Protein 5VN5 (pdb70)

InterPro domains:
  IPR006680 Amidohydrolase-related [PF04909] (3-330)
  IPR032465 2-amino-3-carboxymuconate-6-semialdehyde decarboxylase [PTHR21240] (2-330)
  IPR032466 Metal-dependent hydrolase [SSF51556] (1-331)

Sequence (998 aa):
MIIDCHGHVSAPVELWAYKASLLAHRGSHGRRGGVKVTDEQIIAAAHHKETWPDGHIELLHNHGTDMQLISPRPFQMMNNSAKPARVVHWFCEEVNTLIHRQCTLIPEMFIPVAGLPQVAGEPIENVFAEMDRCVSMGFKGFLLNPDPYENGAEEAPPLGDRYWYPLYEKLCELDLPAHIHATGSQSERSSPYSLHFINEETIATYNLCTSSSVFDDFPQLKVVVSHGGGAIPYQLGRFESQSRRSKHLFSERMAKLYFDTVLYTEGALRLLIETVGPERCLFGSEECPGVGSTIDPATGKQMDHIAPFIQKFDFLSDADKKLIFEDNARKVFNLEVMIIDCHGHVSAPVELWAYKASLLAHRGSHGRGGVKVTDEQIIAAAHHKETWPDGHIELLHNHGTDMQLISPRPFQMMNSAKPARVVHWFCEEVNTLIHRQCTLIPEMFIPVAGLPQVAGEPIENVFAEMDRCVSMGFKGFLLNPDPYENGAEEAPPLGDRYWYPLYEKLCELDLPAHIHATGSQSERSSPYSLHFINEETIATYNLCTSSVFDDFPQLKVVVSHGGGAIPYQLGRFESQSRRSKHLFSERMAKLYFDTVLYTEGALRLLIETVGPERCLFGSEECPGVGSTIDPATGKQMMDHIAPFIQKFDFLSDADKKLIFEDNARKVFNLEVMIIDCHGHVSAPVELWAYKASLLAHRRGSHGRGGVKVTDEQIIAAAHHKETWPDGHIELLHNHGTDMQLISPRPFQMMNSAKPARVVHWFCEEVNTLIHRQCTLIPEMFIPVAGLPQVAGEPIENVFAEMDRCVSMGFKGFLLNPDPYENGAEEAPPLGDRYWYPLYEKLCELDLPAHIHATGSQSERSPYSLHFINEETIATYNLCTSSVFDDFPQLKVVVSHGGGAIPYQLGRFESQSRRSKHLFSERMAKLYFDTVLYTEGALRLLIETVGPERCLFGSECPGVGSTIDPATGKQMDHIAPFIQKFDFLSDADKKLIFEDNARKVFNLEVEN

Nearest PDB structures (foldseek):
  5vn5-assembly1_C  TM=1.001E+00  e=2.729E-64  Sphingobium sp. SYK-6
  6dxq-assembly2_D-3  TM=9.347E-01  e=4.156E-28  Sphingobium sp. SYK-6
  6dxq-assembly1_A  TM=9.275E-01  e=6.104E-28  Sphingobium sp. SYK-6
  6dxs-assembly1_A  TM=9.174E-01  e=1.391E-27  Sphingobium sp. SYK-6
  2gwg-assembly1_B  TM=9.235E-01  e=7.256E-26  Rhodopseudomonas palustris CGA009

Organism: Sphingobium sp. (strain NBRC 103272 / SYK-6) (NCBI:txid627192)

Radius of gyration: 32.69 Å; Cα contacts (8 Å, |Δi|>4): 2046; chains: 3; bounding box: 67×106×64 Å

Structure (mmCIF, N/CA/C/O backbone):
data_5VN5
#
_entry.id   5VN5
#
_cell.length_a   60.020
_cell.length_b   195.361
_cell.length_c   178.249
_cell.angle_alpha   90.000
_cell.angle_beta   90.000
_cell.angle_gamma   90.000
#
_symmetry.space_group_name_H-M   'C 2 2 21'
#
loop_
_entity.id
_entity.type
_entity.pdbx_description
1 polymer "2,2',3-trihydroxy-3'-methoxy-5,5'-dicarboxybiphenyl meta-cleavage compound hydrolase"
2 non-polymer 'ZINC ION'
3 non-polymer 'CHLORIDE ION'
4 water water
#
loop_
_atom_site.group_PDB
_atom_site.id
_atom_site.type_symbol
_atom_site.label_atom_id
_atom_site.label_alt_id
_atom_site.label_comp_id
_atom_site.label_asym_id
_atom_site.label_entity_id
_atom_site.label_seq_id
_atom_site.pdbx_PDB_ins_code
_atom_site.Cartn_x
_atom_site.Cartn_y
_atom_site.Cartn_z
_atom_site.occupancy
_atom_site.B_iso_or_equiv
_atom_site.auth_seq_id
_atom_site.auth_comp_id
_atom_site.auth_asym_id
_atom_site.auth_atom_id
_atom_site.pdbx_PDB_model_num
ATOM 1 N N . MET A 1 1 ? 3.761 -21.149 -0.236 1.00 39.75 1 MET A N 1
ATOM 2 C CA . MET A 1 1 ? 2.826 -20.043 -0.512 1.00 38.30 1 MET A CA 1
ATOM 3 C C . MET A 1 1 ? 1.675 -20.560 -1.357 1.00 33.53 1 MET A C 1
ATOM 4 O O . MET A 1 1 ? 1.697 -21.690 -1.853 1.00 31.72 1 MET A O 1
ATOM 20 N N . ILE A 1 2 ? 0.659 -19.725 -1.520 1.00 30.64 2 ILE A N 1
ATOM 21 C CA . ILE A 1 2 ? -0.504 -20.074 -2.318 1.00 27.34 2 ILE A CA 1
ATOM 22 C C . ILE A 1 2 ? -0.621 -19.040 -3.429 1.00 25.66 2 ILE A C 1
ATOM 23 O O . ILE A 1 2 ? -0.773 -17.836 -3.155 1.00 24.31 2 ILE A O 1
ATOM 39 N N . ILE A 1 3 ? -0.497 -19.508 -4.670 1.00 23.31 3 ILE A N 1
ATOM 40 C CA . ILE A 1 3 ? -0.688 -18.701 -5.875 1.00 23.44 3 ILE A CA 1
ATOM 41 C C . ILE A 1 3 ? -1.990 -19.136 -6.532 1.00 22.59 3 ILE A C 1
ATOM 42 O O . ILE A 1 3 ? -2.133 -20.302 -6.912 1.00 22.99 3 ILE A O 1
ATOM 58 N N . ASP A 1 4 ? -2.904 -18.186 -6.745 1.00 22.59 4 ASP A N 1
ATOM 59 C CA . ASP A 1 4 ? -4.225 -18.453 -7.334 1.00 19.11 4 ASP A CA 1
ATOM 60 C C . ASP A 1 4 ? -4.133 -18.106 -8.818 1.00 19.42 4 ASP A C 1
ATOM 61 O O . ASP A 1 4 ? -3.969 -16.932 -9.168 1.00 18.21 4 ASP A O 1
ATOM 70 N N . CYS A 1 5 ? -4.203 -19.114 -9.693 1.00 18.09 5 CYS A N 1
ATOM 71 C CA . CYS A 1 5 ? -3.956 -18.863 -11.114 1.00 19.40 5 CYS A CA 1
ATOM 72 C C . CYS A 1 5 ? -5.172 -18.350 -11.874 1.00 19.12 5 CYS A C 1
ATOM 73 O O . CYS A 1 5 ? -5.066 -18.149 -13.089 1.00 19.94 5 CYS A O 1
ATOM 81 N N . HIS A 1 6 ? -6.316 -18.121 -11.223 1.00 19.83 6 HIS A N 1
ATOM 82 C CA . HIS A 1 6 ? -7.553 -17.775 -11.944 1.00 18.21 6 HIS A CA 1
ATOM 83 C C . HIS A 1 6 ? -8.295 -16.704 -11.142 1.00 19.13 6 HIS A C 1
ATOM 84 O O . HIS A 1 6 ? -9.167 -17.011 -10.333 1.00 18.48 6 HIS A O 1
ATOM 98 N N . GLY A 1 7 ? -7.938 -15.442 -11.377 1.00 19.90 7 GLY A N 1
ATOM 99 C CA . GLY A 1 7 ? -8.723 -14.327 -10.894 1.00 20.65 7 GLY A CA 1
ATOM 100 C C . GLY A 1 7 ? -8.991 -13.370 -12.037 1.00 19.64 7 GLY A C 1
ATOM 101 O O . GLY A 1 7 ? -8.320 -13.413 -13.062 1.00 18.99 7 GLY A O 1
ATOM 105 N N . HIS A 1 8 ? -9.984 -12.489 -11.842 1.00 17.98 8 HIS A N 1
ATOM 106 C CA . HIS A 1 8 ? -10.292 -11.484 -12.843 1.00 16.69 8 HIS A CA 1
ATOM 107 C C . HIS A 1 8 ? -10.259 -10.102 -12.209 1.00 18.35 8 HIS A C 1
ATOM 108 O O . HIS A 1 8 ? -10.576 -9.923 -11.028 1.00 16.50 8 HIS A O 1
ATOM 122 N N . VAL A 1 9 ? -9.863 -9.126 -13.025 1.00 18.87 9 VAL A N 1
ATOM 123 C CA . VAL A 1 9 ? -9.516 -7.812 -12.512 1.00 20.09 9 VAL A CA 1
ATOM 124 C C . VAL A 1 9 ? -10.720 -7.159 -11.846 1.00 20.43 9 VAL A C 1
ATOM 125 O O . VAL A 1 9 ? -11.850 -7.218 -12.353 1.00 22.21 9 VAL A O 1
ATOM 138 N N . SER A 1 10 ? -10.482 -6.546 -10.691 1.00 20.92 10 SER A N 1
ATOM 139 C CA . SER A 1 10 ? -11.426 -5.610 -10.093 1.00 22.12 10 SER A CA 1
ATOM 140 C C . SER A 1 10 ? -11.008 -4.222 -10.575 1.00 23.25 10 SER A C 1
ATOM 141 O O . SER A 1 10 ? -10.016 -3.660 -10.104 1.00 23.03 10 SER A O 1
ATOM 149 N N . ALA A 1 11 ? -11.770 -3.671 -11.512 1.00 25.30 11 ALA A N 1
ATOM 150 C CA . ALA A 1 11 ? -11.385 -2.452 -12.209 1.00 25.45 11 ALA A CA 1
ATOM 151 C C . ALA A 1 11 ? -12.227 -1.270 -11.751 1.00 26.34 11 ALA A C 1
ATOM 152 O O . ALA A 1 11 ? -13.359 -1.447 -11.289 1.00 24.92 11 ALA A O 1
ATOM 159 N N . PRO A 1 12 ? -11.703 -0.049 -11.865 1.00 25.19 12 PRO A N 1
ATOM 160 C CA . PRO A 1 12 ? -12.560 1.123 -11.706 1.00 27.79 12 PRO A CA 1
ATOM 161 C C . PRO A 1 12 ? -13.741 1.033 -12.655 1.00 25.25 12 PRO A C 1
ATOM 162 O O . PRO A 1 12 ? -13.617 0.537 -13.775 1.00 24.37 12 PRO A O 1
ATOM 173 N N . VAL A 1 13 ? -14.893 1.525 -12.202 1.00 27.76 13 VAL A N 1
ATOM 174 C CA . VAL A 1 13 ? -16.100 1.508 -13.020 1.00 30.53 13 VAL A CA 1
ATOM 175 C C . VAL A 1 13 ? -15.882 2.207 -14.365 1.00 29.28 13 VAL A C 1
ATOM 176 O O . VAL A 1 13 ? -16.573 1.897 -15.348 1.00 27.23 13 VAL A O 1
ATOM 189 N N . GLU A 1 14 ? -14.920 3.134 -14.434 1.00 27.49 14 GLU A N 1
ATOM 190 C CA . GLU A 1 14 ? -14.622 3.827 -15.685 1.00 28.41 14 GLU A CA 1
ATOM 191 C C . GLU A 1 14 ? -14.325 2.855 -16.817 1.00 25.68 14 GLU A C 1
ATOM 192 O O . GLU A 1 14 ? -14.654 3.134 -17.977 1.00 24.64 14 GLU A O 1
ATOM 204 N N . LEU A 1 15 ? -13.695 1.718 -16.515 1.00 24.04 15 LEU A N 1
ATOM 205 C CA . LEU A 1 15 ? -13.359 0.763 -17.573 1.00 25.67 15 LEU A CA 1
ATOM 206 C C . LEU A 1 15 ? -14.609 0.259 -18.290 1.00 25.84 15 LEU A C 1
ATOM 207 O O . LEU A 1 15 ? -14.662 0.218 -19.532 1.00 24.51 15 LEU A O 1
ATOM 223 N N . TRP A 1 16 ? -15.610 -0.178 -17.518 1.00 26.26 16 TRP A N 1
ATOM 224 C CA . TRP A 1 16 ? -16.826 -0.740 -18.100 1.00 26.38 16 TRP A CA 1
ATOM 225 C C . TRP A 1 16 ? -17.653 0.340 -18.789 1.00 28.35 16 TRP A C 1
ATOM 226 O O . TRP A 1 16 ? -18.269 0.079 -19.831 1.00 27.95 16 TRP A O 1
ATOM 247 N N . ALA A 1 17 ? -17.656 1.563 -18.251 1.00 30.04 17 ALA A N 1
ATOM 248 C CA . ALA A 1 17 ? -18.323 2.659 -18.944 1.00 32.03 17 ALA A CA 1
ATOM 249 C C . ALA A 1 17 ? -17.638 2.983 -20.268 1.00 33.86 17 ALA A C 1
ATOM 250 O O . ALA A 1 17 ? -18.297 3.448 -21.209 1.00 34.16 17 ALA A O 1
ATOM 257 N N . TYR A 1 18 ? -16.315 2.787 -20.344 1.00 32.99 18 TYR A N 1
ATOM 258 C CA . TYR A 1 18 ? -15.612 3.011 -21.603 1.00 31.90 18 TYR A CA 1
ATOM 259 C C . TYR A 1 18 ? -16.089 2.015 -22.654 1.00 29.07 18 TYR A C 1
ATOM 260 O O . TYR A 1 18 ? -16.310 2.375 -23.813 1.00 28.88 18 TYR A O 1
ATOM 278 N N . LYS A 1 19 ? -16.300 0.770 -22.257 1.00 28.30 19 LYS A N 1
ATOM 279 C CA . LYS A 1 19 ? -16.875 -0.197 -23.183 1.00 28.53 19 LYS A CA 1
ATOM 280 C C . LYS A 1 19 ? -18.224 0.279 -23.715 1.00 29.55 19 LYS A C 1
ATOM 281 O O . LYS A 1 19 ? -18.501 0.178 -24.916 1.00 28.06 19 LYS A O 1
ATOM 300 N N . ALA A 1 20 ? -19.106 0.728 -22.819 1.00 31.34 20 ALA A N 1
ATOM 301 C CA . ALA A 1 20 ? -20.438 1.162 -23.241 1.00 33.87 20 ALA A CA 1
ATOM 302 C C . ALA A 1 20 ? -20.359 2.321 -24.235 1.00 33.73 20 ALA A C 1
ATOM 303 O O . ALA A 1 20 ? -21.136 2.382 -25.192 1.00 33.86 20 ALA A O 1
ATOM 310 N N . SER A 1 21 ? -19.411 3.229 -24.035 1.00 31.50 21 SER A N 1
ATOM 311 C CA . SER A 1 21 ? -19.260 4.365 -24.930 1.00 33.83 21 SER A CA 1
ATOM 312 C C . SER A 1 21 ? -18.692 3.947 -26.286 1.00 29.06 21 SER A C 1
ATOM 313 O O . SER A 1 21 ? -19.180 4.403 -27.329 1.00 28.31 21 SER A O 1
ATOM 321 N N . LEU A 1 22 ? -17.666 3.083 -26.290 1.00 26.68 22 LEU A N 1
ATOM 322 C CA . LEU A 1 22 ? -17.154 2.530 -27.543 1.00 26.17 22 LEU A CA 1
ATOM 323 C C . LEU A 1 22 ? -18.277 1.927 -28.359 1.00 25.37 22 LEU A C 1
ATOM 324 O O . LEU A 1 22 ? -18.368 2.135 -29.571 1.00 26.37 22 LEU A O 1
ATOM 340 N N . LEU A 1 23 ? -19.122 1.132 -27.709 1.00 25.80 23 LEU A N 1
ATOM 341 C CA . LEU A 1 23 ? -20.237 0.511 -28.404 1.00 27.12 23 LEU A CA 1
ATOM 342 C C . LEU A 1 23 ? -21.240 1.550 -28.868 1.00 28.39 23 LEU A C 1
ATOM 343 O O . LEU A 1 23 ? -21.834 1.396 -29.941 1.00 30.98 23 LEU A O 1
ATOM 359 N N . ALA A 1 24 ? -21.413 2.625 -28.103 1.00 27.26 24 ALA A N 1
ATOM 360 C CA . ALA A 1 24 ? -22.408 3.632 -28.453 1.00 29.52 24 ALA A CA 1
ATOM 361 C C . ALA A 1 24 ? -21.981 4.441 -29.670 1.00 31.06 24 ALA A C 1
ATOM 362 O O . ALA A 1 24 ? -22.796 4.704 -30.566 1.00 32.60 24 ALA A O 1
ATOM 369 N N . HIS A 1 25 ? -20.721 4.882 -29.711 1.00 30.87 25 HIS A N 1
ATOM 370 C CA . HIS A 1 25 ? -20.260 5.688 -30.835 1.00 33.33 25 HIS A CA 1
ATOM 371 C C . HIS A 1 25 ? -19.502 4.873 -31.885 1.00 32.02 25 HIS A C 1
ATOM 372 O O . HIS A 1 25 ? -19.223 5.399 -32.966 1.00 31.53 25 HIS A O 1
ATOM 386 N N . ARG A 1 26 ? -19.206 3.603 -31.606 1.00 32.56 26 ARG A N 1
ATOM 387 C CA . ARG A 1 26 ? -18.667 2.659 -32.585 1.00 36.38 26 ARG A CA 1
ATOM 388 C C . ARG A 1 26 ? -17.327 3.097 -33.153 1.00 41.87 26 ARG A C 1
ATOM 389 O O . ARG A 1 26 ? -16.965 2.709 -34.264 1.00 41.22 26 ARG A O 1
ATOM 410 N N . GLY A 1 27 ? -16.574 3.887 -32.396 1.00 50.32 27 GLY A N 1
ATOM 411 C CA . GLY A 1 27 ? -15.312 4.436 -32.855 1.00 56.10 27 GLY A CA 1
ATOM 412 C C . GLY A 1 27 ? -15.375 5.811 -33.482 1.00 60.83 27 GLY A C 1
ATOM 413 O O . GLY A 1 27 ? -14.316 6.389 -33.766 1.00 65.60 27 GLY A O 1
ATOM 417 N N . SER A 1 28 ? -16.567 6.379 -33.685 1.00 56.45 28 SER A N 1
ATOM 418 C CA . SER A 1 28 ? -16.648 7.687 -34.327 1.00 55.42 28 SER A CA 1
ATOM 419 C C . SER A 1 28 ? -15.946 8.770 -33.517 1.00 56.00 28 SER A C 1
ATOM 420 O O . SER A 1 28 ? -15.682 9.854 -34.045 1.00 58.23 28 SER A O 1
ATOM 428 N N . HIS A 1 29 ? -15.655 8.517 -32.243 1.00 53.85 29 HIS A N 1
ATOM 429 C CA . HIS A 1 29 ? -14.853 9.442 -31.456 1.00 55.45 29 HIS A CA 1
ATOM 430 C C . HIS A 1 29 ? -13.378 9.087 -31.472 1.00 56.10 29 HIS A C 1
ATOM 431 O O . HIS A 1 29 ? -12.587 9.759 -30.804 1.00 55.84 29 HIS A O 1
ATOM 445 N N . GLY A 1 30 ? -12.997 8.042 -32.195 1.00 58.97 30 GLY A N 1
ATOM 446 C CA . GLY A 1 30 ? -11.650 7.533 -32.116 1.00 59.11 30 GLY A CA 1
ATOM 447 C C . GLY A 1 30 ? -11.480 6.607 -30.929 1.00 53.74 30 GLY A C 1
ATOM 448 O O . GLY A 1 30 ? -12.406 6.324 -30.160 1.00 55.24 30 GLY A O 1
ATOM 452 N N A ARG A 1 31 ? -10.251 6.111 -30.775 0.46 48.12 31 ARG A N 1
ATOM 453 N N B ARG A 1 31 ? -10.240 6.144 -30.780 0.54 48.18 31 ARG A N 1
ATOM 454 C CA A ARG A 1 31 ? -9.993 5.133 -29.724 0.46 43.50 31 ARG A CA 1
ATOM 455 C CA B ARG A 1 31 ? -9.915 5.154 -29.764 0.54 43.59 31 ARG A CA 1
ATOM 456 C C A ARG A 1 31 ? -10.193 5.748 -28.346 0.46 41.76 31 ARG A C 1
ATOM 457 C C B ARG A 1 31 ? -10.123 5.719 -28.362 0.54 41.77 31 ARG A C 1
ATOM 458 O O A ARG A 1 31 ? -10.888 5.180 -27.495 0.46 39.57 31 ARG A O 1
ATOM 459 O O B ARG A 1 31 ? -10.768 5.090 -27.514 0.54 39.54 31 ARG A O 1
ATOM 500 N N . GLY A 1 32 ? -9.597 6.913 -28.111 1.00 40.64 32 GLY A N 1
ATOM 501 C CA . GLY A 1 32 ? -9.650 7.496 -26.788 1.00 38.41 32 GLY A CA 1
ATOM 502 C C . GLY A 1 32 ? -8.966 6.565 -25.812 1.00 35.54 32 GLY A C 1
ATOM 503 O O . GLY A 1 32 ? -7.954 5.928 -26.123 1.00 35.55 32 GLY A O 1
ATOM 507 N N . GLY A 1 33 ? -9.541 6.429 -24.633 1.00 33.21 33 GLY A N 1
ATOM 508 C CA . GLY A 1 33 ? -8.949 5.535 -23.665 1.00 33.32 33 GLY A CA 1
ATOM 509 C C . GLY A 1 33 ? -9.569 5.750 -22.313 1.00 33.42 33 GLY A C 1
ATOM 510 O O . GLY A 1 33 ? -10.267 6.737 -22.067 1.00 35.59 33 GLY A O 1
ATOM 514 N N . VAL A 1 34 ? -9.274 4.816 -21.430 1.00 31.81 34 VAL A N 1
ATOM 515 C CA . VAL A 1 34 ? -9.761 4.866 -20.059 1.00 33.16 34 VAL A CA 1
ATOM 516 C C . VAL A 1 34 ? -8.934 5.881 -19.283 1.00 36.93 34 VAL A C 1
ATOM 517 O O . VAL A 1 34 ? -7.704 5.778 -19.222 1.00 38.51 34 VAL A O 1
ATOM 530 N N . LYS A 1 35 ? -9.603 6.854 -18.685 1.00 37.93 35 LYS A N 1
ATOM 531 C CA . LYS A 1 35 ? -8.953 7.892 -17.888 1.00 40.06 35 LYS A CA 1
ATOM 532 C C . LYS A 1 35 ? -9.230 7.579 -16.418 1.00 40.13 35 LYS A C 1
ATOM 533 O O . LYS A 1 35 ? -10.324 7.851 -15.916 1.00 41.89 35 LYS A O 1
ATOM 537 N N . VAL A 1 36 ? -8.258 6.975 -15.734 1.00 38.12 36 VAL A N 1
ATOM 538 C CA . VAL A 1 36 ? -8.359 6.729 -14.293 1.00 35.45 36 VAL A CA 1
ATOM 539 C C . VAL A 1 36 ? -7.000 6.926 -13.647 1.00 34.67 36 VAL A C 1
ATOM 540 O O . VAL A 1 36 ? -5.971 6.565 -14.222 1.00 34.12 36 VAL A O 1
ATOM 553 N N . THR A 1 37 ? -7.005 7.434 -12.420 1.00 36.54 37 THR A N 1
ATOM 554 C CA . THR A 1 37 ? -5.779 7.659 -11.676 1.00 38.31 37 THR A CA 1
ATOM 555 C C . THR A 1 37 ? -5.295 6.363 -11.036 1.00 35.20 37 THR A C 1
ATOM 556 O O . THR A 1 37 ? -6.056 5.410 -10.850 1.00 33.38 37 THR A O 1
ATOM 567 N N . ASP A 1 38 ? -4.012 6.353 -10.664 1.00 36.28 38 ASP A N 1
ATOM 568 C CA . ASP A 1 38 ? -3.480 5.226 -9.893 1.00 35.72 38 ASP A CA 1
ATOM 569 C C . ASP A 1 38 ? -4.305 4.996 -8.630 1.00 36.03 38 ASP A C 1
ATOM 570 O O . ASP A 1 38 ? -4.578 3.848 -8.246 1.00 33.46 38 ASP A O 1
ATOM 579 N N . GLU A 1 39 ? -4.723 6.087 -7.982 1.00 37.21 39 GLU A N 1
ATOM 580 C CA . GLU A 1 39 ? -5.489 5.986 -6.746 1.00 37.89 39 GLU A CA 1
ATOM 581 C C . GLU A 1 39 ? -6.835 5.308 -6.969 1.00 35.71 39 GLU A C 1
ATOM 582 O O . GLU A 1 39 ? -7.302 4.542 -6.115 1.00 35.13 39 GLU A O 1
ATOM 594 N N . GLN A 1 40 ? -7.484 5.591 -8.099 1.00 34.91 40 GLN A N 1
ATOM 595 C CA . GLN A 1 40 ? -8.737 4.917 -8.430 1.00 33.12 40 GLN A CA 1
ATOM 596 C C . GLN A 1 40 ? -8.508 3.437 -8.713 1.00 30.69 40 GLN A C 1
ATOM 597 O O . GLN A 1 40 ? -9.366 2.595 -8.401 1.00 29.53 40 GLN A O 1
ATOM 611 N N . ILE A 1 41 ? -7.365 3.102 -9.313 1.00 30.32 41 ILE A N 1
ATOM 612 C CA . ILE A 1 41 ? -7.078 1.705 -9.627 1.00 29.17 41 ILE A CA 1
ATOM 613 C C . ILE A 1 41 ? -6.879 0.914 -8.343 1.00 29.45 41 ILE A C 1
ATOM 614 O O . ILE A 1 41 ? -7.367 -0.219 -8.209 1.00 27.38 41 ILE A O 1
ATOM 630 N N . ILE A 1 42 ? -6.144 1.491 -7.387 1.00 31.92 42 ILE A N 1
ATOM 631 C CA . ILE A 1 42 ? -5.955 0.850 -6.090 1.00 32.79 42 ILE A CA 1
ATOM 632 C C . ILE A 1 42 ? -7.291 0.730 -5.374 1.00 32.36 42 ILE A C 1
ATOM 633 O O . ILE A 1 42 ? -7.638 -0.325 -4.842 1.00 33.47 42 ILE A O 1
ATOM 649 N N . ALA A 1 43 ? -8.057 1.820 -5.336 1.00 33.55 43 ALA A N 1
ATOM 650 C CA . ALA A 1 43 ? -9.329 1.796 -4.626 1.00 32.98 43 ALA A CA 1
ATOM 651 C C . ALA A 1 43 ? -10.210 0.664 -5.134 1.00 30.11 43 ALA A C 1
ATOM 652 O O . ALA A 1 43 ? -10.916 0.019 -4.348 1.00 30.23 43 ALA A O 1
ATOM 659 N N . ALA A 1 44 ? -10.179 0.400 -6.447 1.00 30.02 44 ALA A N 1
ATOM 660 C CA . ALA A 1 44 ? -11.021 -0.653 -7.009 1.00 29.30 44 ALA A CA 1
ATOM 661 C C . ALA A 1 44 ? -10.663 -2.024 -6.452 1.00 29.70 44 ALA A C 1
ATOM 662 O O . ALA A 1 44 ? -11.534 -2.889 -6.352 1.00 29.58 44 ALA A O 1
ATOM 669 N N . ALA A 1 45 ? -9.403 -2.243 -6.084 1.00 31.25 45 ALA A N 1
ATOM 670 C CA . ALA A 1 45 ? -8.995 -3.526 -5.510 1.00 31.33 45 ALA A CA 1
ATOM 671 C C . ALA A 1 45 ? -9.424 -3.699 -4.054 1.00 30.66 45 ALA A C 1
ATOM 672 O O . ALA A 1 45 ? -9.368 -4.822 -3.535 1.00 28.92 45 ALA A O 1
ATOM 679 N N . HIS A 1 46 ? -9.829 -2.622 -3.375 1.00 33.26 46 HIS A N 1
ATOM 680 C CA . HIS A 1 46 ? -10.296 -2.689 -1.989 1.00 34.53 46 HIS A CA 1
ATOM 681 C C . HIS A 1 46 ? -11.809 -2.583 -1.860 1.00 36.75 46 HIS A C 1
ATOM 682 O O . HIS A 1 46 ? -12.337 -2.775 -0.759 1.00 36.80 46 HIS A O 1
ATOM 696 N N . HIS A 1 47 ? -12.502 -2.260 -2.945 1.00 38.48 47 HIS A N 1
ATOM 697 C CA . HIS A 1 47 ? -13.933 -2.010 -2.928 1.00 44.84 47 HIS A CA 1
ATOM 698 C C . HIS A 1 47 ? -14.720 -3.317 -2.909 1.00 49.81 47 HIS A C 1
ATOM 699 O O . HIS A 1 47 ? -14.434 -4.241 -3.674 1.00 47.12 47 HIS A O 1
ATOM 713 N N . LYS A 1 48 ? -15.745 -3.371 -2.053 1.00 61.32 48 LYS A N 1
ATOM 714 C CA . LYS A 1 48 ? -16.518 -4.602 -1.884 1.00 69.08 48 LYS A CA 1
ATOM 715 C C . LYS A 1 48 ? -17.154 -5.063 -3.194 1.00 74.31 48 LYS A C 1
ATOM 716 O O . LYS A 1 48 ? -17.128 -6.258 -3.516 1.00 75.44 48 LYS A O 1
ATOM 724 N N . GLU A 1 49 ? -17.745 -4.142 -3.947 1.00 76.51 49 GLU A N 1
ATOM 725 C CA . GLU A 1 49 ? -18.503 -4.476 -5.169 1.00 77.01 49 GLU A CA 1
ATOM 726 C C . GLU A 1 49 ? -19.702 -5.324 -4.726 1.00 75.85 49 GLU A C 1
ATOM 727 O O . GLU A 1 49 ? -20.373 -4.971 -3.744 1.00 77.74 49 GLU A O 1
ATOM 735 N N . THR A 1 50 ? -20.006 -6.425 -5.413 1.00 72.36 50 THR A N 1
ATOM 736 C CA . THR A 1 50 ? -21.111 -7.297 -5.034 1.00 70.02 50 THR A CA 1
ATOM 737 C C . THR A 1 50 ? -20.669 -8.455 -4.140 1.00 66.46 50 THR A C 1
ATOM 738 O O . THR A 1 50 ? -21.400 -9.447 -4.023 1.00 68.06 50 THR A O 1
ATOM 749 N N . TRP A 1 51 ? -19.516 -8.341 -3.491 1.00 60.39 51 TRP A N 1
ATOM 750 C CA . TRP A 1 51 ? -18.880 -9.440 -2.782 1.00 55.20 51 TRP A CA 1
ATOM 751 C C . TRP A 1 51 ? -18.910 -9.238 -1.272 1.00 52.42 51 TRP A C 1
ATOM 752 O O . TRP A 1 51 ? -19.252 -8.159 -0.778 1.00 52.06 51 TRP A O 1
ATOM 773 N N . PRO A 1 52 ? -18.573 -10.274 -0.499 1.00 52.37 52 PRO A N 1
ATOM 774 C CA . PRO A 1 52 ? -18.577 -10.118 0.965 1.00 53.39 52 PRO A CA 1
ATOM 775 C C . PRO A 1 52 ? -17.483 -9.198 1.495 1.00 50.66 52 PRO A C 1
ATOM 776 O O . PRO A 1 52 ? -17.588 -8.742 2.643 1.00 53.91 52 PRO A O 1
ATOM 787 N N . ASP A 1 53 ? -16.441 -8.927 0.713 1.00 42.46 53 ASP A N 1
ATOM 788 C CA . ASP A 1 53 ? -15.362 -8.037 1.124 1.00 39.04 53 ASP A CA 1
ATOM 789 C C . ASP A 1 53 ? -14.609 -7.622 -0.130 1.00 33.35 53 ASP A C 1
ATOM 790 O O . ASP A 1 53 ? -14.873 -8.116 -1.230 1.00 30.84 53 ASP A O 1
ATOM 799 N N . GLY A 1 54 ? -13.649 -6.722 0.038 1.00 34.14 54 GLY A N 1
ATOM 800 C CA . GLY A 1 54 ? -12.872 -6.279 -1.101 1.00 31.61 54 GLY A CA 1
ATOM 801 C C . GLY A 1 54 ? -11.979 -7.383 -1.634 1.00 27.94 54 GLY A C 1
ATOM 802 O O . GLY A 1 54 ? -11.668 -8.359 -0.953 1.00 28.97 54 GLY A O 1
ATOM 806 N N . HIS A 1 55 ? -11.545 -7.198 -2.878 1.00 25.99 55 HIS A N 1
ATOM 807 C CA . HIS A 1 55 ? -10.729 -8.195 -3.572 1.00 23.99 55 HIS A CA 1
ATOM 808 C C . HIS A 1 55 ? -9.465 -8.528 -2.790 1.00 24.56 55 HIS A C 1
ATOM 809 O O . HIS A 1 55 ? -9.152 -9.705 -2.559 1.00 25.13 55 HIS A O 1
ATOM 823 N N . ILE A 1 56 ? -8.712 -7.501 -2.386 1.00 25.59 56 ILE A N 1
ATOM 824 C CA . ILE A 1 56 ? -7.500 -7.711 -1.590 1.00 27.67 56 ILE A CA 1
ATOM 825 C C . ILE A 1 56 ? -7.842 -8.367 -0.254 1.00 28.36 56 ILE A C 1
ATOM 826 O O . ILE A 1 56 ? -7.157 -9.294 0.204 1.00 28.04 56 ILE A O 1
ATOM 842 N N . GLU A 1 57 ? -8.892 -7.885 0.407 1.00 30.44 57 GLU A N 1
ATOM 843 C CA . GLU A 1 57 ? -9.202 -8.392 1.736 1.00 30.98 57 GLU A CA 1
ATOM 844 C C . GLU A 1 57 ? -9.610 -9.864 1.680 1.00 30.05 57 GLU A C 1
ATOM 845 O O . GLU A 1 57 ? -9.225 -10.656 2.548 1.00 31.01 57 GLU A O 1
ATOM 857 N N . LEU A 1 58 ? -10.356 -10.251 0.645 1.00 28.77 58 LEU A N 1
ATOM 858 C CA . LEU A 1 58 ? -10.764 -11.648 0.487 1.00 29.00 58 LEU A CA 1
ATOM 859 C C . LEU A 1 58 ? -9.558 -12.557 0.286 1.00 27.53 58 LEU A C 1
ATOM 860 O O . LEU A 1 58 ? -9.440 -13.606 0.930 1.00 27.56 58 LEU A O 1
ATOM 876 N N . LEU A 1 59 ? -8.630 -12.156 -0.580 1.00 27.19 59 LEU A N 1
ATOM 877 C CA . LEU A 1 59 ? -7.449 -12.986 -0.785 1.00 26.81 59 LEU A CA 1
ATOM 878 C C . LEU A 1 59 ? -6.655 -13.136 0.508 1.00 28.21 59 LEU A C 1
ATOM 879 O O . LEU A 1 59 ? -6.186 -14.236 0.826 1.00 27.18 59 LEU A O 1
ATOM 895 N N . HIS A 1 60 ? -6.529 -12.055 1.292 1.00 29.45 60 HIS A N 1
ATOM 896 C CA . HIS A 1 60 ? -5.888 -12.161 2.599 1.00 32.04 60 HIS A CA 1
ATOM 897 C C . HIS A 1 60 ? -6.642 -13.149 3.483 1.00 31.44 60 HIS A C 1
ATOM 898 O O . HIS A 1 60 ? -6.039 -14.028 4.113 1.00 32.26 60 HIS A O 1
ATOM 912 N N . ASN A 1 61 ? -7.972 -13.016 3.543 1.00 31.69 61 ASN A N 1
ATOM 913 C CA . ASN A 1 61 ? -8.769 -13.874 4.422 1.00 34.09 61 ASN A CA 1
ATOM 914 C C . ASN A 1 61 ? -8.597 -15.343 4.056 1.00 32.32 61 ASN A C 1
ATOM 915 O O . ASN A 1 61 ? -8.602 -16.210 4.932 1.00 33.62 61 ASN A O 1
ATOM 926 N N . HIS A 1 62 ? -8.462 -15.642 2.767 1.00 29.97 62 HIS A N 1
ATOM 927 C CA . HIS A 1 62 ? -8.359 -17.025 2.314 1.00 30.16 62 HIS A CA 1
ATOM 928 C C . HIS A 1 62 ? -6.930 -17.570 2.325 1.00 30.49 62 HIS A C 1
ATOM 929 O O . HIS A 1 62 ? -6.733 -18.763 2.040 1.00 28.86 62 HIS A O 1
ATOM 943 N N . GLY A 1 63 ? -5.943 -16.751 2.694 1.00 30.85 63 GLY A N 1
ATOM 944 C CA . GLY A 1 63 ? -4.572 -17.212 2.716 1.00 30.52 63 GLY A CA 1
ATOM 945 C C . GLY A 1 63 ? -3.925 -17.272 1.354 1.00 28.53 63 GLY A C 1
ATOM 946 O O . GLY A 1 63 ? -2.900 -17.940 1.199 1.00 28.31 63 GLY A O 1
ATOM 950 N N . THR A 1 64 ? -4.497 -16.601 0.357 1.00 26.59 64 THR A N 1
ATOM 951 C CA . THR A 1 64 ? -3.894 -16.547 -0.963 1.00 26.67 64 THR A CA 1
ATOM 952 C C . THR A 1 64 ? -2.854 -15.439 -0.984 1.00 27.10 64 THR A C 1
ATOM 953 O O . THR A 1 64 ? -3.157 -14.288 -0.647 1.00 28.13 64 THR A O 1
ATOM 964 N N . ASP A 1 65 ? -1.626 -15.787 -1.370 1.00 25.61 65 ASP A N 1
ATOM 965 C CA . ASP A 1 65 ? -0.550 -14.801 -1.337 1.00 26.96 65 ASP A CA 1
ATOM 966 C C . ASP A 1 65 ? -0.516 -13.960 -2.604 1.00 25.56 65 ASP A C 1
ATOM 967 O O . ASP A 1 65 ? -0.286 -12.747 -2.530 1.00 27.70 65 ASP A O 1
ATOM 976 N N . MET A 1 66 ? -0.731 -14.578 -3.760 1.00 23.94 66 MET A N 1
ATOM 977 C CA . MET A 1 66 ? -0.730 -13.864 -5.028 1.00 26.25 66 MET A CA 1
ATOM 978 C C . MET A 1 66 ? -1.786 -14.456 -5.955 1.00 23.45 66 MET A C 1
ATOM 979 O O . MET A 1 66 ? -2.144 -15.635 -5.854 1.00 22.25 66 MET A O 1
ATOM 993 N N . GLN A 1 67 ? -2.272 -13.630 -6.877 1.00 20.67 67 GLN A N 1
ATOM 994 C CA . GLN A 1 67 ? -3.288 -14.076 -7.823 1.00 19.48 67 GLN A CA 1
ATOM 995 C C . GLN A 1 67 ? -2.957 -13.533 -9.201 1.00 20.43 67 GLN A C 1
ATOM 996 O O . GLN A 1 67 ? -2.573 -12.371 -9.340 1.00 20.68 67 GLN A O 1
ATOM 1010 N N . LEU A 1 68 ? -3.091 -14.392 -10.209 1.00 20.81 68 LEU A N 1
ATOM 1011 C CA . LEU A 1 68 ? -2.969 -13.996 -11.604 1.00 22.16 68 LEU A CA 1
ATOM 1012 C C . LEU A 1 68 ? -4.304 -13.420 -12.041 1.00 20.17 68 LEU A C 1
ATOM 1013 O O . LEU A 1 68 ? -5.320 -14.118 -12.010 1.00 18.27 68 LEU A O 1
ATOM 1029 N N . ILE A 1 69 ? -4.328 -12.144 -12.418 1.00 19.88 69 ILE A N 1
ATOM 1030 C CA . ILE A 1 69 ? -5.575 -11.488 -12.777 1.00 19.48 69 ILE A CA 1
ATOM 1031 C C . ILE A 1 69 ? -5.591 -11.225 -14.265 1.00 17.47 69 ILE A C 1
ATOM 1032 O O . ILE A 1 69 ? -4.624 -10.697 -14.841 1.00 17.11 69 ILE A O 1
ATOM 1048 N N . SER A 1 70 ? -6.691 -11.614 -14.879 1.00 16.72 70 SER A N 1
ATOM 1049 C CA . SER A 1 70 ? -6.957 -11.482 -16.302 1.00 17.74 70 SER A CA 1
ATOM 1050 C C . SER A 1 70 ? -8.220 -10.650 -16.510 1.00 17.66 70 SER A C 1
ATOM 1051 O O . SER A 1 70 ? -8.884 -10.294 -15.531 1.00 17.23 70 SER A O 1
ATOM 1059 N N . PRO A 1 71 ? -8.558 -10.282 -17.755 1.00 17.89 71 PRO A N 1
ATOM 1060 C CA . PRO A 1 71 ? -9.828 -9.593 -18.008 1.00 18.51 71 PRO A CA 1
ATOM 1061 C C . PRO A 1 71 ? -10.998 -10.395 -17.475 1.00 18.19 71 PRO A C 1
ATOM 1062 O O . PRO A 1 71 ? -10.919 -11.617 -17.327 1.00 20.05 71 PRO A O 1
ATOM 1073 N N . ARG A 1 72 ? -12.080 -9.696 -17.148 1.00 17.16 72 ARG A N 1
ATOM 1074 C CA . ARG A 1 72 ? -13.358 -10.362 -16.862 1.00 15.93 72 ARG A CA 1
ATOM 1075 C C . ARG A 1 72 ? -13.883 -10.888 -18.189 1.00 16.67 72 ARG A C 1
ATOM 1076 O O . ARG A 1 72 ? -14.238 -10.074 -19.056 1.00 14.77 72 ARG A O 1
ATOM 1097 N N . PRO A 1 73 ? -13.886 -12.209 -18.432 1.00 17.47 73 PRO A N 1
ATOM 1098 C CA . PRO A 1 73 ? -14.136 -12.680 -19.803 1.00 16.22 73 PRO A CA 1
ATOM 1099 C C . PRO A 1 73 ? -15.507 -12.343 -20.341 1.00 16.74 73 PRO A C 1
ATOM 1100 O O . PRO A 1 73 ? -15.610 -12.110 -21.552 1.00 15.95 73 PRO A O 1
ATOM 1111 N N . PHE A 1 74 ? -16.561 -12.330 -19.510 1.00 16.05 74 PHE A N 1
ATOM 1112 C CA . PHE A 1 74 ? -17.899 -12.095 -20.032 1.00 18.08 74 PHE A CA 1
ATOM 1113 C C . PHE A 1 74 ? -18.069 -10.677 -20.578 1.00 16.14 74 PHE A C 1
ATOM 1114 O O . PHE A 1 74 ? -19.067 -10.422 -21.247 1.00 15.30 74 PHE A O 1
ATOM 1131 N N . GLN A 1 75 ? -17.116 -9.776 -20.344 1.00 17.35 75 GLN A N 1
ATOM 1132 C CA . GLN A 1 75 ? -17.186 -8.414 -20.869 1.00 20.01 75 GLN A CA 1
ATOM 1133 C C . GLN A 1 75 ? -16.446 -8.239 -22.185 1.00 19.56 75 GLN A C 1
ATOM 1134 O O . GLN A 1 75 ? -16.544 -7.160 -22.788 1.00 20.51 75 GLN A O 1
ATOM 1148 N N . MET A 1 76 ? -15.731 -9.253 -22.669 1.00 16.40 76 MET A N 1
ATOM 1149 C CA . MET A 1 76 ? -14.779 -8.997 -23.748 1.00 18.30 76 MET A CA 1
ATOM 1150 C C . MET A 1 76 ? -15.391 -8.960 -25.148 1.00 15.20 76 MET A C 1
ATOM 1151 O O . MET A 1 76 ? -14.661 -8.659 -26.089 1.00 17.30 76 MET A O 1
ATOM 1165 N N . MET A 1 77 ? -16.680 -9.271 -25.307 1.00 14.76 77 MET A N 1
ATOM 1166 C CA . MET A 1 77 ? -17.493 -8.980 -26.506 1.00 16.08 77 MET A CA 1
ATOM 1167 C C . MET A 1 77 ? -16.795 -9.318 -27.832 1.00 17.01 77 MET A C 1
ATOM 1168 O O . MET A 1 77 ? -16.729 -8.512 -28.771 1.00 18.34 77 MET A O 1
ATOM 1182 N N A ASN A 1 78 ? -16.324 -10.561 -27.931 0.44 16.51 78 ASN A N 1
ATOM 1183 N N B ASN A 1 78 ? -16.320 -10.563 -27.923 0.56 16.57 78 ASN A N 1
ATOM 1184 C CA A ASN A 1 78 ? -15.563 -10.975 -29.103 0.44 16.62 78 ASN A CA 1
ATOM 1185 C CA B ASN A 1 78 ? -15.560 -10.993 -29.087 0.56 16.56 78 ASN A CA 1
ATOM 1186 C C A ASN A 1 78 ? -16.408 -11.029 -30.362 0.44 17.01 78 ASN A C 1
ATOM 1187 C C B ASN A 1 78 ? -16.403 -11.043 -30.351 0.56 17.00 78 ASN A C 1
ATOM 1188 O O A ASN A 1 78 ? -15.849 -11.000 -31.462 0.44 17.95 78 ASN A O 1
ATOM 1189 O O B ASN A 1 78 ? -15.837 -11.015 -31.447 0.56 17.93 78 ASN A O 1
ATOM 1210 N N . SER A 1 79 ? -17.731 -11.086 -30.233 1.00 16.93 79 SER A N 1
ATOM 1211 C CA . SER A 1 79 ? -18.620 -11.085 -31.376 1.00 17.88 79 SER A CA 1
ATOM 1212 C C . SER A 1 79 ? -19.138 -9.691 -31.708 1.00 19.14 79 SER A C 1
ATOM 1213 O O . SER A 1 79 ? -19.946 -9.556 -32.616 1.00 19.36 79 SER A O 1
ATOM 1221 N N . ALA A 1 80 ? -18.704 -8.658 -30.992 1.00 19.29 80 ALA A N 1
ATOM 1222 C CA . ALA A 1 80 ? -19.245 -7.329 -31.217 1.00 20.97 80 ALA A CA 1
ATOM 1223 C C . ALA A 1 80 ? -18.686 -6.721 -32.498 1.00 22.42 80 ALA A C 1
ATOM 1224 O O . ALA A 1 80 ? -17.648 -7.134 -33.021 1.00 22.27 80 ALA A O 1
ATOM 1231 N N . LYS A 1 81 ? -19.420 -5.750 -33.015 1.00 23.45 81 LYS A N 1
ATOM 1232 C CA . LYS A 1 81 ? -19.008 -4.998 -34.190 1.00 26.95 81 LYS A CA 1
ATOM 1233 C C . LYS A 1 81 ? -19.011 -3.501 -33.845 1.00 27.24 81 LYS A C 1
ATOM 1234 O O . LYS A 1 81 ? -19.790 -3.063 -32.992 1.00 28.72 81 LYS A O 1
ATOM 1253 N N . PRO A 1 82 ? -18.135 -2.711 -34.489 1.00 25.65 82 PRO A N 1
ATOM 1254 C CA . PRO A 1 82 ? -17.136 -3.123 -35.476 1.00 25.14 82 PRO A CA 1
ATOM 1255 C C . PRO A 1 82 ? -15.928 -3.744 -34.775 1.00 25.10 82 PRO A C 1
ATOM 1256 O O . PRO A 1 82 ? -15.754 -3.589 -33.557 1.00 23.09 82 PRO A O 1
ATOM 1267 N N . ALA A 1 83 ? -15.106 -4.441 -35.558 1.00 21.69 83 ALA A N 1
ATOM 1268 C CA . ALA A 1 83 ? -13.960 -5.165 -35.021 1.00 23.72 83 ALA A CA 1
ATOM 1269 C C . ALA A 1 83 ? -13.071 -4.273 -34.163 1.00 22.90 83 ALA A C 1
ATOM 1270 O O . ALA A 1 83 ? -12.539 -4.717 -33.142 1.00 22.39 83 ALA A O 1
ATOM 1277 N N . ARG A 1 84 ? -12.889 -3.012 -34.560 1.00 22.50 84 ARG A N 1
ATOM 1278 C CA . ARG A 1 84 ? -11.892 -2.195 -33.884 1.00 23.66 84 ARG A CA 1
ATOM 1279 C C . ARG A 1 84 ? -12.224 -2.002 -32.400 1.00 22.95 84 ARG A C 1
ATOM 1280 O O . ARG A 1 84 ? -11.304 -1.880 -31.581 1.00 21.47 84 ARG A O 1
ATOM 1301 N N . VAL A 1 85 ? -13.514 -1.988 -32.030 1.00 22.09 85 VAL A N 1
ATOM 1302 C CA . VAL A 1 85 ? -13.841 -1.777 -30.625 1.00 23.08 85 VAL A CA 1
ATOM 1303 C C . VAL A 1 85 ? -13.470 -3.002 -29.808 1.00 21.25 85 VAL A C 1
ATOM 1304 O O . VAL A 1 85 ? -13.129 -2.880 -28.625 1.00 20.27 85 VAL A O 1
ATOM 1317 N N . VAL A 1 86 ? -13.515 -4.196 -30.406 1.00 21.11 86 VAL A N 1
ATOM 1318 C CA . VAL A 1 86 ? -13.076 -5.386 -29.679 1.00 20.27 86 VAL A CA 1
ATOM 1319 C C . VAL A 1 86 ? -11.598 -5.257 -29.348 1.00 19.75 86 VAL A C 1
ATOM 1320 O O . VAL A 1 86 ? -11.169 -5.534 -28.225 1.00 18.43 86 VAL A O 1
ATOM 1333 N N . HIS A 1 87 ? -10.802 -4.868 -30.346 1.00 19.49 87 HIS A N 1
ATOM 1334 C CA . HIS A 1 87 ? -9.365 -4.678 -30.170 1.00 20.78 87 HIS A CA 1
ATOM 1335 C C . HIS A 1 87 ? -9.076 -3.578 -29.154 1.00 21.53 87 HIS A C 1
ATOM 1336 O O . HIS A 1 87 ? -8.259 -3.754 -28.246 1.00 23.32 87 HIS A O 1
ATOM 1350 N N . TRP A 1 88 ? -9.722 -2.422 -29.314 1.00 20.56 88 TRP A N 1
ATOM 1351 C CA . TRP A 1 88 ? -9.465 -1.288 -28.428 1.00 21.29 88 TRP A CA 1
ATOM 1352 C C . TRP A 1 88 ? -9.813 -1.630 -26.985 1.00 20.63 88 TRP A C 1
ATOM 1353 O O . TRP A 1 88 ? -9.055 -1.324 -26.055 1.00 20.67 88 TRP A O 1
ATOM 1374 N N . PHE A 1 89 ? -10.982 -2.231 -26.772 1.00 20.79 89 PHE A N 1
ATOM 1375 C CA . PHE A 1 89 ? -11.361 -2.556 -25.404 1.00 22.00 89 PHE A CA 1
ATOM 1376 C C . PHE A 1 89 ? -10.396 -3.562 -24.794 1.00 21.83 89 PHE A C 1
ATOM 1377 O O . PHE A 1 89 ? -10.009 -3.439 -23.626 1.00 22.36 89 PHE A O 1
ATOM 1394 N N . CYS A 1 90 ? -10.014 -4.581 -25.557 1.00 21.02 90 CYS A N 1
ATOM 1395 C CA . CYS A 1 90 ? -9.078 -5.560 -25.027 1.00 20.76 90 CYS A CA 1
ATOM 1396 C C . CYS A 1 90 ? -7.780 -4.878 -24.622 1.00 19.67 90 CYS A C 1
ATOM 1397 O O . CYS A 1 90 ? -7.249 -5.115 -23.533 1.00 19.06 90 CYS A O 1
ATOM 1405 N N . GLU A 1 91 ? -7.284 -3.984 -25.476 1.00 20.87 91 GLU A N 1
ATOM 1406 C CA . GLU A 1 91 ? -6.041 -3.281 -25.187 1.00 21.44 91 GLU A CA 1
ATOM 1407 C C . GLU A 1 91 ? -6.167 -2.456 -23.909 1.00 21.78 91 GLU A C 1
ATOM 1408 O O . GLU A 1 91 ? -5.277 -2.485 -23.061 1.00 21.79 91 GLU A O 1
ATOM 1420 N N . GLU A 1 92 ? -7.277 -1.729 -23.745 1.00 22.47 92 GLU A N 1
ATOM 1421 C CA . GLU A 1 92 ? -7.460 -0.919 -22.548 1.00 23.38 92 GLU A CA 1
ATOM 1422 C C . GLU A 1 92 ? -7.554 -1.780 -21.290 1.00 22.15 92 GLU A C 1
ATOM 1423 O O . GLU A 1 92 ? -7.003 -1.402 -20.240 1.00 22.81 92 GLU A O 1
ATOM 1435 N N . VAL A 1 93 ? -8.244 -2.930 -21.357 1.00 20.33 93 VAL A N 1
ATOM 1436 C CA . VAL A 1 93 ? -8.312 -3.787 -20.170 1.00 20.57 93 VAL A CA 1
ATOM 1437 C C . VAL A 1 93 ? -6.914 -4.256 -19.779 1.00 20.91 93 VAL A C 1
ATOM 1438 O O . VAL A 1 93 ? -6.537 -4.221 -18.601 1.00 20.28 93 VAL A O 1
ATOM 1451 N N . ASN A 1 94 ? -6.150 -4.762 -20.759 1.00 19.20 94 ASN A N 1
ATOM 1452 C CA . ASN A 1 94 ? -4.787 -5.213 -20.495 1.00 20.57 94 ASN A CA 1
ATOM 1453 C C . ASN A 1 94 ? -3.928 -4.086 -19.915 1.00 22.30 94 ASN A C 1
ATOM 1454 O O . ASN A 1 94 ? -3.159 -4.300 -18.970 1.00 22.62 94 ASN A O 1
ATOM 1465 N N . THR A 1 95 ? -4.023 -2.884 -20.475 1.00 23.08 95 THR A N 1
ATOM 1466 C CA . THR A 1 95 ? -3.239 -1.783 -19.923 1.00 23.61 95 THR A CA 1
ATOM 1467 C C . THR A 1 95 ? -3.628 -1.519 -18.484 1.00 23.44 95 THR A C 1
ATOM 1468 O O . THR A 1 95 ? -2.766 -1.280 -17.637 1.00 23.46 95 THR A O 1
ATOM 1479 N N . LEU A 1 96 ? -4.925 -1.581 -18.183 1.00 23.27 96 LEU A N 1
ATOM 1480 C CA . LEU A 1 96 ? -5.359 -1.360 -16.812 1.00 24.40 96 LEU A CA 1
ATOM 1481 C C . LEU A 1 96 ? -4.826 -2.446 -15.890 1.00 23.73 96 LEU A C 1
ATOM 1482 O O . LEU A 1 96 ? -4.409 -2.165 -14.761 1.00 22.99 96 LEU A O 1
ATOM 1498 N N . ILE A 1 97 ? -4.852 -3.695 -16.346 1.00 21.46 97 ILE A N 1
ATOM 1499 C CA . ILE A 1 97 ? -4.310 -4.783 -15.541 1.00 21.35 97 ILE A CA 1
ATOM 1500 C C . ILE A 1 97 ? -2.830 -4.549 -15.289 1.00 22.03 97 ILE A C 1
ATOM 1501 O O . ILE A 1 97 ? -2.340 -4.747 -14.174 1.00 22.78 97 ILE A O 1
ATOM 1517 N N . HIS A 1 98 ? -2.090 -4.141 -16.320 1.00 22.34 98 HIS A N 1
ATOM 1518 C CA . HIS A 1 98 ? -0.667 -3.853 -16.145 1.00 25.07 98 HIS A CA 1
ATOM 1519 C C . HIS A 1 98 ? -0.455 -2.801 -15.060 1.00 26.18 98 HIS A C 1
ATOM 1520 O O . HIS A 1 98 ? 0.400 -2.953 -14.174 1.00 26.45 98 HIS A O 1
ATOM 1534 N N . ARG A 1 99 ? -1.213 -1.702 -15.134 1.00 25.81 99 ARG A N 1
ATOM 1535 C CA . ARG A 1 99 ? -1.079 -0.653 -14.128 1.00 26.98 99 ARG A CA 1
ATOM 1536 C C . ARG A 1 99 ? -1.384 -1.177 -12.726 1.00 26.45 99 ARG A C 1
ATOM 1537 O O . ARG A 1 99 ? -0.661 -0.878 -11.778 1.00 27.68 99 ARG A O 1
ATOM 1558 N N . GLN A 1 100 ? -2.461 -1.948 -12.561 1.00 25.59 100 GLN A N 1
ATOM 1559 C CA . GLN A 1 100 ? -2.800 -2.414 -11.216 1.00 26.05 100 GLN A CA 1
ATOM 1560 C C . GLN A 1 100 ? -1.739 -3.355 -10.649 1.00 26.21 100 GLN A C 1
ATOM 1561 O O . GLN A 1 100 ? -1.419 -3.292 -9.450 1.00 26.92 100 GLN A O 1
ATOM 1575 N N . CYS A 1 101 ? -1.214 -4.264 -11.479 1.00 25.13 101 CYS A N 1
ATOM 1576 C CA . CYS A 1 101 ? -0.156 -5.155 -11.018 1.00 26.35 101 CYS A CA 1
ATOM 1577 C C . CYS A 1 101 ? 1.119 -4.387 -10.710 1.00 28.15 101 CYS A C 1
ATOM 1578 O O . CYS A 1 101 ? 1.840 -4.742 -9.772 1.00 30.22 101 CYS A O 1
ATOM 1586 N N . THR A 1 102 ? 1.401 -3.320 -11.461 1.00 27.65 102 THR A N 1
ATOM 1587 C CA . THR A 1 102 ? 2.550 -2.477 -11.135 1.00 29.37 102 THR A CA 1
ATOM 1588 C C . THR A 1 102 ? 2.342 -1.760 -9.806 1.00 30.63 102 THR A C 1
ATOM 1589 O O . THR A 1 102 ? 3.297 -1.566 -9.042 1.00 31.99 102 THR A O 1
ATOM 1600 N N . LEU A 1 103 ? 1.101 -1.363 -9.508 1.00 30.30 103 LEU A N 1
ATOM 1601 C CA . LEU A 1 103 ? 0.825 -0.617 -8.280 1.00 33.19 103 LEU A CA 1
ATOM 1602 C C . LEU A 1 103 ? 0.714 -1.531 -7.069 1.00 32.39 103 LEU A C 1
ATOM 1603 O O . LEU A 1 103 ? 0.972 -1.095 -5.941 1.00 32.82 103 LEU A O 1
ATOM 1619 N N . ILE A 1 104 ? 0.321 -2.780 -7.281 1.00 30.64 104 ILE A N 1
ATOM 1620 C CA . ILE A 1 104 ? 0.117 -3.744 -6.205 1.00 31.06 104 ILE A CA 1
ATOM 1621 C C . ILE A 1 104 ? 0.881 -5.013 -6.575 1.00 30.34 104 ILE A C 1
ATOM 1622 O O . ILE A 1 104 ? 0.276 -6.087 -6.709 1.00 28.55 104 ILE A O 1
ATOM 1638 N N . PRO A 1 105 ? 2.205 -4.933 -6.747 1.00 31.06 105 PRO A N 1
ATOM 1639 C CA . PRO A 1 105 ? 2.975 -6.115 -7.173 1.00 30.63 105 PRO A CA 1
ATOM 1640 C C . PRO A 1 105 ? 3.067 -7.189 -6.114 1.00 31.90 105 PRO A C 1
ATOM 1641 O O . PRO A 1 105 ? 3.412 -8.329 -6.439 1.00 31.86 105 PRO A O 1
ATOM 1652 N N . GLU A 1 106 ? 2.774 -6.865 -4.857 1.00 33.09 106 GLU A N 1
ATOM 1653 C CA . GLU A 1 106 ? 2.797 -7.870 -3.805 1.00 36.53 106 GLU A CA 1
ATOM 1654 C C . GLU A 1 106 ? 1.650 -8.861 -3.919 1.00 34.21 106 GLU A C 1
ATOM 1655 O O . GLU A 1 106 ? 1.696 -9.903 -3.258 1.00 33.95 106 GLU A O 1
ATOM 1667 N N . MET A 1 107 ? 0.649 -8.599 -4.761 1.00 32.30 107 MET A N 1
ATOM 1668 C CA . MET A 1 107 ? -0.514 -9.474 -4.769 1.00 32.98 107 MET A CA 1
ATOM 1669 C C . MET A 1 107 ? -0.931 -9.926 -6.158 1.00 27.22 107 MET A C 1
ATOM 1670 O O . MET A 1 107 ? -1.421 -11.046 -6.297 1.00 25.99 107 MET A O 1
ATOM 1684 N N . PHE A 1 108 ? -0.790 -9.077 -7.177 1.00 25.83 108 PHE A N 1
ATOM 1685 C CA . PHE A 1 108 ? -1.425 -9.310 -8.467 1.00 24.32 108 PHE A CA 1
ATOM 1686 C C . PHE A 1 108 ? -0.387 -9.516 -9.564 1.00 24.46 108 PHE A C 1
ATOM 1687 O O . PHE A 1 108 ? 0.570 -8.740 -9.678 1.00 25.49 108 PHE A O 1
ATOM 1704 N N . ILE A 1 109 ? -0.602 -10.546 -10.378 1.00 23.51 109 ILE A N 1
ATOM 1705 C CA . ILE A 1 109 ? 0.280 -10.895 -11.484 1.00 24.90 109 ILE A CA 1
ATOM 1706 C C . ILE A 1 109 ? -0.528 -10.789 -12.773 1.00 23.45 109 ILE A C 1
ATOM 1707 O O . ILE A 1 109 ? -1.647 -11.297 -12.828 1.00 21.92 109 ILE A O 1
ATOM 1723 N N . PRO A 1 110 ? -0.019 -10.148 -13.829 1.00 23.62 110 PRO A N 1
ATOM 1724 C CA . PRO A 1 110 ? -0.862 -9.873 -15.013 1.00 22.47 110 PRO A CA 1
ATOM 1725 C C . PRO A 1 110 ? -0.975 -11.026 -16.014 1.00 21.72 110 PRO A C 1
ATOM 1726 O O . PRO A 1 110 ? 0.027 -11.585 -16.465 1.00 21.54 110 PRO A O 1
ATOM 1737 N N . VAL A 1 111 ? -2.211 -11.313 -16.430 1.00 19.54 111 VAL A N 1
ATOM 1738 C CA . VAL A 1 111 ? -2.509 -12.251 -17.508 1.00 19.91 111 VAL A CA 1
ATOM 1739 C C . VAL A 1 111 ? -3.407 -11.526 -18.506 1.00 20.24 111 VAL A C 1
ATOM 1740 O O . VAL A 1 111 ? -4.326 -10.805 -18.107 1.00 19.94 111 VAL A O 1
ATOM 1753 N N . ALA A 1 112 ? -3.138 -11.689 -19.798 1.00 20.22 112 ALA A N 1
ATOM 1754 C CA . ALA A 1 112 ? -3.732 -10.826 -20.812 1.00 18.32 112 ALA A CA 1
ATOM 1755 C C . ALA A 1 112 ? -4.956 -11.429 -21.486 1.00 18.29 112 ALA A C 1
ATOM 1756 O O . ALA A 1 112 ? -5.087 -12.646 -21.624 1.00 17.35 112 ALA A O 1
ATOM 1763 N N . GLY A 1 113 ? -5.839 -10.547 -21.950 1.00 17.81 113 GLY A N 1
ATOM 1764 C CA . GLY A 1 113 ? -6.841 -10.939 -22.919 1.00 16.01 113 GLY A CA 1
ATOM 1765 C C . GLY A 1 113 ? -6.253 -10.875 -24.318 1.00 16.83 113 GLY A C 1
ATOM 1766 O O . GLY A 1 113 ? -5.297 -10.131 -24.587 1.00 17.01 113 GLY A O 1
ATOM 1770 N N . LEU A 1 114 ? -6.788 -11.718 -25.201 1.00 15.97 114 LEU A N 1
ATOM 1771 C CA . LEU A 1 114 ? -6.480 -11.613 -26.620 1.00 18.34 114 LEU A CA 1
ATOM 1772 C C . LEU A 1 114 ? -7.609 -10.887 -27.338 1.00 17.47 114 LEU A C 1
ATOM 1773 O O . LEU A 1 114 ? -8.786 -11.174 -27.082 1.00 16.55 114 LEU A O 1
ATOM 1789 N N . PRO A 1 115 ? -7.297 -9.959 -28.248 1.00 17.67 115 PRO A N 1
ATOM 1790 C CA . PRO A 1 115 ? -8.366 -9.262 -28.986 1.00 18.20 115 PRO A CA 1
ATOM 1791 C C . PRO A 1 115 ? -8.897 -10.103 -30.141 1.00 18.23 115 PRO A C 1
ATOM 1792 O O . PRO A 1 115 ? -8.802 -9.743 -31.319 1.00 16.76 115 PRO A O 1
ATOM 1803 N N . GLN A 1 116 ? -9.481 -11.248 -29.789 1.00 20.73 116 GLN A N 1
ATOM 1804 C CA . GLN A 1 116 ? -10.056 -12.144 -30.771 1.00 18.10 116 GLN A CA 1
ATOM 1805 C C . GLN A 1 116 ? -11.365 -11.576 -31.286 1.00 19.30 116 GLN A C 1
ATOM 1806 O O . GLN A 1 116 ? -12.319 -11.431 -30.527 1.00 20.43 116 GLN A O 1
ATOM 1820 N N . VAL A 1 117 ? -11.421 -11.311 -32.580 1.00 19.67 117 VAL A N 1
ATOM 1821 C CA . VAL A 1 117 ? -12.645 -10.914 -33.273 1.00 18.55 117 VAL A CA 1
ATOM 1822 C C . VAL A 1 117 ? -13.144 -12.124 -34.041 1.00 16.81 117 VAL A C 1
ATOM 1823 O O . VAL A 1 117 ? -12.399 -12.719 -34.834 1.00 16.45 117 VAL A O 1
ATOM 1836 N N . ALA A 1 118 ? -14.389 -12.505 -33.794 1.00 17.68 118 ALA A N 1
ATOM 1837 C CA . ALA A 1 118 ? -14.974 -13.635 -34.499 1.00 17.56 118 ALA A CA 1
ATOM 1838 C C . ALA A 1 118 ? -14.742 -13.494 -35.999 1.00 19.00 118 ALA A C 1
ATOM 1839 O O . ALA A 1 118 ? -15.112 -12.485 -36.608 1.00 18.28 118 ALA A O 1
ATOM 1846 N N . GLY A 1 119 ? -14.093 -14.497 -36.587 1.00 19.27 119 GLY A N 1
ATOM 1847 C CA . GLY A 1 119 ? -13.869 -14.537 -38.013 1.00 21.14 119 GLY A CA 1
ATOM 1848 C C . GLY A 1 119 ? -12.545 -13.963 -38.470 1.00 21.55 119 GLY A C 1
ATOM 1849 O O . GLY A 1 119 ? -12.179 -14.153 -39.640 1.00 21.83 119 GLY A O 1
ATOM 1853 N N . GLU A 1 120 ? -11.812 -13.280 -37.598 1.00 18.21 120 GLU A N 1
ATOM 1854 C CA . GLU A 1 120 ? -10.529 -12.751 -38.009 1.00 18.92 120 GLU A CA 1
ATOM 1855 C C . GLU A 1 120 ? -9.454 -13.826 -37.912 1.00 18.39 120 GLU A C 1
ATOM 1856 O O . GLU A 1 120 ? -9.500 -14.671 -37.019 1.00 18.36 120 GLU A O 1
ATOM 1868 N N . PRO A 1 121 ? -8.474 -13.800 -38.806 1.00 21.35 121 PRO A N 1
ATOM 1869 C CA . PRO A 1 121 ? -7.313 -14.682 -38.645 1.00 23.96 121 PRO A CA 1
ATOM 1870 C C . PRO A 1 121 ? -6.678 -14.463 -37.288 1.00 24.53 121 PRO A C 1
ATOM 1871 O O . PRO A 1 121 ? -6.619 -13.328 -36.788 1.00 23.56 121 PRO A O 1
ATOM 1882 N N . ILE A 1 122 ? -6.206 -15.564 -36.688 1.00 22.55 122 ILE A N 1
ATOM 1883 C CA . ILE A 1 122 ? -5.692 -15.506 -35.332 1.00 20.77 122 ILE A CA 1
ATOM 1884 C C . ILE A 1 122 ? -4.445 -14.649 -35.271 1.00 20.22 122 ILE A C 1
ATOM 1885 O O . ILE A 1 122 ? -4.133 -14.096 -34.217 1.00 20.27 122 ILE A O 1
ATOM 1901 N N . GLU A 1 123 ? -3.731 -14.509 -36.387 1.00 20.66 123 GLU A N 1
ATOM 1902 C CA . GLU A 1 123 ? -2.567 -13.629 -36.431 1.00 23.46 123 GLU A CA 1
ATOM 1903 C C . GLU A 1 123 ? -2.892 -12.201 -36.001 1.00 23.33 123 GLU A C 1
ATOM 1904 O O . GLU A 1 123 ? -1.982 -11.457 -35.604 1.00 25.70 123 GLU A O 1
ATOM 1916 N N . ASN A 1 124 ? -4.158 -11.804 -36.043 1.00 23.35 124 ASN A N 1
ATOM 1917 C CA . ASN A 1 124 ? -4.535 -10.444 -35.675 1.00 24.78 124 ASN A CA 1
ATOM 1918 C C . ASN A 1 124 ? -4.389 -10.163 -34.183 1.00 24.03 124 ASN A C 1
ATOM 1919 O O . ASN A 1 124 ? -4.513 -9.001 -33.778 1.00 25.28 124 ASN A O 1
ATOM 1930 N N . VAL A 1 125 ? -4.127 -11.172 -33.348 1.00 23.47 125 VAL A N 1
ATOM 1931 C CA . VAL A 1 125 ? -3.883 -10.915 -31.934 1.00 21.58 125 VAL A CA 1
ATOM 1932 C C . VAL A 1 125 ? -2.398 -10.772 -31.611 1.00 22.74 125 VAL A C 1
ATOM 1933 O O . VAL A 1 125 ? -2.051 -10.471 -30.457 1.00 21.80 125 VAL A O 1
ATOM 1946 N N . PHE A 1 126 ? -1.511 -10.975 -32.586 1.00 22.42 126 PHE A N 1
ATOM 1947 C CA . PHE A 1 126 ? -0.087 -11.101 -32.268 1.00 23.26 126 PHE A CA 1
ATOM 1948 C C . PHE A 1 126 ? 0.508 -9.768 -31.818 1.00 23.99 126 PHE A C 1
ATOM 1949 O O . PHE A 1 126 ? 1.400 -9.741 -30.966 1.00 24.61 126 PHE A O 1
ATOM 1966 N N . ALA A 1 127 ? 0.065 -8.658 -32.405 1.00 23.22 127 ALA A N 1
ATOM 1967 C CA . ALA A 1 127 ? 0.610 -7.361 -31.999 1.00 25.44 127 ALA A CA 1
ATOM 1968 C C . ALA A 1 127 ? 0.309 -7.084 -30.530 1.00 23.71 127 ALA A C 1
ATOM 1969 O O . ALA A 1 127 ? 1.179 -6.618 -29.791 1.00 23.38 127 ALA A O 1
ATOM 1976 N N . GLU A 1 128 ? -0.920 -7.370 -30.082 1.00 22.79 128 GLU A N 1
ATOM 1977 C CA . GLU A 1 128 ? -1.250 -7.140 -28.678 1.00 22.22 128 GLU A CA 1
ATOM 1978 C C . GLU A 1 128 ? -0.519 -8.142 -27.790 1.00 23.03 128 GLU A C 1
ATOM 1979 O O . GLU A 1 128 ? -0.053 -7.793 -26.694 1.00 23.01 128 GLU A O 1
ATOM 1991 N N . MET A 1 129 ? -0.381 -9.386 -28.246 1.00 21.26 129 MET A N 1
ATOM 1992 C CA . MET A 1 129 ? 0.473 -10.307 -27.508 1.00 21.72 129 MET A CA 1
ATOM 1993 C C . MET A 1 129 ? 1.860 -9.704 -27.270 1.00 22.77 129 MET A C 1
ATOM 1994 O O . MET A 1 129 ? 2.362 -9.709 -26.143 1.00 23.56 129 MET A O 1
ATOM 2008 N N . ASP A 1 130 ? 2.489 -9.170 -28.320 1.00 24.10 130 ASP A N 1
ATOM 2009 C CA . ASP A 1 130 ? 3.830 -8.604 -28.169 1.00 26.79 130 ASP A CA 1
ATOM 2010 C C . ASP A 1 130 ? 3.837 -7.427 -27.202 1.00 27.03 130 ASP A C 1
ATOM 2011 O O . ASP A 1 130 ? 4.757 -7.288 -26.386 1.00 28.73 130 ASP A O 1
ATOM 2020 N N . ARG A 1 131 ? 2.841 -6.549 -27.286 1.00 25.64 131 ARG A N 1
ATOM 2021 C CA . ARG A 1 131 ? 2.802 -5.447 -26.331 1.00 27.18 131 ARG A CA 1
ATOM 2022 C C . ARG A 1 131 ? 2.708 -5.994 -24.911 1.00 26.14 131 ARG A C 1
ATOM 2023 O O . ARG A 1 131 ? 3.412 -5.531 -24.002 1.00 24.58 131 ARG A O 1
ATOM 2044 N N . CYS A 1 132 ? 1.893 -7.037 -24.718 1.00 24.36 132 CYS A N 1
ATOM 2045 C CA . CYS A 1 132 ? 1.711 -7.596 -23.384 1.00 24.16 132 CYS A CA 1
ATOM 2046 C C . CYS A 1 132 ? 2.978 -8.275 -22.885 1.00 24.05 132 CYS A C 1
ATOM 2047 O O . CYS A 1 132 ? 3.329 -8.149 -21.706 1.00 24.32 132 CYS A O 1
ATOM 2055 N N . VAL A 1 133 ? 3.680 -8.996 -23.759 1.00 23.12 133 VAL A N 1
ATOM 2056 C CA . VAL A 1 133 ? 4.955 -9.582 -23.358 1.00 25.80 133 VAL A CA 1
ATOM 2057 C C . VAL A 1 133 ? 5.886 -8.491 -22.844 1.00 28.76 133 VAL A C 1
ATOM 2058 O O . VAL A 1 133 ? 6.523 -8.635 -21.794 1.00 28.92 133 VAL A O 1
ATOM 2071 N N . SER A 1 134 ? 5.970 -7.376 -23.579 1.00 29.59 134 SER A N 1
ATOM 2072 C CA . SER A 1 134 ? 6.852 -6.284 -23.191 1.00 31.12 134 SER A CA 1
ATOM 2073 C C . SER A 1 134 ? 6.460 -5.702 -21.848 1.00 31.64 134 SER A C 1
ATOM 2074 O O . SER A 1 134 ? 7.307 -5.149 -21.141 1.00 30.91 134 SER A O 1
ATOM 2082 N N . MET A 1 135 ? 5.184 -5.790 -21.498 1.00 31.30 135 MET A N 1
ATOM 2083 C CA . MET A 1 135 ? 4.686 -5.310 -20.225 1.00 33.56 135 MET A CA 1
ATOM 2084 C C . MET A 1 135 ? 4.847 -6.335 -19.099 1.00 32.02 135 MET A C 1
ATOM 2085 O O . MET A 1 135 ? 4.475 -6.045 -17.958 1.00 33.16 135 MET A O 1
ATOM 2099 N N . GLY A 1 136 ? 5.400 -7.507 -19.381 1.00 27.53 136 GLY A N 1
ATOM 2100 C CA . GLY A 1 136 ? 5.597 -8.505 -18.359 1.00 26.94 136 GLY A CA 1
ATOM 2101 C C . GLY A 1 136 ? 4.418 -9.422 -18.125 1.00 25.41 136 GLY A C 1
ATOM 2102 O O . GLY A 1 136 ? 4.357 -10.064 -17.065 1.00 25.20 136 GLY A O 1
ATOM 2106 N N . PHE A 1 137 ? 3.469 -9.489 -19.055 1.00 24.11 137 PHE A N 1
ATOM 2107 C CA . PHE A 1 137 ? 2.353 -10.420 -18.906 1.00 24.20 137 PHE A CA 1
ATOM 2108 C C . PHE A 1 137 ? 2.856 -11.863 -18.958 1.00 23.67 137 PHE A C 1
ATOM 2109 O O . PHE A 1 137 ? 3.861 -12.164 -19.598 1.00 23.93 137 PHE A O 1
ATOM 2126 N N . LYS A 1 138 ? 2.141 -12.763 -18.276 1.00 24.50 138 LYS A N 1
ATOM 2127 C CA . LYS A 1 138 ? 2.631 -14.117 -18.016 1.00 25.19 138 LYS A CA 1
ATOM 2128 C C . LYS A 1 138 ? 1.770 -15.195 -18.656 1.00 23.24 138 LYS A C 1
ATOM 2129 O O . LYS A 1 138 ? 2.017 -16.393 -18.440 1.00 22.85 138 LYS A O 1
ATOM 2148 N N . GLY A 1 139 ? 0.779 -14.805 -19.436 1.00 21.05 139 GLY A N 1
ATOM 2149 C CA . GLY A 1 139 ? -0.083 -15.757 -20.103 1.00 21.24 139 GLY A CA 1
ATOM 2150 C C . GLY A 1 139 ? -1.186 -15.013 -20.818 1.00 19.71 139 GLY A C 1
ATOM 2151 O O . GLY A 1 139 ? -1.287 -13.781 -20.754 1.00 21.16 139 GLY A O 1
ATOM 2155 N N . PHE A 1 140 ? -2.028 -15.788 -21.478 1.00 19.62 140 PHE A N 1
ATOM 2156 C CA . PHE A 1 140 ? -3.099 -15.266 -22.316 1.00 19.70 140 PHE A CA 1
ATOM 2157 C C . PHE A 1 140 ? -4.348 -16.121 -22.182 1.00 19.37 140 PHE A C 1
ATOM 2158 O O . PHE A 1 140 ? -4.270 -17.348 -22.315 1.00 18.28 140 PHE A O 1
ATOM 2175 N N . LEU A 1 141 ? -5.492 -15.461 -21.963 1.00 18.33 141 LEU A N 1
ATOM 2176 C CA . LEU A 1 141 ? -6.786 -16.122 -22.050 1.00 19.29 141 LEU A CA 1
ATOM 2177 C C . LEU A 1 141 ? -7.106 -16.432 -23.507 1.00 19.09 141 LEU A C 1
ATOM 2178 O O . LEU A 1 141 ? -7.088 -15.542 -24.366 1.00 20.61 141 LEU A O 1
ATOM 2194 N N . LEU A 1 142 ? -7.449 -17.681 -23.774 1.00 16.31 142 LEU A N 1
ATOM 2195 C CA . LEU A 1 142 ? -7.769 -18.131 -25.118 1.00 15.35 142 LEU A CA 1
ATOM 2196 C C . LEU A 1 142 ? -9.234 -18.530 -25.170 1.00 14.45 142 LEU A C 1
ATOM 2197 O O . LEU A 1 142 ? -9.676 -19.396 -24.412 1.00 14.33 142 LEU A O 1
ATOM 2213 N N . ASN A 1 143 ? -9.966 -17.914 -26.082 1.00 13.90 143 ASN A N 1
ATOM 2214 C CA . ASN A 1 143 ? -11.404 -18.105 -26.202 1.00 13.62 143 ASN A CA 1
ATOM 2215 C C . ASN A 1 143 ? -11.692 -19.057 -27.343 1.00 13.93 143 ASN A C 1
ATOM 2216 O O . ASN A 1 143 ? -11.478 -18.687 -28.503 1.00 14.74 143 ASN A O 1
ATOM 2227 N N . PRO A 1 144 ? -12.192 -20.268 -27.094 1.00 15.37 144 PRO A N 1
ATOM 2228 C CA . PRO A 1 144 ? -12.493 -21.168 -28.222 1.00 16.23 144 PRO A CA 1
ATOM 2229 C C . PRO A 1 144 ? -13.745 -20.787 -28.984 1.00 17.18 144 PRO A C 1
ATOM 2230 O O . PRO A 1 144 ? -13.974 -21.340 -30.086 1.00 14.69 144 PRO A O 1
ATOM 2241 N N . ASP A 1 145 ? -14.530 -19.825 -28.475 1.00 14.52 145 ASP A N 1
ATOM 2242 C CA . ASP A 1 145 ? -15.772 -19.401 -29.116 1.00 14.07 145 ASP A CA 1
ATOM 2243 C C . ASP A 1 145 ? -15.888 -17.878 -29.157 1.00 15.90 145 ASP A C 1
ATOM 2244 O O . ASP A 1 145 ? -16.750 -17.281 -28.494 1.00 15.38 145 ASP A O 1
ATOM 2253 N N . PRO A 1 146 ? -15.057 -17.221 -29.968 1.00 16.21 146 PRO A N 1
ATOM 2254 C CA . PRO A 1 146 ? -15.201 -15.767 -30.161 1.00 16.25 146 PRO A CA 1
ATOM 2255 C C . PRO A 1 146 ? -16.528 -15.366 -30.813 1.00 17.70 146 PRO A C 1
ATOM 2256 O O . PRO A 1 146 ? -16.887 -14.174 -30.779 1.00 17.22 146 PRO A O 1
ATOM 2267 N N . TYR A 1 147 ? -17.282 -16.325 -31.374 1.00 15.41 147 TYR A N 1
ATOM 2268 C CA . TYR A 1 147 ? -18.625 -16.055 -31.858 1.00 14.61 147 TYR A CA 1
ATOM 2269 C C . TYR A 1 147 ? -19.658 -15.919 -30.744 1.00 14.94 147 TYR A C 1
ATOM 2270 O O . TYR A 1 147 ? -20.776 -15.479 -31.030 1.00 14.85 147 TYR A O 1
ATOM 2288 N N . GLU A 1 148 ? -19.293 -16.235 -29.496 1.00 13.55 148 GLU A N 1
ATOM 2289 C CA . GLU A 1 148 ? -20.134 -16.059 -28.306 1.00 15.31 148 GLU A CA 1
ATOM 2290 C C . GLU A 1 148 ? -21.523 -16.678 -28.478 1.00 15.86 148 GLU A C 1
ATOM 2291 O O . GLU A 1 148 ? -22.567 -16.047 -28.303 1.00 13.34 148 GLU A O 1
ATOM 2303 N N . ASN A 1 149 ? -21.501 -17.968 -28.784 1.00 16.44 149 ASN A N 1
ATOM 2304 C CA . ASN A 1 149 ? -22.705 -18.777 -28.918 1.00 17.02 149 ASN A CA 1
ATOM 2305 C C . ASN A 1 149 ? -23.671 -18.142 -29.904 1.00 16.13 149 ASN A C 1
ATOM 2306 O O . ASN A 1 149 ? -24.859 -17.940 -29.612 1.00 14.68 149 ASN A O 1
ATOM 2317 N N . GLY A 1 150 ? -23.160 -17.850 -31.104 1.00 14.58 150 GLY A N 1
ATOM 2318 C CA . GLY A 1 150 ? -23.963 -17.285 -32.162 1.00 16.59 150 GLY A CA 1
ATOM 2319 C C . GLY A 1 150 ? -24.387 -18.342 -33.168 1.00 18.32 150 GLY A C 1
ATOM 2320 O O . GLY A 1 150 ? -24.245 -19.548 -32.951 1.00 18.52 150 GLY A O 1
ATOM 2324 N N . ALA A 1 151 ? -24.857 -17.865 -34.317 1.00 19.55 151 ALA A N 1
ATOM 2325 C CA . ALA A 1 151 ? -25.309 -18.765 -35.384 1.00 20.59 151 ALA A CA 1
ATOM 2326 C C . ALA A 1 151 ? -24.144 -19.535 -35.991 1.00 21.69 151 ALA A C 1
ATOM 2327 O O . ALA A 1 151 ? -24.328 -20.655 -36.490 1.00 19.65 151 ALA A O 1
ATOM 2334 N N . GLU A 1 152 ? -22.944 -18.979 -35.917 1.00 19.48 152 GLU A N 1
ATOM 2335 C CA . GLU A 1 152 ? -21.736 -19.574 -36.455 1.00 21.26 152 GLU A CA 1
ATOM 2336 C C . GLU A 1 152 ? -20.773 -19.913 -35.329 1.00 19.00 152 GLU A C 1
ATOM 2337 O O . GLU A 1 152 ? -20.920 -19.457 -34.194 1.00 18.92 152 GLU A O 1
ATOM 2349 N N . GLU A 1 153 ? -19.752 -20.692 -35.667 1.00 19.15 153 GLU A N 1
ATOM 2350 C CA . GLU A 1 153 ? -18.735 -21.067 -34.704 1.00 19.68 153 GLU A CA 1
ATOM 2351 C C . GLU A 1 153 ? -17.385 -21.072 -35.395 1.00 18.34 153 GLU A C 1
ATOM 2352 O O . GLU A 1 153 ? -17.284 -21.122 -36.620 1.00 18.39 153 GLU A O 1
ATOM 2364 N N . ALA A 1 154 ? -16.356 -21.002 -34.581 1.00 17.57 154 ALA A N 1
ATOM 2365 C CA . ALA A 1 154 ? -14.988 -21.020 -35.041 1.00 17.49 154 ALA A CA 1
ATOM 2366 C C . ALA A 1 154 ? -14.551 -22.457 -35.295 1.00 16.85 154 ALA A C 1
ATOM 2367 O O . ALA A 1 154 ? -15.261 -23.396 -34.940 1.00 15.26 154 ALA A O 1
ATOM 2374 N N . PRO A 1 155 ? -13.380 -22.650 -35.907 1.00 19.15 155 PRO A N 1
ATOM 2375 C CA . PRO A 1 155 ? -12.877 -24.005 -36.105 1.00 20.50 155 PRO A CA 1
ATOM 2376 C C . PRO A 1 155 ? -12.541 -24.655 -34.776 1.00 18.55 155 PRO A C 1
ATOM 2377 O O . PRO A 1 155 ? -12.254 -23.959 -33.786 1.00 17.30 155 PRO A O 1
ATOM 2388 N N . PRO A 1 156 ? -12.570 -25.990 -34.698 1.00 18.60 156 PRO A N 1
ATOM 2389 C CA . PRO A 1 156 ? -12.128 -26.655 -33.471 1.00 16.98 156 PRO A CA 1
ATOM 2390 C C . PRO A 1 156 ? -10.662 -26.326 -33.223 1.00 16.08 156 PRO A C 1
ATOM 2391 O O . PRO A 1 156 ? -9.937 -25.928 -34.130 1.00 16.59 156 PRO A O 1
ATOM 2402 N N . LEU A 1 157 ? -10.225 -26.510 -31.984 1.00 14.82 157 LEU A N 1
ATOM 2403 C CA . LEU A 1 157 ? -8.870 -26.089 -31.626 1.00 17.07 157 LEU A CA 1
ATOM 2404 C C . LEU A 1 157 ? -7.774 -26.875 -32.331 1.00 18.57 157 LEU A C 1
ATOM 2405 O O . LEU A 1 157 ? -6.623 -26.417 -32.345 1.00 19.14 157 LEU A O 1
ATOM 2421 N N . GLY A 1 158 ? -8.088 -28.029 -32.916 1.00 19.41 158 GLY A N 1
ATOM 2422 C CA . GLY A 1 158 ? -7.099 -28.787 -33.672 1.00 20.46 158 GLY A CA 1
ATOM 2423 C C . GLY A 1 158 ? -6.914 -28.308 -35.089 1.00 20.80 158 GLY A C 1
ATOM 2424 O O . GLY A 1 158 ? -6.028 -28.793 -35.807 1.00 19.12 158 GLY A O 1
ATOM 2428 N N . ASP A 1 159 ? -7.745 -27.359 -35.509 1.00 18.05 159 ASP A N 1
ATOM 2429 C CA . ASP A 1 159 ? -7.698 -26.848 -36.872 1.00 19.82 159 ASP A CA 1
ATOM 2430 C C . ASP A 1 159 ? -6.483 -25.951 -37.044 1.00 19.61 159 ASP A C 1
ATOM 2431 O O . ASP A 1 159 ? -6.063 -25.253 -36.116 1.00 18.24 159 ASP A O 1
ATOM 2440 N N . ARG A 1 160 ? -5.922 -25.969 -38.255 1.00 21.91 160 ARG A N 1
ATOM 2441 C CA . ARG A 1 160 ? -4.725 -25.198 -38.558 1.00 24.90 160 ARG A CA 1
ATOM 2442 C C . ARG A 1 160 ? -4.961 -23.696 -38.463 1.00 23.44 160 ARG A C 1
ATOM 2443 O O . ARG A 1 160 ? -3.987 -22.940 -38.395 1.00 20.98 160 ARG A O 1
ATOM 2464 N N . TYR A 1 161 ? -6.230 -23.255 -38.466 1.00 22.07 161 TYR A N 1
ATOM 2465 C CA . TYR A 1 161 ? -6.553 -21.868 -38.153 1.00 20.67 161 TYR A CA 1
ATOM 2466 C C . TYR A 1 161 ? -5.829 -21.407 -36.898 1.00 20.19 161 TYR A C 1
ATOM 2467 O O . TYR A 1 161 ? -5.369 -20.258 -36.820 1.00 21.54 161 TYR A O 1
ATOM 2485 N N . TRP A 1 162 ? -5.728 -22.273 -35.898 1.00 19.04 162 TRP A N 1
ATOM 2486 C CA . TRP A 1 162 ? -5.115 -21.892 -34.635 1.00 17.60 162 TRP A CA 1
ATOM 2487 C C . TRP A 1 162 ? -3.611 -22.115 -34.597 1.00 18.82 162 TRP A C 1
ATOM 2488 O O . TRP A 1 162 ? -2.958 -21.600 -33.681 1.00 20.80 162 TRP A O 1
ATOM 2509 N N . TYR A 1 163 ? -3.045 -22.842 -35.556 1.00 19.68 163 TYR A N 1
ATOM 2510 C CA . TYR A 1 163 ? -1.632 -23.206 -35.468 1.00 21.58 163 TYR A CA 1
ATOM 2511 C C . TYR A 1 163 ? -0.680 -22.015 -35.362 1.00 21.80 163 TYR A C 1
ATOM 2512 O O . TYR A 1 163 ? 0.351 -22.145 -34.673 1.00 21.09 163 TYR A O 1
ATOM 2530 N N . PRO A 1 164 ? -0.919 -20.870 -36.006 1.00 22.95 164 PRO A N 1
ATOM 2531 C CA . PRO A 1 164 ? 0.016 -19.748 -35.828 1.00 23.46 164 PRO A CA 1
ATOM 2532 C C . PRO A 1 164 ? 0.095 -19.272 -34.390 1.00 23.27 164 PRO A C 1
ATOM 2533 O O . PRO A 1 164 ? 1.163 -18.830 -33.945 1.00 21.86 164 PRO A O 1
ATOM 2544 N N . LEU A 1 165 ? -1.000 -19.391 -33.631 1.00 21.91 165 LEU A N 1
ATOM 2545 C CA . LEU A 1 165 ? -0.991 -18.984 -32.230 1.00 20.18 165 LEU A CA 1
ATOM 2546 C C . LEU A 1 165 ? -0.227 -19.989 -31.377 1.00 20.89 165 LEU A C 1
ATOM 2547 O O . LEU A 1 165 ? 0.588 -19.602 -30.527 1.00 19.49 165 LEU A O 1
ATOM 2563 N N . TYR A 1 166 ? -0.452 -21.286 -31.602 1.00 19.73 166 TYR A N 1
ATOM 2564 C CA . TYR A 1 166 ? 0.323 -22.292 -30.877 1.00 19.17 166 TYR A CA 1
ATOM 2565 C C . TYR A 1 166 ? 1.815 -22.104 -31.131 1.00 21.08 166 TYR A C 1
ATOM 2566 O O . TYR A 1 166 ? 2.634 -22.191 -30.202 1.00 21.06 166 TYR A O 1
ATOM 2584 N N . GLU A 1 167 ? 2.191 -21.817 -32.385 1.00 21.40 167 GLU A N 1
ATOM 2585 C CA . GLU A 1 167 ? 3.592 -21.553 -32.683 1.00 24.59 167 GLU A CA 1
ATOM 2586 C C . GLU A 1 167 ? 4.107 -20.352 -31.889 1.00 23.75 167 GLU A C 1
ATOM 2587 O O . GLU A 1 167 ? 5.195 -20.408 -31.295 1.00 24.48 167 GLU A O 1
ATOM 2599 N N . LYS A 1 168 ? 3.347 -19.250 -31.863 1.00 23.41 168 LYS A N 1
ATOM 2600 C CA . LYS A 1 168 ? 3.808 -18.077 -31.118 1.00 24.31 168 LYS A CA 1
ATOM 2601 C C . LYS A 1 168 ? 3.897 -18.370 -29.626 1.00 23.73 168 LYS A C 1
ATOM 2602 O O . LYS A 1 168 ? 4.849 -17.952 -28.959 1.00 24.61 168 LYS A O 1
ATOM 2621 N N . LEU A 1 169 ? 2.912 -19.085 -29.081 1.00 21.95 169 LEU A N 1
ATOM 2622 C CA . LEU A 1 169 ? 2.906 -19.373 -27.650 1.00 22.94 169 LEU A CA 1
ATOM 2623 C C . LEU A 1 169 ? 4.114 -20.205 -27.258 1.00 24.95 169 LEU A C 1
ATOM 2624 O O . LEU A 1 169 ? 4.711 -19.984 -26.194 1.00 24.98 169 LEU A O 1
ATOM 2640 N N . CYS A 1 170 ? 4.504 -21.157 -28.113 1.00 24.20 170 CYS A N 1
ATOM 2641 C CA . CYS A 1 170 ? 5.711 -21.931 -27.853 1.00 24.34 170 CYS A CA 1
ATOM 2642 C C . CYS A 1 170 ? 6.961 -21.064 -27.984 1.00 26.35 170 CYS A C 1
ATOM 2643 O O . CYS A 1 170 ? 7.904 -21.210 -27.201 1.00 26.60 170 CYS A O 1
ATOM 2651 N N . GLU A 1 171 ? 6.991 -20.156 -28.959 1.00 27.59 171 GLU A N 1
ATOM 2652 C CA . GLU A 1 171 ? 8.121 -19.236 -29.063 1.00 30.93 171 GLU A CA 1
ATOM 2653 C C . GLU A 1 171 ? 8.278 -18.429 -27.782 1.00 29.60 171 GLU A C 1
ATOM 2654 O O . GLU A 1 171 ? 9.397 -18.221 -27.306 1.00 28.59 171 GLU A O 1
ATOM 2666 N N . LEU A 1 172 ? 7.169 -17.936 -27.227 1.00 28.52 172 LEU A N 1
ATOM 2667 C CA . LEU A 1 172 ? 7.211 -17.143 -26.005 1.00 28.78 172 LEU A CA 1
ATOM 2668 C C . LEU A 1 172 ? 7.382 -17.997 -24.757 1.00 28.22 172 LEU A C 1
ATOM 2669 O O . LEU A 1 172 ? 7.719 -17.462 -23.690 1.00 26.87 172 LEU A O 1
ATOM 2685 N N . ASP A 1 173 ? 7.190 -19.306 -24.882 1.00 26.94 173 ASP A N 1
ATOM 2686 C CA . ASP A 1 173 ? 7.010 -20.212 -23.758 1.00 25.71 173 ASP A CA 1
ATOM 2687 C C . ASP A 1 173 ? 6.015 -19.667 -22.740 1.00 24.71 173 ASP A C 1
ATOM 2688 O O . ASP A 1 173 ? 6.234 -19.736 -21.523 1.00 23.84 173 ASP A O 1
ATOM 2697 N N . LEU A 1 174 ? 4.880 -19.167 -23.245 1.00 23.89 174 LEU A N 1
ATOM 2698 C CA . LEU A 1 174 ? 3.804 -18.712 -22.373 1.00 23.23 174 LEU A CA 1
ATOM 2699 C C . LEU A 1 174 ? 2.519 -19.509 -22.620 1.00 22.69 174 LEU A C 1
ATOM 2700 O O . LEU A 1 174 ? 2.266 -19.985 -23.741 1.00 22.32 174 LEU A O 1
ATOM 2716 N N . PRO A 1 175 ? 1.690 -19.669 -21.594 1.00 19.08 175 PRO A N 1
ATOM 2717 C CA . PRO A 1 175 ? 0.516 -20.529 -21.712 1.00 18.21 175 PRO A CA 1
ATOM 2718 C C . PRO A 1 175 ? -0.709 -19.822 -22.282 1.00 17.54 175 PRO A C 1
ATOM 2719 O O . PRO A 1 175 ? -0.862 -18.598 -22.200 1.00 17.22 175 PRO A O 1
ATOM 2730 N N . ALA A 1 176 ? -1.593 -20.636 -22.844 1.00 17.50 176 ALA A N 1
ATOM 2731 C CA . ALA A 1 176 ? -2.978 -20.269 -23.093 1.00 17.20 176 ALA A CA 1
ATOM 2732 C C . ALA A 1 176 ? -3.848 -20.778 -21.944 1.00 18.69 176 ALA A C 1
ATOM 2733 O O . ALA A 1 176 ? -3.728 -21.937 -21.525 1.00 16.80 176 ALA A O 1
ATOM 2740 N N . HIS A 1 177 ? -4.743 -19.920 -21.460 1.00 17.61 177 HIS A N 1
ATOM 2741 C CA . HIS A 1 177 ? -5.677 -20.259 -20.401 1.00 17.47 177 HIS A CA 1
ATOM 2742 C C . HIS A 1 177 ? -7.066 -20.278 -21.029 1.00 16.22 177 HIS A C 1
ATOM 2743 O O . HIS A 1 177 ? -7.638 -19.221 -21.324 1.00 14.82 177 HIS A O 1
ATOM 2757 N N . ILE A 1 178 ? -7.603 -21.483 -21.255 1.00 13.39 178 ILE A N 1
ATOM 2758 C CA . ILE A 1 178 ? -8.864 -21.602 -21.977 1.00 14.46 178 ILE A CA 1
ATOM 2759 C C . ILE A 1 178 ? -9.958 -20.942 -21.160 1.00 14.40 178 ILE A C 1
ATOM 2760 O O . ILE A 1 178 ? -10.193 -21.321 -20.004 1.00 17.45 178 ILE A O 1
ATOM 2776 N N . HIS A 1 179 ? -10.669 -20.002 -21.777 1.00 13.50 179 HIS A N 1
ATOM 2777 C CA . HIS A 1 179 ? -11.770 -19.295 -21.120 1.00 15.25 179 HIS A CA 1
ATOM 2778 C C . HIS A 1 179 ? -12.662 -18.709 -22.192 1.00 15.19 179 HIS A C 1
ATOM 2779 O O . HIS A 1 179 ? -12.199 -17.883 -22.988 1.00 14.84 179 HIS A O 1
ATOM 2793 N N . ALA A 1 180 ? -13.927 -19.133 -22.219 1.00 15.13 180 ALA A N 1
ATOM 2794 C CA . ALA A 1 180 ? -14.894 -18.537 -23.096 1.00 15.47 180 ALA A CA 1
ATOM 2795 C C . ALA A 1 180 ? -15.285 -17.165 -22.546 1.00 18.05 180 ALA A C 1
ATOM 2796 O O . ALA A 1 180 ? -14.942 -16.791 -21.410 1.00 18.45 180 ALA A O 1
ATOM 2803 N N . THR A 1 181 ? -15.989 -16.399 -23.369 1.00 17.22 181 THR A N 1
ATOM 2804 C CA . THR A 1 181 ? -16.389 -15.054 -22.960 1.00 18.91 181 THR A CA 1
ATOM 2805 C C . THR A 1 181 ? -17.903 -15.004 -22.816 1.00 21.06 181 THR A C 1
ATOM 2806 O O . THR A 1 181 ? -18.445 -15.678 -21.948 1.00 24.39 181 THR A O 1
ATOM 2817 N N . GLY A 1 182 ? -18.613 -14.254 -23.654 1.00 19.90 182 GLY A N 1
ATOM 2818 C CA . GLY A 1 182 ? -20.055 -14.135 -23.516 1.00 19.07 182 GLY A CA 1
ATOM 2819 C C . GLY A 1 182 ? -20.811 -15.208 -24.288 1.00 16.59 182 GLY A C 1
ATOM 2820 O O . GLY A 1 182 ? -20.227 -16.040 -24.975 1.00 14.24 182 GLY A O 1
ATOM 2824 N N . SER A 1 183 ? -22.140 -15.166 -24.160 1.00 15.77 183 SER A N 1
ATOM 2825 C CA . SER A 1 183 ? -23.045 -16.104 -24.811 1.00 16.54 183 SER A CA 1
ATOM 2826 C C . SER A 1 183 ? -24.315 -15.380 -25.247 1.00 17.49 183 SER A C 1
ATOM 2827 O O . SER A 1 183 ? -24.981 -14.738 -24.426 1.00 17.29 183 SER A O 1
ATOM 2835 N N . GLN A 1 184 ? -24.661 -15.503 -26.525 1.00 16.94 184 GLN A N 1
ATOM 2836 C CA . GLN A 1 184 ? -25.881 -14.908 -27.054 1.00 18.91 184 GLN A CA 1
ATOM 2837 C C . GLN A 1 184 ? -27.099 -15.823 -26.908 1.00 21.38 184 GLN A C 1
ATOM 2838 O O . GLN A 1 184 ? -28.153 -15.524 -27.462 1.00 24.30 184 GLN A O 1
ATOM 2852 N N . SER A 1 185 ? -27.006 -16.884 -26.129 1.00 24.17 185 SER A N 1
ATOM 2853 C CA . SER A 1 185 ? -28.080 -17.867 -26.022 1.00 24.60 185 SER A CA 1
ATOM 2854 C C . SER A 1 185 ? -28.982 -17.576 -24.832 1.00 24.96 185 SER A C 1
ATOM 2855 O O . SER A 1 185 ? -28.500 -17.275 -23.743 1.00 25.16 185 SER A O 1
ATOM 2863 N N . GLU A 1 186 ? -30.291 -17.694 -25.047 1.00 24.91 186 GLU A N 1
ATOM 2864 C CA . GLU A 1 186 ? -31.250 -17.688 -23.959 1.00 28.46 186 GLU A CA 1
ATOM 2865 C C . GLU A 1 186 ? -31.272 -19.009 -23.201 1.00 29.82 186 GLU A C 1
ATOM 2866 O O . GLU A 1 186 ? -31.799 -19.049 -22.083 1.00 32.20 186 GLU A O 1
ATOM 2878 N N . ARG A 1 187 ? -30.795 -20.091 -23.823 1.00 26.80 187 ARG A N 1
ATOM 2879 C CA . ARG A 1 187 ? -30.741 -21.413 -23.201 1.00 28.74 187 ARG A CA 1
ATOM 2880 C C . ARG A 1 187 ? -29.522 -21.580 -22.309 1.00 28.40 187 ARG A C 1
ATOM 2881 O O . ARG A 1 187 ? -29.615 -22.187 -21.238 1.00 27.80 187 ARG A O 1
ATOM 2902 N N A SER A 1 188 ? -28.359 -21.121 -22.776 0.58 27.69 188 SER A N 1
ATOM 2903 N N B SER A 1 188 ? -28.377 -21.053 -22.733 0.42 27.81 188 SER A N 1
ATOM 2904 C CA A SER A 1 188 ? -27.095 -21.255 -22.047 0.58 27.61 188 SER A CA 1
ATOM 2905 C CA B SER A 1 188 ? -27.105 -21.264 -22.048 0.42 27.62 188 SER A CA 1
ATOM 2906 C C A SER A 1 188 ? -26.537 -19.872 -21.764 0.58 27.51 188 SER A C 1
ATOM 2907 C C B SER A 1 188 ? -26.489 -19.902 -21.752 0.42 27.53 188 SER A C 1
ATOM 2908 O O A SER A 1 188 ? -25.857 -19.285 -22.626 0.58 27.84 188 SER A O 1
ATOM 2909 O O B SER A 1 188 ? -25.746 -19.355 -22.581 0.42 27.70 188 SER A O 1
ATOM 2924 N N . PRO A 1 189 ? -26.782 -19.314 -20.589 1.00 26.79 189 PRO A N 1
ATOM 2925 C CA . PRO A 1 189 ? -26.106 -18.071 -20.204 1.00 27.86 189 PRO A CA 1
ATOM 2926 C C . PRO A 1 189 ? -24.611 -18.289 -20.013 1.00 26.50 189 PRO A C 1
ATOM 2927 O O . PRO A 1 189 ? -24.110 -19.419 -19.982 1.00 23.04 189 PRO A O 1
ATOM 2938 N N . TYR A 1 190 ? -23.896 -17.173 -19.820 1.00 24.40 190 TYR A N 1
ATOM 2939 C CA . TYR A 1 190 ? -22.441 -17.213 -19.959 1.00 21.63 190 TYR A CA 1
ATOM 2940 C C . TYR A 1 190 ? -21.793 -18.121 -18.917 1.00 17.65 190 TYR A C 1
ATOM 2941 O O . TYR A 1 190 ? -20.786 -18.773 -19.203 1.00 18.77 190 TYR A O 1
ATOM 2959 N N . SER A 1 191 ? -22.324 -18.166 -17.699 1.00 21.72 191 SER A N 1
ATOM 2960 C CA . SER A 1 191 ? -21.665 -18.968 -16.665 1.00 24.03 191 SER A CA 1
ATOM 2961 C C . SER A 1 191 ? -21.764 -20.465 -16.938 1.00 21.51 191 SER A C 1
ATOM 2962 O O . SER A 1 191 ? -20.864 -21.219 -16.552 1.00 21.38 191 SER A O 1
ATOM 2970 N N . LEU A 1 192 ? -22.828 -20.901 -17.607 1.00 19.36 192 LEU A N 1
ATOM 2971 C CA . LEU A 1 192 ? -22.939 -22.279 -18.090 1.00 18.44 192 LEU A CA 1
ATOM 2972 C C . LEU A 1 192 ? -22.136 -22.485 -19.376 1.00 17.21 192 LEU A C 1
ATOM 2973 O O . LEU A 1 192 ? -21.466 -23.516 -19.553 1.00 12.97 192 LEU A O 1
ATOM 2989 N N . HIS A 1 193 ? -22.203 -21.502 -20.282 1.00 17.02 193 HIS A N 1
ATOM 2990 C CA . HIS A 1 193 ? -21.451 -21.562 -21.529 1.00 17.62 193 HIS A CA 1
ATOM 2991 C C . HIS A 1 193 ? -19.960 -21.761 -21.278 1.00 16.79 193 HIS A C 1
ATOM 2992 O O . HIS A 1 193 ? -19.312 -22.516 -22.009 1.00 16.95 193 HIS A O 1
ATOM 3006 N N . PHE A 1 194 ? -19.407 -21.129 -20.236 1.00 17.12 194 PHE A N 1
ATOM 3007 C CA . PHE A 1 194 ? -17.997 -21.354 -19.870 1.00 17.98 194 PHE A CA 1
ATOM 3008 C C . PHE A 1 194 ? -17.676 -22.845 -19.846 1.00 17.32 194 PHE A C 1
ATOM 3009 O O . PHE A 1 194 ? -16.668 -23.297 -20.412 1.00 15.43 194 PHE A O 1
ATOM 3026 N N . ILE A 1 195 ? -18.529 -23.604 -19.161 1.00 15.25 195 ILE A N 1
ATOM 3027 C CA . ILE A 1 195 ? -18.288 -25.021 -18.891 1.00 17.12 195 ILE A CA 1
ATOM 3028 C C . ILE A 1 195 ? -18.390 -25.833 -20.176 1.00 16.33 195 ILE A C 1
ATOM 3029 O O . ILE A 1 195 ? -17.498 -26.641 -20.491 1.00 16.06 195 ILE A O 1
ATOM 3045 N N . ASN A 1 196 ? -19.432 -25.580 -20.970 1.00 13.36 196 ASN A N 1
ATOM 3046 C CA . ASN A 1 196 ? -19.592 -26.313 -22.219 1.00 15.75 196 ASN A CA 1
ATOM 3047 C C . ASN A 1 196 ? -18.437 -26.038 -23.163 1.00 14.28 196 ASN A C 1
ATOM 3048 O O . ASN A 1 196 ? -17.957 -26.946 -23.840 1.00 13.59 196 ASN A O 1
ATOM 3059 N N . GLU A 1 197 ? -17.965 -24.798 -23.198 1.00 13.31 197 GLU A N 1
ATOM 3060 C CA . GLU A 1 197 ? -16.853 -24.457 -24.068 1.00 14.66 197 GLU A CA 1
ATOM 3061 C C . GLU A 1 197 ? -15.539 -25.063 -23.586 1.00 14.72 197 GLU A C 1
ATOM 3062 O O . GLU A 1 197 ? -14.715 -25.479 -24.408 1.00 18.28 197 GLU A O 1
ATOM 3074 N N . GLU A 1 198 ? -15.310 -25.116 -22.271 1.00 15.37 198 GLU A N 1
ATOM 3075 C CA . GLU A 1 198 ? -14.154 -25.849 -21.763 1.00 17.34 198 GLU A CA 1
ATOM 3076 C C . GLU A 1 198 ? -14.203 -27.304 -22.188 1.00 16.57 198 GLU A C 1
ATOM 3077 O O . GLU A 1 198 ? -13.176 -27.896 -22.544 1.00 14.95 198 GLU A O 1
ATOM 3089 N N . THR A 1 199 ? -15.395 -27.896 -22.152 1.00 14.75 199 THR A N 1
ATOM 3090 C CA . THR A 1 199 ? -15.555 -29.289 -22.557 1.00 14.05 199 THR A CA 1
ATOM 3091 C C . THR A 1 199 ? -15.204 -29.487 -24.025 1.00 15.42 199 THR A C 1
ATOM 3092 O O . THR A 1 199 ? -14.472 -30.428 -24.383 1.00 14.53 199 THR A O 1
ATOM 3103 N N . ILE A 1 200 ? -15.751 -28.632 -24.904 1.00 14.41 200 ILE A N 1
ATOM 3104 C CA . ILE A 1 200 ? -15.451 -28.737 -26.325 1.00 13.86 200 ILE A CA 1
ATOM 3105 C C . ILE A 1 200 ? -13.963 -28.499 -26.583 1.00 14.85 200 ILE A C 1
ATOM 3106 O O . ILE A 1 200 ? -13.320 -29.224 -27.350 1.00 14.68 200 ILE A O 1
ATOM 3122 N N . ALA A 1 201 ? -13.396 -27.457 -25.970 1.00 14.92 201 ALA A N 1
ATOM 3123 C CA . ALA A 1 201 ? -11.989 -27.138 -26.203 1.00 14.37 201 ALA A CA 1
ATOM 3124 C C . ALA A 1 201 ? -11.093 -28.284 -25.788 1.00 15.61 201 ALA A C 1
ATOM 3125 O O . ALA A 1 201 ? -10.169 -28.675 -26.526 1.00 16.97 201 ALA A O 1
ATOM 3132 N N . THR A 1 202 ? -11.348 -28.851 -24.607 1.00 14.46 202 THR A N 1
ATOM 3133 C CA . THR A 1 202 ? -10.528 -29.960 -24.143 1.00 14.34 202 THR A CA 1
ATOM 3134 C C . THR A 1 202 ? -10.666 -31.159 -25.072 1.00 14.53 202 THR A C 1
ATOM 3135 O O . THR A 1 202 ? -9.675 -31.814 -25.423 1.00 14.75 202 THR A O 1
ATOM 3146 N N . TYR A 1 203 ? -11.895 -31.470 -25.455 1.00 15.90 203 TYR A N 1
ATOM 3147 C CA . TYR A 1 203 ? -12.145 -32.576 -26.367 1.00 16.49 203 TYR A CA 1
ATOM 3148 C C . TYR A 1 203 ? -11.384 -32.397 -27.681 1.00 17.23 203 TYR A C 1
ATOM 3149 O O . TYR A 1 203 ? -10.771 -33.346 -28.193 1.00 16.81 203 TYR A O 1
ATOM 3167 N N . ASN A 1 204 ? -11.467 -31.198 -28.271 1.00 17.01 204 ASN A N 1
ATOM 3168 C CA . ASN A 1 204 ? -10.744 -30.898 -29.507 1.00 18.45 204 ASN A CA 1
ATOM 3169 C C . ASN A 1 204 ? -9.250 -31.169 -29.334 1.00 19.39 204 ASN A C 1
ATOM 3170 O O . ASN A 1 204 ? -8.611 -31.796 -30.187 1.00 20.27 204 ASN A O 1
ATOM 3181 N N . LEU A 1 205 ? -8.673 -30.681 -28.226 1.00 19.31 205 LEU A N 1
ATOM 3182 C CA . LEU A 1 205 ? -7.238 -30.829 -28.001 1.00 18.94 205 LEU A CA 1
ATOM 3183 C C . LEU A 1 205 ? -6.832 -32.284 -27.770 1.00 19.79 205 LEU A C 1
ATOM 3184 O O . LEU A 1 205 ? -5.702 -32.674 -28.085 1.00 21.51 205 LEU A O 1
ATOM 3200 N N . CYS A 1 206 ? -7.719 -33.103 -27.240 1.00 18.50 206 CYS A N 1
ATOM 3201 C CA . CYS A 1 206 ? -7.363 -34.484 -26.945 1.00 19.47 206 CYS A CA 1
ATOM 3202 C C . CYS A 1 206 ? -7.727 -35.448 -28.062 1.00 21.09 206 CYS A C 1
ATOM 3203 O O . CYS A 1 206 ? -7.482 -36.659 -27.920 1.00 21.39 206 CYS A O 1
ATOM 3211 N N . THR A 1 207 ? -8.327 -34.958 -29.155 1.00 20.11 207 THR A N 1
ATOM 3212 C CA . THR A 1 207 ? -8.661 -35.786 -30.307 1.00 20.71 207 THR A CA 1
ATOM 3213 C C . THR A 1 207 ? -8.031 -35.260 -31.597 1.00 23.20 207 THR A C 1
ATOM 3214 O O . THR A 1 207 ? -8.480 -35.621 -32.692 1.00 24.34 207 THR A O 1
ATOM 3225 N N . SER A 1 208 ? -6.992 -34.433 -31.494 1.00 20.83 208 SER A N 1
ATOM 3226 C CA . SER A 1 208 ? -6.282 -33.890 -32.641 1.00 21.76 208 SER A CA 1
ATOM 3227 C C . SER A 1 208 ? -4.788 -34.031 -32.393 1.00 22.93 208 SER A C 1
ATOM 3228 O O . SER A 1 208 ? -4.354 -34.566 -31.359 1.00 23.91 208 SER A O 1
ATOM 3236 N N A SER A 1 209 ? -3.991 -33.538 -33.341 0.44 23.08 209 SER A N 1
ATOM 3237 N N B SER A 1 209 ? -3.990 -33.538 -33.340 0.56 23.07 209 SER A N 1
ATOM 3238 C CA A SER A 1 209 ? -2.543 -33.709 -33.312 0.44 23.88 209 SER A CA 1
ATOM 3239 C CA B SER A 1 209 ? -2.545 -33.714 -33.300 0.56 23.82 209 SER A CA 1
ATOM 3240 C C A SER A 1 209 ? -1.817 -32.509 -32.719 0.44 23.51 209 SER A C 1
ATOM 3241 C C B SER A 1 209 ? -1.821 -32.493 -32.747 0.56 23.54 209 SER A C 1
ATOM 3242 O O A SER A 1 209 ? -0.589 -32.426 -32.841 0.44 24.05 209 SER A O 1
ATOM 3243 O O B SER A 1 209 ? -0.599 -32.385 -32.909 0.56 24.03 209 SER A O 1
ATOM 3258 N N . VAL A 1 210 ? -2.542 -31.597 -32.064 1.00 21.35 210 VAL A N 1
ATOM 3259 C CA . VAL A 1 210 ? -1.932 -30.370 -31.545 1.00 21.65 210 VAL A CA 1
ATOM 3260 C C . VAL A 1 210 ? -0.674 -30.676 -30.742 1.00 21.41 210 VAL A C 1
ATOM 3261 O O . VAL A 1 210 ? 0.388 -30.093 -30.990 1.00 21.27 210 VAL A O 1
ATOM 3275 N N . PHE A 1 211 ? -0.777 -31.562 -29.744 1.00 21.67 211 PHE A N 1
ATOM 3276 C CA . PHE A 1 211 ? 0.390 -31.835 -28.904 1.00 24.40 211 PHE A CA 1
ATOM 3277 C C . PHE A 1 211 ? 1.441 -32.711 -29.574 1.00 25.99 211 PHE A C 1
ATOM 3278 O O . PHE A 1 211 ? 2.573 -32.769 -29.075 1.00 26.76 211 PHE A O 1
ATOM 3295 N N . ASP A 1 212 ? 1.129 -33.359 -30.699 1.00 27.79 212 ASP A N 1
ATOM 3296 C CA . ASP A 1 212 ? 2.196 -33.931 -31.523 1.00 31.91 212 ASP A CA 1
ATOM 3297 C C . ASP A 1 212 ? 2.970 -32.834 -32.234 1.00 30.07 212 ASP A C 1
ATOM 3298 O O . ASP A 1 212 ? 4.200 -32.902 -32.346 1.00 29.34 212 ASP A O 1
ATOM 3307 N N . ASP A 1 213 ? 2.261 -31.826 -32.749 1.00 27.68 213 ASP A N 1
ATOM 3308 C CA . ASP A 1 213 ? 2.911 -30.766 -33.506 1.00 29.02 213 ASP A CA 1
ATOM 3309 C C . ASP A 1 213 ? 3.525 -29.697 -32.609 1.00 28.64 213 ASP A C 1
ATOM 3310 O O . ASP A 1 213 ? 4.452 -29.003 -33.045 1.00 27.67 213 ASP A O 1
ATOM 3319 N N . PHE A 1 214 ? 3.007 -29.533 -31.386 1.00 26.54 214 PHE A N 1
ATOM 3320 C CA . PHE A 1 214 ? 3.496 -28.541 -30.430 1.00 25.72 214 PHE A CA 1
ATOM 3321 C C . PHE A 1 214 ? 3.665 -29.226 -29.074 1.00 26.17 214 PHE A C 1
ATOM 3322 O O . PHE A 1 214 ? 2.879 -28.998 -28.140 1.00 26.76 214 PHE A O 1
ATOM 3339 N N . PRO A 1 215 ? 4.696 -30.075 -28.933 1.00 26.37 215 PRO A N 1
ATOM 3340 C CA . PRO A 1 215 ? 4.844 -30.860 -27.692 1.00 25.12 215 PRO A CA 1
ATOM 3341 C C . PRO A 1 215 ? 4.999 -30.006 -26.450 1.00 24.69 215 PRO A C 1
ATOM 3342 O O . PRO A 1 215 ? 4.694 -30.472 -25.343 1.00 24.42 215 PRO A O 1
ATOM 3353 N N . GLN A 1 216 ? 5.495 -28.782 -26.595 1.00 25.90 216 GLN A N 1
ATOM 3354 C CA . GLN A 1 216 ? 5.743 -27.898 -25.461 1.00 27.52 216 GLN A CA 1
ATOM 3355 C C . GLN A 1 216 ? 4.623 -26.897 -25.231 1.00 23.14 216 GLN A C 1
ATOM 3356 O O . GLN A 1 216 ? 4.750 -26.038 -24.356 1.00 23.18 216 GLN A O 1
ATOM 3370 N N . LEU A 1 217 ? 3.530 -26.979 -25.981 1.00 22.58 217 LEU A N 1
ATOM 3371 C CA . LEU A 1 217 ? 2.444 -26.024 -25.799 1.00 21.97 217 LEU A CA 1
ATOM 3372 C C . LEU A 1 217 ? 1.824 -26.187 -24.410 1.00 20.57 217 LEU A C 1
ATOM 3373 O O . LEU A 1 217 ? 1.520 -27.303 -23.978 1.00 20.05 217 LEU A O 1
ATOM 3389 N N . LYS A 1 218 ? 1.648 -25.065 -23.715 1.00 19.56 218 LYS A N 1
ATOM 3390 C CA . LYS A 1 218 ? 1.137 -25.035 -22.355 1.00 19.47 218 LYS A CA 1
ATOM 3391 C C . LYS A 1 218 ? -0.289 -24.493 -22.403 1.00 19.63 218 LYS A C 1
ATOM 3392 O O . LYS A 1 218 ? -0.517 -23.352 -22.818 1.00 19.52 218 LYS A O 1
ATOM 3411 N N . VAL A 1 219 ? -1.249 -25.324 -21.996 1.00 19.12 219 VAL A N 1
ATOM 3412 C CA . VAL A 1 219 ? -2.667 -24.981 -22.010 1.00 16.96 219 VAL A CA 1
ATOM 3413 C C . VAL A 1 219 ? -3.222 -25.288 -20.629 1.00 18.55 219 VAL A C 1
ATOM 3414 O O . VAL A 1 219 ? -3.060 -26.414 -20.133 1.00 19.38 219 VAL A O 1
ATOM 3427 N N . VAL A 1 220 ? -3.819 -24.287 -19.982 1.00 15.57 220 VAL A N 1
ATOM 3428 C CA . VAL A 1 220 ? -4.515 -24.480 -18.717 1.00 15.47 220 VAL A CA 1
ATOM 3429 C C . VAL A 1 220 ? -6.002 -24.395 -19.029 1.00 15.60 220 VAL A C 1
ATOM 3430 O O . VAL A 1 220 ? -6.460 -23.372 -19.537 1.00 18.06 220 VAL A O 1
ATOM 3443 N N . VAL A 1 221 ? -6.758 -25.455 -18.749 1.00 15.71 221 VAL A N 1
ATOM 3444 C CA . VAL A 1 221 ? -8.201 -25.451 -18.991 1.00 15.08 221 VAL A CA 1
ATOM 3445 C C . VAL A 1 221 ? -8.909 -24.985 -17.728 1.00 15.98 221 VAL A C 1
ATOM 3446 O O . VAL A 1 221 ? -8.700 -25.551 -16.656 1.00 14.64 221 VAL A O 1
ATOM 3459 N N . SER A 1 222 ? -9.769 -23.975 -17.860 1.00 15.42 222 SER A N 1
ATOM 3460 C CA . SER A 1 222 ? -10.477 -23.424 -16.716 1.00 16.17 222 SER A CA 1
ATOM 3461 C C . SER A 1 222 ? -11.512 -24.386 -16.137 1.00 16.48 222 SER A C 1
ATOM 3462 O O . SER A 1 222 ? -12.018 -25.294 -16.802 1.00 15.65 222 SER A O 1
ATOM 3470 N N . HIS A 1 223 ? -11.846 -24.142 -14.870 1.00 16.57 223 HIS A N 1
ATOM 3471 C CA . HIS A 1 223 ? -12.952 -24.819 -14.177 1.00 16.91 223 HIS A CA 1
ATOM 3472 C C . HIS A 1 223 ? -12.814 -26.344 -14.214 1.00 16.81 223 HIS A C 1
ATOM 3473 O O . HIS A 1 223 ? -13.772 -27.074 -14.500 1.00 17.11 223 HIS A O 1
ATOM 3487 N N . GLY A 1 224 ? -11.628 -26.831 -13.875 1.00 18.02 224 GLY A N 1
ATOM 3488 C CA . GLY A 1 224 ? -11.391 -28.262 -13.818 1.00 18.75 224 GLY A CA 1
ATOM 3489 C C . GLY A 1 224 ? -11.774 -29.030 -15.074 1.00 17.90 224 GLY A C 1
ATOM 3490 O O . GLY A 1 224 ? -12.101 -30.223 -15.015 1.00 18.64 224 GLY A O 1
ATOM 3494 N N . GLY A 1 225 ? -11.680 -28.378 -16.221 1.00 16.55 225 GLY A N 1
ATOM 3495 C CA . GLY A 1 225 ? -11.867 -29.052 -17.496 1.00 15.99 225 GLY A CA 1
ATOM 3496 C C . GLY A 1 225 ? -13.297 -29.173 -17.964 1.00 18.13 225 GLY A C 1
ATOM 3497 O O . GLY A 1 225 ? -13.594 -30.055 -18.783 1.00 16.00 225 GLY A O 1
ATOM 3501 N N . GLY A 1 226 ? -14.194 -28.319 -17.475 1.00 15.99 226 GLY A N 1
ATOM 3502 C CA . GLY A 1 226 ? -15.596 -28.402 -17.865 1.00 16.10 226 GLY A CA 1
ATOM 3503 C C . GLY A 1 226 ? -16.211 -29.710 -17.376 1.00 14.67 226 GLY A C 1
ATOM 3504 O O . GLY A 1 226 ? -16.276 -29.982 -16.177 1.00 14.77 226 GLY A O 1
ATOM 3508 N N . ALA A 1 227 ? -16.683 -30.529 -18.320 1.00 14.12 227 ALA A N 1
ATOM 3509 C CA . ALA A 1 227 ? -17.240 -31.837 -18.020 1.00 14.34 227 ALA A CA 1
ATOM 3510 C C . ALA A 1 227 ? -16.225 -32.965 -18.134 1.00 15.15 227 ALA A C 1
ATOM 3511 O O . ALA A 1 227 ? -16.529 -34.095 -17.738 1.00 15.77 227 ALA A O 1
ATOM 3518 N N . ILE A 1 228 ? -15.034 -32.696 -18.671 1.00 17.64 228 ILE A N 1
ATOM 3519 C CA . ILE A 1 228 ? -14.203 -33.790 -19.197 1.00 17.16 228 ILE A CA 1
ATOM 3520 C C . ILE A 1 228 ? -13.766 -34.776 -18.127 1.00 16.86 228 ILE A C 1
ATOM 3521 O O . ILE A 1 228 ? -13.904 -35.992 -18.350 1.00 18.93 228 ILE A O 1
ATOM 3537 N N . PRO A 1 229 ? -13.212 -34.361 -16.987 1.00 18.93 229 PRO A N 1
ATOM 3538 C CA . PRO A 1 229 ? -12.768 -35.376 -16.017 1.00 20.00 229 PRO A CA 1
ATOM 3539 C C . PRO A 1 229 ? -13.903 -36.250 -15.527 1.00 19.74 229 PRO A C 1
ATOM 3540 O O . PRO A 1 229 ? -13.697 -37.434 -15.275 1.00 19.47 229 PRO A O 1
ATOM 3551 N N . TYR A 1 230 ? -15.104 -35.691 -15.393 1.00 17.32 230 TYR A N 1
ATOM 3552 C CA . TYR A 1 230 ? -16.272 -36.468 -15.011 1.00 17.61 230 TYR A CA 1
ATOM 3553 C C . TYR A 1 230 ? -16.720 -37.394 -16.145 1.00 16.44 230 TYR A C 1
ATOM 3554 O O . TYR A 1 230 ? -17.102 -38.539 -15.897 1.00 18.77 230 TYR A O 1
ATOM 3572 N N . GLN A 1 231 ? -16.631 -36.944 -17.399 1.00 15.18 231 GLN A N 1
ATOM 3573 C CA . GLN A 1 231 ? -17.107 -37.729 -18.533 1.00 17.03 231 GLN A CA 1
ATOM 3574 C C . GLN A 1 231 ? -15.992 -38.484 -19.265 1.00 19.09 231 GLN A C 1
ATOM 3575 O O . GLN A 1 231 ? -16.228 -39.009 -20.363 1.00 19.01 231 GLN A O 1
ATOM 3589 N N . LEU A 1 232 ? -14.802 -38.558 -18.669 1.00 16.76 232 LEU A N 1
ATOM 3590 C CA . LEU A 1 232 ? -13.622 -39.066 -19.362 1.00 18.30 232 LEU A CA 1
ATOM 3591 C C . LEU A 1 232 ? -13.834 -40.476 -19.903 1.00 20.81 232 LEU A C 1
ATOM 3592 O O . LEU A 1 232 ? -13.357 -40.809 -20.991 1.00 22.35 232 LEU A O 1
ATOM 3608 N N . GLY A 1 233 ? -14.481 -41.340 -19.127 1.00 23.01 233 GLY A N 1
ATOM 3609 C CA . GLY A 1 233 ? -14.605 -42.737 -19.531 1.00 25.31 233 GLY A CA 1
ATOM 3610 C C . GLY A 1 233 ? -15.103 -42.928 -20.959 1.00 25.31 233 GLY A C 1
ATOM 3611 O O . GLY A 1 233 ? -14.523 -43.700 -21.732 1.00 25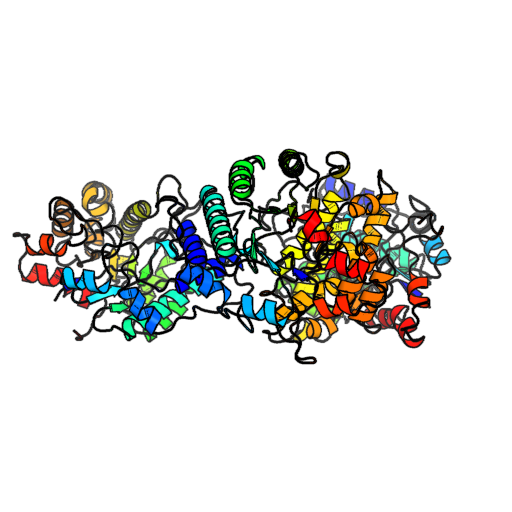.36 233 GLY A O 1
ATOM 3615 N N . ARG A 1 234 ? -16.201 -42.246 -21.327 1.00 24.19 234 ARG A N 1
ATOM 3616 C CA . ARG A 1 234 ? -16.792 -42.458 -22.656 1.00 24.77 234 ARG A CA 1
ATOM 3617 C C . ARG A 1 234 ? -15.868 -41.973 -23.768 1.00 22.56 234 ARG A C 1
ATOM 3618 O O . ARG A 1 234 ? -15.797 -42.583 -24.839 1.00 23.93 234 ARG A O 1
ATOM 3639 N N . PHE A 1 235 ? -15.174 -40.861 -23.548 1.00 20.79 235 PHE A N 1
ATOM 3640 C CA . PHE A 1 235 ? -14.247 -40.366 -24.560 1.00 20.81 235 PHE A CA 1
ATOM 3641 C C . PHE A 1 235 ? -12.989 -41.222 -24.642 1.00 21.01 235 PHE A C 1
ATOM 3642 O O . PHE A 1 235 ? -12.469 -41.461 -25.736 1.00 22.12 235 PHE A O 1
ATOM 3659 N N . GLU A 1 236 ? -12.499 -41.730 -23.516 1.00 21.10 236 GLU A N 1
ATOM 3660 C CA . GLU A 1 236 ? -11.391 -42.671 -23.591 1.00 23.81 236 GLU A CA 1
ATOM 3661 C C . GLU A 1 236 ? -11.798 -43.899 -24.396 1.00 24.76 236 GLU A C 1
ATOM 3662 O O . GLU A 1 236 ? -11.073 -44.346 -25.295 1.00 25.70 236 GLU A O 1
ATOM 3674 N N . SER A 1 237 ? -12.968 -44.450 -24.079 1.00 24.35 237 SER A N 1
ATOM 3675 C CA . SER A 1 237 ? -13.450 -45.651 -24.751 1.00 26.11 237 SER A CA 1
ATOM 3676 C C . SER A 1 237 ? -13.506 -45.437 -26.250 1.00 27.15 237 SER A C 1
ATOM 3677 O O . SER A 1 237 ? -12.991 -46.246 -27.029 1.00 28.53 237 SER A O 1
ATOM 3685 N N . GLN A 1 238 ? -14.134 -44.337 -26.673 1.00 26.23 238 GLN A N 1
ATOM 3686 C CA . GLN A 1 238 ? -14.262 -44.062 -28.100 1.00 29.63 238 GLN A CA 1
ATOM 3687 C C . GLN A 1 238 ? -12.908 -43.880 -28.757 1.00 28.68 238 GLN A C 1
ATOM 3688 O O . GLN A 1 238 ? -12.767 -44.140 -29.953 1.00 30.67 238 GLN A O 1
ATOM 3702 N N . SER A 1 239 ? -11.898 -43.432 -28.002 1.00 26.89 239 SER A N 1
ATOM 3703 C CA . SER A 1 239 ? -10.571 -43.244 -28.568 1.00 27.22 239 SER A CA 1
ATOM 3704 C C . SER A 1 239 ? -9.799 -44.544 -28.712 1.00 30.98 239 SER A C 1
ATOM 3705 O O . SER A 1 239 ? -8.784 -44.561 -29.416 1.00 31.49 239 SER A O 1
ATOM 3713 N N . ARG A 1 240 ? -10.236 -45.625 -28.058 1.00 33.39 240 ARG A N 1
ATOM 3714 C CA . ARG A 1 240 ? -9.547 -46.900 -28.241 1.00 38.64 240 ARG A CA 1
ATOM 3715 C C . ARG A 1 240 ? -9.680 -47.372 -29.674 1.00 45.08 240 ARG A C 1
ATOM 3716 O O . ARG A 1 240 ? -8.845 -48.139 -30.161 1.00 47.55 240 ARG A O 1
ATOM 3737 N N . ARG A 1 241 ? -10.721 -46.921 -30.362 1.00 48.86 241 ARG A N 1
ATOM 3738 C CA . ARG A 1 241 ? -10.921 -47.266 -31.759 1.00 55.87 241 ARG A CA 1
ATOM 3739 C C . ARG A 1 241 ? -10.053 -46.445 -32.702 1.00 58.34 241 ARG A C 1
ATOM 3740 O O . ARG A 1 241 ? -10.143 -46.648 -33.917 1.00 60.86 241 ARG A O 1
ATOM 3761 N N . SER A 1 242 ? -9.200 -45.567 -32.181 1.00 57.82 242 SER A N 1
ATOM 3762 C CA . SER A 1 242 ? -8.524 -44.561 -32.994 1.00 59.01 242 SER A CA 1
ATOM 3763 C C . SER A 1 242 ? -7.013 -44.616 -32.780 1.00 64.12 242 SER A C 1
ATOM 3764 O O . SER A 1 242 ? -6.460 -45.560 -32.205 1.00 64.32 242 SER A O 1
ATOM 3772 N N . LYS A 1 243 ? -6.341 -43.555 -33.228 1.00 70.19 243 LYS A N 1
ATOM 3773 C CA . LYS A 1 243 ? -4.888 -43.432 -33.277 1.00 75.09 243 LYS A CA 1
ATOM 3774 C C . LYS A 1 243 ? -4.249 -43.441 -31.889 1.00 71.50 243 LYS A C 1
ATOM 3775 O O . LYS A 1 243 ? -3.563 -44.401 -31.525 1.00 74.35 243 LYS A O 1
ATOM 3794 N N . HIS A 1 244 ? -4.446 -42.370 -31.119 1.00 62.76 244 HIS A N 1
ATOM 3795 C CA . HIS A 1 244 ? -3.896 -42.231 -29.780 1.00 55.22 244 HIS A CA 1
ATOM 3796 C C . HIS A 1 244 ? -5.047 -42.124 -28.795 1.00 44.38 244 HIS A C 1
ATOM 3797 O O . HIS A 1 244 ? -6.127 -41.634 -29.134 1.00 42.37 244 HIS A O 1
ATOM 3811 N N . LEU A 1 245 ? -4.808 -42.574 -27.568 1.00 36.40 245 LEU A N 1
ATOM 3812 C CA . LEU A 1 245 ? -5.856 -42.536 -26.565 1.00 29.90 245 LEU A CA 1
ATOM 3813 C C . LEU A 1 245 ? -6.139 -41.093 -26.173 1.00 26.39 245 LEU A C 1
ATOM 3814 O O . LEU A 1 245 ? -5.241 -40.242 -26.138 1.00 26.04 245 LEU A O 1
ATOM 3830 N N . PHE A 1 246 ? -7.407 -40.827 -25.907 1.00 24.55 246 PHE A N 1
ATOM 3831 C CA . PHE A 1 246 ? -7.799 -39.551 -25.324 1.00 22.65 246 PHE A CA 1
ATOM 3832 C C . PHE A 1 246 ? -6.932 -39.216 -24.120 1.00 22.79 246 PHE A C 1
ATOM 3833 O O . PHE A 1 246 ? -6.436 -38.092 -23.996 1.00 21.63 246 PHE A O 1
ATOM 3850 N N . SER A 1 247 ? -6.697 -40.198 -23.238 1.00 24.00 247 SER A N 1
ATOM 3851 C CA . SER A 1 247 ? -5.950 -39.925 -22.010 1.00 24.71 247 SER A CA 1
ATOM 3852 C C . SER A 1 247 ? -4.515 -39.532 -22.312 1.00 26.56 247 SER A C 1
ATOM 3853 O O . SER A 1 247 ? -3.890 -38.810 -21.528 1.00 28.25 247 SER A O 1
ATOM 3861 N N . GLU A 1 248 ? -3.967 -39.986 -23.433 1.00 28.09 248 GLU A N 1
ATOM 3862 C CA . GLU A 1 248 ? -2.564 -39.694 -23.696 1.00 30.56 248 GLU A CA 1
ATOM 3863 C C . GLU A 1 248 ? -2.363 -38.255 -24.135 1.00 28.51 248 GLU A C 1
ATOM 3864 O O . GLU A 1 248 ? -1.314 -37.663 -23.848 1.00 26.46 248 GLU A O 1
ATOM 3876 N N . ARG A 1 249 ? -3.366 -37.672 -24.799 1.00 25.70 249 ARG A N 1
ATOM 3877 C CA . ARG A 1 249 ? -3.324 -36.247 -25.084 1.00 25.76 249 ARG A CA 1
ATOM 3878 C C . ARG A 1 249 ? -3.701 -35.435 -23.859 1.00 23.57 249 ARG A C 1
ATOM 3879 O O . ARG A 1 249 ? -3.039 -34.444 -23.546 1.00 22.55 249 ARG A O 1
ATOM 3900 N N . MET A 1 250 ? -4.763 -35.838 -23.158 1.00 24.36 250 MET A N 1
ATOM 3901 C CA . MET A 1 250 ? -5.155 -35.154 -21.935 1.00 23.90 250 MET A CA 1
ATOM 3902 C C . MET A 1 250 ? -4.009 -35.037 -20.934 1.00 23.77 250 MET A C 1
ATOM 3903 O O . MET A 1 250 ? -3.948 -34.066 -20.168 1.00 22.10 250 MET A O 1
ATOM 3917 N N . ALA A 1 251 ? -3.119 -36.026 -20.894 1.00 23.98 251 ALA A N 1
ATOM 3918 C CA . ALA A 1 251 ? -1.963 -35.946 -20.004 1.00 24.91 251 ALA A CA 1
ATOM 3919 C C . ALA A 1 251 ? -1.116 -34.698 -20.242 1.00 25.28 251 ALA A C 1
ATOM 3920 O O . ALA A 1 251 ? -0.341 -34.314 -19.357 1.00 26.48 251 ALA A O 1
ATOM 3927 N N . LYS A 1 252 ? -1.211 -34.081 -21.425 1.00 23.77 252 LYS A N 1
ATOM 3928 C CA . LYS A 1 252 ? -0.410 -32.903 -21.740 1.00 23.88 252 LYS A CA 1
ATOM 3929 C C . LYS A 1 252 ? -1.002 -31.628 -21.167 1.00 22.78 252 LYS A C 1
ATOM 3930 O O . LYS A 1 252 ? -0.287 -30.616 -21.068 1.00 22.71 252 LYS A O 1
ATOM 3949 N N . LEU A 1 253 ? -2.286 -31.662 -20.819 1.00 20.42 253 LEU A N 1
ATOM 3950 C CA . LEU A 1 253 ? -3.055 -30.495 -20.413 1.00 20.35 253 LEU A CA 1
ATOM 3951 C C . LEU A 1 253 ? -2.889 -30.219 -18.931 1.00 18.71 253 LEU A C 1
ATOM 3952 O O . LEU A 1 253 ? -2.743 -31.136 -18.121 1.00 19.21 253 LEU A O 1
ATOM 3968 N N . TYR A 1 254 ? -2.895 -28.933 -18.592 1.00 18.37 254 TYR A N 1
ATOM 3969 C CA . TYR A 1 254 ? -3.059 -28.479 -17.218 1.00 17.89 254 TYR A CA 1
ATOM 3970 C C . TYR A 1 254 ? -4.509 -28.092 -16.987 1.00 17.05 254 TYR A C 1
ATOM 3971 O O . TYR A 1 254 ? -5.224 -27.726 -17.928 1.00 17.04 254 TYR A O 1
ATOM 3989 N N . PHE A 1 255 ? -4.940 -28.175 -15.725 1.00 16.19 255 PHE A N 1
ATOM 3990 C CA . PHE A 1 255 ? -6.291 -27.823 -15.328 1.00 16.52 255 PHE A CA 1
ATOM 3991 C C . PHE A 1 255 ? -6.231 -26.940 -14.085 1.00 17.98 255 PHE A C 1
ATOM 3992 O O . PHE A 1 255 ? -5.468 -27.234 -13.164 1.00 17.22 255 PHE A O 1
ATOM 4009 N N . ASP A 1 256 ? -7.037 -25.879 -14.036 1.00 16.33 256 ASP A N 1
ATOM 4010 C CA . ASP A 1 256 ? -7.111 -25.145 -12.776 1.00 17.38 256 ASP A CA 1
ATOM 4011 C C . ASP A 1 256 ? -8.188 -25.779 -11.882 1.00 18.10 256 ASP A C 1
ATOM 4012 O O . ASP A 1 256 ? -8.986 -26.615 -12.325 1.00 17.62 256 ASP A O 1
ATOM 4021 N N . THR A 1 257 ? -8.181 -25.422 -10.591 1.00 17.67 257 THR A N 1
ATOM 4022 C CA . THR A 1 257 ? -9.081 -26.044 -9.622 1.00 17.70 257 THR A CA 1
ATOM 4023 C C . THR A 1 257 ? -10.310 -25.196 -9.294 1.00 17.42 257 THR A C 1
ATOM 4024 O O . THR A 1 257 ? -10.780 -25.222 -8.149 1.00 18.20 257 THR A O 1
ATOM 4035 N N . VAL A 1 258 ? -10.849 -24.432 -10.254 1.00 15.40 258 VAL A N 1
ATOM 4036 C CA . VAL A 1 258 ? -12.003 -23.602 -9.955 1.00 14.87 258 VAL A CA 1
ATOM 4037 C C . VAL A 1 258 ? -13.239 -24.488 -9.958 1.00 16.00 258 VAL A C 1
ATOM 4038 O O . VAL A 1 258 ? -13.978 -24.583 -10.952 1.00 15.87 258 VAL A O 1
ATOM 4051 N N . LEU A 1 259 ? -13.415 -25.177 -8.840 1.00 16.40 259 LEU A N 1
ATOM 4052 C CA . LEU A 1 259 ? -14.504 -26.096 -8.565 1.00 17.14 259 LEU A CA 1
ATOM 4053 C C . LEU A 1 259 ? -14.865 -25.881 -7.104 1.00 18.36 259 LEU A C 1
ATOM 4054 O O . LEU A 1 259 ? -13.967 -25.845 -6.256 1.00 19.79 259 LEU A O 1
ATOM 4070 N N . TYR A 1 260 ? -16.157 -25.770 -6.798 1.00 17.38 260 TYR A N 1
ATOM 4071 C CA . TYR A 1 260 ? -16.573 -25.361 -5.465 1.00 17.96 260 TYR A CA 1
ATOM 4072 C C . TYR A 1 260 ? -17.223 -26.482 -4.650 1.00 20.04 260 TYR A C 1
ATOM 4073 O O . TYR A 1 260 ? -17.895 -26.195 -3.650 1.00 22.01 260 TYR A O 1
ATOM 4091 N N . THR A 1 261 ? -17.007 -27.744 -5.013 1.00 18.78 261 THR A N 1
ATOM 4092 C CA . THR A 1 261 ? -17.393 -28.864 -4.167 1.00 21.08 261 THR A CA 1
ATOM 4093 C C . THR A 1 261 ? -16.174 -29.742 -3.932 1.00 21.15 261 THR A C 1
ATOM 4094 O O . THR A 1 261 ? -15.343 -29.933 -4.830 1.00 19.19 261 THR A O 1
ATOM 4105 N N . GLU A 1 262 ? -16.069 -30.252 -2.711 1.00 22.32 262 GLU A N 1
ATOM 4106 C CA . GLU A 1 262 ? -14.962 -31.131 -2.363 1.00 24.19 262 GLU A CA 1
ATOM 4107 C C . GLU A 1 262 ? -14.911 -32.354 -3.274 1.00 22.92 262 GLU A C 1
ATOM 4108 O O . GLU A 1 262 ? -13.825 -32.774 -3.699 1.00 22.49 262 GLU A O 1
ATOM 4120 N N . GLY A 1 263 ? -16.071 -32.954 -3.569 1.00 22.33 263 GLY A N 1
ATOM 4121 C CA . GLY A 1 263 ? -16.077 -34.159 -4.378 1.00 22.12 263 GLY A CA 1
ATOM 4122 C C . GLY A 1 263 ? -15.556 -33.907 -5.779 1.00 20.90 263 GLY A C 1
ATOM 4123 O O . GLY A 1 263 ? -14.854 -34.746 -6.354 1.00 19.76 263 GLY A O 1
ATOM 4127 N N . ALA A 1 264 ? -15.862 -32.726 -6.337 1.00 19.56 264 ALA A N 1
ATOM 4128 C CA . ALA A 1 264 ? -15.376 -32.408 -7.667 1.00 18.68 264 ALA A CA 1
ATOM 4129 C C . ALA A 1 264 ? -13.877 -32.173 -7.655 1.00 18.15 264 ALA A C 1
ATOM 4130 O O . ALA A 1 264 ? -13.170 -32.634 -8.558 1.00 19.86 264 ALA A O 1
ATOM 4137 N N . LEU A 1 265 ? -13.371 -31.451 -6.653 1.00 19.57 265 LEU A N 1
ATOM 4138 C CA . LEU A 1 265 ? -11.925 -31.280 -6.524 1.00 17.97 265 LEU A CA 1
ATOM 4139 C C . LEU A 1 265 ? -11.210 -32.626 -6.401 1.00 19.58 265 LEU A C 1
ATOM 4140 O O . LEU A 1 265 ? -10.160 -32.847 -7.026 1.00 18.40 265 LEU A O 1
ATOM 4156 N N . ARG A 1 266 ? -11.749 -33.537 -5.586 1.00 20.42 266 ARG A N 1
ATOM 4157 C CA . ARG A 1 266 ? -11.142 -34.863 -5.460 1.00 24.42 266 ARG A CA 1
ATOM 4158 C C . ARG A 1 266 ? -11.070 -35.570 -6.812 1.00 23.55 266 ARG A C 1
ATOM 4159 O O . ARG A 1 266 ? -10.022 -36.111 -7.193 1.00 23.20 266 ARG A O 1
ATOM 4180 N N . LEU A 1 267 ? -12.181 -35.574 -7.555 1.00 21.70 267 LEU A N 1
ATOM 4181 C CA . LEU A 1 267 ? -12.203 -36.263 -8.839 1.00 21.30 267 LEU A CA 1
ATOM 4182 C C . LEU A 1 267 ? -11.205 -35.646 -9.818 1.00 21.05 267 LEU A C 1
ATOM 4183 O O . LEU A 1 267 ? -10.449 -36.366 -10.482 1.00 19.88 267 LEU A O 1
ATOM 4199 N N . LEU A 1 268 ? -11.168 -34.308 -9.910 1.00 19.00 268 LEU A N 1
ATOM 4200 C CA . LEU A 1 268 ? -10.192 -33.676 -10.791 1.00 19.28 268 LEU A CA 1
ATOM 4201 C C . LEU A 1 268 ? -8.783 -34.145 -10.459 1.00 20.58 268 LEU A C 1
ATOM 4202 O O . LEU A 1 268 ? -8.041 -34.596 -11.337 1.00 20.81 268 LEU A O 1
ATOM 4218 N N . ILE A 1 269 ? -8.389 -34.029 -9.191 1.00 19.78 269 ILE A N 1
ATOM 4219 C CA . ILE A 1 269 ? -7.011 -34.307 -8.825 1.00 21.72 269 ILE A CA 1
ATOM 4220 C C . ILE A 1 269 ? -6.709 -35.800 -8.957 1.00 23.46 269 ILE A C 1
ATOM 4221 O O . ILE A 1 269 ? -5.613 -36.190 -9.384 1.00 23.61 269 ILE A O 1
ATOM 4237 N N . GLU A 1 270 ? -7.657 -36.664 -8.586 1.00 22.34 270 GLU A N 1
ATOM 4238 C CA . GLU A 1 270 ? -7.419 -38.085 -8.778 1.00 26.00 270 GLU A CA 1
ATOM 4239 C C . GLU A 1 270 ? -7.365 -38.465 -10.252 1.00 25.86 270 GLU A C 1
ATOM 4240 O O . GLU A 1 270 ? -6.682 -39.442 -10.601 1.00 26.72 270 GLU A O 1
ATOM 4252 N N . THR A 1 271 ? -8.009 -37.690 -11.130 1.00 23.54 271 THR A N 1
ATOM 4253 C CA . THR A 1 271 ? -8.056 -38.041 -12.548 1.00 24.22 271 THR A CA 1
ATOM 4254 C C . THR A 1 271 ? -6.798 -37.587 -13.276 1.00 25.44 271 THR A C 1
ATOM 4255 O O . THR A 1 271 ? -6.185 -38.371 -14.002 1.00 25.51 271 THR A O 1
ATOM 4266 N N . VAL A 1 272 ? -6.374 -36.335 -13.071 1.00 24.28 272 VAL A N 1
ATOM 4267 C CA . VAL A 1 272 ? -5.245 -35.797 -13.829 1.00 24.58 272 VAL A CA 1
ATOM 4268 C C . VAL A 1 272 ? -3.954 -35.727 -13.024 1.00 25.01 272 VAL A C 1
ATOM 4269 O O . VAL A 1 272 ? -2.880 -35.548 -13.624 1.00 26.46 272 VAL A O 1
ATOM 4282 N N . GLY A 1 273 ? -4.015 -35.855 -11.699 1.00 24.54 273 GLY A N 1
ATOM 4283 C CA . GLY A 1 273 ? -2.831 -35.878 -10.867 1.00 24.13 273 GLY A CA 1
ATOM 4284 C C . GLY A 1 273 ? -2.426 -34.502 -10.374 1.00 23.52 273 GLY A C 1
ATOM 4285 O O . GLY A 1 273 ? -2.679 -33.484 -11.032 1.00 22.87 273 GLY A O 1
ATOM 4289 N N . PRO A 1 274 ? -1.788 -34.441 -9.204 1.00 25.06 274 PRO A N 1
ATOM 4290 C CA . PRO A 1 274 ? -1.308 -33.141 -8.705 1.00 27.65 274 PRO A CA 1
ATOM 4291 C C . PRO A 1 274 ? -0.347 -32.441 -9.656 1.00 27.59 274 PRO A C 1
ATOM 4292 O O . PRO A 1 274 ? -0.246 -31.210 -9.603 1.00 29.13 274 PRO A O 1
ATOM 4303 N N . GLU A 1 275 ? 0.327 -33.177 -10.545 1.00 25.81 275 GLU A N 1
ATOM 4304 C CA . GLU A 1 275 ? 1.306 -32.602 -11.463 1.00 25.16 275 GLU A CA 1
ATOM 4305 C C . GLU A 1 275 ? 0.670 -31.753 -12.558 1.00 23.95 275 GLU A C 1
ATOM 4306 O O . GLU A 1 275 ? 1.386 -31.024 -13.251 1.00 23.80 275 GLU A O 1
ATOM 4318 N N . ARG A 1 276 ? -0.640 -31.843 -12.750 1.00 22.71 276 ARG A N 1
ATOM 4319 C CA . ARG A 1 276 ? -1.295 -31.107 -13.826 1.00 23.22 276 ARG A CA 1
ATOM 4320 C C . ARG A 1 276 ? -2.402 -30.196 -13.314 1.00 22.13 276 ARG A C 1
ATOM 4321 O O . ARG A 1 276 ? -3.152 -29.636 -14.133 1.00 21.43 276 ARG A O 1
ATOM 4342 N N . CYS A 1 277 ? -2.499 -30.007 -11.998 1.00 20.49 277 CYS A N 1
ATOM 4343 C CA . CYS A 1 277 ? -3.515 -29.161 -11.376 1.00 20.43 277 CYS A CA 1
ATOM 4344 C C . CYS A 1 277 ? -2.899 -27.872 -10.832 1.00 22.16 277 CYS A C 1
ATOM 4345 O O . CYS A 1 277 ? -1.904 -27.907 -10.087 1.00 21.46 277 CYS A O 1
ATOM 4353 N N . LEU A 1 278 ? -3.505 -26.737 -11.185 1.00 20.57 278 LEU A N 1
ATOM 4354 C CA . LEU A 1 278 ? -3.091 -25.431 -10.679 1.00 20.13 278 LEU A CA 1
ATOM 4355 C C . LEU A 1 278 ? -4.212 -24.857 -9.829 1.00 18.90 278 LEU A C 1
ATOM 4356 O O . LEU A 1 278 ? -5.331 -24.662 -10.319 1.00 18.16 278 LEU A O 1
ATOM 4372 N N . PHE A 1 279 ? -3.925 -24.609 -8.558 1.00 19.58 279 PHE A N 1
ATOM 4373 C CA . PHE A 1 279 ? -4.905 -23.954 -7.724 1.00 18.97 279 PHE A CA 1
ATOM 4374 C C . PHE A 1 279 ? -5.410 -22.675 -8.405 1.00 18.07 279 PHE A C 1
ATOM 4375 O O . PHE A 1 279 ? -4.629 -21.864 -8.908 1.00 17.39 279 PHE A O 1
ATOM 4392 N N . GLY A 1 280 ? -6.727 -22.550 -8.478 1.00 17.82 280 GLY A N 1
ATOM 4393 C CA . GLY A 1 280 ? -7.372 -21.304 -8.850 1.00 19.98 280 GLY A CA 1
ATOM 4394 C C . GLY A 1 280 ? -8.752 -21.265 -8.236 1.00 19.99 280 GLY A C 1
ATOM 4395 O O . GLY A 1 280 ? -9.351 -22.316 -7.963 1.00 21.00 280 GLY A O 1
ATOM 4399 N N . SER A 1 281 ? -9.273 -20.054 -8.020 1.00 17.84 281 SER A N 1
ATOM 4400 C CA . SER A 1 281 ? -10.534 -19.910 -7.289 1.00 18.23 281 SER A CA 1
ATOM 4401 C C . SER A 1 281 ? -11.580 -18.991 -7.911 1.00 19.88 281 SER A C 1
ATOM 4402 O O . SER A 1 281 ? -12.749 -19.090 -7.518 1.00 17.93 281 SER A O 1
ATOM 4410 N N A GLU A 1 282 ? -11.219 -18.092 -8.828 0.60 19.06 282 GLU A N 1
ATOM 4411 N N B GLU A 1 282 ? -11.197 -18.097 -8.829 0.40 19.18 282 GLU A N 1
ATOM 4412 C CA A GLU A 1 282 ? -12.151 -17.102 -9.379 0.60 19.33 282 GLU A CA 1
ATOM 4413 C CA B GLU A 1 282 ? -12.075 -17.047 -9.362 0.40 19.40 282 GLU A CA 1
ATOM 4414 C C A GLU A 1 282 ? -12.673 -16.150 -8.294 0.60 19.84 282 GLU A C 1
ATOM 4415 C C B GLU A 1 282 ? -12.716 -16.240 -8.244 0.40 19.84 282 GLU A C 1
ATOM 4416 O O A GLU A 1 282 ? -13.692 -15.458 -8.497 0.60 20.69 282 GLU A O 1
ATOM 4417 O O B GLU A 1 282 ? -13.857 -15.775 -8.365 0.40 20.66 282 GLU A O 1
ATOM 4440 N N . CYS A 1 283 ? -11.977 -16.053 -7.159 1.00 19.04 283 CYS A N 1
ATOM 4441 C CA . CYS A 1 283 ? -12.390 -15.144 -6.087 1.00 20.36 283 CYS A CA 1
ATOM 4442 C C . CYS A 1 283 ? -11.818 -13.738 -6.339 1.00 19.46 283 CYS A C 1
ATOM 4443 O O . CYS A 1 283 ? -10.616 -13.589 -6.545 1.00 21.46 283 CYS A O 1
ATOM 4452 N N . PRO A 1 284 ? -12.652 -12.692 -6.310 1.00 21.28 284 PRO A N 1
ATOM 4453 C CA . PRO A 1 284 ? -14.093 -12.665 -6.071 1.00 22.49 284 PRO A CA 1
ATOM 4454 C C . PRO A 1 284 ? -14.867 -12.911 -7.346 1.00 22.47 284 PRO A C 1
ATOM 4455 O O . PRO A 1 284 ? -14.412 -12.556 -8.442 1.00 22.72 284 PRO A O 1
ATOM 4466 N N . GLY A 1 285 ? -16.036 -13.507 -7.223 1.00 21.02 285 GLY A N 1
ATOM 4467 C CA . GLY A 1 285 ? -16.772 -13.863 -8.402 1.00 22.58 285 GLY A CA 1
ATOM 4468 C C . GLY A 1 285 ? -17.964 -14.732 -8.089 1.00 25.03 285 GLY A C 1
ATOM 4469 O O . GLY A 1 285 ? -18.608 -14.579 -7.048 1.00 23.57 285 GLY A O 1
ATOM 4473 N N . VAL A 1 286 ? -18.210 -15.668 -9.011 1.00 28.17 286 VAL A N 1
ATOM 4474 C CA . VAL A 1 286 ? -19.391 -16.528 -9.007 1.00 31.41 286 VAL A CA 1
ATOM 4475 C C . VAL A 1 286 ? -19.517 -17.268 -7.682 1.00 27.62 286 VAL A C 1
ATOM 4476 O O . VAL A 1 286 ? -20.621 -17.477 -7.163 1.00 27.71 286 VAL A O 1
ATOM 4489 N N . GLY A 1 287 ? -18.396 -17.692 -7.132 1.00 24.32 287 GLY A N 1
ATOM 4490 C CA . GLY A 1 287 ? -18.388 -18.484 -5.933 1.00 21.76 287 GLY A CA 1
ATOM 4491 C C . GLY A 1 287 ? -18.332 -17.700 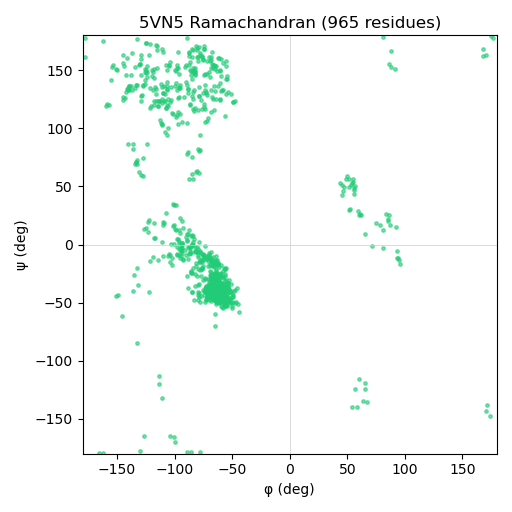-4.657 1.00 20.61 287 GLY A C 1
ATOM 4492 O O . GLY A 1 287 ? -18.243 -18.301 -3.583 1.00 20.39 287 GLY A O 1
ATOM 4496 N N . SER A 1 288 ? -18.383 -16.370 -4.729 1.00 22.74 288 SER A N 1
ATOM 4497 C CA . SER A 1 288 ? -18.250 -15.541 -3.538 1.00 24.42 288 SER A CA 1
ATOM 4498 C C . SER A 1 288 ? -19.601 -15.393 -2.841 1.00 26.12 288 SER A C 1
ATOM 4499 O O . SER A 1 288 ? -20.131 -14.297 -2.665 1.00 26.74 288 SER A O 1
ATOM 4507 N N . THR A 1 289 ? -20.145 -16.534 -2.431 1.00 25.05 289 THR A N 1
ATOM 4508 C CA . THR A 1 289 ? -21.370 -16.598 -1.643 1.00 26.02 289 THR A CA 1
ATOM 4509 C C . THR A 1 289 ? -21.100 -17.477 -0.436 1.00 26.08 289 THR A C 1
ATOM 4510 O O . THR A 1 289 ? -20.157 -18.271 -0.427 1.00 24.44 289 THR A O 1
ATOM 4521 N N . ILE A 1 290 ? -21.929 -17.330 0.586 1.00 26.95 290 ILE A N 1
ATOM 4522 C CA . ILE A 1 290 ? -21.744 -18.055 1.833 1.00 30.14 290 ILE A CA 1
ATOM 4523 C C . ILE A 1 290 ? -22.647 -19.275 1.825 1.00 31.18 290 ILE A C 1
ATOM 4524 O O . ILE A 1 290 ? -23.836 -19.180 1.497 1.00 31.53 290 ILE A O 1
ATOM 4540 N N . ASP A 1 291 ? -22.094 -20.413 2.194 1.00 32.70 291 ASP A N 1
ATOM 4541 C CA . ASP A 1 291 ? -22.912 -21.578 2.460 1.00 39.55 291 ASP A CA 1
ATOM 4542 C C . ASP A 1 291 ? -23.570 -21.407 3.824 1.00 46.37 291 ASP A C 1
ATOM 4543 O O . ASP A 1 291 ? -22.857 -21.323 4.827 1.00 48.19 291 ASP A O 1
ATOM 4552 N N . PRO A 1 292 ? -24.905 -21.329 3.918 1.00 52.23 292 PRO A N 1
ATOM 4553 C CA . PRO A 1 292 ? -25.525 -21.044 5.226 1.00 56.38 292 PRO A CA 1
ATOM 4554 C C . PRO A 1 292 ? -25.384 -22.173 6.236 1.00 58.26 292 PRO A C 1
ATOM 4555 O O . PRO A 1 292 ? -25.634 -21.941 7.426 1.00 59.46 292 PRO A O 1
ATOM 4566 N N . ALA A 1 293 ? -25.007 -23.376 5.799 1.00 58.04 293 ALA A N 1
ATOM 4567 C CA . ALA A 1 293 ? -24.844 -24.510 6.695 1.00 60.79 293 ALA A CA 1
ATOM 4568 C C . ALA A 1 293 ? -23.465 -24.560 7.336 1.00 59.27 293 ALA A C 1
ATOM 4569 O O . ALA A 1 293 ? -23.324 -25.140 8.420 1.00 62.73 293 ALA A O 1
ATOM 4576 N N . THR A 1 294 ? -22.457 -23.955 6.704 1.00 52.31 294 THR A N 1
ATOM 4577 C CA . THR A 1 294 ? -21.103 -23.912 7.235 1.00 49.04 294 THR A CA 1
ATOM 4578 C C . THR A 1 294 ? -20.553 -22.502 7.452 1.00 46.34 294 THR A C 1
ATOM 4579 O O . THR A 1 294 ? -19.519 -22.360 8.110 1.00 46.94 294 THR A O 1
ATOM 4590 N N . GLY A 1 295 ? -21.180 -21.470 6.900 1.00 43.21 295 GLY A N 1
ATOM 4591 C CA . GLY A 1 295 ? -20.620 -20.140 6.978 1.00 42.74 295 GLY A CA 1
ATOM 4592 C C . GLY A 1 295 ? -19.387 -19.910 6.124 1.00 40.63 295 GLY A C 1
ATOM 4593 O O . GLY A 1 295 ? -18.858 -18.795 6.125 1.00 41.15 295 GLY A O 1
ATOM 4597 N N . LYS A 1 296 ? -18.903 -20.920 5.401 1.00 38.03 296 LYS A N 1
ATOM 4598 C CA . LYS A 1 296 ? -17.714 -20.776 4.574 1.00 35.56 296 LYS A CA 1
ATOM 4599 C C . LYS A 1 296 ? -18.080 -20.201 3.212 1.00 31.14 296 LYS A C 1
ATOM 4600 O O . LYS A 1 296 ? -19.138 -20.504 2.661 1.00 29.07 296 LYS A O 1
ATOM 4604 N N . GLN A 1 297 ? -17.208 -19.349 2.690 1.00 31.33 297 GLN A N 1
ATOM 4605 C CA . GLN A 1 297 ? -17.382 -18.850 1.336 1.00 30.23 297 GLN A CA 1
ATOM 4606 C C . GLN A 1 297 ? -17.035 -19.959 0.347 1.00 27.04 297 GLN A C 1
ATOM 4607 O O . GLN A 1 297 ? -16.079 -20.713 0.541 1.00 25.14 297 GLN A O 1
ATOM 4621 N N . MET A 1 298 ? -17.854 -20.098 -0.688 1.00 27.23 298 MET A N 1
ATOM 4622 C CA . MET A 1 298 ? -17.753 -21.286 -1.532 1.00 27.59 298 MET A CA 1
ATOM 4623 C C . MET A 1 298 ? -16.448 -21.323 -2.314 1.00 24.62 298 MET A C 1
ATOM 4624 O O . MET A 1 298 ? -15.950 -22.418 -2.624 1.00 24.64 298 MET A O 1
ATOM 4638 N N . ASP A 1 299 ? -15.890 -20.155 -2.654 1.00 21.36 299 ASP A N 1
ATOM 4639 C CA . ASP A 1 299 ? -14.650 -20.089 -3.416 1.00 20.58 299 ASP A CA 1
ATOM 4640 C C . ASP A 1 299 ? -13.426 -20.087 -2.517 1.00 20.96 299 ASP A C 1
ATOM 4641 O O . ASP A 1 299 ? -12.308 -19.930 -3.017 1.00 20.64 299 ASP A O 1
ATOM 4650 N N . HIS A 1 300 ? -13.607 -20.323 -1.211 1.00 22.12 300 HIS A N 1
ATOM 4651 C CA . HIS A 1 300 ? -12.490 -20.535 -0.282 1.00 22.91 300 HIS A CA 1
ATOM 4652 C C . HIS A 1 300 ? -12.202 -22.031 -0.282 1.00 22.39 300 HIS A C 1
ATOM 4653 O O . HIS A 1 300 ? -12.588 -22.783 0.613 1.00 22.54 300 HIS A O 1
ATOM 4667 N N . ILE A 1 301 ? -11.513 -22.474 -1.327 1.00 22.60 301 ILE A N 1
ATOM 4668 C CA . ILE A 1 301 ? -11.380 -23.908 -1.561 1.00 22.12 301 ILE A CA 1
ATOM 4669 C C . ILE A 1 301 ? -10.004 -24.458 -1.231 1.00 22.34 301 ILE A C 1
ATOM 4670 O O . ILE A 1 301 ? -9.851 -25.690 -1.205 1.00 24.20 301 ILE A O 1
ATOM 4686 N N . ALA A 1 302 ? -9.010 -23.612 -0.958 1.00 23.06 302 ALA A N 1
ATOM 4687 C CA . ALA A 1 302 ? -7.714 -24.119 -0.516 1.00 24.50 302 ALA A CA 1
ATOM 4688 C C . ALA A 1 302 ? -7.822 -25.120 0.622 1.00 25.52 302 ALA A C 1
ATOM 4689 O O . ALA A 1 302 ? -7.099 -26.128 0.585 1.00 25.78 302 ALA A O 1
ATOM 4696 N N . PRO A 1 303 ? -8.649 -24.913 1.654 1.00 27.13 303 PRO A N 1
ATOM 4697 C CA . PRO A 1 303 ? -8.659 -25.893 2.756 1.00 28.18 303 PRO A CA 1
ATOM 4698 C C . PRO A 1 303 ? -9.013 -27.306 2.313 1.00 27.91 303 PRO A C 1
ATOM 4699 O O . PRO A 1 303 ? -8.482 -28.274 2.882 1.00 29.99 303 PRO A O 1
ATOM 4710 N N . PHE A 1 304 ? -9.919 -27.463 1.345 1.00 25.77 304 PHE A N 1
ATOM 4711 C CA . PHE A 1 304 ? -10.241 -28.796 0.829 1.00 26.61 304 PHE A CA 1
ATOM 4712 C C . PHE A 1 304 ? -8.991 -29.519 0.338 1.00 27.02 304 PHE A C 1
ATOM 4713 O O . PHE A 1 304 ? -8.801 -30.716 0.600 1.00 26.69 304 PHE A O 1
ATOM 4730 N N . ILE A 1 305 ? -8.146 -28.807 -0.411 1.00 24.54 305 ILE A N 1
ATOM 4731 C CA . ILE A 1 305 ? -6.948 -29.399 -0.991 1.00 25.74 305 ILE A CA 1
ATOM 4732 C C . ILE A 1 305 ? -5.893 -29.608 0.084 1.00 29.56 305 ILE A C 1
ATOM 4733 O O . ILE A 1 305 ? -5.208 -30.638 0.108 1.00 30.56 305 ILE A O 1
ATOM 4749 N N . GLN A 1 306 ? -5.754 -28.648 1.004 1.00 30.66 306 GLN A N 1
ATOM 4750 C CA . GLN A 1 306 ? -4.817 -28.836 2.105 1.00 33.59 306 GLN A CA 1
ATOM 4751 C C . GLN A 1 306 ? -5.160 -30.079 2.917 1.00 32.11 306 GLN A C 1
ATOM 4752 O O . GLN A 1 306 ? -4.259 -30.751 3.439 1.00 33.19 306 GLN A O 1
ATOM 4766 N N . LYS A 1 307 ? -6.443 -30.413 3.033 1.00 30.48 307 LYS A N 1
ATOM 4767 C CA . LYS A 1 307 ? -6.843 -31.509 3.917 1.00 33.79 307 LYS A CA 1
ATOM 4768 C C . LYS A 1 307 ? -6.953 -32.853 3.211 1.00 32.39 307 LYS A C 1
ATOM 4769 O O . LYS A 1 307 ? -7.135 -33.871 3.882 1.00 33.98 307 LYS A O 1
ATOM 4788 N N . PHE A 1 308 ? -6.839 -32.904 1.894 1.00 30.51 308 PHE A N 1
ATOM 4789 C CA . PHE A 1 308 ? -6.910 -34.195 1.222 1.00 31.86 308 PHE A CA 1
ATOM 4790 C C . PHE A 1 308 ? -5.778 -35.085 1.733 1.00 36.78 308 PHE A C 1
ATOM 4791 O O . PHE A 1 308 ? -4.605 -34.698 1.691 1.00 36.50 308 PHE A O 1
ATOM 4808 N N . ASP A 1 309 ? -6.129 -36.268 2.242 1.00 40.53 309 ASP A N 1
ATOM 4809 C CA . ASP A 1 309 ? -5.123 -37.150 2.830 1.00 45.35 309 ASP A CA 1
ATOM 4810 C C . ASP A 1 309 ? -4.438 -38.053 1.812 1.00 44.11 309 ASP A C 1
ATOM 4811 O O . ASP A 1 309 ? -3.476 -38.740 2.170 1.00 45.82 309 ASP A O 1
ATOM 4820 N N . PHE A 1 310 ? -4.891 -38.072 0.566 1.00 41.58 310 PHE A N 1
ATOM 4821 C CA . PHE A 1 310 ? -4.208 -38.824 -0.478 1.00 41.55 310 PHE A CA 1
ATOM 4822 C C . PHE A 1 310 ? -3.131 -38.008 -1.197 1.00 39.46 310 PHE A C 1
ATOM 4823 O O . PHE A 1 310 ? -2.508 -38.520 -2.129 1.00 39.71 310 PHE A O 1
ATOM 4840 N N . LEU A 1 311 ? -2.891 -36.768 -0.782 1.00 36.94 311 LEU A N 1
ATOM 4841 C CA . LEU A 1 311 ? -1.862 -35.913 -1.364 1.00 34.89 311 LEU A CA 1
ATOM 4842 C C . LEU A 1 311 ? -0.717 -35.733 -0.377 1.00 34.57 311 LEU A C 1
ATOM 4843 O O . LEU A 1 311 ? -0.952 -35.492 0.809 1.00 35.26 311 LEU A O 1
ATOM 4859 N N . SER A 1 312 ? 0.520 -35.819 -0.865 1.00 34.14 312 SER A N 1
ATOM 4860 C CA . SER A 1 312 ? 1.672 -35.516 -0.021 1.00 35.66 312 SER A CA 1
ATOM 4861 C C . SER A 1 312 ? 1.847 -34.000 0.103 1.00 35.48 312 SER A C 1
ATOM 4862 O O . SER A 1 312 ? 1.221 -33.226 -0.619 1.00 32.78 312 SER A O 1
ATOM 4870 N N . ASP A 1 313 ? 2.729 -33.570 1.017 1.00 36.31 313 ASP A N 1
ATOM 4871 C CA . ASP A 1 313 ? 3.052 -32.144 1.068 1.00 36.16 313 ASP A CA 1
ATOM 4872 C C . ASP A 1 313 ? 3.635 -31.683 -0.259 1.00 35.54 313 ASP A C 1
ATOM 4873 O O . ASP A 1 313 ? 3.361 -30.564 -0.716 1.00 33.03 313 ASP A O 1
ATOM 4882 N N . ALA A 1 314 ? 4.450 -32.534 -0.891 1.00 36.67 314 ALA A N 1
ATOM 4883 C CA . ALA A 1 314 ? 5.012 -32.181 -2.192 1.00 36.26 314 ALA A CA 1
ATOM 4884 C C . ALA A 1 314 ? 3.911 -31.986 -3.221 1.00 33.04 314 ALA A C 1
ATOM 4885 O O . ALA A 1 314 ? 3.931 -31.015 -3.980 1.00 32.06 314 ALA A O 1
ATOM 4892 N N . ASP A 1 315 ? 2.932 -32.898 -3.260 1.00 32.44 315 ASP A N 1
ATOM 4893 C CA . ASP A 1 315 ? 1.802 -32.729 -4.177 1.00 29.58 315 ASP A CA 1
ATOM 4894 C C . ASP A 1 315 ? 1.108 -31.401 -3.937 1.00 28.82 315 ASP A C 1
ATOM 4895 O O . ASP A 1 315 ? 0.767 -30.681 -4.884 1.00 27.57 315 ASP A O 1
ATOM 4904 N N . LYS A 1 316 ? 0.839 -31.083 -2.676 1.00 30.26 316 LYS A N 1
ATOM 4905 C CA . LYS A 1 316 ? 0.120 -29.849 -2.384 1.00 31.20 316 LYS A CA 1
ATOM 4906 C C . LYS A 1 316 ? 0.930 -28.636 -2.816 1.00 29.92 316 LYS A C 1
ATOM 4907 O O . LYS A 1 316 ? 0.374 -27.660 -3.335 1.00 28.62 316 LYS A O 1
ATOM 4926 N N . LYS A 1 317 ? 2.250 -28.686 -2.641 1.00 29.92 317 LYS A N 1
ATOM 4927 C CA . LYS A 1 317 ? 3.081 -27.573 -3.085 1.00 30.15 317 LYS A CA 1
ATOM 4928 C C . LYS A 1 317 ? 3.018 -27.413 -4.606 1.00 28.64 317 LYS A C 1
ATOM 4929 O O . LYS A 1 317 ? 3.048 -26.287 -5.119 1.00 27.01 317 LYS A O 1
ATOM 4948 N N . LEU A 1 318 ? 2.946 -28.528 -5.342 1.00 27.56 318 LEU A N 1
ATOM 4949 C CA . LEU A 1 318 ? 2.751 -28.452 -6.790 1.00 28.02 318 LEU A CA 1
ATOM 4950 C C . LEU A 1 318 ? 1.483 -27.686 -7.126 1.00 24.59 318 LEU A C 1
ATOM 4951 O O . LEU A 1 318 ? 1.482 -26.797 -7.982 1.00 23.82 318 LEU A O 1
ATOM 4967 N N . ILE A 1 319 ? 0.388 -28.023 -6.450 1.00 24.44 319 ILE A N 1
ATOM 4968 C CA . ILE A 1 319 ? -0.911 -27.466 -6.793 1.00 22.53 319 ILE A CA 1
ATOM 4969 C C . ILE A 1 319 ? -0.983 -26.005 -6.396 1.00 22.34 319 ILE A C 1
ATOM 4970 O O . ILE A 1 319 ? -1.525 -25.168 -7.131 1.00 21.31 319 ILE A O 1
ATOM 4986 N N . PHE A 1 320 ? -0.412 -25.669 -5.248 1.00 25.13 320 PHE A N 1
ATOM 4987 C CA . PHE A 1 320 ? -0.566 -24.337 -4.695 1.00 25.97 320 PHE A CA 1
ATOM 4988 C C . PHE A 1 320 ? 0.431 -23.338 -5.243 1.00 25.58 320 PHE A C 1
ATOM 4989 O O . PHE A 1 320 ? 0.136 -22.140 -5.216 1.00 25.39 320 PHE A O 1
ATOM 5006 N N . GLU A 1 321 ? 1.592 -23.773 -5.733 1.00 26.05 321 GLU A N 1
ATOM 5007 C CA . GLU A 1 321 ? 2.540 -22.783 -6.243 1.00 27.57 321 GLU A CA 1
ATOM 5008 C C . GLU A 1 321 ? 3.444 -23.250 -7.379 1.00 26.63 321 GLU A C 1
ATOM 5009 O O . GLU A 1 321 ? 3.649 -22.488 -8.326 1.00 25.18 321 GLU A O 1
ATOM 5021 N N . ASP A 1 322 ? 4.004 -24.466 -7.303 1.00 28.08 322 ASP A N 1
ATOM 5022 C CA . ASP A 1 322 ? 5.072 -24.838 -8.236 1.00 30.50 322 ASP A CA 1
ATOM 5023 C C . ASP A 1 322 ? 4.561 -24.948 -9.667 1.00 28.20 322 ASP A C 1
ATOM 5024 O O . ASP A 1 322 ? 5.261 -24.559 -10.610 1.00 28.87 322 ASP A O 1
ATOM 5033 N N . ASN A 1 323 ? 3.362 -25.497 -9.860 1.00 25.07 323 ASN A N 1
ATOM 5034 C CA . ASN A 1 323 ? 2.858 -25.643 -11.218 1.00 24.50 323 ASN A CA 1
ATOM 5035 C C . ASN A 1 323 ? 2.632 -24.276 -11.853 1.00 24.18 323 ASN A C 1
ATOM 5036 O O . ASN A 1 323 ? 3.086 -24.024 -12.969 1.00 24.51 323 ASN A O 1
ATOM 5047 N N . ALA A 1 324 ? 1.963 -23.362 -11.133 1.00 24.48 324 ALA A N 1
ATOM 5048 C CA . ALA A 1 324 ? 1.788 -22.008 -11.648 1.00 24.02 324 ALA A CA 1
ATOM 5049 C C . ALA A 1 324 ? 3.133 -21.347 -11.935 1.00 26.32 324 ALA A C 1
ATOM 5050 O O . ALA A 1 324 ? 3.294 -20.691 -12.971 1.00 27.37 324 ALA A O 1
ATOM 5057 N N . ARG A 1 325 ? 4.113 -21.503 -11.038 1.00 28.20 325 ARG A N 1
ATOM 5058 C CA . ARG A 1 325 ? 5.418 -20.882 -11.266 1.00 29.63 325 ARG A CA 1
ATOM 5059 C C . ARG A 1 325 ? 6.053 -21.371 -12.563 1.00 28.36 325 ARG A C 1
ATOM 5060 O O . ARG A 1 325 ? 6.642 -20.587 -13.311 1.00 28.46 325 ARG A O 1
ATOM 5081 N N . LYS A 1 326 ? 5.944 -22.667 -12.847 1.00 28.15 326 LYS A N 1
ATOM 5082 C CA . LYS A 1 326 ? 6.475 -23.203 -14.097 1.00 29.54 326 LYS A CA 1
ATOM 5083 C C . LYS A 1 326 ? 5.622 -22.789 -15.295 1.00 26.89 326 LYS A C 1
ATOM 5084 O O . LYS A 1 326 ? 6.148 -22.355 -16.329 1.00 27.30 326 LYS A O 1
ATOM 5103 N N . VAL A 1 327 ? 4.301 -22.947 -15.185 1.00 24.74 327 VAL A N 1
ATOM 5104 C CA . VAL A 1 327 ? 3.448 -22.768 -16.359 1.00 24.20 327 VAL A C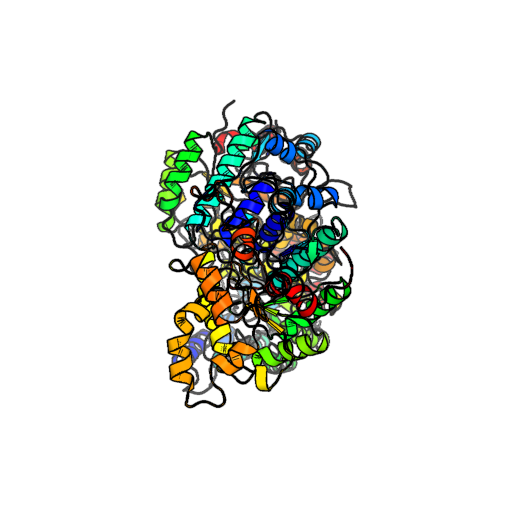A 1
ATOM 5105 C C . VAL A 1 327 ? 3.417 -21.305 -16.775 1.00 23.88 327 VAL A C 1
ATOM 5106 O O . VAL A 1 327 ? 3.510 -20.984 -17.962 1.00 24.29 327 VAL A O 1
ATOM 5119 N N . PHE A 1 328 ? 3.264 -20.399 -15.813 1.00 24.13 328 PHE A N 1
ATOM 5120 C CA . PHE A 1 328 ? 3.213 -18.967 -16.092 1.00 24.06 328 PHE A CA 1
ATOM 5121 C C . PHE A 1 328 ? 4.590 -18.287 -15.990 1.00 26.98 328 PHE A C 1
ATOM 5122 O O . PHE A 1 328 ? 4.659 -17.053 -15.989 1.00 28.00 328 PHE A O 1
ATOM 5139 N N . ASN A 1 329 ? 5.680 -19.061 -15.968 1.00 26.92 329 ASN A N 1
ATOM 5140 C CA . ASN A 1 329 ? 7.045 -18.519 -15.969 1.00 29.73 329 ASN A CA 1
ATOM 5141 C C . ASN A 1 329 ? 7.201 -17.395 -14.949 1.00 30.52 329 ASN A C 1
ATOM 5142 O O . ASN A 1 329 ? 7.702 -16.309 -15.246 1.00 30.48 329 ASN A O 1
ATOM 5153 N N . LEU A 1 330 ? 6.758 -17.665 -13.729 1.00 30.25 330 LEU A N 1
ATOM 5154 C CA . LEU A 1 330 ? 6.892 -16.700 -12.655 1.00 34.99 330 LEU A CA 1
ATOM 5155 C C . LEU A 1 330 ? 8.275 -16.864 -12.033 1.00 44.57 330 LEU A C 1
ATOM 5156 O O . LEU A 1 330 ? 8.677 -17.977 -11.673 1.00 46.96 330 LEU A O 1
ATOM 5172 N N . GLU A 1 331 ? 9.014 -15.774 -11.935 1.00 51.35 331 GLU A N 1
ATOM 5173 C CA . GLU A 1 331 ? 10.360 -15.827 -11.383 1.00 57.52 331 GLU A CA 1
ATOM 5174 C C . GLU A 1 331 ? 10.336 -15.433 -9.909 1.00 61.49 331 GLU A C 1
ATOM 5175 O O . GLU A 1 331 ? 9.471 -14.673 -9.465 1.00 61.09 331 GLU A O 1
ATOM 5179 N N . VAL A 1 332 ? 11.290 -15.971 -9.149 1.00 65.44 332 VAL A N 1
ATOM 5180 C CA . VAL A 1 332 ? 11.372 -15.717 -7.707 1.00 67.79 332 VAL A CA 1
ATOM 5181 C C . VAL A 1 332 ? 11.434 -14.212 -7.431 1.00 68.79 332 VAL A C 1
ATOM 5182 O O . VAL A 1 332 ? 10.992 -13.745 -6.382 1.00 68.52 332 VAL A O 1
ATOM 5186 N N . MET B 1 1 ? -31.816 -58.384 -8.897 1.00 45.89 1 MET B N 1
ATOM 5187 C CA . MET B 1 1 ? -32.281 -58.037 -10.254 1.00 45.48 1 MET B CA 1
ATOM 5188 C C . MET B 1 1 ? -31.611 -56.744 -10.697 1.00 43.56 1 MET B C 1
ATOM 5189 O O . MET B 1 1 ? -31.530 -55.792 -9.928 1.00 42.83 1 MET B O 1
ATOM 5205 N N . ILE B 1 2 ? -31.132 -56.726 -11.937 1.00 41.88 2 ILE B N 1
ATOM 5206 C CA . ILE B 1 2 ? -30.503 -55.548 -12.523 1.00 40.34 2 ILE B CA 1
ATOM 5207 C C . ILE B 1 2 ? -31.342 -55.127 -13.720 1.00 39.31 2 ILE B C 1
ATOM 5208 O O . ILE B 1 2 ? -31.532 -55.915 -14.659 1.00 39.42 2 ILE B O 1
ATOM 5224 N N . ILE B 1 3 ? -31.860 -53.901 -13.669 1.00 38.30 3 ILE B N 1
ATOM 5225 C CA . ILE B 1 3 ? -32.589 -53.286 -14.770 1.00 37.18 3 ILE B CA 1
ATOM 5226 C C . ILE B 1 3 ? -31.736 -52.127 -15.287 1.00 35.73 3 ILE B C 1
ATOM 5227 O O . ILE B 1 3 ? -31.356 -51.234 -14.518 1.00 35.56 3 ILE B O 1
ATOM 5243 N N . ASP B 1 4 ? -31.423 -52.165 -16.579 1.00 34.84 4 ASP B N 1
ATOM 5244 C CA . ASP B 1 4 ? -30.588 -51.168 -17.250 1.00 33.87 4 ASP B CA 1
ATOM 5245 C C . ASP B 1 4 ? -31.527 -50.194 -17.949 1.00 32.50 4 ASP B C 1
ATOM 5246 O O . ASP B 1 4 ? -32.172 -50.555 -18.937 1.00 32.38 4 ASP B O 1
ATOM 5255 N N . CYS B 1 5 ? -31.610 -48.964 -17.438 1.00 31.93 5 CYS B N 1
ATOM 5256 C CA . CYS B 1 5 ? -32.582 -48.001 -17.938 1.00 31.20 5 CYS B CA 1
ATOM 5257 C C . CYS B 1 5 ? -32.125 -47.276 -19.198 1.00 29.81 5 CYS B C 1
ATOM 5258 O O . CYS B 1 5 ? -32.892 -46.471 -19.731 1.00 29.20 5 CYS B O 1
ATOM 5266 N N . HIS B 1 6 ? -30.917 -47.529 -19.707 1.00 29.38 6 HIS B N 1
ATOM 5267 C CA . HIS B 1 6 ? -30.406 -46.757 -20.852 1.00 28.65 6 HIS B CA 1
ATOM 5268 C C . HIS B 1 6 ? -29.762 -47.712 -21.851 1.00 28.18 6 HIS B C 1
ATOM 5269 O O . HIS B 1 6 ? -28.551 -47.933 -21.817 1.00 28.56 6 HIS B O 1
ATOM 5283 N N . GLY B 1 7 ? -30.585 -48.266 -22.741 1.00 29.13 7 GLY B N 1
ATOM 5284 C CA . GLY B 1 7 ? -30.093 -48.972 -23.904 1.00 28.47 7 GLY B CA 1
ATOM 5285 C C . GLY B 1 7 ? -30.793 -48.474 -25.152 1.00 28.16 7 GLY B C 1
ATOM 5286 O O . GLY B 1 7 ? -31.892 -47.925 -25.097 1.00 29.01 7 GLY B O 1
ATOM 5290 N N . HIS B 1 8 ? -30.124 -48.644 -26.289 1.00 27.93 8 HIS B N 1
ATOM 5291 C CA . HIS B 1 8 ? -30.694 -48.266 -27.572 1.00 27.18 8 HIS B CA 1
ATOM 5292 C C . HIS B 1 8 ? -30.845 -49.496 -28.457 1.00 28.56 8 HIS B C 1
ATOM 5293 O O . HIS B 1 8 ? -29.991 -50.391 -28.467 1.00 28.89 8 HIS B O 1
ATOM 5307 N N . VAL B 1 9 ? -31.936 -49.494 -29.220 1.00 29.70 9 VAL B N 1
ATOM 5308 C CA . VAL B 1 9 ? -32.368 -50.663 -29.971 1.00 31.22 9 VAL B CA 1
ATOM 5309 C C . VAL B 1 9 ? -31.288 -51.107 -30.944 1.00 32.98 9 VAL B C 1
ATOM 5310 O O . VAL B 1 9 ? -30.710 -50.296 -31.681 1.00 31.54 9 VAL B O 1
ATOM 5323 N N . SER B 1 10 ? -31.019 -52.410 -30.950 1.00 34.48 10 SER B N 1
ATOM 5324 C CA . SER B 1 10 ? -30.234 -53.063 -31.998 1.00 35.61 10 SER B CA 1
ATOM 5325 C C . SER B 1 10 ? -31.224 -53.486 -33.085 1.00 38.10 10 SER B C 1
ATOM 5326 O O . SER B 1 10 ? -31.984 -54.451 -32.917 1.00 39.33 10 SER B O 1
ATOM 5334 N N . ALA B 1 11 ? -31.239 -52.744 -34.190 1.00 37.28 11 ALA B N 1
ATOM 5335 C CA . ALA B 1 11 ? -32.273 -52.888 -35.200 1.00 38.36 11 ALA B CA 1
ATOM 5336 C C . ALA B 1 11 ? -31.728 -53.582 -36.440 1.00 37.77 11 ALA B C 1
ATOM 5337 O O . ALA B 1 11 ? -30.545 -53.454 -36.765 1.00 37.43 11 ALA B O 1
ATOM 5344 N N . PRO B 1 12 ? -32.565 -54.310 -37.165 1.00 38.19 12 PRO B N 1
ATOM 5345 C CA . PRO B 1 12 ? -32.127 -54.835 -38.457 1.00 39.98 12 PRO B CA 1
ATOM 5346 C C . PRO B 1 12 ? -31.767 -53.694 -39.389 1.00 38.77 12 PRO B C 1
ATOM 5347 O O . PRO B 1 12 ? -32.321 -52.595 -39.300 1.00 36.91 12 PRO B O 1
ATOM 5358 N N . VAL B 1 13 ? -30.805 -53.966 -40.272 1.00 40.35 13 VAL B N 1
ATOM 5359 C CA . VAL B 1 13 ? -30.279 -52.948 -41.179 1.00 41.61 13 VAL B CA 1
ATOM 5360 C C . VAL B 1 13 ? -31.402 -52.262 -41.947 1.00 40.76 13 VAL B C 1
ATOM 5361 O O . VAL B 1 13 ? -31.299 -51.075 -42.288 1.00 40.19 13 VAL B O 1
ATOM 5374 N N . GLU B 1 14 ? -32.498 -52.981 -42.212 1.00 39.04 14 GLU B N 1
ATOM 5375 C CA . GLU B 1 14 ? -33.595 -52.415 -42.994 1.00 38.73 14 GLU B CA 1
ATOM 5376 C C . GLU B 1 14 ? -34.120 -51.113 -42.402 1.00 36.48 14 GLU B C 1
ATOM 5377 O O . GLU B 1 14 ? -34.643 -50.270 -43.136 1.00 36.34 14 GLU B O 1
ATOM 5389 N N . LEU B 1 15 ? -34.046 -50.948 -41.085 1.00 35.50 15 LEU B N 1
ATOM 5390 C CA . LEU B 1 15 ? -34.537 -49.709 -40.477 1.00 34.22 15 LEU B CA 1
ATOM 5391 C C . LEU B 1 15 ? -33.738 -48.502 -40.952 1.00 32.48 15 LEU B C 1
ATOM 5392 O O . LEU B 1 15 ? -34.310 -47.472 -41.341 1.00 31.54 15 LEU B O 1
ATOM 5408 N N . TRP B 1 16 ? -32.408 -48.592 -40.886 1.00 32.40 16 TRP B N 1
ATOM 5409 C CA . TRP B 1 16 ? -31.580 -47.455 -41.257 1.00 33.43 16 TRP B CA 1
ATOM 5410 C C . TRP B 1 16 ? -31.665 -47.200 -42.748 1.00 34.59 16 TRP B C 1
ATOM 5411 O O . TRP B 1 16 ? -31.607 -46.042 -43.183 1.00 32.17 16 TRP B O 1
ATOM 5432 N N . ALA B 1 17 ? -31.837 -48.264 -43.537 1.00 37.29 17 ALA B N 1
ATOM 5433 C CA . ALA B 1 17 ? -32.052 -48.102 -44.966 1.00 38.48 17 ALA B CA 1
ATOM 5434 C C . ALA B 1 17 ? -33.354 -47.359 -45.236 1.00 38.01 17 ALA B C 1
ATOM 5435 O O . ALA B 1 17 ? -33.412 -46.500 -46.124 1.00 37.23 17 ALA B O 1
ATOM 5442 N N . TYR B 1 18 ? -34.416 -47.697 -44.496 1.00 36.43 18 TYR B N 1
ATOM 5443 C CA . TYR B 1 18 ? -35.669 -46.959 -44.608 1.00 35.91 18 TYR B CA 1
ATOM 5444 C C . TYR B 1 18 ? -35.437 -45.460 -44.400 1.00 33.92 18 TYR B C 1
ATOM 5445 O O . TYR B 1 18 ? -35.977 -44.635 -45.143 1.00 33.36 18 TYR B O 1
ATOM 5463 N N . LYS B 1 19 ? -34.605 -45.092 -43.418 1.00 32.47 19 LYS B N 1
ATOM 5464 C CA . LYS B 1 19 ? -34.281 -43.679 -43.203 1.00 31.80 19 LYS B CA 1
ATOM 5465 C C . LYS B 1 19 ? -33.669 -43.056 -44.451 1.00 31.11 19 LYS B C 1
ATOM 5466 O O . LYS B 1 19 ? -34.128 -42.009 -44.923 1.00 30.08 19 LYS B O 1
ATOM 5485 N N . ALA B 1 20 ? -32.597 -43.664 -44.971 1.00 32.61 20 ALA B N 1
ATOM 5486 C CA . ALA B 1 20 ? -31.957 -43.169 -46.186 1.00 33.89 20 ALA B CA 1
ATOM 5487 C C . ALA B 1 20 ? -32.972 -42.954 -47.304 1.00 34.63 20 ALA B C 1
ATOM 5488 O O . ALA B 1 20 ? -32.983 -41.904 -47.956 1.00 32.99 20 ALA B O 1
ATOM 5495 N N . SER B 1 21 ? -33.820 -43.953 -47.556 1.00 34.36 21 SER B N 1
ATOM 5496 C CA . SER B 1 21 ? -34.803 -43.840 -48.631 1.00 36.61 21 SER B CA 1
ATOM 5497 C C . SER B 1 21 ? -35.783 -42.700 -48.390 1.00 33.35 21 SER B C 1
ATOM 5498 O O . SER B 1 21 ? -36.119 -41.950 -49.316 1.00 33.39 21 SER B O 1
ATOM 5506 N N . LEU B 1 22 ? -36.274 -42.571 -47.159 1.00 32.00 22 LEU B N 1
ATOM 5507 C CA . LEU B 1 22 ? -37.179 -41.478 -46.816 1.00 31.97 22 LEU B CA 1
ATOM 5508 C C . LEU B 1 22 ? -36.540 -40.121 -47.101 1.00 29.68 22 LEU B C 1
ATOM 5509 O O . LEU B 1 22 ? -37.160 -39.240 -47.713 1.00 29.85 22 LEU B O 1
ATOM 5525 N N . LEU B 1 23 ? -35.290 -39.936 -46.672 1.00 29.37 23 LEU B N 1
ATOM 5526 C CA . LEU B 1 23 ? -34.598 -38.683 -46.950 1.00 29.65 23 LEU B CA 1
ATOM 5527 C C . LEU B 1 23 ? -34.430 -38.474 -48.446 1.00 29.73 23 LEU B C 1
ATOM 5528 O O . LEU B 1 23 ? -34.542 -37.345 -48.928 1.00 29.96 23 LEU B O 1
ATOM 5544 N N . ALA B 1 24 ? -34.229 -39.558 -49.198 1.00 29.16 24 ALA B N 1
ATOM 5545 C CA . ALA B 1 24 ? -33.946 -39.452 -50.624 1.00 29.90 24 ALA B CA 1
ATOM 5546 C C . ALA B 1 24 ? -35.180 -39.032 -51.418 1.00 31.56 24 ALA B C 1
ATOM 5547 O O . ALA B 1 24 ? -35.090 -38.161 -52.293 1.00 31.16 24 ALA B O 1
ATOM 5554 N N . HIS B 1 25 ? -36.345 -39.649 -51.151 1.00 32.69 25 HIS B N 1
ATOM 5555 C CA . HIS B 1 25 ? -37.561 -39.267 -51.867 1.00 34.20 25 HIS B CA 1
ATOM 5556 C C . HIS B 1 25 ? -38.432 -38.263 -51.108 1.00 34.65 25 HIS B C 1
ATOM 5557 O O . HIS B 1 25 ? -39.352 -37.699 -51.709 1.00 34.32 25 HIS B O 1
ATOM 5571 N N . ARG B 1 26 ? -38.129 -37.976 -49.833 1.00 37.43 26 ARG B N 1
ATOM 5572 C CA . ARG B 1 26 ? -38.770 -36.891 -49.075 1.00 40.59 26 ARG B CA 1
ATOM 5573 C C . ARG B 1 26 ? -40.286 -37.060 -48.965 1.00 46.58 26 ARG B C 1
ATOM 5574 O O . ARG B 1 26 ? -41.022 -36.074 -48.859 1.00 46.66 26 ARG B O 1
ATOM 5595 N N . GLY B 1 27 ? -40.776 -38.299 -48.991 1.00 51.77 27 GLY B N 1
ATOM 5596 C CA . GLY B 1 27 ? -42.199 -38.567 -48.966 1.00 55.31 27 GLY B CA 1
ATOM 5597 C C . GLY B 1 27 ? -42.851 -38.727 -50.322 1.00 58.36 27 GLY B C 1
ATOM 5598 O O . GLY B 1 27 ? -44.005 -39.180 -50.390 1.00 62.18 27 GLY B O 1
ATOM 5602 N N . SER B 1 28 ? -42.157 -38.395 -51.410 1.00 54.72 28 SER B N 1
ATOM 5603 C CA . SER B 1 28 ? -42.773 -38.516 -52.728 1.00 55.43 28 SER B CA 1
ATOM 5604 C C . SER B 1 28 ? -43.148 -39.962 -53.060 1.00 58.32 28 SER B C 1
ATOM 5605 O O . SER B 1 28 ? -43.940 -40.192 -53.980 1.00 60.89 28 SER B O 1
ATOM 5613 N N . HIS B 1 29 ? -42.599 -40.941 -52.343 1.00 58.47 29 HIS B N 1
ATOM 5614 C CA . HIS B 1 29 ? -42.981 -42.336 -52.518 1.00 60.28 29 HIS B CA 1
ATOM 5615 C C . HIS B 1 29 ? -44.074 -42.770 -51.551 1.00 61.64 29 HIS B C 1
ATOM 5616 O O . HIS B 1 29 ? -44.461 -43.945 -51.559 1.00 63.01 29 HIS B O 1
ATOM 5630 N N . GLY B 1 30 ? -44.563 -41.864 -50.709 1.00 61.50 30 GLY B N 1
ATOM 5631 C CA . GLY B 1 30 ? -45.440 -42.232 -49.620 1.00 62.13 30 GLY B CA 1
ATOM 5632 C C . GLY B 1 30 ? -44.676 -42.601 -48.356 1.00 60.18 30 GLY B C 1
ATOM 5633 O O . GLY B 1 30 ? -43.459 -42.814 -48.350 1.00 60.01 30 GLY B O 1
ATOM 5637 N N . ARG B 1 31 ? -45.427 -42.668 -47.255 1.00 56.78 31 ARG B N 1
ATOM 5638 C CA . ARG B 1 31 ? -44.850 -43.032 -45.968 1.00 51.49 31 ARG B CA 1
ATOM 5639 C C . ARG B 1 31 ? -44.256 -44.436 -46.003 1.00 48.36 31 ARG B C 1
ATOM 5640 O O . ARG B 1 31 ? -43.173 -44.676 -45.458 1.00 46.37 31 ARG B O 1
ATOM 5661 N N . GLY B 1 32 ? -44.949 -45.378 -46.632 1.00 47.43 32 GLY B N 1
ATOM 5662 C CA . GLY B 1 32 ? -44.440 -46.734 -46.687 1.00 46.56 32 GLY B CA 1
ATOM 5663 C C . GLY B 1 32 ? -44.222 -47.291 -45.296 1.00 45.18 32 GLY B C 1
ATOM 5664 O O . GLY B 1 32 ? -45.015 -47.074 -44.376 1.00 44.83 32 GLY B O 1
ATOM 5668 N N . GLY B 1 33 ? -43.124 -48.013 -45.128 1.00 45.14 33 GLY B N 1
ATOM 5669 C CA . GLY B 1 33 ? -42.814 -48.590 -43.842 1.00 44.78 33 GLY B CA 1
ATOM 5670 C C . GLY B 1 33 ? -41.658 -49.553 -43.926 1.00 44.05 33 GLY B C 1
ATOM 5671 O O . GLY B 1 33 ? -41.285 -49.997 -45.014 1.00 46.12 33 GLY B O 1
ATOM 5675 N N . VAL B 1 34 ? -41.072 -49.871 -42.777 1.00 42.60 34 VAL B N 1
ATOM 5676 C CA . VAL B 1 34 ? -40.000 -50.849 -42.735 1.00 42.34 34 VAL B CA 1
ATOM 5677 C C . VAL B 1 34 ? -40.588 -52.235 -42.961 1.00 45.30 34 VAL B C 1
ATOM 5678 O O . VAL B 1 34 ? -41.557 -52.633 -42.306 1.00 45.06 34 VAL B O 1
ATOM 5691 N N . LYS B 1 35 ? -39.995 -52.973 -43.881 1.00 47.72 35 LYS B N 1
ATOM 5692 C CA . LYS B 1 35 ? -40.448 -54.308 -44.259 1.00 52.34 35 LYS B CA 1
ATOM 5693 C C . LYS B 1 35 ? -39.389 -55.285 -43.756 1.00 53.49 35 LYS B C 1
ATOM 5694 O O . LYS B 1 35 ? -38.306 -55.396 -44.337 1.00 52.77 35 LYS B O 1
ATOM 5698 N N . VAL B 1 36 ? -39.686 -55.965 -42.654 1.00 55.92 36 VAL B N 1
ATOM 5699 C CA . VAL B 1 36 ? -38.690 -56.815 -42.016 1.00 56.34 36 VAL B CA 1
ATOM 5700 C C . VAL B 1 36 ? -39.423 -57.893 -41.222 1.00 56.60 36 VAL B C 1
ATOM 5701 O O . VAL B 1 36 ? -40.475 -57.642 -40.627 1.00 57.04 36 VAL B O 1
ATOM 5714 N N . THR B 1 37 ? -38.874 -59.104 -41.239 1.00 55.72 37 THR B N 1
ATOM 5715 C CA . THR B 1 37 ? -39.498 -60.221 -40.549 1.00 56.73 37 THR B CA 1
ATOM 5716 C C . THR B 1 37 ? -39.009 -60.308 -39.103 1.00 53.96 37 THR B C 1
ATOM 5717 O O . THR B 1 37 ? -38.193 -59.507 -38.638 1.00 53.14 37 THR B O 1
ATOM 5728 N N . ASP B 1 38 ? -39.497 -61.314 -38.385 1.00 57.46 38 ASP B N 1
ATOM 5729 C CA . ASP B 1 38 ? -39.130 -61.469 -36.981 1.00 56.32 38 ASP B CA 1
ATOM 5730 C C . ASP B 1 38 ? -37.764 -62.121 -36.815 1.00 56.40 38 ASP B C 1
ATOM 5731 O O . ASP B 1 38 ? -36.971 -61.697 -35.965 1.00 54.24 38 ASP B O 1
ATOM 5740 N N . GLU B 1 39 ? -37.473 -63.170 -37.590 1.00 57.92 39 GLU B N 1
ATOM 5741 C CA . GLU B 1 39 ? -36.125 -63.727 -37.543 1.00 58.58 39 GLU B CA 1
ATOM 5742 C C . GLU B 1 39 ? -35.080 -62.639 -37.786 1.00 56.75 39 GLU B C 1
ATOM 5743 O O . GLU B 1 39 ? -34.023 -62.636 -37.143 1.00 55.46 39 GLU B O 1
ATOM 5747 N N . GLN B 1 40 ? -35.385 -61.680 -38.667 1.00 56.84 40 GLN B N 1
ATOM 5748 C CA . GLN B 1 40 ? -34.475 -60.575 -38.949 1.00 55.17 40 GLN B CA 1
ATOM 5749 C C . GLN B 1 40 ? -34.315 -59.661 -37.734 1.00 53.10 40 GLN B C 1
ATOM 5750 O O . GLN B 1 40 ? -33.223 -59.137 -37.471 1.00 50.62 40 GLN B O 1
ATOM 5764 N N . ILE B 1 41 ? -35.400 -59.446 -36.993 1.00 51.86 41 ILE B N 1
ATOM 5765 C CA . ILE B 1 41 ? -35.345 -58.581 -35.826 1.00 49.57 41 ILE B CA 1
ATOM 5766 C C . ILE B 1 41 ? -34.597 -59.270 -34.687 1.00 49.96 41 ILE B C 1
ATOM 5767 O O . ILE B 1 41 ? -33.740 -58.660 -34.031 1.00 47.43 41 ILE B O 1
ATOM 5783 N N . ILE B 1 42 ? -34.930 -60.541 -34.412 1.00 51.62 42 ILE B N 1
ATOM 5784 C CA . ILE B 1 42 ? -34.182 -61.302 -33.411 1.00 51.64 42 ILE B CA 1
ATOM 5785 C C . ILE B 1 42 ? -32.707 -61.326 -33.774 1.00 50.48 42 ILE B C 1
ATOM 5786 O O . ILE B 1 42 ? -31.840 -61.013 -32.950 1.00 48.31 42 ILE B O 1
ATOM 5793 N N . ALA B 1 43 ? -32.397 -61.723 -35.014 1.00 50.80 43 ALA B N 1
ATOM 5794 C CA . ALA B 1 43 ? -31.001 -61.768 -35.435 1.00 50.60 43 ALA B CA 1
ATOM 5795 C C . ALA B 1 43 ? -30.280 -60.467 -35.087 1.00 47.28 43 ALA B C 1
ATOM 5796 O O . ALA B 1 43 ? -29.125 -60.492 -34.645 1.00 46.55 43 ALA B O 1
ATOM 5803 N N . ALA B 1 44 ? -30.952 -59.317 -35.263 1.00 46.10 44 ALA B N 1
ATOM 5804 C CA . ALA B 1 44 ? -30.325 -58.035 -34.948 1.00 43.60 44 ALA B CA 1
ATOM 5805 C C . ALA B 1 44 ? -29.864 -57.975 -33.496 1.00 42.56 44 ALA B C 1
ATOM 5806 O O . ALA B 1 44 ? -28.774 -57.468 -33.208 1.00 41.15 44 ALA B O 1
ATOM 5813 N N . ALA B 1 45 ? -30.694 -58.456 -32.565 1.00 43.50 45 ALA B N 1
ATOM 5814 C CA . ALA B 1 45 ? -30.349 -58.436 -31.146 1.00 43.22 45 ALA B CA 1
ATOM 5815 C C . ALA B 1 45 ? -29.264 -59.438 -30.768 1.00 44.29 45 ALA B C 1
ATOM 5816 O O . ALA B 1 45 ? -28.725 -59.347 -29.657 1.00 43.18 45 ALA B O 1
ATOM 5823 N N . HIS B 1 46 ? -28.929 -60.377 -31.652 1.00 45.32 46 HIS B N 1
ATOM 5824 C CA . HIS B 1 46 ? -27.857 -61.330 -31.411 1.00 46.47 46 HIS B CA 1
ATOM 5825 C C . HIS B 1 46 ? -26.635 -61.104 -32.288 1.00 47.73 46 HIS B C 1
ATOM 5826 O O . HIS B 1 46 ? -25.595 -61.721 -32.035 1.00 46.59 46 HIS B O 1
ATOM 5840 N N . HIS B 1 47 ? -26.721 -60.234 -33.292 1.00 48.67 47 HIS B N 1
ATOM 5841 C CA . HIS B 1 47 ? -25.625 -60.077 -34.235 1.00 51.62 47 HIS B CA 1
ATOM 5842 C C . HIS B 1 47 ? -24.464 -59.329 -33.585 1.00 51.72 47 HIS B C 1
ATOM 5843 O O . HIS B 1 47 ? -24.654 -58.283 -32.952 1.00 47.63 47 HIS B O 1
ATOM 5857 N N . LYS B 1 48 ? -23.255 -59.868 -33.761 1.00 56.79 48 LYS B N 1
ATOM 5858 C CA . LYS B 1 48 ? -22.073 -59.320 -33.100 1.00 60.28 48 LYS B CA 1
ATOM 5859 C C . LYS B 1 48 ? -21.836 -57.867 -33.493 1.00 61.84 48 LYS B C 1
ATOM 5860 O O . LYS B 1 48 ? -21.669 -56.993 -32.629 1.00 62.60 48 LYS B O 1
ATOM 5879 N N . GLU B 1 49 ? -21.790 -57.596 -34.796 1.00 61.36 49 GLU B N 1
ATOM 5880 C CA . GLU B 1 49 ? -21.528 -56.255 -35.303 1.00 58.85 49 GLU B CA 1
ATOM 5881 C C . GLU B 1 49 ? -20.098 -55.831 -34.982 1.00 58.11 49 GLU B C 1
ATOM 5882 O O . GLU B 1 49 ? -19.154 -56.607 -35.165 1.00 59.51 49 GLU B O 1
ATOM 5886 N N . THR B 1 50 ? -19.917 -54.603 -34.516 1.00 56.77 50 THR B N 1
ATOM 5887 C CA . THR B 1 50 ? -18.595 -54.123 -34.136 1.00 57.60 50 THR B CA 1
ATOM 5888 C C . THR B 1 50 ? -18.271 -54.381 -32.669 1.00 58.31 50 THR B C 1
ATOM 5889 O O . THR B 1 50 ? -17.146 -54.103 -32.237 1.00 58.77 50 THR B O 1
ATOM 5900 N N . TRP B 1 51 ? -19.216 -54.907 -31.900 1.00 57.88 51 TRP B N 1
ATOM 5901 C CA . TRP B 1 51 ? -19.000 -55.167 -30.487 1.00 56.55 51 TRP B CA 1
ATOM 5902 C C . TRP B 1 51 ? -18.315 -56.518 -30.299 1.00 55.12 51 TRP B C 1
ATOM 5903 O O . TRP B 1 51 ? -18.224 -57.323 -31.228 1.00 56.58 51 TRP B O 1
ATOM 5924 N N . PRO B 1 52 ? -17.815 -56.800 -29.090 1.00 50.63 52 PRO B N 1
ATOM 5925 C CA . PRO B 1 52 ? -17.227 -58.131 -28.823 1.00 49.27 52 PRO B CA 1
ATOM 5926 C C . PRO B 1 52 ? -18.227 -59.268 -28.837 1.00 47.02 52 PRO B C 1
ATOM 5927 O O . PRO B 1 52 ? -17.814 -60.441 -28.855 1.00 47.35 52 PRO B O 1
ATOM 5938 N N . ASP B 1 53 ? -19.521 -58.982 -28.813 1.00 45.07 53 ASP B N 1
ATOM 5939 C CA . ASP B 1 53 ? -20.530 -60.033 -28.889 1.00 45.01 53 ASP B CA 1
ATOM 5940 C C . ASP B 1 53 ? -21.865 -59.368 -29.189 1.00 43.36 53 ASP B C 1
ATOM 5941 O O . ASP B 1 53 ? -21.953 -58.145 -29.340 1.00 42.60 53 ASP B O 1
ATOM 5950 N N . GLY B 1 54 ? -22.908 -60.184 -29.279 1.00 43.61 54 GLY B N 1
ATOM 5951 C CA . GLY B 1 54 ? -24.229 -59.666 -29.555 1.00 42.83 54 GLY B CA 1
ATOM 5952 C C . GLY B 1 54 ? -24.821 -58.915 -28.377 1.00 41.88 54 GLY B C 1
ATOM 5953 O O . GLY B 1 54 ? -24.441 -59.093 -27.219 1.00 41.85 54 GLY B O 1
ATOM 5957 N N . HIS B 1 55 ? -25.789 -58.053 -28.701 1.00 41.04 55 HIS B N 1
ATOM 5958 C CA . HIS B 1 55 ? -26.476 -57.246 -27.694 1.00 39.33 55 HIS B CA 1
ATOM 5959 C C . HIS B 1 55 ? -26.977 -58.113 -26.532 1.00 40.70 55 HIS B C 1
ATOM 5960 O O . HIS B 1 55 ? -26.675 -57.843 -25.364 1.00 40.34 55 HIS B O 1
ATOM 5974 N N . ILE B 1 56 ? -27.756 -59.154 -26.835 1.00 42.36 56 ILE B N 1
ATOM 5975 C CA . ILE B 1 56 ? -28.278 -60.031 -25.781 1.00 43.94 56 ILE B CA 1
ATOM 5976 C C . ILE B 1 56 ? -27.137 -60.698 -25.024 1.00 44.56 56 ILE B C 1
ATOM 5977 O O . ILE B 1 56 ? -27.170 -60.809 -23.793 1.00 44.81 56 ILE B O 1
ATOM 5993 N N . GLU B 1 57 ? -26.125 -61.178 -25.752 1.00 45.08 57 GLU B N 1
ATOM 5994 C CA . GLU B 1 57 ? -25.035 -61.916 -25.125 1.00 46.28 57 GLU B CA 1
ATOM 5995 C C . GLU B 1 57 ? -24.251 -61.021 -24.176 1.00 44.96 57 GLU B C 1
ATOM 5996 O O . GLU B 1 57 ? -23.809 -61.465 -23.111 1.00 45.42 57 GLU B O 1
ATOM 6008 N N . LEU B 1 58 ? -24.069 -59.747 -24.546 1.00 42.86 58 LEU B N 1
ATOM 6009 C CA . LEU B 1 58 ? -23.348 -58.837 -23.667 1.00 41.65 58 LEU B CA 1
ATOM 6010 C C . LEU B 1 58 ? -24.118 -58.608 -22.377 1.00 41.52 58 LEU B C 1
ATOM 6011 O O . LEU B 1 58 ? -23.531 -58.630 -21.286 1.00 41.73 58 LEU B O 1
ATOM 6027 N N . LEU B 1 59 ? -25.434 -58.411 -22.473 1.00 41.33 59 LEU B N 1
ATOM 6028 C CA . LEU B 1 59 ? -26.235 -58.210 -21.270 1.00 41.39 59 LEU B CA 1
ATOM 6029 C C . LEU B 1 59 ? -26.174 -59.434 -20.365 1.00 43.25 59 LEU B C 1
ATOM 6030 O O . LEU B 1 59 ? -26.095 -59.306 -19.138 1.00 43.34 59 LEU B O 1
ATOM 6046 N N . HIS B 1 60 ? -26.210 -60.627 -20.954 1.00 44.75 60 HIS B N 1
ATOM 6047 C CA . HIS B 1 60 ? -26.041 -61.835 -20.154 1.00 46.63 60 HIS B CA 1
ATOM 6048 C C . HIS B 1 60 ? -24.667 -61.855 -19.500 1.00 46.52 60 HIS B C 1
ATOM 6049 O O . HIS B 1 60 ? -24.553 -62.066 -18.287 1.00 47.05 60 HIS B O 1
ATOM 6063 N N . ASN B 1 61 ? -23.609 -61.601 -20.281 1.00 45.96 61 ASN B N 1
ATOM 6064 C CA . ASN B 1 61 ? -22.263 -61.572 -19.714 1.00 46.02 61 ASN B CA 1
ATOM 6065 C C . ASN B 1 61 ? -22.184 -60.653 -18.503 1.00 45.50 61 ASN B C 1
ATOM 6066 O O . ASN B 1 61 ? -21.488 -60.962 -17.526 1.00 45.74 61 ASN B O 1
ATOM 6077 N N . HIS B 1 62 ? -22.862 -59.496 -18.565 1.00 43.50 62 HIS B N 1
ATOM 6078 C CA . HIS B 1 62 ? -22.749 -58.468 -17.541 1.00 42.48 62 HIS B CA 1
ATOM 6079 C C . HIS B 1 62 ? -23.712 -58.666 -16.383 1.00 43.13 62 HIS B C 1
ATOM 6080 O O . HIS B 1 62 ? -23.639 -57.916 -15.408 1.00 42.56 62 HIS B O 1
ATOM 6094 N N . GLY B 1 63 ? -24.603 -59.646 -16.455 1.00 44.58 63 GLY B N 1
ATOM 6095 C CA . GLY B 1 63 ? -25.544 -59.872 -15.375 1.00 45.16 63 GLY B CA 1
ATOM 6096 C C . GLY B 1 63 ? -26.745 -58.963 -15.404 1.00 44.21 63 GLY B C 1
ATOM 6097 O O . GLY B 1 63 ? -27.469 -58.878 -14.405 1.00 44.66 63 GLY B O 1
ATOM 6101 N N . THR B 1 64 ? -26.956 -58.248 -16.510 1.00 43.07 64 THR B N 1
ATOM 6102 C CA . THR B 1 64 ? -28.147 -57.434 -16.674 1.00 42.13 64 THR B CA 1
ATOM 6103 C C . THR B 1 64 ? -29.314 -58.326 -17.051 1.00 43.45 64 THR B C 1
ATOM 6104 O O . THR B 1 64 ? -29.235 -59.088 -18.017 1.00 44.09 64 THR B O 1
ATOM 6115 N N . ASP B 1 65 ? -30.408 -58.195 -16.312 1.00 43.92 65 ASP B N 1
ATOM 6116 C CA . ASP B 1 65 ? -31.578 -59.041 -16.514 1.00 45.38 65 ASP B CA 1
ATOM 6117 C C . ASP B 1 65 ? -32.551 -58.481 -17.541 1.00 44.74 65 ASP B C 1
ATOM 6118 O O . ASP B 1 65 ? -33.163 -59.250 -18.294 1.00 45.80 65 ASP B O 1
ATOM 6127 N N . MET B 1 66 ? -32.729 -57.162 -17.563 1.00 43.14 66 MET B N 1
ATOM 6128 C CA . MET B 1 66 ? -33.627 -56.517 -18.505 1.00 42.44 66 MET B CA 1
ATOM 6129 C C . MET B 1 66 ? -33.088 -55.125 -18.803 1.00 40.31 66 MET B C 1
ATOM 6130 O O . MET B 1 66 ? -32.453 -54.494 -17.954 1.00 39.55 66 MET B O 1
ATOM 6144 N N . GLN B 1 67 ? -33.372 -54.646 -20.008 1.00 39.43 67 GLN B N 1
ATOM 6145 C CA . GLN B 1 67 ? -32.893 -53.342 -20.452 1.00 37.40 67 GLN B CA 1
ATOM 6146 C C . GLN B 1 67 ? -34.038 -52.595 -21.110 1.00 36.83 67 GLN B C 1
ATOM 6147 O O . GLN B 1 67 ? -34.778 -53.169 -21.910 1.00 37.89 67 GLN B O 1
ATOM 6161 N N . LEU B 1 68 ? -34.184 -51.323 -20.759 1.00 36.22 68 LEU B N 1
ATOM 6162 C CA . LEU B 1 68 ? -35.123 -50.434 -21.430 1.00 36.13 68 LEU B CA 1
ATOM 6163 C C . LEU B 1 68 ? -34.449 -49.910 -22.689 1.00 34.48 68 LEU B C 1
ATOM 6164 O O . LEU B 1 68 ? -33.432 -49.205 -22.599 1.00 32.23 68 LEU B O 1
ATOM 6180 N N . ILE B 1 69 ? -34.986 -50.266 -23.862 1.00 34.47 69 ILE B N 1
ATOM 6181 C CA . ILE B 1 69 ? -34.380 -49.898 -25.138 1.00 33.03 69 ILE B CA 1
ATOM 6182 C C . ILE B 1 69 ? -35.216 -48.803 -25.795 1.00 32.82 69 ILE B C 1
ATOM 6183 O O . ILE B 1 69 ? -36.452 -48.882 -25.850 1.00 33.16 69 ILE B O 1
ATOM 6199 N N . SER B 1 70 ? -34.524 -47.772 -26.285 1.00 30.30 70 SER B N 1
ATOM 6200 C CA . SER B 1 70 ? -35.118 -46.613 -26.929 1.00 29.32 70 SER B CA 1
ATOM 6201 C C . SER B 1 70 ? -34.485 -46.467 -28.311 1.00 28.71 70 SER B C 1
ATOM 6202 O O . SER B 1 70 ? -33.549 -47.207 -28.628 1.00 28.75 70 SER B O 1
ATOM 6210 N N . PRO B 1 71 ? -34.954 -45.546 -29.156 1.00 27.53 71 PRO B N 1
ATOM 6211 C CA . PRO B 1 71 ? -34.282 -45.324 -30.438 1.00 26.78 71 PRO B CA 1
ATOM 6212 C C . PRO B 1 71 ? -32.806 -45.008 -30.236 1.00 26.55 71 PRO B C 1
ATOM 6213 O O . PRO B 1 71 ? -32.379 -44.562 -29.171 1.00 26.24 71 PRO B O 1
ATOM 6224 N N . ARG B 1 72 ? -32.032 -45.241 -31.281 1.00 26.85 72 ARG B N 1
ATOM 6225 C CA . ARG B 1 72 ? -30.658 -44.739 -31.321 1.00 25.31 72 ARG B CA 1
ATOM 6226 C C . ARG B 1 72 ? -30.734 -43.235 -31.550 1.00 22.52 72 ARG B C 1
ATOM 6227 O O . ARG B 1 72 ? -31.059 -42.816 -32.662 1.00 22.08 72 ARG B O 1
ATOM 6248 N N . PRO B 1 73 ? -30.497 -42.399 -30.545 1.00 20.69 73 PRO B N 1
ATOM 6249 C CA . PRO B 1 73 ? -30.865 -40.975 -30.699 1.00 20.61 73 PRO B CA 1
ATOM 6250 C C . PRO B 1 73 ? -30.157 -40.276 -31.844 1.00 19.93 73 PRO B C 1
ATOM 6251 O O . PRO B 1 73 ? -30.748 -39.366 -32.448 1.00 20.99 73 PRO B O 1
ATOM 6262 N N . PHE B 1 74 ? -28.905 -40.644 -32.164 1.00 21.18 74 PHE B N 1
ATOM 6263 C CA . PHE B 1 74 ? -28.164 -39.877 -33.176 1.00 21.86 74 PHE B CA 1
ATOM 6264 C C . PHE B 1 74 ? -28.694 -40.105 -34.585 1.00 21.83 74 PHE B C 1
ATOM 6265 O O . PHE B 1 74 ? -28.309 -39.368 -35.498 1.00 20.34 74 PHE B O 1
ATOM 6282 N N . GLN B 1 75 ? -29.583 -41.074 -34.766 1.00 21.85 75 GLN B N 1
ATOM 6283 C CA . GLN B 1 75 ? -30.258 -41.321 -36.035 1.00 22.84 75 GLN B CA 1
ATOM 6284 C C . GLN B 1 75 ? -31.572 -40.560 -36.199 1.00 24.54 75 GLN B C 1
ATOM 6285 O O . GLN B 1 75 ? -32.107 -40.531 -37.311 1.00 25.02 75 GLN B O 1
ATOM 6299 N N . MET B 1 76 ? -32.088 -39.900 -35.153 1.00 24.55 76 MET B N 1
ATOM 6300 C CA . MET B 1 76 ? -33.474 -39.426 -35.190 1.00 24.61 76 MET B CA 1
ATOM 6301 C C . MET B 1 76 ? -33.687 -38.104 -35.929 1.00 22.40 76 MET B C 1
ATOM 6302 O O . MET B 1 76 ? -34.842 -37.711 -36.120 1.00 21.20 76 MET B O 1
ATOM 6316 N N . MET B 1 77 ? -32.623 -37.436 -36.365 1.00 19.98 77 MET B N 1
ATOM 6317 C CA . MET B 1 77 ? -32.669 -36.377 -37.374 1.00 19.94 77 MET B CA 1
ATOM 6318 C C . MET B 1 77 ? -33.801 -35.359 -37.158 1.00 18.87 77 MET B C 1
ATOM 6319 O O . MET B 1 77 ? -34.569 -35.030 -38.064 1.00 19.28 77 MET B O 1
ATOM 6333 N N . ASN B 1 78 ? -33.877 -34.822 -35.939 1.00 20.34 78 ASN B N 1
ATOM 6334 C CA . ASN B 1 78 ? -34.968 -33.899 -35.596 1.00 20.85 78 ASN B CA 1
ATOM 6335 C C . ASN B 1 78 ? -34.881 -32.581 -36.363 1.00 19.89 78 ASN B C 1
ATOM 6336 O O . ASN B 1 78 ? -35.867 -31.835 -36.405 1.00 20.02 78 ASN B O 1
ATOM 6347 N N . SER B 1 79 ? -33.737 -32.265 -36.966 1.00 18.67 79 SER B N 1
ATOM 6348 C CA . SER B 1 79 ? -33.577 -31.048 -37.744 1.00 18.42 79 SER B CA 1
ATOM 6349 C C . SER B 1 79 ? -33.779 -31.262 -39.241 1.00 20.02 79 SER B C 1
ATOM 6350 O O . SER B 1 79 ? -33.685 -30.296 -40.017 1.00 19.27 79 SER B O 1
ATOM 6358 N N . ALA B 1 80 ? -34.091 -32.485 -39.665 1.00 19.09 80 ALA B N 1
ATOM 6359 C CA . ALA B 1 80 ? -34.211 -32.802 -41.082 1.00 18.74 80 ALA B CA 1
ATOM 6360 C C . ALA B 1 80 ? -35.510 -32.268 -41.686 1.00 20.56 80 ALA B C 1
ATOM 6361 O O . ALA B 1 80 ? -36.496 -32.011 -40.991 1.00 22.21 80 ALA B O 1
ATOM 6368 N N . LYS B 1 81 ? -35.501 -32.135 -43.010 1.00 22.37 81 LYS B N 1
ATOM 6369 C CA . LYS B 1 81 ? -36.659 -31.651 -43.783 1.00 25.54 81 LYS B CA 1
ATOM 6370 C C . LYS B 1 81 ? -36.979 -32.683 -44.846 1.00 25.56 81 LYS B C 1
ATOM 6371 O O . LYS B 1 81 ? -36.074 -33.364 -45.323 1.00 27.45 81 LYS B O 1
ATOM 6390 N N . PRO B 1 82 ? -38.259 -32.830 -45.204 1.00 24.05 82 PRO B N 1
ATOM 6391 C CA . PRO B 1 82 ? -39.424 -32.134 -44.651 1.00 23.26 82 PRO B CA 1
ATOM 6392 C C . PRO B 1 82 ? -39.856 -32.756 -43.327 1.00 25.38 82 PRO B C 1
ATOM 6393 O O . PRO B 1 82 ? -39.473 -33.884 -43.002 1.00 26.14 82 PRO B O 1
ATOM 6404 N N . ALA B 1 83 ? -40.634 -32.007 -42.555 1.00 24.70 83 ALA B N 1
ATOM 6405 C CA . ALA B 1 83 ? -41.004 -32.452 -41.217 1.00 25.67 83 ALA B CA 1
ATOM 6406 C C . ALA B 1 83 ? -41.645 -33.835 -41.222 1.00 26.13 83 ALA B C 1
ATOM 6407 O O . ALA B 1 83 ? -41.495 -34.599 -40.254 1.00 25.44 83 ALA B O 1
ATOM 6414 N N . ARG B 1 84 ? -42.388 -34.174 -42.271 1.00 26.26 84 ARG B N 1
ATOM 6415 C CA . ARG B 1 84 ? -43.122 -35.435 -42.216 1.00 29.01 84 ARG B CA 1
ATOM 6416 C C . ARG B 1 84 ? -42.190 -36.646 -42.145 1.00 28.82 84 ARG B C 1
ATOM 6417 O O . ARG B 1 84 ? -42.574 -37.673 -41.578 1.00 30.40 84 ARG B O 1
ATOM 6438 N N . VAL B 1 85 ? -40.965 -36.554 -42.674 1.00 29.44 85 VAL B N 1
ATOM 6439 C CA . VAL B 1 85 ? -40.083 -37.724 -42.597 1.00 30.30 85 VAL B CA 1
ATOM 6440 C C . VAL B 1 85 ? -39.559 -37.912 -41.182 1.00 27.83 85 VAL B C 1
ATOM 6441 O O . VAL B 1 85 ? -39.274 -39.044 -40.771 1.00 28.54 85 VAL B O 1
ATOM 6454 N N . VAL B 1 86 ? -39.403 -36.826 -40.423 1.00 23.87 86 VAL B N 1
ATOM 6455 C CA . VAL B 1 86 ? -39.023 -36.952 -39.022 1.00 24.57 86 VAL B CA 1
ATOM 6456 C C . VAL B 1 86 ? -40.108 -37.688 -38.254 1.00 25.91 86 VAL B C 1
ATOM 6457 O O . VAL B 1 86 ? -39.827 -38.602 -37.463 1.00 25.52 86 VAL B O 1
ATOM 6470 N N . HIS B 1 87 ? -41.372 -37.297 -38.476 1.00 25.96 87 HIS B N 1
ATOM 6471 C CA . HIS B 1 87 ? -42.482 -37.999 -37.843 1.00 27.01 87 HIS B CA 1
ATOM 6472 C C . HIS B 1 87 ? -42.530 -39.454 -38.274 1.00 28.58 87 HIS B C 1
ATOM 6473 O O . HIS B 1 87 ? -42.636 -40.361 -37.439 1.00 30.25 87 HIS B O 1
ATOM 6487 N N . TRP B 1 88 ? -42.483 -39.701 -39.579 1.00 28.36 88 TRP B N 1
ATOM 6488 C CA . TRP B 1 88 ? -42.628 -41.068 -40.062 1.00 30.32 88 TRP B CA 1
ATOM 6489 C C . TRP B 1 88 ? -41.509 -41.956 -39.530 1.00 29.14 88 TRP B C 1
ATOM 6490 O O . TRP B 1 88 ? -41.760 -43.056 -39.027 1.00 30.77 88 TRP B O 1
ATOM 6511 N N . PHE B 1 89 ? -40.264 -41.474 -39.582 1.00 28.32 89 PHE B N 1
ATOM 6512 C CA . PHE B 1 89 ? -39.159 -42.306 -39.131 1.00 27.93 89 PHE B CA 1
ATOM 6513 C C . PHE B 1 89 ? -39.265 -42.597 -37.638 1.00 27.66 89 PHE B C 1
ATOM 6514 O O . PHE B 1 89 ? -39.019 -43.731 -37.203 1.00 28.79 89 PHE B O 1
ATOM 6531 N N . CYS B 1 90 ? -39.610 -41.588 -36.831 1.00 26.31 90 CYS B N 1
ATOM 6532 C CA . CYS B 1 90 ? -39.790 -41.834 -35.405 1.00 26.67 90 CYS B CA 1
ATOM 6533 C C . CYS B 1 90 ? -40.871 -42.882 -35.179 1.00 29.86 90 CYS B C 1
ATOM 6534 O O . CYS B 1 90 ? -40.694 -43.803 -34.380 1.00 30.08 90 CYS B O 1
ATOM 6542 N N . GLU B 1 91 ? -41.985 -42.777 -35.906 1.00 30.10 91 GLU B N 1
ATOM 6543 C CA . GLU B 1 91 ? -43.051 -43.763 -35.736 1.00 32.91 91 GLU B CA 1
ATOM 6544 C C . GLU B 1 91 ? -42.575 -45.168 -36.091 1.00 34.04 91 GLU B C 1
ATOM 6545 O O . GLU B 1 91 ? -42.863 -46.118 -35.366 1.00 35.56 91 GLU B O 1
ATOM 6557 N N . GLU B 1 92 ? -41.828 -45.319 -37.187 1.00 33.69 92 GLU B N 1
ATOM 6558 C CA . GLU B 1 92 ? -41.358 -46.642 -37.582 1.00 35.22 92 GLU B CA 1
ATOM 6559 C C . GLU B 1 92 ? -40.356 -47.218 -36.583 1.00 35.08 92 GLU B C 1
ATOM 6560 O O . GLU B 1 92 ? -40.350 -48.432 -36.332 1.00 36.58 92 GLU B O 1
ATOM 6572 N N . VAL B 1 93 ? -39.487 -46.379 -36.017 1.00 32.75 93 VAL B N 1
ATOM 6573 C CA . VAL B 1 93 ? -38.566 -46.855 -34.988 1.00 32.44 93 VAL B CA 1
ATOM 6574 C C . VAL B 1 93 ? -39.341 -47.345 -33.771 1.00 33.66 93 VAL B C 1
ATOM 6575 O O . VAL B 1 93 ? -39.029 -48.396 -33.188 1.00 34.77 93 VAL B O 1
ATOM 6588 N N . ASN B 1 94 ? -40.331 -46.562 -33.332 1.00 33.41 94 ASN B N 1
ATOM 6589 C CA . ASN B 1 94 ? -41.130 -46.980 -32.181 1.00 34.71 94 ASN B CA 1
ATOM 6590 C C . ASN B 1 94 ? -41.835 -48.305 -32.460 1.00 37.68 94 ASN B C 1
ATOM 6591 O O . ASN B 1 94 ? -41.923 -49.169 -31.580 1.00 38.41 94 ASN B O 1
ATOM 6602 N N . THR B 1 95 ? -42.338 -48.485 -33.686 1.00 38.28 95 THR B N 1
ATOM 6603 C CA . THR B 1 95 ? -42.985 -49.751 -34.023 1.00 40.66 95 THR B CA 1
ATOM 6604 C C . THR B 1 95 ? -41.992 -50.904 -33.987 1.00 41.31 95 THR B C 1
ATOM 6605 O O . THR B 1 95 ? -42.303 -51.977 -33.459 1.00 43.09 95 THR B O 1
ATOM 6616 N N . LEU B 1 96 ? -40.793 -50.709 -34.540 1.00 40.70 96 LEU B N 1
ATOM 6617 C CA . LEU B 1 96 ? -39.800 -51.778 -34.523 1.00 42.99 96 LEU B CA 1
ATOM 6618 C C . LEU B 1 96 ? -39.423 -52.147 -33.095 1.00 42.16 96 LEU B C 1
ATOM 6619 O O . LEU B 1 96 ? -39.360 -53.333 -32.749 1.00 43.38 96 LEU B O 1
ATOM 6635 N N . ILE B 1 97 ? -39.196 -51.147 -32.247 1.00 38.70 97 ILE B N 1
ATOM 6636 C CA . ILE B 1 97 ? -38.907 -51.406 -30.841 1.00 38.64 97 ILE B CA 1
ATOM 6637 C C . ILE B 1 97 ? -40.019 -52.246 -30.227 1.00 40.91 97 ILE B C 1
ATOM 6638 O O . ILE B 1 97 ? -39.760 -53.209 -29.491 1.00 41.82 97 ILE B O 1
ATOM 6654 N N . HIS B 1 98 ? -41.273 -51.903 -30.531 1.00 42.99 98 HIS B N 1
ATOM 6655 C CA . HIS B 1 98 ? -42.398 -52.666 -29.999 1.00 46.44 98 HIS B CA 1
ATOM 6656 C C . HIS B 1 98 ? -42.323 -54.120 -30.444 1.00 47.90 98 HIS B C 1
ATOM 6657 O O . HIS B 1 98 ? -42.471 -55.035 -29.631 1.00 49.54 98 HIS B O 1
ATOM 6671 N N . ARG B 1 99 ? -42.081 -54.349 -31.736 1.00 46.97 99 ARG B N 1
ATOM 6672 C CA . ARG B 1 99 ? -41.929 -55.710 -32.234 1.00 48.02 99 ARG B CA 1
ATOM 6673 C C . ARG B 1 99 ? -40.805 -56.430 -31.502 1.00 48.12 99 ARG B C 1
ATOM 6674 O O . ARG B 1 99 ? -40.988 -57.549 -31.009 1.00 49.60 99 ARG B O 1
ATOM 6695 N N . GLN B 1 100 ? -39.637 -55.791 -31.388 1.00 45.76 100 GLN B N 1
ATOM 6696 C CA . GLN B 1 100 ? -38.504 -56.476 -30.773 1.00 45.65 100 GLN B CA 1
ATOM 6697 C C . GLN B 1 100 ? -38.780 -56.797 -29.313 1.00 46.11 100 GLN B C 1
ATOM 6698 O O . GLN B 1 100 ? -38.421 -57.879 -28.827 1.00 47.33 100 GLN B O 1
ATOM 6712 N N . CYS B 1 101 ? -39.437 -55.887 -28.598 1.00 45.27 101 CYS B N 1
ATOM 6713 C CA . CYS B 1 101 ? -39.759 -56.174 -27.209 1.00 45.84 101 CYS B CA 1
ATOM 6714 C C . CYS B 1 101 ? -40.750 -57.326 -27.117 1.00 48.42 101 CYS B C 1
ATOM 6715 O O . CYS B 1 101 ? -40.623 -58.193 -26.244 1.00 49.47 101 CYS B O 1
ATOM 6723 N N . THR B 1 102 ? -41.742 -57.355 -28.014 1.00 49.53 102 THR B N 1
ATOM 6724 C CA . THR B 1 102 ? -42.679 -58.478 -28.052 1.00 52.15 102 THR B CA 1
ATOM 6725 C C . THR B 1 102 ? -41.962 -59.779 -28.393 1.00 53.42 102 THR B C 1
ATOM 6726 O O . THR B 1 102 ? -42.230 -60.825 -27.787 1.00 55.37 102 THR B O 1
ATOM 6737 N N . LEU B 1 103 ? -41.053 -59.735 -29.371 1.00 52.64 103 LEU B N 1
ATOM 6738 C CA . LEU B 1 103 ? -40.340 -60.933 -29.803 1.00 53.98 103 LEU B CA 1
ATOM 6739 C C . LEU B 1 103 ? -39.336 -61.421 -28.759 1.00 54.11 103 LEU B C 1
ATOM 6740 O O . LEU B 1 103 ? -39.089 -62.631 -28.658 1.00 55.11 103 LEU B O 1
ATOM 6756 N N . ILE B 1 104 ? -38.737 -60.513 -27.993 1.00 45.00 104 ILE B N 1
ATOM 6757 C CA . ILE B 1 104 ? -37.713 -60.881 -27.017 1.00 45.39 104 ILE B CA 1
ATOM 6758 C C . ILE B 1 104 ? -38.092 -60.298 -25.656 1.00 46.13 104 ILE B C 1
ATOM 6759 O O . ILE B 1 104 ? -37.317 -59.517 -25.075 1.00 44.67 104 ILE B O 1
ATOM 6775 N N . PRO B 1 105 ? -39.259 -60.656 -25.103 1.00 48.14 105 PRO B N 1
ATOM 6776 C CA . PRO B 1 105 ? -39.762 -59.975 -23.897 1.00 48.78 105 PRO B CA 1
ATOM 6777 C C . PRO B 1 105 ? -39.064 -60.362 -22.599 1.00 50.78 105 PRO B C 1
ATOM 6778 O O . PRO B 1 105 ? -39.322 -59.725 -21.565 1.00 51.49 105 PRO B O 1
ATOM 6789 N N . GLU B 1 106 ? -38.199 -61.379 -22.601 1.00 50.46 106 GLU B N 1
ATOM 6790 C CA . GLU B 1 106 ? -37.424 -61.664 -21.398 1.00 49.83 106 GLU B CA 1
ATOM 6791 C C . GLU B 1 106 ? -36.318 -60.651 -21.163 1.00 50.49 106 GLU B C 1
ATOM 6792 O O . GLU B 1 106 ? -35.606 -60.754 -20.155 1.00 49.19 106 GLU B O 1
ATOM 6796 N N . MET B 1 107 ? -36.153 -59.669 -22.047 1.00 52.77 107 MET B N 1
ATOM 6797 C CA . MET B 1 107 ? -34.968 -58.829 -21.978 1.00 53.70 107 MET B CA 1
ATOM 6798 C C . MET B 1 107 ? -35.278 -57.348 -22.150 1.00 49.12 107 MET B C 1
ATOM 6799 O O . MET B 1 107 ? -34.693 -56.516 -21.452 1.00 47.51 107 MET B O 1
ATOM 6813 N N . PHE B 1 108 ? -36.191 -57.002 -23.053 1.00 44.39 108 PHE B N 1
ATOM 6814 C CA . PHE B 1 108 ? -36.288 -55.632 -23.546 1.00 40.91 108 PHE B CA 1
ATOM 6815 C C . PHE B 1 108 ? -37.624 -55.016 -23.171 1.00 39.37 108 PHE B C 1
ATOM 6816 O O . PHE B 1 108 ? -38.681 -55.616 -23.403 1.00 40.32 108 PHE B O 1
ATOM 6833 N N . ILE B 1 109 ? -37.560 -53.823 -22.586 1.00 35.91 109 ILE B N 1
ATOM 6834 C CA . ILE B 1 109 ? -38.731 -53.025 -22.235 1.00 36.02 109 ILE B CA 1
ATOM 6835 C C . ILE B 1 109 ? -38.733 -51.797 -23.144 1.00 34.87 109 ILE B C 1
ATOM 6836 O O . ILE B 1 109 ? -37.671 -51.195 -23.361 1.00 33.68 109 ILE B O 1
ATOM 6852 N N . PRO B 1 110 ? -39.883 -51.381 -23.685 1.00 36.09 110 PRO B N 1
ATOM 6853 C CA . PRO B 1 110 ? -39.883 -50.326 -24.713 1.00 34.30 110 PRO B CA 1
ATOM 6854 C C . PRO B 1 110 ? -39.959 -48.906 -24.161 1.00 33.17 110 PRO B C 1
ATOM 6855 O O . PRO B 1 110 ? -40.771 -48.594 -23.281 1.00 33.44 110 PRO B O 1
ATOM 6866 N N . VAL B 1 111 ? -39.103 -48.036 -24.697 1.00 31.96 111 VAL B N 1
ATOM 6867 C CA . VAL B 1 111 ? -39.102 -46.607 -24.406 1.00 30.93 111 VAL B CA 1
ATOM 6868 C C . VAL B 1 111 ? -39.139 -45.883 -25.749 1.00 30.25 111 VAL B C 1
ATOM 6869 O O . VAL B 1 111 ? -38.484 -46.303 -26.708 1.00 31.00 111 VAL B O 1
ATOM 6882 N N . ALA B 1 112 ? -39.941 -44.835 -25.843 1.00 29.70 112 ALA B N 1
ATOM 6883 C CA . ALA B 1 112 ? -40.274 -44.273 -27.149 1.00 29.32 112 ALA B CA 1
ATOM 6884 C C . ALA B 1 112 ? -39.435 -43.051 -27.492 1.00 27.71 112 ALA B C 1
ATOM 6885 O O . ALA B 1 112 ? -39.026 -42.290 -26.616 1.00 26.82 112 ALA B O 1
ATOM 6892 N N . GLY B 1 113 ? -39.197 -42.868 -28.791 1.00 27.72 113 GLY B N 1
ATOM 6893 C CA . GLY B 1 113 ? -38.783 -41.574 -29.283 1.00 27.69 113 GLY B CA 1
ATOM 6894 C C . GLY B 1 113 ? -39.979 -40.669 -29.493 1.00 28.01 113 GLY B C 1
ATOM 6895 O O . GLY B 1 113 ? -41.101 -41.122 -29.737 1.00 29.72 113 GLY B O 1
ATOM 6899 N N . LEU B 1 114 ? -39.739 -39.379 -29.378 1.00 25.58 114 LEU B N 1
ATOM 6900 C CA . LEU B 1 114 ? -40.764 -38.387 -29.670 1.00 25.91 114 LEU B CA 1
ATOM 6901 C C . LEU B 1 114 ? -40.484 -37.766 -31.032 1.00 26.13 114 LEU B C 1
ATOM 6902 O O . LEU B 1 114 ? -39.321 -37.418 -31.314 1.00 24.68 114 LEU B O 1
ATOM 6918 N N . PRO B 1 115 ? -41.478 -37.590 -31.892 1.00 26.26 115 PRO B N 1
ATOM 6919 C CA . PRO B 1 115 ? -41.216 -37.029 -33.227 1.00 25.91 115 PRO B CA 1
ATOM 6920 C C . PRO B 1 115 ? -41.057 -35.517 -33.188 1.00 25.87 115 PRO B C 1
ATOM 6921 O O . PRO B 1 115 ? -41.812 -34.764 -33.812 1.00 26.08 115 PRO B O 1
ATOM 6932 N N . GLN B 1 116 ? -40.042 -35.067 -32.458 1.00 25.21 116 GLN B N 1
ATOM 6933 C CA . GLN B 1 116 ? -39.781 -33.648 -32.338 1.00 24.56 116 GLN B CA 1
ATOM 6934 C C . GLN B 1 116 ? -39.173 -33.124 -33.631 1.00 24.45 116 GLN B C 1
ATOM 6935 O O . GLN B 1 116 ? -38.100 -33.579 -34.064 1.00 24.40 116 GLN B O 1
ATOM 6949 N N . VAL B 1 117 ? -39.851 -32.160 -34.230 1.00 23.54 117 VAL B N 1
ATOM 6950 C CA . VAL B 1 117 ? -39.366 -31.431 -35.392 1.00 22.01 117 VAL B CA 1
ATOM 6951 C C . VAL B 1 117 ? -38.937 -30.043 -34.929 1.00 21.08 117 VAL B C 1
ATOM 6952 O O . VAL B 1 117 ? -39.729 -29.312 -34.322 1.00 21.44 117 VAL B O 1
ATOM 6965 N N . ALA B 1 118 ? -37.694 -29.671 -35.224 1.00 19.96 118 ALA B N 1
ATOM 6966 C CA . ALA B 1 118 ? -37.219 -28.347 -34.858 1.00 20.09 118 ALA B CA 1
ATOM 6967 C C . ALA B 1 118 ? -38.221 -27.287 -35.311 1.00 22.40 118 ALA B C 1
ATOM 6968 O O . ALA B 1 118 ? -38.586 -27.219 -36.488 1.00 22.33 118 ALA B O 1
ATOM 6975 N N . GLY B 1 119 ? -38.697 -26.494 -34.354 1.00 24.11 119 GLY B N 1
ATOM 6976 C CA . GLY B 1 119 ? -39.606 -25.401 -34.623 1.00 24.91 119 GLY B CA 1
ATOM 6977 C C . GLY B 1 119 ? -41.076 -25.733 -34.469 1.00 26.73 119 GLY B C 1
ATOM 6978 O O . GLY B 1 119 ? -41.900 -24.808 -34.467 1.00 27.73 119 GLY B O 1
ATOM 6982 N N . GLU B 1 120 ? -41.446 -27.024 -34.382 1.00 25.38 120 GLU B N 1
ATOM 6983 C CA . GLU B 1 120 ? -42.858 -27.352 -34.249 1.00 25.54 120 GLU B CA 1
ATOM 6984 C C . GLU B 1 120 ? -43.320 -27.232 -32.798 1.00 25.74 120 GLU B C 1
ATOM 6985 O O . GLU B 1 120 ? -42.571 -27.546 -31.875 1.00 24.65 120 GLU B O 1
ATOM 6997 N N . PRO B 1 121 ? -44.569 -26.817 -32.574 1.00 26.53 121 PRO B N 1
ATOM 6998 C CA . PRO B 1 121 ? -45.132 -26.887 -31.223 1.00 26.38 121 PRO B CA 1
ATOM 6999 C C . PRO B 1 121 ? -45.021 -28.300 -30.685 1.00 27.47 121 PRO B C 1
ATOM 7000 O O . PRO B 1 121 ? -45.200 -29.277 -31.423 1.00 27.46 121 PRO B O 1
ATOM 7011 N N . ILE B 1 122 ? -44.739 -28.401 -29.380 1.00 27.33 122 ILE B N 1
ATOM 7012 C CA . ILE B 1 122 ? -44.519 -29.701 -28.769 1.00 27.11 122 ILE B CA 1
ATOM 7013 C C . ILE B 1 122 ? -45.785 -30.539 -28.793 1.00 27.97 122 ILE B C 1
ATOM 7014 O O . ILE B 1 122 ? -45.700 -31.771 -28.789 1.00 27.77 122 ILE B O 1
ATOM 7030 N N . GLU B 1 123 ? -46.963 -29.911 -28.848 1.00 30.62 123 GLU B N 1
ATOM 7031 C CA . GLU B 1 123 ? -48.194 -30.689 -28.934 1.00 32.71 123 GLU B CA 1
ATOM 7032 C C . GLU B 1 123 ? -48.193 -31.620 -30.147 1.00 31.45 123 GLU B C 1
ATOM 7033 O O . GLU B 1 123 ? -48.934 -32.607 -30.151 1.00 31.63 123 GLU B O 1
ATOM 7045 N N . ASN B 1 124 ? -47.354 -31.356 -31.157 1.00 29.43 124 ASN B N 1
ATOM 7046 C CA . ASN B 1 124 ? -47.294 -32.212 -32.333 1.00 29.70 124 ASN B CA 1
ATOM 7047 C C . ASN B 1 124 ? -46.719 -33.600 -32.059 1.00 29.63 124 ASN B C 1
ATOM 7048 O O . ASN B 1 124 ? -46.759 -34.440 -32.963 1.00 30.45 124 ASN B O 1
ATOM 7059 N N . VAL B 1 125 ? -46.207 -33.883 -30.854 1.00 29.09 125 VAL B N 1
ATOM 7060 C CA . VAL B 1 125 ? -45.768 -35.236 -30.525 1.00 29.19 125 VAL B CA 1
ATOM 7061 C C . VAL B 1 125 ? -46.821 -36.021 -29.750 1.00 31.50 125 VAL B C 1
ATOM 7062 O O . VAL B 1 125 ? -46.601 -37.205 -29.462 1.00 31.00 125 VAL B O 1
ATOM 7075 N N . PHE B 1 126 ? -47.966 -35.409 -29.428 1.00 33.08 126 PHE B N 1
ATOM 7076 C CA . PHE B 1 126 ? -48.931 -36.055 -28.535 1.00 36.17 126 PHE B CA 1
ATOM 7077 C C . PHE B 1 126 ? -49.586 -37.263 -29.186 1.00 37.15 126 PHE B C 1
ATOM 7078 O O . PHE B 1 126 ? -49.835 -38.276 -28.519 1.00 39.72 126 PHE B O 1
ATOM 7095 N N . ALA B 1 127 ? -49.922 -37.168 -30.470 1.00 35.99 127 ALA B N 1
ATOM 7096 C CA . ALA B 1 127 ? -50.574 -38.296 -31.124 1.00 36.32 127 ALA B CA 1
ATOM 7097 C C . ALA B 1 127 ? -49.698 -39.534 -31.055 1.00 35.68 127 ALA B C 1
ATOM 7098 O O . ALA B 1 127 ? -50.190 -40.636 -30.795 1.00 36.88 127 ALA B O 1
ATOM 7105 N N . GLU B 1 128 ? -48.383 -39.368 -31.265 1.00 34.13 128 GLU B N 1
ATOM 7106 C CA . GLU B 1 128 ? -47.481 -40.511 -31.203 1.00 33.83 128 GLU B CA 1
ATOM 7107 C C . GLU B 1 128 ? -47.323 -40.991 -29.769 1.00 34.00 128 GLU B C 1
ATOM 7108 O O . GLU B 1 128 ? -47.258 -42.198 -29.516 1.00 35.10 128 GLU B O 1
ATOM 7120 N N . MET B 1 129 ? -47.266 -40.063 -28.817 1.00 33.28 129 MET B N 1
ATOM 7121 C CA . MET B 1 129 ? -47.198 -40.458 -27.418 1.00 33.47 129 MET B CA 1
ATOM 7122 C C . MET B 1 129 ? -48.382 -41.344 -27.051 1.00 35.43 129 MET B C 1
ATOM 7123 O O . MET B 1 129 ? -48.213 -42.408 -26.442 1.00 36.11 129 MET B O 1
ATOM 7137 N N . ASP B 1 130 ? -49.592 -40.913 -27.409 1.00 36.50 130 ASP B N 1
ATOM 7138 C CA . ASP B 1 130 ? -50.782 -41.734 -27.168 1.00 39.21 130 ASP B CA 1
ATOM 7139 C C . ASP B 1 130 ? -50.643 -43.114 -27.802 1.00 39.00 130 ASP B C 1
ATOM 7140 O O . ASP B 1 130 ? -50.902 -44.132 -27.157 1.00 40.34 130 ASP B O 1
ATOM 7149 N N . ARG B 1 131 ? -50.237 -43.172 -29.067 1.00 39.09 131 ARG B N 1
ATOM 7150 C CA . ARG B 1 131 ? -50.068 -44.468 -29.716 1.00 40.22 131 ARG B CA 1
ATOM 7151 C C . ARG B 1 131 ? -49.088 -45.341 -28.945 1.00 39.41 131 ARG B C 1
ATOM 7152 O O . ARG B 1 131 ? -49.328 -46.538 -28.758 1.00 40.12 131 ARG B O 1
ATOM 7173 N N . CYS B 1 132 ? -47.975 -44.759 -28.481 1.00 37.16 132 CYS B N 1
ATOM 7174 C CA . CYS B 1 132 ? -46.973 -45.554 -27.782 1.00 36.70 132 CYS B CA 1
ATOM 7175 C C . CYS B 1 132 ? -47.477 -46.005 -26.421 1.00 37.62 132 CYS B C 1
ATOM 7176 O O . CYS B 1 132 ? -47.151 -47.106 -25.972 1.00 38.17 132 CYS B O 1
ATOM 7184 N N . VAL B 1 133 ? -48.244 -45.161 -25.737 1.00 37.85 133 VAL B N 1
ATOM 7185 C CA . VAL B 1 133 ? -48.839 -45.570 -24.472 1.00 39.02 133 VAL B CA 1
ATOM 7186 C C . VAL B 1 133 ? -49.728 -46.792 -24.689 1.00 42.65 133 VAL B C 1
ATOM 7187 O O . VAL B 1 133 ? -49.660 -47.778 -23.943 1.00 41.63 133 VAL B O 1
ATOM 7200 N N . SER B 1 134 ? -50.556 -46.753 -25.737 1.00 46.27 134 SER B N 1
ATOM 7201 C CA . SER B 1 134 ? -51.423 -47.891 -26.046 1.00 50.00 134 SER B CA 1
ATOM 7202 C C . SER B 1 134 ? -50.618 -49.160 -26.272 1.00 50.41 134 SER B C 1
ATOM 7203 O O . SER B 1 134 ? -51.113 -50.260 -26.009 1.00 52.58 134 SER B O 1
ATOM 7211 N N . MET B 1 135 ? -49.380 -49.032 -26.744 1.00 47.77 135 MET B N 1
ATOM 7212 C CA . MET B 1 135 ? -48.527 -50.172 -27.042 1.00 47.10 135 MET B CA 1
ATOM 7213 C C . MET B 1 135 ? -47.683 -50.587 -25.849 1.00 43.94 135 MET B C 1
ATOM 7214 O O . MET B 1 135 ? -46.826 -51.465 -25.982 1.00 43.96 135 MET B O 1
ATOM 7228 N N . GLY B 1 136 ? -47.903 -49.986 -24.687 1.00 41.50 136 GLY B N 1
ATOM 7229 C CA . GLY B 1 136 ? -47.181 -50.381 -23.501 1.00 41.20 136 GLY B CA 1
ATOM 7230 C C . GLY B 1 136 ? -45.831 -49.725 -23.313 1.00 39.49 136 GLY B C 1
ATOM 7231 O O . GLY B 1 136 ? -44.997 -50.266 -22.582 1.00 38.96 136 GLY B O 1
ATOM 7235 N N . PHE B 1 137 ? -45.576 -48.584 -23.952 1.00 37.92 137 PHE B N 1
ATOM 7236 C CA . PHE B 1 137 ? -44.299 -47.918 -23.738 1.00 36.19 137 PHE B CA 1
ATOM 7237 C C . PHE B 1 137 ? -44.248 -47.304 -22.347 1.00 35.70 137 PHE B C 1
ATOM 7238 O O . PHE B 1 137 ? -45.260 -46.851 -21.802 1.00 36.43 137 PHE B O 1
ATOM 7255 N N . LYS B 1 138 ? -43.048 -47.287 -21.775 1.00 34.59 138 LYS B N 1
ATOM 7256 C CA . LYS B 1 138 ? -42.860 -46.919 -20.380 1.00 34.32 138 LYS B CA 1
ATOM 7257 C C . LYS B 1 138 ? -42.131 -45.591 -20.198 1.00 32.61 138 LYS B C 1
ATOM 7258 O O . LYS B 1 138 ? -41.876 -45.193 -19.056 1.00 32.29 138 LYS B O 1
ATOM 7277 N N . GLY B 1 139 ? -41.788 -44.905 -21.276 1.00 31.87 139 GLY B N 1
ATOM 7278 C CA . GLY B 1 139 ? -41.129 -43.613 -21.152 1.00 30.84 139 GLY B CA 1
ATOM 7279 C C . GLY B 1 139 ? -40.887 -43.005 -22.511 1.00 29.22 139 GLY B C 1
ATOM 7280 O O . GLY B 1 139 ? -41.155 -43.614 -23.549 1.00 30.14 139 GLY B O 1
ATOM 7284 N N . PHE B 1 140 ? -40.334 -41.791 -22.494 1.00 28.93 140 PHE B N 1
ATOM 7285 C CA . PHE B 1 140 ? -40.064 -41.064 -23.731 1.00 27.05 140 PHE B CA 1
ATOM 7286 C C . PHE B 1 140 ? -38.719 -40.355 -23.653 1.00 26.02 140 PHE B C 1
ATOM 7287 O O . PHE B 1 140 ? -38.407 -39.725 -22.640 1.00 24.87 140 PHE B O 1
ATOM 7304 N N . LEU B 1 141 ? -37.940 -40.442 -24.738 1.00 26.23 141 LEU B N 1
ATOM 7305 C CA . LEU B 1 141 ? -36.728 -39.648 -24.863 1.00 25.52 141 LEU B CA 1
ATOM 7306 C C . LEU B 1 141 ? -37.131 -38.222 -25.194 1.00 23.92 141 LEU B C 1
ATOM 7307 O O . LEU B 1 141 ? -37.952 -37.996 -26.086 1.00 24.48 141 LEU B O 1
ATOM 7323 N N . LEU B 1 142 ? -36.583 -37.272 -24.454 1.00 21.86 142 LEU B N 1
ATOM 7324 C CA . LEU B 1 142 ? -36.869 -35.856 -24.654 1.00 21.93 142 LEU B CA 1
ATOM 7325 C C . LEU B 1 142 ? -35.590 -35.173 -25.107 1.00 19.87 142 LEU B C 1
ATOM 7326 O O . LEU B 1 142 ? -34.597 -35.175 -24.371 1.00 19.14 142 LEU B O 1
ATOM 7342 N N . ASN B 1 143 ? -35.623 -34.580 -26.306 1.00 19.57 143 ASN B N 1
ATOM 7343 C CA . ASN B 1 143 ? -34.462 -33.928 -26.891 1.00 19.10 143 ASN B CA 1
ATOM 7344 C C . ASN B 1 143 ? -34.532 -32.438 -26.609 1.00 20.49 143 ASN B C 1
ATOM 7345 O O . ASN B 1 143 ? -35.430 -31.764 -27.144 1.00 19.91 143 ASN B O 1
ATOM 7356 N N . PRO B 1 144 ? -33.626 -31.864 -25.810 1.00 19.97 144 PRO B N 1
ATOM 7357 C CA . PRO B 1 144 ? -33.678 -30.408 -25.588 1.00 18.66 144 PRO B CA 1
ATOM 7358 C C . PRO B 1 144 ? -33.185 -29.602 -26.775 1.00 18.92 144 PRO B C 1
ATOM 7359 O O . PRO B 1 144 ? -33.334 -28.363 -26.776 1.00 20.16 144 PRO B O 1
ATOM 7370 N N . ASP B 1 145 ? -32.602 -30.255 -27.775 1.00 16.48 145 ASP B N 1
ATOM 7371 C CA . ASP B 1 145 ? -32.048 -29.586 -28.951 1.00 15.46 145 ASP B CA 1
ATOM 7372 C C . ASP B 1 145 ? -32.488 -30.297 -30.225 1.00 15.59 145 ASP B C 1
ATOM 7373 O O . ASP B 1 145 ? -31.666 -30.899 -30.942 1.00 16.16 145 ASP B O 1
ATOM 7382 N N . PRO B 1 146 ? -33.770 -30.188 -30.578 1.00 17.98 146 PRO B N 1
ATOM 7383 C CA . PRO B 1 146 ? -34.217 -30.714 -31.880 1.00 18.40 146 PRO B CA 1
ATOM 7384 C C . PRO B 1 146 ? -33.581 -29.992 -33.071 1.00 18.80 146 PRO B C 1
ATOM 7385 O O . PRO B 1 146 ? -33.653 -30.505 -34.193 1.00 17.81 146 PRO B O 1
ATOM 7396 N N . TYR B 1 147 ? -32.939 -28.837 -32.861 1.00 17.22 147 TYR B N 1
ATOM 7397 C CA . TYR B 1 147 ? -32.229 -28.153 -33.925 1.00 16.38 147 TYR B CA 1
ATOM 7398 C C . TYR B 1 147 ? -30.863 -28.776 -34.214 1.00 16.17 147 TYR B C 1
ATOM 7399 O O . TYR B 1 147 ? -30.229 -28.408 -35.202 1.00 15.44 147 TYR B O 1
ATOM 7417 N N . GLU B 1 148 ? -30.424 -29.745 -33.413 1.00 17.00 148 GLU B N 1
ATOM 7418 C CA . GLU B 1 148 ? -29.191 -30.515 -33.638 1.00 14.57 148 GLU B CA 1
ATOM 7419 C C . GLU B 1 148 ? -27.981 -29.623 -33.923 1.00 15.84 148 GLU B C 1
ATOM 7420 O O . GLU B 1 148 ? -27.285 -29.752 -34.934 1.00 15.79 148 GLU B O 1
ATOM 7432 N N . ASN B 1 149 ? -27.701 -28.752 -32.954 1.00 14.11 149 ASN B N 1
ATOM 7433 C CA . ASN B 1 149 ? -26.525 -27.878 -32.963 1.00 15.00 149 ASN B CA 1
ATOM 7434 C C . ASN B 1 149 ? -26.459 -27.097 -34.278 1.00 15.02 149 ASN B C 1
ATOM 7435 O O . ASN B 1 149 ? -25.445 -27.094 -34.987 1.00 17.40 149 ASN B O 1
ATOM 7446 N N . GLY B 1 150 ? -27.589 -26.464 -34.604 1.00 16.56 150 GLY B N 1
ATOM 7447 C CA . GLY B 1 150 ? -27.729 -25.652 -35.790 1.00 17.58 150 GLY B CA 1
ATOM 7448 C C . GLY B 1 150 ? -27.583 -24.171 -35.477 1.00 17.70 150 GLY B C 1
ATOM 7449 O O . GLY B 1 150 ? -27.179 -23.766 -34.381 1.00 16.48 150 GLY B O 1
ATOM 7453 N N . ALA B 1 151 ? -27.915 -23.350 -36.474 1.00 18.73 151 ALA B N 1
ATOM 7454 C CA . ALA B 1 151 ? -27.843 -21.901 -36.290 1.00 21.14 151 ALA B CA 1
ATOM 7455 C C . ALA B 1 151 ? -28.844 -21.401 -35.254 1.00 22.43 151 ALA B C 1
ATOM 7456 O O . ALA B 1 151 ? -28.600 -20.376 -34.611 1.00 23.59 151 ALA B O 1
ATOM 7463 N N . GLU B 1 152 ? -29.981 -22.072 -35.112 1.00 19.80 152 GLU B N 1
ATOM 7464 C CA . GLU B 1 152 ? -31.008 -21.718 -34.148 1.00 20.20 152 GLU B CA 1
ATOM 7465 C C . GLU B 1 152 ? -31.078 -22.769 -33.044 1.00 19.15 152 GLU B C 1
ATOM 7466 O O . GLU B 1 152 ? -30.541 -23.875 -33.184 1.00 16.20 152 GLU B O 1
ATOM 7478 N N . GLU B 1 153 ? -31.757 -22.416 -31.949 1.00 20.38 153 GLU B N 1
ATOM 7479 C CA . GLU B 1 153 ? -32.001 -23.376 -30.880 1.00 23.29 153 GLU B CA 1
ATOM 7480 C C . GLU B 1 153 ? -33.433 -23.265 -30.387 1.00 22.37 153 GLU B C 1
ATOM 7481 O O . GLU B 1 153 ? -34.136 -22.276 -30.643 1.00 21.19 153 GLU B O 1
ATOM 7493 N N . ALA B 1 154 ? -33.848 -24.286 -29.651 1.00 18.98 154 ALA B N 1
ATOM 7494 C CA . ALA B 1 154 ? -35.175 -24.305 -29.056 1.00 19.97 154 ALA B CA 1
ATOM 7495 C C . ALA B 1 154 ? -35.178 -23.472 -27.782 1.00 20.30 154 ALA B C 1
ATOM 7496 O O . ALA B 1 154 ? -34.123 -23.060 -27.279 1.00 17.83 154 ALA B O 1
ATOM 7503 N N . PRO B 1 155 ? -36.359 -23.176 -27.252 1.00 21.77 155 PRO B N 1
ATOM 7504 C CA . PRO B 1 155 ? -36.421 -22.475 -25.971 1.00 22.65 155 PRO B CA 1
ATOM 7505 C C . PRO B 1 155 ? -35.861 -23.347 -24.863 1.00 20.38 155 PRO B C 1
ATOM 7506 O O . PRO B 1 155 ? -35.878 -24.587 -24.964 1.00 20.15 155 PRO B O 1
ATOM 7517 N N . PRO B 1 156 ? -35.361 -22.746 -23.781 1.00 21.57 156 PRO B N 1
ATOM 7518 C CA . PRO B 1 156 ? -34.875 -23.545 -22.645 1.00 21.00 156 PRO B CA 1
ATOM 7519 C C . PRO B 1 156 ? -36.010 -24.356 -22.039 1.00 20.89 156 PRO B C 1
ATOM 7520 O O . PRO B 1 156 ? -37.190 -24.054 -22.231 1.00 21.30 156 PRO B O 1
ATOM 7531 N N . LEU B 1 157 ? -35.650 -25.406 -21.293 1.00 19.82 157 LEU B N 1
ATOM 7532 C CA . LEU B 1 157 ? -36.685 -26.325 -20.821 1.00 21.11 157 LEU B CA 1
ATOM 7533 C C . LEU B 1 157 ? -37.644 -25.683 -19.819 1.00 24.09 157 LEU B C 1
ATOM 7534 O O . LEU B 1 157 ? -38.753 -26.197 -19.636 1.00 23.56 157 LEU B O 1
ATOM 7550 N N . GLY B 1 158 ? -37.270 -24.562 -19.202 1.00 24.09 158 GLY B N 1
ATOM 7551 C CA . GLY B 1 158 ? -38.212 -23.870 -18.342 1.00 26.60 158 GLY B CA 1
ATOM 7552 C C . GLY B 1 158 ? -39.250 -23.039 -19.073 1.00 26.51 158 GLY B C 1
ATOM 7553 O O . GLY B 1 158 ? -40.152 -22.504 -18.422 1.00 29.28 158 GLY B O 1
ATOM 7557 N N . ASP B 1 159 ? -39.133 -22.920 -20.398 1.00 25.11 159 ASP B N 1
ATOM 7558 C CA . ASP B 1 159 ? -40.029 -22.094 -21.205 1.00 26.54 159 ASP B CA 1
ATOM 7559 C C . ASP B 1 159 ? -41.380 -22.773 -21.364 1.00 25.85 159 ASP B C 1
ATOM 7560 O O . ASP B 1 159 ? -41.479 -23.996 -21.467 1.00 25.54 159 ASP B O 1
ATOM 7569 N N . ARG B 1 160 ? -42.433 -21.959 -21.408 1.00 27.41 160 ARG B N 1
ATOM 7570 C CA . ARG B 1 160 ? -43.773 -22.516 -21.523 1.00 29.92 160 ARG B CA 1
ATOM 7571 C C . ARG B 1 160 ? -43.992 -23.257 -22.836 1.00 27.62 160 ARG B C 1
ATOM 7572 O O . ARG B 1 160 ? -44.938 -24.041 -22.932 1.00 27.78 160 ARG B O 1
ATOM 7593 N N . TYR B 1 161 ? -43.124 -23.068 -23.828 1.00 26.57 161 TYR B N 1
ATOM 7594 C CA . TYR B 1 161 ? -43.148 -23.927 -25.008 1.00 27.33 161 TYR B CA 1
ATOM 7595 C C . TYR B 1 161 ? -43.264 -25.406 -24.630 1.00 27.41 161 TYR B C 1
ATOM 7596 O O . TYR B 1 161 ? -43.957 -26.175 -25.307 1.00 26.69 161 TYR B O 1
ATOM 7614 N N . TRP B 1 162 ? -42.606 -25.816 -23.547 1.00 27.04 162 TRP B N 1
ATOM 7615 C CA . TRP B 1 162 ? -42.551 -27.220 -23.143 1.00 26.00 162 TRP B CA 1
ATOM 7616 C C . TRP B 1 162 ? -43.639 -27.608 -22.151 1.00 26.69 162 TRP B C 1
ATOM 7617 O O . TRP B 1 162 ? -43.813 -28.804 -21.885 1.00 27.58 162 TRP B O 1
ATOM 7638 N N . TYR B 1 163 ? -44.337 -26.635 -21.572 1.00 27.60 163 TYR B N 1
ATOM 7639 C CA . TYR B 1 163 ? -45.311 -26.947 -20.526 1.00 29.39 163 TYR B CA 1
ATOM 7640 C C . TYR B 1 163 ? -46.402 -27.905 -20.987 1.00 30.07 163 TYR B C 1
ATOM 7641 O O . TYR B 1 163 ? -46.769 -28.798 -20.206 1.00 30.83 163 TYR B O 1
ATOM 7659 N N . PRO B 1 164 ? -46.931 -27.818 -22.201 1.00 30.13 164 PRO B N 1
ATOM 7660 C CA . PRO B 1 164 ? -47.892 -28.846 -22.628 1.00 31.82 164 PRO B CA 1
ATOM 7661 C C . PRO B 1 164 ? -47.355 -30.260 -22.472 1.00 31.61 164 PRO B C 1
ATOM 7662 O O . PRO B 1 164 ? -48.109 -31.174 -22.112 1.00 31.82 164 PRO B O 1
ATOM 7673 N N . LEU B 1 165 ? -46.055 -30.461 -22.725 1.00 29.15 165 LEU B N 1
ATOM 7674 C CA . LEU B 1 165 ? -45.483 -31.800 -22.650 1.00 28.71 165 LEU B CA 1
ATOM 7675 C C . LEU B 1 165 ? -45.391 -32.269 -21.204 1.00 29.07 165 LEU B C 1
ATOM 7676 O O . LEU B 1 165 ? -45.755 -33.411 -20.884 1.00 29.79 165 LEU B O 1
ATOM 7692 N N . TYR B 1 166 ? -44.890 -31.403 -20.318 1.00 28.63 166 TYR B N 1
ATOM 7693 C CA . TYR B 1 166 ? -44.849 -31.729 -18.895 1.00 29.78 166 TYR B CA 1
ATOM 7694 C C . TYR B 1 166 ? -46.246 -32.061 -18.387 1.00 31.83 166 TYR B C 1
ATOM 7695 O O . TYR B 1 166 ? -46.423 -32.955 -17.551 1.00 31.62 166 TYR B O 1
ATOM 7713 N N . GLU B 1 167 ? -47.246 -31.341 -18.885 1.00 33.43 167 GLU B N 1
ATOM 7714 C CA . GLU B 1 167 ? -48.636 -31.645 -18.546 1.00 36.97 167 GLU B CA 1
ATOM 7715 C C . GLU B 1 167 ? -48.997 -33.069 -18.942 1.00 35.98 167 GLU B C 1
ATOM 7716 O O . GLU B 1 167 ? -49.502 -33.843 -18.130 1.00 36.37 167 GLU B O 1
ATOM 7728 N N . LYS B 1 168 ? -48.774 -33.426 -20.204 1.00 36.96 168 LYS B N 1
ATOM 7729 C CA . LYS B 1 168 ? -49.101 -34.776 -20.644 1.00 37.24 168 LYS B CA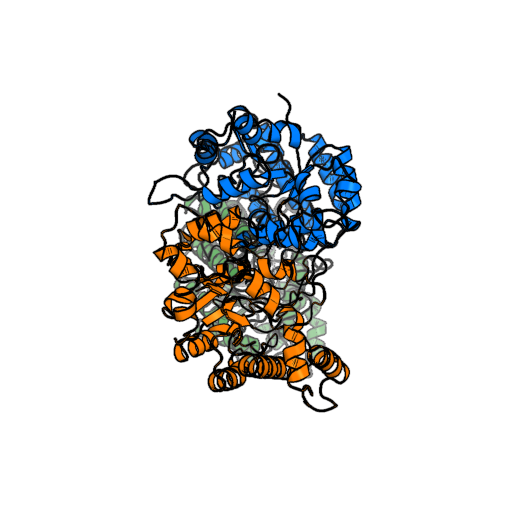 1
ATOM 7730 C C . LYS B 1 168 ? -48.339 -35.818 -19.834 1.00 36.15 168 LYS B C 1
ATOM 7731 O O . LYS B 1 168 ? -48.918 -36.811 -19.387 1.00 36.05 168 LYS B O 1
ATOM 7750 N N . LEU B 1 169 ? -47.041 -35.598 -19.605 1.00 34.35 169 LEU B N 1
ATOM 7751 C CA . LEU B 1 169 ? -46.247 -36.586 -18.878 1.00 32.96 169 LEU B CA 1
ATOM 7752 C C . LEU B 1 169 ? -46.790 -36.800 -17.471 1.00 34.31 169 LEU B C 1
ATOM 7753 O O . LEU B 1 169 ? -46.768 -37.925 -16.953 1.00 37.03 169 LEU B O 1
ATOM 7769 N N . CYS B 1 170 ? -47.276 -35.742 -16.826 1.00 34.04 170 CYS B N 1
ATOM 7770 C CA . CYS B 1 170 ? -47.858 -35.917 -15.497 1.00 36.05 170 CYS B CA 1
ATOM 7771 C C . CYS B 1 170 ? -49.197 -36.642 -15.568 1.00 38.87 170 CYS B C 1
ATOM 7772 O O . CYS B 1 170 ? -49.521 -37.447 -14.683 1.00 38.61 170 CYS B O 1
ATOM 7780 N N . GLU B 1 171 ? -49.983 -36.378 -16.616 1.00 42.12 171 GLU B N 1
ATOM 7781 C CA . GLU B 1 171 ? -51.237 -37.105 -16.806 1.00 46.80 171 GLU B CA 1
ATOM 7782 C C . GLU B 1 171 ? -50.982 -38.595 -16.988 1.00 46.14 171 GLU B C 1
ATOM 7783 O O . GLU B 1 171 ? -51.692 -39.430 -16.414 1.00 47.14 171 GLU B O 1
ATOM 7795 N N . LEU B 1 172 ? -49.979 -38.948 -17.797 1.00 42.25 172 LEU B N 1
ATOM 7796 C CA . LEU B 1 172 ? -49.615 -40.343 -18.000 1.00 40.61 172 LEU B CA 1
ATOM 7797 C C . LEU B 1 172 ? -48.847 -40.929 -16.829 1.00 38.89 172 LEU B C 1
ATOM 7798 O O . LEU B 1 172 ? -48.692 -42.153 -16.761 1.00 39.85 172 LEU B O 1
ATOM 7814 N N . ASP B 1 173 ? -48.384 -40.092 -15.908 1.00 37.65 173 ASP B N 1
ATOM 7815 C CA . ASP B 1 173 ? -47.396 -40.484 -14.902 1.00 37.48 173 ASP B CA 1
ATOM 7816 C C . ASP B 1 173 ? -46.239 -41.278 -15.517 1.00 35.99 173 ASP B C 1
ATOM 7817 O O . ASP B 1 173 ? -45.761 -42.259 -14.942 1.00 35.68 173 ASP B O 1
ATOM 7826 N N . LEU B 1 174 ? -45.754 -40.824 -16.686 1.00 34.07 174 LEU B N 1
ATOM 7827 C CA . LEU B 1 174 ? -44.611 -41.423 -17.359 1.00 32.90 174 LEU B CA 1
ATOM 7828 C C . LEU B 1 174 ? -43.449 -40.436 -17.429 1.00 31.71 174 LEU B C 1
ATOM 7829 O O . LEU B 1 174 ? -43.668 -39.218 -17.437 1.00 30.93 174 LEU B O 1
ATOM 7845 N N . PRO B 1 175 ? -42.208 -40.930 -17.465 1.00 30.10 175 PRO B N 1
ATOM 7846 C CA . PRO B 1 175 ? -41.035 -40.055 -17.428 1.00 28.44 175 PRO B CA 1
ATOM 7847 C C . PRO B 1 175 ? -40.543 -39.617 -18.802 1.00 27.38 175 PRO B C 1
ATOM 7848 O O . PRO B 1 175 ? -40.734 -40.283 -19.828 1.00 27.74 175 PRO B O 1
ATOM 7859 N N . ALA B 1 176 ? -39.874 -38.472 -18.789 1.00 26.66 176 ALA B N 1
ATOM 7860 C CA . ALA B 1 176 ? -39.008 -38.038 -19.875 1.00 24.86 176 ALA B CA 1
ATOM 7861 C C . ALA B 1 176 ? -37.567 -38.414 -19.550 1.00 23.85 176 ALA B C 1
ATOM 7862 O O . ALA B 1 176 ? -37.109 -38.225 -18.426 1.00 25.53 176 ALA B O 1
ATOM 7869 N N . HIS B 1 177 ? -36.858 -38.947 -20.535 1.00 23.76 177 HIS B N 1
ATOM 7870 C CA . HIS B 1 177 ? -35.457 -39.336 -20.398 1.00 24.52 177 HIS B CA 1
ATOM 7871 C C . HIS B 1 177 ? -34.667 -38.386 -21.296 1.00 22.12 177 HIS B C 1
ATOM 7872 O O . HIS B 1 177 ? -34.761 -38.467 -22.524 1.00 22.57 177 HIS B O 1
ATOM 7886 N N . ILE B 1 178 ? -33.945 -37.446 -20.690 1.00 22.56 178 ILE B N 1
ATOM 7887 C CA . ILE B 1 178 ? -33.280 -36.389 -21.453 1.00 19.51 178 ILE B CA 1
ATOM 7888 C C . ILE B 1 178 ? -32.192 -37.015 -22.306 1.00 20.43 178 ILE B C 1
ATOM 7889 O O . ILE B 1 178 ? -31.273 -37.653 -21.783 1.00 19.93 178 ILE B O 1
ATOM 7905 N N . HIS B 1 179 ? -32.243 -36.770 -23.612 1.00 18.28 179 HIS B N 1
ATOM 7906 C CA . HIS B 1 179 ? -31.225 -37.315 -24.510 1.00 18.17 179 HIS B CA 1
ATOM 7907 C C . HIS B 1 179 ? -31.202 -36.448 -25.754 1.00 18.14 179 HIS B C 1
ATOM 7908 O O . HIS B 1 179 ? -32.213 -36.359 -26.445 1.00 19.09 179 HIS B O 1
ATOM 7922 N N . ALA B 1 180 ? -30.067 -35.838 -26.058 1.00 16.33 180 ALA B N 1
ATOM 7923 C CA . ALA B 1 180 ? -29.959 -35.141 -27.331 1.00 16.50 180 ALA B CA 1
ATOM 7924 C C . ALA B 1 180 ? -29.822 -36.147 -28.480 1.00 19.15 180 ALA B C 1
ATOM 7925 O O . ALA B 1 180 ? -29.657 -37.359 -28.269 1.00 17.53 180 ALA B O 1
ATOM 7932 N N . THR B 1 181 ? -29.899 -35.633 -29.717 1.00 18.53 181 THR B N 1
ATOM 7933 C CA . THR B 1 181 ? -29.794 -36.470 -30.911 1.00 21.43 181 THR B CA 1
ATOM 7934 C C . THR B 1 181 ? -28.525 -36.150 -31.691 1.00 22.60 181 THR B C 1
ATOM 7935 O O . THR B 1 181 ? -27.436 -36.308 -31.153 1.00 26.80 181 THR B O 1
ATOM 7946 N N . GLY B 1 182 ? -28.601 -35.719 -32.936 1.00 21.98 182 GLY B N 1
ATOM 7947 C CA . GLY B 1 182 ? -27.379 -35.413 -33.653 1.00 19.56 182 GLY B CA 1
ATOM 7948 C C . GLY B 1 182 ? -26.863 -33.999 -33.427 1.00 18.76 182 GLY B C 1
ATOM 7949 O O . GLY B 1 182 ? -27.444 -33.187 -32.702 1.00 18.50 182 GLY B O 1
ATOM 7953 N N . SER B 1 183 ? -25.756 -33.701 -34.109 1.00 17.01 183 SER B N 1
ATOM 7954 C CA . SER B 1 183 ? -25.071 -32.426 -34.003 1.00 17.90 183 SER B CA 1
ATOM 7955 C C . SER B 1 183 ? -24.491 -32.019 -35.347 1.00 17.51 183 SER B C 1
ATOM 7956 O O . SER B 1 183 ? -23.706 -32.763 -35.927 1.00 18.04 183 SER B O 1
ATOM 7964 N N . GLN B 1 184 ? -24.846 -30.838 -35.826 1.00 17.58 184 GLN B N 1
ATOM 7965 C CA . GLN B 1 184 ? -24.323 -30.350 -37.104 1.00 19.18 184 GLN B CA 1
ATOM 7966 C C . GLN B 1 184 ? -22.965 -29.658 -36.982 1.00 22.78 184 GLN B C 1
ATOM 7967 O O . GLN B 1 184 ? -22.477 -29.105 -37.971 1.00 26.34 184 GLN B O 1
ATOM 7981 N N . SER B 1 185 ? -22.335 -29.704 -35.823 1.00 23.56 185 SER B N 1
ATOM 7982 C CA . SER B 1 185 ? -21.113 -28.959 -35.556 1.00 23.42 185 SER B CA 1
ATOM 7983 C C . SER B 1 185 ? -19.872 -29.750 -35.929 1.00 26.11 185 SER B C 1
ATOM 7984 O O . SER B 1 185 ? -19.770 -30.937 -35.624 1.00 24.42 185 SER B O 1
ATOM 7992 N N . GLU B 1 186 ? -18.910 -29.076 -36.562 1.00 26.93 186 GLU B N 1
ATOM 7993 C CA . GLU B 1 186 ? -17.582 -29.668 -36.723 1.00 29.82 186 GLU B CA 1
ATOM 7994 C C . GLU B 1 186 ? -16.769 -29.616 -35.442 1.00 29.07 186 GLU B C 1
ATOM 7995 O O . GLU B 1 186 ? -15.782 -30.350 -35.316 1.00 32.87 186 GLU B O 1
ATOM 8007 N N . ARG B 1 187 ? -17.133 -28.742 -34.517 1.00 25.07 187 ARG B N 1
ATOM 8008 C CA . ARG B 1 187 ? -16.417 -28.621 -33.258 1.00 26.27 187 ARG B CA 1
ATOM 8009 C C . ARG B 1 187 ? -16.889 -29.638 -32.236 1.00 28.87 187 ARG B C 1
ATOM 8010 O O . ARG B 1 187 ? -16.084 -30.127 -31.437 1.00 27.50 187 ARG B O 1
ATOM 8031 N N A SER B 1 188 ? -18.195 -29.923 -32.216 0.58 30.99 188 SER B N 1
ATOM 8032 N N B SER B 1 188 ? -18.180 -29.970 -32.248 0.42 31.07 188 SER B N 1
ATOM 8033 C CA A SER B 1 188 ? -18.817 -30.795 -31.219 0.58 32.38 188 SER B CA 1
ATOM 8034 C CA B SER B 1 188 ? -18.803 -30.789 -31.209 0.42 32.38 188 SER B CA 1
ATOM 8035 C C A SER B 1 188 ? -19.552 -31.924 -31.923 0.58 32.66 188 SER B C 1
ATOM 8036 C C B SER B 1 188 ? -19.566 -31.932 -31.869 0.42 32.68 188 SER B C 1
ATOM 8037 O O A SER B 1 188 ? -20.736 -31.782 -32.262 0.58 34.88 188 SER B O 1
ATOM 8038 O O B SER B 1 188 ? -20.768 -31.808 -32.136 0.42 34.64 188 SER B O 1
ATOM 8053 N N . PRO B 1 189 ? -18.905 -33.057 -32.154 1.00 29.16 189 PRO B N 1
ATOM 8054 C CA . PRO B 1 189 ? -19.623 -34.228 -32.680 1.00 27.96 189 PRO B CA 1
ATOM 8055 C C . PRO B 1 189 ? -20.630 -34.761 -31.671 1.00 24.66 189 PRO B C 1
ATOM 8056 O O . PRO B 1 189 ? -20.601 -34.426 -30.486 1.00 20.91 189 PRO B O 1
ATOM 8067 N N . TYR B 1 190 ? -21.515 -35.640 -32.159 1.00 23.75 190 TYR B N 1
ATOM 8068 C CA . TYR B 1 190 ? -22.734 -35.943 -31.413 1.00 22.85 190 TYR B CA 1
ATOM 8069 C C . TYR B 1 190 ? -22.431 -36.561 -30.054 1.00 23.73 190 TYR B C 1
ATOM 8070 O O . TYR B 1 190 ? -23.157 -36.317 -29.087 1.00 23.58 190 TYR B O 1
ATOM 8088 N N . SER B 1 191 ? -21.370 -37.366 -29.945 1.00 26.30 191 SER B N 1
ATOM 8089 C CA . SER B 1 191 ? -21.104 -38.014 -28.662 1.00 27.27 191 SER B CA 1
ATOM 8090 C C . SER B 1 191 ? -20.737 -37.001 -27.583 1.00 25.36 191 SER B C 1
ATOM 8091 O O . SER B 1 191 ? -21.050 -37.210 -26.406 1.00 25.61 191 SER B O 1
ATOM 8099 N N . LEU B 1 192 ? -20.077 -35.907 -27.963 1.00 23.21 192 LEU B N 1
ATOM 8100 C CA . LEU B 1 192 ? -19.802 -34.797 -27.050 1.00 21.35 192 LEU B CA 1
ATOM 8101 C C . LEU B 1 192 ? -21.041 -33.933 -26.840 1.00 19.53 192 LEU B C 1
ATOM 8102 O O . LEU B 1 192 ? -21.334 -33.490 -25.714 1.00 19.40 192 LEU B O 1
ATOM 8118 N N . HIS B 1 193 ? -21.729 -33.632 -27.933 1.00 18.47 193 HIS B N 1
ATOM 8119 C CA . HIS B 1 193 ? -22.969 -32.850 -27.879 1.00 18.62 193 HIS B CA 1
ATOM 8120 C C . HIS B 1 193 ? -23.966 -33.421 -26.863 1.00 18.20 193 HIS B C 1
ATOM 8121 O O . HIS B 1 193 ? -24.612 -32.666 -26.133 1.00 19.26 193 HIS B O 1
ATOM 8135 N N . PHE B 1 194 ? -24.093 -34.749 -26.778 1.00 18.68 194 PHE B N 1
ATOM 8136 C CA . PHE B 1 194 ? -24.985 -35.353 -25.776 1.00 18.94 194 PHE B CA 1
ATOM 8137 C C . PHE B 1 194 ? -24.753 -34.736 -24.398 1.00 17.11 194 PHE B C 1
ATOM 8138 O O . PHE B 1 194 ? -25.698 -34.371 -23.683 1.00 15.87 194 PHE B O 1
ATOM 8155 N N . ILE B 1 195 ? -23.484 -34.690 -23.996 1.00 15.57 195 ILE B N 1
ATOM 8156 C CA . ILE B 1 195 ? -23.099 -34.271 -22.651 1.00 16.88 195 ILE B CA 1
ATOM 8157 C C . ILE B 1 195 ? -23.388 -32.784 -22.441 1.00 17.22 195 ILE B C 1
ATOM 8158 O O . ILE B 1 195 ? -23.898 -32.380 -21.386 1.00 17.00 195 ILE B O 1
ATOM 8174 N N . ASN B 1 196 ? -23.044 -31.943 -23.420 1.00 14.97 196 ASN B N 1
ATOM 8175 C CA . ASN B 1 196 ? -23.309 -30.511 -23.283 1.00 14.90 196 ASN B CA 1
ATOM 8176 C C . ASN B 1 196 ? -24.804 -30.238 -23.201 1.00 13.75 196 ASN B C 1
ATOM 8177 O O . ASN B 1 196 ? -25.241 -29.364 -22.441 1.00 13.25 196 ASN B O 1
ATOM 8188 N N . GLU B 1 197 ? -25.608 -31.000 -23.948 1.00 13.75 197 GLU B N 1
ATOM 8189 C CA . GLU B 1 197 ? -27.055 -30.805 -23.919 1.00 15.19 197 GLU B CA 1
ATOM 8190 C C . GLU B 1 197 ? -27.658 -31.271 -22.604 1.00 15.39 197 GLU B C 1
ATOM 8191 O O . GLU B 1 197 ? -28.618 -30.663 -22.106 1.00 16.09 197 GLU B O 1
ATOM 8203 N N . GLU B 1 198 ? -27.114 -32.337 -22.020 1.00 17.16 198 GLU B N 1
ATOM 8204 C CA . GLU B 1 198 ? -27.565 -32.746 -20.698 1.00 17.71 198 GLU B CA 1
ATOM 8205 C C . GLU B 1 198 ? -27.251 -31.665 -19.689 1.00 14.92 198 GLU B C 1
ATOM 8206 O O . GLU B 1 198 ? -28.066 -31.363 -18.808 1.00 16.59 198 GLU B O 1
ATOM 8218 N N . THR B 1 199 ? -26.089 -31.039 -19.824 1.00 15.19 199 THR B N 1
ATOM 8219 C CA . THR B 1 199 ? -25.765 -29.950 -18.923 1.00 14.28 199 THR B CA 1
ATOM 8220 C C . THR B 1 199 ? -26.779 -28.816 -19.047 1.00 14.69 199 THR B C 1
ATOM 8221 O O . THR B 1 199 ? -27.304 -28.318 -18.038 1.00 14.73 199 THR B O 1
ATOM 8232 N N . ILE B 1 200 ? -27.097 -28.417 -20.273 1.00 13.64 200 ILE B N 1
ATOM 8233 C CA . ILE B 1 200 ? -28.010 -27.292 -20.470 1.00 15.34 200 ILE B CA 1
ATOM 8234 C C . ILE B 1 200 ? -29.413 -27.643 -19.993 1.00 16.55 200 ILE B C 1
ATOM 8235 O O . ILE B 1 200 ? -30.081 -26.842 -19.317 1.00 16.78 200 ILE B O 1
ATOM 8251 N N . ALA B 1 201 ? -29.906 -28.821 -20.387 1.00 16.71 201 ALA B N 1
ATOM 8252 C CA . ALA B 1 201 ? -31.246 -29.239 -19.981 1.00 16.22 201 ALA B CA 1
ATOM 8253 C C . ALA B 1 201 ? -31.377 -29.248 -18.462 1.00 17.80 201 ALA B C 1
ATOM 8254 O O . ALA B 1 201 ? -32.354 -28.730 -17.907 1.00 20.69 201 ALA B O 1
ATOM 8261 N N . THR B 1 202 ? -30.396 -29.825 -17.771 1.00 16.90 202 THR B N 1
ATOM 8262 C CA . THR B 1 202 ? -30.446 -29.888 -16.315 1.00 17.59 202 THR B CA 1
ATOM 8263 C C . THR B 1 202 ? -30.372 -28.490 -15.699 1.00 18.36 202 THR B C 1
ATOM 8264 O O . THR B 1 202 ? -31.153 -28.146 -14.798 1.00 17.12 202 THR B O 1
ATOM 8275 N N . TYR B 1 203 ? -29.420 -27.674 -16.170 1.00 17.86 203 TYR B N 1
ATOM 8276 C CA . TYR B 1 203 ? -29.360 -26.283 -15.743 1.00 18.59 203 TYR B CA 1
ATOM 8277 C C . TYR B 1 203 ? -30.713 -25.586 -15.905 1.00 18.89 203 TYR B C 1
ATOM 8278 O O . TYR B 1 203 ? -31.209 -24.936 -14.971 1.00 19.61 203 TYR B O 1
ATOM 8296 N N . ASN B 1 204 ? -31.327 -25.703 -17.082 1.00 19.38 204 ASN B N 1
ATOM 8297 C CA . ASN B 1 204 ? -32.620 -25.049 -17.308 1.00 21.06 204 ASN B CA 1
ATOM 8298 C C . ASN B 1 204 ? -33.665 -25.537 -16.315 1.00 23.08 204 ASN B C 1
ATOM 8299 O O . ASN B 1 204 ? -34.482 -24.750 -15.811 1.00 23.10 204 ASN B O 1
ATOM 8310 N N . LEU B 1 205 ? -33.715 -26.848 -16.082 1.00 22.08 205 LEU B N 1
ATOM 8311 C CA . LEU B 1 205 ? -34.724 -27.375 -15.181 1.00 23.39 205 LEU B CA 1
ATOM 8312 C C . LEU B 1 205 ? -34.457 -26.950 -13.744 1.00 25.28 205 LEU B C 1
ATOM 8313 O O . LEU B 1 205 ? -35.396 -26.846 -12.948 1.00 26.65 205 LEU B O 1
ATOM 8329 N N . CYS B 1 206 ? -33.198 -26.702 -13.387 1.00 22.38 206 CYS B N 1
ATOM 8330 C CA . CYS B 1 206 ? -32.875 -26.400 -11.993 1.00 22.61 206 CYS B CA 1
ATOM 8331 C C . CYS B 1 206 ? -32.831 -24.911 -11.706 1.00 22.83 206 CYS B C 1
ATOM 8332 O O . CYS B 1 206 ? -32.596 -24.525 -10.555 1.00 23.34 206 CYS B O 1
ATOM 8340 N N . THR B 1 207 ? -33.028 -24.072 -12.725 1.00 23.10 207 THR B N 1
ATOM 8341 C CA . THR B 1 207 ? -33.084 -22.623 -12.567 1.00 24.28 207 THR B CA 1
ATOM 8342 C C . THR B 1 207 ? -34.410 -22.054 -13.068 1.00 26.85 207 THR B C 1
ATOM 8343 O O . THR B 1 207 ? -34.481 -20.874 -13.415 1.00 28.51 207 THR B O 1
ATOM 8354 N N . SER B 1 208 ? -35.447 -22.881 -13.159 1.00 26.18 208 SER B N 1
ATOM 8355 C CA . SER B 1 208 ? -36.762 -22.459 -13.612 1.00 27.37 208 SER B CA 1
ATOM 8356 C C . SER B 1 208 ? -37.808 -22.997 -12.638 1.00 28.07 208 SER B C 1
ATOM 8357 O O . SER B 1 208 ? -37.497 -23.727 -11.691 1.00 28.40 208 SER B O 1
ATOM 8365 N N . SER B 1 209 ? -39.069 -22.654 -12.873 1.00 28.70 209 SER B N 1
ATOM 8366 C CA . SER B 1 209 ? -40.137 -23.077 -11.979 1.00 31.01 209 SER B CA 1
ATOM 8367 C C . SER B 1 209 ? -40.839 -24.349 -12.451 1.00 30.20 209 SER B C 1
ATOM 8368 O O . SER B 1 209 ? -41.967 -24.611 -12.024 1.00 31.68 209 SER B O 1
ATOM 8376 N N . VAL B 1 210 ? -40.177 -25.171 -13.274 1.00 28.64 210 VAL B N 1
ATOM 8377 C CA . VAL B 1 210 ? -40.812 -26.393 -13.784 1.00 28.81 210 VAL B CA 1
ATOM 8378 C C . VAL B 1 210 ? -41.301 -27.270 -12.636 1.00 29.43 210 VAL B C 1
ATOM 8379 O O . VAL B 1 210 ? -42.450 -27.723 -12.628 1.00 29.58 210 VAL B O 1
ATOM 8392 N N . PHE B 1 211 ? -40.420 -27.584 -11.684 1.00 29.97 211 PHE B N 1
ATOM 8393 C CA . PHE B 1 211 ? -40.832 -28.487 -10.615 1.00 32.62 211 PHE B CA 1
ATOM 8394 C C . PHE B 1 211 ? -41.691 -27.809 -9.552 1.00 35.97 211 PHE B C 1
ATOM 8395 O O . PHE B 1 211 ? -42.333 -28.510 -8.758 1.00 35.96 211 PHE B O 1
ATOM 8412 N N . ASP B 1 212 ? -41.718 -26.473 -9.523 1.00 40.43 212 ASP B N 1
ATOM 8413 C CA . ASP B 1 212 ? -42.724 -25.765 -8.741 1.00 45.23 212 ASP B CA 1
ATOM 8414 C C . ASP B 1 212 ? -44.108 -25.959 -9.353 1.00 44.17 212 ASP B C 1
ATOM 8415 O O . ASP B 1 212 ? -45.104 -26.100 -8.630 1.00 45.15 212 ASP B O 1
ATOM 8424 N N . ASP B 1 213 ? -44.188 -25.967 -10.687 1.00 39.84 213 ASP B N 1
ATOM 8425 C CA . ASP B 1 213 ? -45.457 -26.098 -11.392 1.00 39.03 213 ASP B CA 1
ATOM 8426 C C . ASP B 1 213 ? -45.845 -27.541 -11.675 1.00 37.19 213 ASP B C 1
ATOM 8427 O O . ASP B 1 213 ? -47.041 -27.827 -11.803 1.00 37.69 213 ASP B O 1
ATOM 8436 N N . PHE B 1 214 ? -44.877 -28.456 -11.797 1.00 33.81 214 PHE B N 1
ATOM 8437 C CA . PHE B 1 214 ? -45.147 -29.884 -12.011 1.00 33.07 214 PHE B CA 1
ATOM 8438 C C . PHE B 1 214 ? -44.390 -30.688 -10.957 1.00 33.50 214 PHE B C 1
ATOM 8439 O O . PHE B 1 214 ? -43.362 -31.312 -11.248 1.00 31.98 214 PHE B O 1
ATOM 8456 N N . PRO B 1 215 ? -44.865 -30.676 -9.707 1.00 36.31 215 PRO B N 1
ATOM 8457 C CA . PRO B 1 215 ? -44.126 -31.364 -8.634 1.00 36.78 215 PRO B CA 1
ATOM 8458 C C . PRO B 1 215 ? -43.936 -32.848 -8.878 1.00 36.36 215 PRO B C 1
ATOM 8459 O O . PRO B 1 215 ? -42.977 -33.425 -8.349 1.00 35.21 215 PRO B O 1
ATOM 8470 N N . GLN B 1 216 ? -44.799 -33.469 -9.679 1.00 35.14 216 GLN B N 1
ATOM 8471 C CA . GLN B 1 216 ? -44.781 -34.904 -9.915 1.00 36.67 216 GLN B CA 1
ATOM 8472 C C . GLN B 1 216 ? -44.040 -35.297 -11.182 1.00 33.26 216 GLN B C 1
ATOM 8473 O O . GLN B 1 216 ? -43.915 -36.493 -11.456 1.00 32.59 216 GLN B O 1
ATOM 8487 N N . LEU B 1 217 ? -43.559 -34.328 -11.963 1.00 33.06 217 LEU B N 1
ATOM 8488 C CA . LEU B 1 217 ? -42.872 -34.630 -13.214 1.00 31.50 217 LEU B CA 1
ATOM 8489 C C . LEU B 1 217 ? -41.658 -35.525 -12.970 1.00 30.21 217 LEU B C 1
ATOM 8490 O O . LEU B 1 217 ? -40.850 -35.272 -12.073 1.00 30.69 217 LEU B O 1
ATOM 8506 N N . LYS B 1 218 ? -41.524 -36.569 -13.779 1.00 29.15 218 LYS B N 1
ATOM 8507 C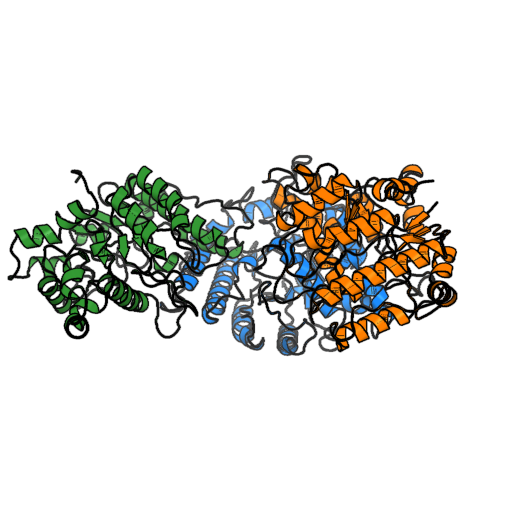 CA . LYS B 1 218 ? -40.410 -37.503 -13.678 1.00 28.74 218 LYS B CA 1
ATOM 8508 C C . LYS B 1 218 ? -39.471 -37.283 -14.857 1.00 26.60 218 LYS B C 1
ATOM 8509 O O . LYS B 1 218 ? -39.867 -37.460 -16.013 1.00 27.22 218 LYS B O 1
ATOM 8528 N N . VAL B 1 219 ? -38.236 -36.889 -14.561 1.00 26.09 219 VAL B N 1
ATOM 8529 C CA . VAL B 1 219 ? -37.223 -36.648 -15.572 1.00 24.07 219 VAL B CA 1
ATOM 8530 C C . VAL B 1 219 ? -35.989 -37.432 -15.173 1.00 23.95 219 VAL B C 1
ATOM 8531 O O . VAL B 1 219 ? -35.529 -37.331 -14.030 1.00 23.40 219 VAL B O 1
ATOM 8544 N N . VAL B 1 220 ? -35.470 -38.220 -16.110 1.00 24.74 220 VAL B N 1
ATOM 8545 C CA . VAL B 1 220 ? -34.191 -38.911 -15.961 1.00 24.67 220 VAL B CA 1
ATOM 8546 C C . VAL B 1 220 ? -33.194 -38.241 -16.910 1.00 23.25 220 VAL B C 1
ATOM 8547 O O . VAL B 1 220 ? -33.436 -38.169 -18.120 1.00 23.73 220 VAL B O 1
ATOM 8560 N N . VAL B 1 221 ? -32.077 -37.758 -16.375 1.00 21.77 221 VAL B N 1
ATOM 8561 C CA . VAL B 1 221 ? -31.044 -37.121 -17.186 1.00 20.69 221 VAL B CA 1
ATOM 8562 C C . VAL B 1 221 ? -29.975 -38.150 -17.513 1.00 19.87 221 VAL B C 1
ATOM 8563 O O . VAL B 1 221 ? -29.424 -38.804 -16.619 1.00 20.49 221 VAL B O 1
ATOM 8576 N N . SER B 1 222 ? -29.675 -38.283 -18.799 1.00 19.59 222 SER B N 1
ATOM 8577 C CA . SER B 1 222 ? -28.691 -39.251 -19.251 1.00 19.39 222 SER B CA 1
ATOM 8578 C C . SER B 1 222 ? -27.273 -38.887 -18.818 1.00 18.84 222 SER B C 1
ATOM 8579 O O . SER B 1 222 ? -26.926 -37.725 -18.532 1.00 17.04 222 SER B O 1
ATOM 8587 N N . HIS B 1 223 ? -26.434 -39.919 -18.815 1.00 18.05 223 HIS B N 1
ATOM 8588 C CA . HIS B 1 223 ? -24.985 -39.792 -18.645 1.00 16.58 223 HIS B CA 1
ATOM 8589 C C . HIS B 1 223 ? -24.634 -39.053 -17.358 1.00 17.25 223 HIS B C 1
ATOM 8590 O O . HIS B 1 223 ? -23.742 -38.192 -17.332 1.00 17.59 223 HIS B O 1
ATOM 8604 N N . GLY B 1 224 ? -25.325 -39.401 -16.276 1.00 17.92 224 GLY B N 1
ATOM 8605 C CA . GLY B 1 224 ? -25.011 -38.807 -14.985 1.00 18.69 224 GLY B CA 1
ATOM 8606 C C . GLY B 1 224 ? -25.159 -37.304 -14.949 1.00 16.80 224 GLY B C 1
ATOM 8607 O O . GLY B 1 224 ? -24.478 -36.641 -14.158 1.00 17.23 224 GLY B O 1
ATOM 8611 N N . GLY B 1 225 ? -26.000 -36.745 -15.811 1.00 18.32 225 GLY B N 1
ATOM 8612 C CA . GLY B 1 225 ? -26.267 -35.320 -15.783 1.00 16.93 225 GLY B CA 1
ATOM 8613 C C . GLY B 1 225 ? -25.278 -34.432 -16.502 1.00 17.07 225 GLY B C 1
ATOM 8614 O O . GLY B 1 225 ? -25.180 -33.251 -16.170 1.00 16.70 225 GLY B O 1
ATOM 8618 N N . GLY B 1 226 ? -24.583 -34.944 -17.509 1.00 16.92 226 GLY B N 1
ATOM 8619 C CA . GLY B 1 226 ? -23.646 -34.128 -18.265 1.00 17.69 226 GLY B CA 1
ATOM 8620 C C . GLY B 1 226 ? -22.514 -33.697 -17.368 1.00 17.80 226 GLY B C 1
ATOM 8621 O O . GLY B 1 226 ? -21.827 -34.516 -16.753 1.00 17.89 226 GLY B O 1
ATOM 8625 N N . ALA B 1 227 ? -22.309 -32.396 -17.299 1.00 15.22 227 ALA B N 1
ATOM 8626 C CA . ALA B 1 227 ? -21.318 -31.818 -16.413 1.00 15.73 227 ALA B CA 1
ATOM 8627 C C . ALA B 1 227 ? -21.846 -31.537 -15.014 1.00 16.19 227 ALA B C 1
ATOM 8628 O O . ALA B 1 227 ? -21.071 -31.136 -14.145 1.00 15.19 227 ALA B O 1
ATOM 8635 N N . ILE B 1 228 ? -23.144 -31.673 -14.771 1.00 16.74 228 ILE B N 1
ATOM 8636 C CA . ILE B 1 228 ? -23.720 -30.934 -13.645 1.00 18.79 228 ILE B CA 1
ATOM 8637 C C . ILE B 1 228 ? -23.224 -31.418 -12.285 1.00 17.34 228 ILE B C 1
ATOM 8638 O O . ILE B 1 228 ? -22.887 -30.587 -11.433 1.00 17.23 228 ILE B O 1
ATOM 8654 N N . PRO B 1 229 ? -23.180 -32.707 -11.989 1.00 19.17 229 PRO B N 1
ATOM 8655 C CA . PRO B 1 229 ? -22.738 -33.085 -10.637 1.00 20.23 229 PRO B CA 1
ATOM 8656 C C . PRO B 1 229 ? -21.312 -32.641 -10.362 1.00 18.30 229 PRO B C 1
ATOM 8657 O O . PRO B 1 229 ? -20.967 -32.290 -9.232 1.00 18.95 229 PRO B O 1
ATOM 8668 N N . TYR B 1 230 ? -20.479 -32.610 -11.397 1.00 17.07 230 TYR B N 1
ATOM 8669 C CA . TYR B 1 230 ? -19.098 -32.157 -11.260 1.00 16.31 230 TYR B CA 1
ATOM 8670 C C . TYR B 1 230 ? -19.027 -30.637 -11.103 1.00 16.86 230 TYR B C 1
ATOM 8671 O O . TYR B 1 230 ? -18.202 -30.122 -10.331 1.00 16.99 230 TYR B O 1
ATOM 8689 N N . GLN B 1 231 ? -19.895 -29.903 -11.808 1.00 16.83 231 GLN B N 1
ATOM 8690 C CA . GLN B 1 231 ? -19.863 -28.441 -11.779 1.00 15.77 231 GLN B CA 1
ATOM 8691 C C . GLN B 1 231 ? -20.916 -27.834 -10.850 1.00 17.10 231 GLN B C 1
ATOM 8692 O O . GLN B 1 231 ? -21.168 -26.620 -10.911 1.00 15.51 231 GLN B O 1
ATOM 8706 N N . LEU B 1 232 ? -21.483 -28.640 -9.944 1.00 17.28 232 LEU B N 1
ATOM 8707 C CA . LEU B 1 232 ? -22.623 -28.202 -9.142 1.00 18.14 232 LEU B CA 1
ATOM 8708 C C . LEU B 1 232 ? -22.298 -26.984 -8.288 1.00 19.18 232 LEU B C 1
ATOM 8709 O O . LEU B 1 232 ? -23.144 -26.102 -8.117 1.00 19.47 232 LEU B O 1
ATOM 8725 N N . GLY B 1 233 ? -21.099 -26.933 -7.714 1.00 17.38 233 GLY B N 1
ATOM 8726 C CA . GLY B 1 233 ? -20.781 -25.864 -6.779 1.00 20.05 233 GLY B CA 1
ATOM 8727 C C . GLY B 1 233 ? -21.045 -24.480 -7.350 1.00 19.86 233 GLY B C 1
ATOM 8728 O O . GLY B 1 233 ? -21.672 -23.629 -6.696 1.00 19.32 233 GLY B O 1
ATOM 8732 N N . ARG B 1 234 ? -20.551 -24.225 -8.572 1.00 19.60 234 ARG B N 1
ATOM 8733 C CA . ARG B 1 234 ? -20.687 -22.890 -9.169 1.00 21.29 234 ARG B CA 1
ATOM 8734 C C . ARG B 1 234 ? -22.143 -22.546 -9.468 1.00 20.43 234 ARG B C 1
ATOM 8735 O O . ARG B 1 234 ? -22.546 -21.382 -9.319 1.00 20.55 234 ARG B O 1
ATOM 8756 N N . PHE B 1 235 ? -22.959 -23.529 -9.848 1.00 18.37 235 PHE B N 1
ATOM 8757 C CA . PHE B 1 235 ? -24.357 -23.220 -10.140 1.00 19.55 235 PHE B CA 1
ATOM 8758 C C . PHE B 1 235 ? -25.177 -23.071 -8.873 1.00 20.22 235 PHE B C 1
ATOM 8759 O O . PHE B 1 235 ? -26.085 -22.241 -8.832 1.00 20.13 235 PHE B O 1
ATOM 8776 N N . GLU B 1 236 ? -24.861 -23.844 -7.829 1.00 20.18 236 GLU B N 1
ATOM 8777 C CA . GLU B 1 236 ? -25.478 -23.615 -6.531 1.00 22.03 236 GLU B CA 1
ATOM 8778 C C . GLU B 1 236 ? -25.153 -22.218 -6.025 1.00 23.33 236 GLU B C 1
ATOM 8779 O O . GLU B 1 236 ? -26.038 -21.497 -5.541 1.00 23.32 236 GLU B O 1
ATOM 8791 N N . SER B 1 237 ? -23.880 -21.821 -6.122 1.00 20.91 237 SER B N 1
ATOM 8792 C CA . SER B 1 237 ? -23.478 -20.507 -5.637 1.00 22.44 237 SER B CA 1
ATOM 8793 C C . SER B 1 237 ? -24.313 -19.406 -6.274 1.00 22.65 237 SER B C 1
ATOM 8794 O O . SER B 1 237 ? -24.838 -18.530 -5.579 1.00 24.64 237 SER B O 1
ATOM 8802 N N . GLN B 1 238 ? -24.438 -19.429 -7.597 1.00 26.32 238 GLN B N 1
ATOM 8803 C CA . GLN B 1 238 ? -25.180 -18.393 -8.308 1.00 31.17 238 GLN B CA 1
ATOM 8804 C C . GLN B 1 238 ? -26.654 -18.382 -7.950 1.00 31.14 238 GLN B C 1
ATOM 8805 O O . GLN B 1 238 ? -27.312 -17.358 -8.159 1.00 34.38 238 GLN B O 1
ATOM 8819 N N . SER B 1 239 ? -27.197 -19.497 -7.462 1.00 28.28 239 SER B N 1
ATOM 8820 C CA . SER B 1 239 ? -28.626 -19.598 -7.186 1.00 28.41 239 SER B CA 1
ATOM 8821 C C . SER B 1 239 ? -29.006 -19.075 -5.807 1.00 33.21 239 SER B C 1
ATOM 8822 O O . SER B 1 239 ? -30.201 -18.965 -5.514 1.00 34.02 239 SER B O 1
ATOM 8830 N N . ARG B 1 240 ? -28.033 -18.732 -4.959 1.00 36.93 240 ARG B N 1
ATOM 8831 C CA . ARG B 1 240 ? -28.364 -18.340 -3.595 1.00 44.33 240 ARG B CA 1
ATOM 8832 C C . ARG B 1 240 ? -29.227 -17.083 -3.552 1.00 53.65 240 ARG B C 1
ATOM 8833 O O . ARG B 1 240 ? -29.882 -16.829 -2.535 1.00 54.48 240 ARG B O 1
ATOM 8854 N N . ARG B 1 241 ? -29.270 -16.314 -4.636 1.00 62.78 241 ARG B N 1
ATOM 8855 C CA . ARG B 1 241 ? -30.263 -15.255 -4.823 1.00 70.80 241 ARG B CA 1
ATOM 8856 C C . ARG B 1 241 ? -31.242 -15.781 -5.872 1.00 69.02 241 ARG B C 1
ATOM 8857 O O . ARG B 1 241 ? -31.002 -15.669 -7.076 1.00 72.27 241 ARG B O 1
ATOM 8861 N N . SER B 1 242 ? -32.330 -16.390 -5.405 1.00 60.04 242 SER B N 1
ATOM 8862 C CA . SER B 1 242 ? -33.326 -16.995 -6.285 1.00 52.49 242 SER B CA 1
ATOM 8863 C C . SER B 1 242 ? -34.448 -17.553 -5.420 1.00 52.25 242 SER B C 1
ATOM 8864 O O . SER B 1 242 ? -34.279 -17.774 -4.216 1.00 49.77 242 SER B O 1
ATOM 8872 N N . LYS B 1 243 ? -35.598 -17.790 -6.056 1.00 57.10 243 LYS B N 1
ATOM 8873 C CA . LYS B 1 243 ? -36.733 -18.364 -5.340 1.00 61.36 243 LYS B CA 1
ATOM 8874 C C . LYS B 1 243 ? -36.323 -19.646 -4.622 1.00 59.34 243 LYS B C 1
ATOM 8875 O O . LYS B 1 243 ? -36.606 -19.827 -3.433 1.00 62.05 243 LYS B O 1
ATOM 8883 N N . HIS B 1 244 ? -35.639 -20.546 -5.334 1.00 52.95 244 HIS B N 1
ATOM 8884 C CA . HIS B 1 244 ? -35.163 -21.796 -4.761 1.00 47.28 244 HIS B CA 1
ATOM 8885 C C . HIS B 1 244 ? -33.718 -22.013 -5.189 1.00 40.79 244 HIS B C 1
ATOM 8886 O O . HIS B 1 244 ? -33.290 -21.532 -6.240 1.00 39.25 244 HIS B O 1
ATOM 8900 N N . LEU B 1 245 ? -32.977 -22.740 -4.358 1.00 34.96 245 LEU B N 1
ATOM 8901 C CA . LEU B 1 245 ? -31.611 -23.112 -4.691 1.00 30.22 245 LEU B CA 1
ATOM 8902 C C . LEU B 1 245 ? -31.587 -24.066 -5.878 1.00 26.07 245 LEU B C 1
ATOM 8903 O O . LEU B 1 245 ? -32.520 -24.838 -6.108 1.00 25.86 245 LEU B O 1
ATOM 8919 N N . PHE B 1 246 ? -30.487 -24.021 -6.622 1.00 24.79 246 PHE B N 1
ATOM 8920 C CA . PHE B 1 246 ? -30.247 -25.017 -7.656 1.00 23.25 246 PHE B CA 1
ATOM 8921 C C . PHE B 1 246 ? -30.386 -26.434 -7.111 1.00 23.78 246 PHE B C 1
ATOM 8922 O O . PHE B 1 246 ? -30.998 -27.295 -7.752 1.00 24.34 246 PHE B O 1
ATOM 8939 N N . SER B 1 247 ? -29.795 -26.709 -5.948 1.00 23.77 247 SER B N 1
ATOM 8940 C CA . SER B 1 247 ? -29.864 -28.057 -5.386 1.00 25.27 247 SER B CA 1
ATOM 8941 C C . SER B 1 247 ? -31.294 -28.470 -5.026 1.00 26.68 247 SER B C 1
ATOM 8942 O O . SER B 1 247 ? -31.639 -29.656 -5.129 1.00 26.02 247 SER B O 1
ATOM 8950 N N . GLU B 1 248 ? -32.130 -27.529 -4.596 1.00 28.55 248 GLU B N 1
ATOM 8951 C CA . GLU B 1 248 ? -33.493 -27.881 -4.202 1.00 33.19 248 GLU B CA 1
ATOM 8952 C C . GLU B 1 248 ? -34.314 -28.349 -5.400 1.00 32.23 248 GLU B C 1
ATOM 8953 O O . GLU B 1 248 ? -35.093 -29.300 -5.291 1.00 32.03 248 GLU B O 1
ATOM 8965 N N . ARG B 1 249 ? -34.137 -27.708 -6.557 1.00 30.83 249 ARG B N 1
ATOM 8966 C CA . ARG B 1 249 ? -34.772 -28.190 -7.780 1.00 30.37 249 ARG B CA 1
ATOM 8967 C C . ARG B 1 249 ? -34.094 -29.456 -8.302 1.00 28.55 249 ARG B C 1
ATOM 8968 O O . ARG B 1 249 ? -34.774 -30.396 -8.744 1.00 29.00 249 ARG B O 1
ATOM 8989 N N . MET B 1 250 ? -32.761 -29.518 -8.228 1.00 24.51 250 MET B N 1
ATOM 8990 C CA . MET B 1 250 ? -32.053 -30.705 -8.683 1.00 23.06 250 MET B CA 1
ATOM 8991 C C . MET B 1 250 ? -32.472 -31.953 -7.905 1.00 23.74 250 MET B C 1
ATOM 8992 O O . MET B 1 250 ? -32.384 -33.076 -8.429 1.00 23.21 250 MET B O 1
ATOM 9006 N N . ALA B 1 251 ? -32.934 -31.784 -6.662 1.00 24.94 251 ALA B N 1
ATOM 9007 C CA . ALA B 1 251 ? -33.354 -32.928 -5.853 1.00 26.97 251 ALA B CA 1
ATOM 9008 C C . ALA B 1 251 ? -34.558 -33.649 -6.448 1.00 28.17 251 ALA B C 1
ATOM 9009 O O . ALA B 1 251 ? -34.797 -34.819 -6.119 1.00 28.24 251 ALA B O 1
ATOM 9016 N N . LYS B 1 252 ? -35.333 -32.978 -7.302 1.00 28.30 252 LYS B N 1
ATOM 9017 C CA . LYS B 1 252 ? -36.459 -33.623 -7.971 1.00 28.95 252 LYS B CA 1
ATOM 9018 C C . LYS B 1 252 ? -36.031 -34.524 -9.121 1.00 28.59 252 LYS B C 1
ATOM 9019 O O . LYS B 1 252 ? -36.791 -35.426 -9.499 1.00 28.88 252 LYS B O 1
ATOM 9038 N N . LEU B 1 253 ? -34.830 -34.321 -9.659 1.00 26.83 253 LEU B N 1
ATOM 9039 C CA . LEU B 1 253 ? -34.379 -35.013 -10.858 1.00 25.54 253 LEU B CA 1
ATOM 9040 C C . LEU B 1 253 ? -33.816 -36.392 -10.537 1.00 27.81 253 LEU B C 1
ATOM 9041 O O . LEU B 1 253 ? -33.215 -36.614 -9.481 1.00 29.27 253 LEU B O 1
ATOM 9057 N N . TYR B 1 254 ? -33.954 -37.296 -11.506 1.00 26.90 254 TYR B N 1
ATOM 9058 C CA . TYR B 1 254 ? -33.267 -38.572 -11.513 1.00 25.81 254 TYR B CA 1
ATOM 9059 C C . TYR B 1 254 ? -32.127 -38.517 -12.516 1.00 23.83 254 TYR B C 1
ATOM 9060 O O . TYR B 1 254 ? -32.179 -37.764 -13.491 1.00 21.23 254 TYR B O 1
ATOM 9078 N N . PHE B 1 255 ? -31.117 -39.348 -12.286 1.00 23.53 255 PHE B N 1
ATOM 9079 C CA . PHE B 1 255 ? -29.958 -39.453 -13.169 1.00 21.64 255 PHE B CA 1
ATOM 9080 C C . PHE B 1 255 ? -29.656 -40.912 -13.462 1.00 23.06 255 PHE B C 1
ATOM 9081 O O . PHE B 1 255 ? -29.687 -41.739 -12.548 1.00 24.97 255 PHE B O 1
ATOM 9098 N N . ASP B 1 256 ? -29.342 -41.238 -14.717 1.00 21.73 256 ASP B N 1
ATOM 9099 C CA . ASP B 1 256 ? -28.854 -42.582 -14.955 1.00 23.22 256 ASP B CA 1
ATOM 9100 C C . ASP B 1 256 ? -27.340 -42.592 -14.756 1.00 22.13 256 ASP B C 1
ATOM 9101 O O . ASP B 1 256 ? -26.697 -41.543 -14.645 1.00 19.67 256 ASP B O 1
ATOM 9110 N N . THR B 1 257 ? -26.791 -43.796 -14.629 1.00 21.51 257 THR B N 1
ATOM 9111 C CA . THR B 1 257 ? -25.382 -43.968 -14.280 1.00 20.79 257 THR B CA 1
ATOM 9112 C C . THR B 1 257 ? -24.534 -44.299 -15.502 1.00 21.12 257 THR B C 1
ATOM 9113 O O . THR B 1 257 ? -23.570 -45.067 -15.398 1.00 23.51 257 THR B O 1
ATOM 9124 N N . VAL B 1 258 ? -24.844 -43.755 -16.677 1.00 20.09 258 VAL B N 1
ATOM 9125 C CA . VAL B 1 258 ? -24.013 -44.066 -17.836 1.00 20.48 258 VAL B CA 1
ATOM 9126 C C . VAL B 1 258 ? -22.748 -43.230 -17.731 1.00 18.75 258 VAL B C 1
ATOM 9127 O O . VAL B 1 258 ? -22.618 -42.160 -18.352 1.00 17.52 258 VAL B O 1
ATOM 9140 N N . LEU B 1 259 ? -21.827 -43.738 -16.916 1.00 19.91 259 LEU B N 1
ATOM 9141 C CA . LEU B 1 259 ? -20.506 -43.194 -16.645 1.00 19.37 259 LEU B CA 1
ATOM 9142 C C . LEU B 1 259 ? -19.540 -44.363 -16.548 1.00 21.26 259 LEU B C 1
ATOM 9143 O O . LEU B 1 259 ? -19.824 -45.327 -15.834 1.00 21.57 259 LEU B O 1
ATOM 9159 N N . TYR B 1 260 ? -18.388 -44.261 -17.217 1.00 20.83 260 TYR B N 1
ATOM 9160 C CA . TYR B 1 260 ? -17.492 -45.394 -17.359 1.00 23.46 260 TYR B CA 1
ATOM 9161 C C . TYR B 1 260 ? -16.191 -45.246 -16.561 1.00 24.76 260 TYR B C 1
ATOM 9162 O O . TYR B 1 260 ? -15.234 -45.980 -16.817 1.00 26.72 260 TYR B O 1
ATOM 9180 N N . THR B 1 261 ? -16.130 -44.335 -15.591 1.00 23.63 261 THR B N 1
ATOM 9181 C CA . THR B 1 261 ? -15.067 -44.351 -14.597 1.00 24.71 261 THR B CA 1
ATOM 9182 C C . THR B 1 261 ? -15.654 -44.513 -13.201 1.00 24.43 261 THR B C 1
ATOM 9183 O O . THR B 1 261 ? -16.736 -43.989 -12.892 1.00 23.00 261 THR B O 1
ATOM 9194 N N . GLU B 1 262 ? -14.917 -45.225 -12.361 1.00 26.53 262 GLU B N 1
ATOM 9195 C CA . GLU B 1 262 ? -15.351 -45.446 -10.987 1.00 27.27 262 GLU B CA 1
ATOM 9196 C C . GLU B 1 262 ? -15.525 -44.128 -10.246 1.00 26.78 262 GLU B C 1
ATOM 9197 O O . GLU B 1 262 ? -16.526 -43.932 -9.552 1.00 25.46 262 GLU B O 1
ATOM 9209 N N . GLY B 1 263 ? -14.578 -43.197 -10.416 1.00 25.73 263 GLY B N 1
ATOM 9210 C CA . GLY B 1 263 ? -14.646 -41.931 -9.699 1.00 24.64 263 GLY B CA 1
ATOM 9211 C C . GLY B 1 263 ? -15.874 -41.121 -10.060 1.00 22.35 263 GLY B C 1
ATOM 9212 O O . GLY B 1 263 ? -16.492 -40.489 -9.196 1.00 21.90 263 GLY B O 1
ATOM 9216 N N . ALA B 1 264 ? -16.234 -41.106 -11.345 1.00 21.14 264 ALA B N 1
ATOM 9217 C CA . ALA B 1 264 ? -17.438 -40.396 -11.759 1.00 19.32 264 ALA B CA 1
ATOM 9218 C C . ALA B 1 264 ? -18.690 -41.054 -11.194 1.00 20.78 264 ALA B C 1
ATOM 9219 O O . ALA B 1 264 ? -19.615 -40.368 -10.752 1.00 20.46 264 ALA B O 1
ATOM 9226 N N . LEU B 1 265 ? -18.752 -42.387 -11.205 1.00 22.24 265 LEU B N 1
ATOM 9227 C CA . LEU B 1 265 ? -19.890 -43.064 -10.600 1.00 22.55 265 LEU B CA 1
ATOM 9228 C C . LEU B 1 265 ? -20.008 -42.706 -9.121 1.00 22.31 265 LEU B C 1
ATOM 9229 O O . LEU B 1 265 ? -21.101 -42.395 -8.632 1.00 22.58 265 LEU B O 1
ATOM 9245 N N . ARG B 1 266 ? -18.888 -42.700 -8.406 1.00 23.24 266 ARG B N 1
ATOM 9246 C CA . ARG B 1 266 ? -18.922 -42.353 -6.988 1.00 26.06 266 ARG B CA 1
ATOM 9247 C C . ARG B 1 266 ? -19.405 -40.917 -6.785 1.00 24.50 266 ARG B C 1
ATOM 9248 O O . ARG B 1 266 ? -20.238 -40.651 -5.904 1.00 24.18 266 ARG B O 1
ATOM 9269 N N . LEU B 1 267 ? -18.890 -39.977 -7.588 1.00 21.29 267 LEU B N 1
ATOM 9270 C CA . LEU B 1 267 ? -19.272 -38.577 -7.407 1.00 21.84 267 LEU B CA 1
ATOM 9271 C C . LEU B 1 267 ? -20.753 -38.373 -7.696 1.00 21.02 267 LEU B C 1
ATOM 9272 O O . LEU B 1 267 ? -21.441 -37.646 -6.967 1.00 21.87 267 LEU B O 1
ATOM 9288 N N . LEU B 1 268 ? -21.269 -39.020 -8.739 1.00 20.31 268 LEU B N 1
ATOM 9289 C CA . LEU B 1 268 ? -22.697 -38.933 -9.028 1.00 20.53 268 LEU B CA 1
ATOM 9290 C C . LEU B 1 268 ? -23.512 -39.399 -7.837 1.00 22.78 268 LEU B C 1
ATOM 9291 O O . LEU B 1 268 ? -24.409 -38.688 -7.362 1.00 24.22 268 LEU B O 1
ATOM 9307 N N . ILE B 1 269 ? -23.200 -40.594 -7.328 1.00 22.08 269 ILE B N 1
ATOM 9308 C CA . ILE B 1 269 ? -24.019 -41.200 -6.291 1.00 24.24 269 ILE B CA 1
ATOM 9309 C C . ILE B 1 269 ? -23.888 -40.418 -5.001 1.00 25.11 269 ILE B C 1
ATOM 9310 O O . ILE B 1 269 ? -24.872 -40.221 -4.286 1.00 26.58 269 ILE B O 1
ATOM 9326 N N . GLU B 1 270 ? -22.684 -39.944 -4.685 1.00 25.00 270 GLU B N 1
ATOM 9327 C CA . GLU B 1 270 ? -22.529 -39.139 -3.481 1.00 27.40 270 GLU B CA 1
ATOM 9328 C C . GLU B 1 270 ? -23.225 -37.793 -3.617 1.00 25.10 270 GLU B C 1
ATOM 9329 O O . GLU B 1 270 ? -23.646 -37.216 -2.613 1.00 25.88 270 GLU B O 1
ATOM 9341 N N . THR B 1 271 ? -23.346 -37.275 -4.841 1.00 23.33 271 THR B N 1
ATOM 9342 C CA . THR B 1 271 ? -23.925 -35.949 -5.039 1.00 24.36 271 THR B CA 1
ATOM 9343 C C . THR B 1 271 ? -25.452 -35.977 -4.988 1.00 25.94 271 THR B C 1
ATOM 9344 O O . THR B 1 271 ? -26.070 -35.156 -4.298 1.00 26.13 271 THR B O 1
ATOM 9355 N N . VAL B 1 272 ? -26.077 -36.914 -5.708 1.00 27.12 272 VAL B N 1
ATOM 9356 C CA . VAL B 1 272 ? -27.536 -36.962 -5.814 1.00 27.99 272 VAL B CA 1
ATOM 9357 C C . VAL B 1 272 ? -28.165 -38.028 -4.923 1.00 29.90 272 VAL B C 1
ATOM 9358 O O . VAL B 1 272 ? -29.384 -37.980 -4.691 1.00 30.61 272 VAL B O 1
ATOM 9371 N N . GLY B 1 273 ? -27.388 -39.002 -4.445 1.00 29.50 273 GLY B N 1
ATOM 9372 C CA . GLY B 1 273 ? -27.899 -40.028 -3.568 1.00 28.55 273 GLY B CA 1
ATOM 9373 C C . GLY B 1 273 ? -28.462 -41.226 -4.315 1.00 29.69 273 GLY B C 1
ATOM 9374 O O . GLY B 1 273 ? -28.935 -41.112 -5.453 1.00 28.09 273 GLY B O 1
ATOM 9378 N N . PRO B 1 274 ? -28.437 -42.400 -3.674 1.00 32.69 274 PRO B N 1
ATOM 9379 C CA . PRO B 1 274 ? -29.003 -43.601 -4.313 1.00 34.18 274 PRO B CA 1
ATOM 9380 C C . PRO B 1 274 ? -30.467 -43.460 -4.692 1.00 33.22 274 PRO B C 1
ATOM 9381 O O . PRO B 1 274 ? -30.923 -44.140 -5.624 1.00 32.98 274 PRO B O 1
ATOM 9392 N N . GLU B 1 275 ? -31.221 -42.627 -3.975 1.00 31.21 275 GLU B N 1
ATOM 9393 C CA . GLU B 1 275 ? -32.641 -42.467 -4.229 1.00 34.00 275 GLU B CA 1
ATOM 9394 C C . GLU B 1 275 ? -32.930 -41.783 -5.556 1.00 31.45 275 GLU B C 1
ATOM 9395 O O . GLU B 1 275 ? -34.093 -41.751 -5.965 1.00 31.19 275 GLU B O 1
ATOM 9407 N N . ARG B 1 276 ? -31.920 -41.205 -6.214 1.00 29.52 276 ARG B N 1
ATOM 94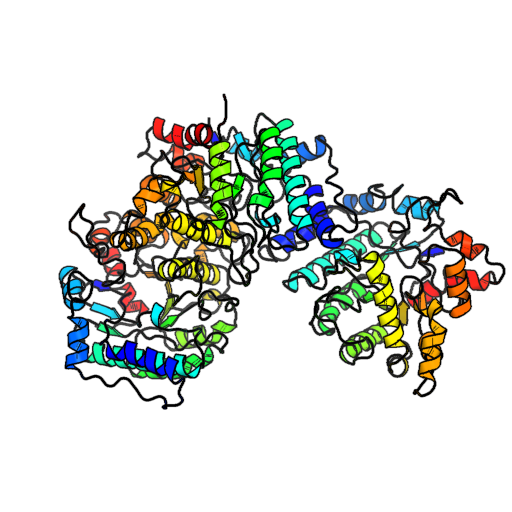08 C CA . ARG B 1 276 ? -32.120 -40.500 -7.472 1.00 28.50 276 ARG B CA 1
ATOM 9409 C C . ARG B 1 276 ? -31.236 -41.027 -8.593 1.00 28.20 276 ARG B C 1
ATOM 9410 O O . ARG B 1 276 ? -31.134 -40.374 -9.638 1.00 26.41 276 ARG B O 1
ATOM 9431 N N . CYS B 1 277 ? -30.618 -42.193 -8.426 1.00 30.02 277 CYS B N 1
ATOM 9432 C CA . CYS B 1 277 ? -29.791 -42.785 -9.467 1.00 29.72 277 CYS B CA 1
ATOM 9433 C C . CYS B 1 277 ? -30.474 -44.035 -10.008 1.00 30.65 277 CYS B C 1
ATOM 9434 O O . CYS B 1 277 ? -30.966 -44.861 -9.233 1.00 31.98 277 CYS B O 1
ATOM 9442 N N . LEU B 1 278 ? -30.476 -44.178 -11.329 1.00 29.77 278 LEU B N 1
ATOM 9443 C CA . LEU B 1 278 ? -30.959 -45.379 -12.006 1.00 31.38 278 LEU B CA 1
ATOM 9444 C C . LEU B 1 278 ? -29.806 -46.004 -12.773 1.00 30.58 278 LEU B C 1
ATOM 9445 O O . LEU B 1 278 ? -29.199 -45.340 -13.627 1.00 28.44 278 LEU B O 1
ATOM 9461 N N . PHE B 1 279 ? -29.517 -47.276 -12.486 1.00 29.28 279 PHE B N 1
ATOM 9462 C CA . PHE B 1 279 ? -28.467 -47.971 -13.220 1.00 29.18 279 PHE B CA 1
ATOM 9463 C C . PHE B 1 279 ? -28.734 -47.878 -14.718 1.00 28.85 279 PHE B C 1
ATOM 9464 O O . PHE B 1 279 ? -29.857 -48.109 -15.171 1.00 29.25 279 PHE B O 1
ATOM 9481 N N . GLY B 1 280 ? -27.712 -47.495 -15.473 1.00 27.49 280 GLY B N 1
ATOM 9482 C CA . GLY B 1 280 ? -27.776 -47.518 -16.923 1.00 27.06 280 GLY B CA 1
ATOM 9483 C C . GLY B 1 280 ? -26.382 -47.656 -17.489 1.00 26.51 280 GLY B C 1
ATOM 9484 O O . GLY B 1 280 ? -25.404 -47.223 -16.869 1.00 26.32 280 GLY B O 1
ATOM 9488 N N . SER B 1 281 ? -26.283 -48.246 -18.688 1.00 26.77 281 SER B N 1
ATOM 9489 C CA . SER B 1 281 ? -24.956 -48.522 -19.248 1.00 26.57 281 SER B CA 1
ATOM 9490 C C . SER B 1 281 ? -24.745 -48.139 -20.704 1.00 26.04 281 SER B C 1
ATOM 9491 O O . SER B 1 281 ? -23.581 -48.015 -21.104 1.00 25.35 281 SER B O 1
ATOM 9499 N N A GLU B 1 282 ? -25.789 -47.937 -21.508 0.30 25.66 282 GLU B N 1
ATOM 9500 N N B GLU B 1 282 ? -25.796 -47.958 -21.514 0.70 25.68 282 GLU B N 1
ATOM 9501 C CA A GLU B 1 282 ? -25.629 -47.739 -22.949 0.30 25.66 282 GLU B CA 1
ATOM 9502 C CA B GLU B 1 282 ? -25.693 -47.775 -22.965 0.70 25.68 282 GLU B CA 1
ATOM 9503 C C A GLU B 1 282 ? -24.883 -48.916 -23.586 0.30 26.22 282 GLU B C 1
ATOM 9504 C C B GLU B 1 282 ? -25.041 -48.964 -23.656 0.70 26.23 282 GLU B C 1
ATOM 9505 O O A GLU B 1 282 ? -24.186 -48.751 -24.591 0.30 26.02 282 GLU B O 1
ATOM 9506 O O B GLU B 1 282 ? -24.550 -48.841 -24.782 0.70 26.52 282 GLU B O 1
ATOM 9529 N N . CYS B 1 283 ? -25.007 -50.116 -23.009 1.00 28.79 283 CYS B N 1
ATOM 9530 C CA . CYS B 1 283 ? -24.425 -51.304 -23.624 1.00 30.31 283 CYS B CA 1
ATOM 9531 C C . CYS B 1 283 ? -25.437 -51.972 -24.578 1.00 31.69 283 CYS B C 1
ATOM 9532 O O . CYS B 1 283 ? -26.578 -52.214 -24.193 1.00 33.65 283 CYS B O 1
ATOM 9541 N N . PRO B 1 284 ? -25.036 -52.278 -25.825 1.00 31.70 284 PRO B N 1
ATOM 9542 C CA . PRO B 1 284 ? -23.744 -52.043 -26.468 1.00 31.30 284 PRO B CA 1
ATOM 9543 C C . PRO B 1 284 ? -23.664 -50.676 -27.101 1.00 29.03 284 PRO B C 1
ATOM 9544 O O . PRO B 1 284 ? -24.682 -50.142 -27.542 1.00 28.22 284 PRO B O 1
ATOM 9555 N N . GLY B 1 285 ? -22.470 -50.107 -27.173 1.00 29.55 285 GLY B N 1
ATOM 9556 C CA . GLY B 1 285 ? -22.340 -48.748 -27.680 1.00 29.55 285 GLY B CA 1
ATOM 9557 C C . GLY B 1 285 ? -20.921 -48.253 -27.534 1.00 30.68 285 GLY B C 1
ATOM 9558 O O . GLY B 1 285 ? -19.965 -49.030 -27.611 1.00 31.09 285 GLY B O 1
ATOM 9562 N N . VAL B 1 286 ? -20.799 -46.945 -27.306 1.00 31.80 286 VAL B N 1
ATOM 9563 C CA . VAL B 1 286 ? -19.486 -46.307 -27.298 1.00 33.16 286 VAL B CA 1
ATOM 9564 C C . VAL B 1 286 ? -18.584 -46.904 -26.219 1.00 29.31 286 VAL B C 1
ATOM 9565 O O . VAL B 1 286 ? -17.358 -46.874 -26.348 1.00 29.23 286 VAL B O 1
ATOM 9578 N N . GLY B 1 287 ? -19.162 -47.434 -25.143 1.00 28.20 287 GLY B N 1
ATOM 9579 C CA . GLY B 1 287 ? -18.408 -48.051 -24.064 1.00 26.48 287 GLY B CA 1
ATOM 9580 C C . GLY B 1 287 ? -18.052 -49.513 -24.249 1.00 27.97 287 GLY B C 1
ATOM 9581 O O . GLY B 1 287 ? -17.384 -50.101 -23.382 1.00 27.89 287 GLY B O 1
ATOM 9585 N N . SER B 1 288 ? -18.466 -50.131 -25.353 1.00 27.43 288 SER B N 1
ATOM 9586 C CA . SER B 1 288 ? -18.253 -51.571 -25.551 1.00 30.46 288 SER B CA 1
ATOM 9587 C C . SER B 1 288 ? -16.858 -51.856 -26.117 1.00 31.63 288 SER B C 1
ATOM 9588 O O . SER B 1 288 ? -16.701 -52.497 -27.158 1.00 33.55 288 SER B O 1
ATOM 9596 N N . THR B 1 289 ? -15.838 -51.387 -25.395 1.00 29.86 289 THR B N 1
ATOM 9597 C CA . THR B 1 289 ? -14.443 -51.604 -25.741 1.00 31.00 289 THR B CA 1
ATOM 9598 C C . THR B 1 289 ? -13.730 -52.269 -24.571 1.00 33.12 289 THR B C 1
ATOM 9599 O O . THR B 1 289 ? -14.109 -52.087 -23.412 1.00 31.97 289 THR B O 1
ATOM 9610 N N . ILE B 1 290 ? -12.666 -53.000 -24.885 1.00 36.07 290 ILE B N 1
ATOM 9611 C CA . ILE B 1 290 ? -11.893 -53.728 -23.883 1.00 40.99 290 ILE B CA 1
ATOM 9612 C C . ILE B 1 290 ? -10.838 -52.803 -23.299 1.00 47.25 290 ILE B C 1
ATOM 9613 O O . ILE B 1 290 ? -9.982 -52.283 -24.024 1.00 47.81 290 ILE B O 1
ATOM 9629 N N . ASP B 1 291 ? -10.902 -52.601 -21.992 1.00 52.44 291 ASP B N 1
ATOM 9630 C CA . ASP B 1 291 ? -9.836 -51.956 -21.244 1.00 59.53 291 ASP B CA 1
ATOM 9631 C C . ASP B 1 291 ? -8.732 -52.980 -21.027 1.00 67.02 291 ASP B C 1
ATOM 9632 O O . ASP B 1 291 ? -8.788 -53.731 -20.049 1.00 67.11 291 ASP B O 1
ATOM 9641 N N . PRO B 1 292 ? -7.711 -53.037 -21.891 1.00 76.53 292 PRO B N 1
ATOM 9642 C CA . PRO B 1 292 ? -6.753 -54.155 -21.822 1.00 82.54 292 PRO B CA 1
ATOM 9643 C C . PRO B 1 292 ? -5.946 -54.191 -20.531 1.00 83.99 292 PRO B C 1
ATOM 9644 O O . PRO B 1 292 ? -5.244 -55.183 -20.291 1.00 86.90 292 PRO B O 1
ATOM 9655 N N . ALA B 1 293 ? -6.019 -53.149 -19.697 1.00 81.09 293 ALA B N 1
ATOM 9656 C CA . ALA B 1 293 ? -5.459 -53.223 -18.353 1.00 80.92 293 ALA B CA 1
ATOM 9657 C C . ALA B 1 293 ? -6.219 -54.200 -17.463 1.00 80.41 293 ALA B C 1
ATOM 9658 O O . ALA B 1 293 ? -5.708 -54.577 -16.403 1.00 81.96 293 ALA B O 1
ATOM 9665 N N . THR B 1 294 ? -7.416 -54.623 -17.879 1.00 77.27 294 THR B N 1
ATOM 9666 C CA . THR B 1 294 ? -8.246 -55.544 -17.107 1.00 75.10 294 THR B CA 1
ATOM 9667 C C . THR B 1 294 ? -8.873 -56.664 -17.931 1.00 69.35 294 THR B C 1
ATOM 9668 O O . THR B 1 294 ? -9.147 -57.728 -17.368 1.00 72.72 294 THR B O 1
ATOM 9679 N N . GLY B 1 295 ? -9.093 -56.484 -19.234 1.00 58.62 295 GLY B N 1
ATOM 9680 C CA . GLY B 1 295 ? -9.885 -57.404 -20.018 1.00 51.91 295 GLY B CA 1
ATOM 9681 C C . GLY B 1 295 ? -11.381 -57.203 -19.900 1.00 45.67 295 GLY B C 1
ATOM 9682 O O . GLY B 1 295 ? -12.138 -57.905 -20.576 1.00 44.11 295 GLY B O 1
ATOM 9686 N N . LYS B 1 296 ? -11.837 -56.272 -19.067 1.00 44.47 296 LYS B N 1
ATOM 9687 C CA . LYS B 1 296 ? -13.262 -56.036 -18.897 1.00 44.60 296 LYS B CA 1
ATOM 9688 C C . LYS B 1 296 ? -13.736 -54.971 -19.881 1.00 38.86 296 LYS B C 1
ATOM 9689 O O . LYS B 1 296 ? -12.970 -54.111 -20.313 1.00 36.91 296 LYS B O 1
ATOM 9697 N N . GLN B 1 297 ? -15.012 -55.048 -20.229 1.00 36.83 297 GLN B N 1
ATOM 9698 C CA . GLN B 1 297 ? -15.633 -54.068 -21.090 1.00 34.71 297 GLN B CA 1
ATOM 9699 C C . GLN B 1 297 ? -15.903 -52.785 -20.309 1.00 32.82 297 GLN B C 1
ATOM 9700 O O . GLN B 1 297 ? -16.347 -52.822 -19.162 1.00 33.02 297 GLN B O 1
ATOM 9714 N N A MET B 1 298 ? -15.640 -51.642 -20.944 0.58 31.83 298 MET B N 1
ATOM 9715 N N B MET B 1 298 ? -15.644 -51.643 -20.954 0.42 31.88 298 MET B N 1
ATOM 9716 C CA A MET B 1 298 ? -15.754 -50.376 -20.223 0.58 30.53 298 MET B CA 1
ATOM 9717 C CA B MET B 1 298 ? -15.750 -50.357 -20.267 0.42 30.56 298 MET B CA 1
ATOM 9718 C C A MET B 1 298 ? -17.175 -50.120 -19.734 0.58 29.36 298 MET B C 1
ATOM 9719 C C B MET B 1 298 ? -17.166 -50.113 -19.745 0.42 29.37 298 MET B C 1
ATOM 9720 O O A MET B 1 298 ? -17.356 -49.525 -18.665 0.58 28.32 298 MET B O 1
ATOM 9721 O O B MET B 1 298 ? -17.339 -49.529 -18.668 0.42 28.46 298 MET B O 1
ATOM 9734 N N . ASP B 1 299 ? -18.194 -50.546 -20.484 1.00 28.84 299 ASP B N 1
ATOM 9735 C CA . ASP B 1 299 ? -19.582 -50.319 -20.070 1.00 28.36 299 ASP B CA 1
ATOM 9736 C C . ASP B 1 299 ? -20.132 -51.409 -19.136 1.00 30.14 299 ASP B C 1
ATOM 9737 O O . ASP B 1 299 ? -21.323 -51.379 -18.801 1.00 29.91 299 ASP B O 1
ATOM 9746 N N . HIS B 1 300 ? -19.293 -52.330 -18.669 1.00 31.54 300 HIS B N 1
ATOM 9747 C CA . HIS B 1 300 ? -19.688 -53.296 -17.632 1.00 33.22 300 HIS B CA 1
ATOM 9748 C C . HIS B 1 300 ? -19.408 -52.637 -16.286 1.00 32.79 300 HIS B C 1
ATOM 9749 O O . HIS B 1 300 ? -18.380 -52.858 -15.650 1.00 33.63 300 HIS B O 1
ATOM 9763 N N . ILE B 1 301 ? -20.328 -51.755 -15.880 1.00 31.52 301 ILE B N 1
ATOM 9764 C CA . ILE B 1 301 ? -20.099 -50.907 -14.712 1.00 30.85 301 ILE B CA 1
ATOM 9765 C C . ILE B 1 301 ? -20.869 -51.342 -13.470 1.00 31.90 301 ILE B C 1
ATOM 9766 O O . ILE B 1 301 ? -20.628 -50.785 -12.388 1.00 31.66 301 ILE B O 1
ATOM 9782 N N . ALA B 1 302 ? -21.774 -52.310 -13.577 1.00 33.14 302 ALA B N 1
ATOM 9783 C CA . ALA B 1 302 ? -22.452 -52.816 -12.390 1.00 34.42 302 ALA B CA 1
ATOM 9784 C C . ALA B 1 302 ? -21.485 -53.193 -11.270 1.00 35.60 302 ALA B C 1
ATOM 9785 O O . ALA B 1 302 ? -21.777 -52.872 -10.107 1.00 35.73 302 ALA B O 1
ATOM 9792 N N . PRO B 1 303 ? -20.351 -53.857 -11.528 1.00 36.64 303 PRO B N 1
ATOM 9793 C CA . PRO B 1 303 ? -19.465 -54.230 -10.407 1.00 38.18 303 PRO B CA 1
ATOM 9794 C C . PRO B 1 303 ? -18.984 -53.043 -9.595 1.00 36.88 303 PRO B C 1
ATOM 9795 O O . PRO B 1 303 ? -18.842 -53.155 -8.369 1.00 37.68 303 PRO B O 1
ATOM 9806 N N . PHE B 1 304 ? -18.729 -51.899 -10.242 1.00 34.70 304 PHE B N 1
ATOM 9807 C CA . PHE B 1 304 ? -18.304 -50.724 -9.492 1.00 33.61 304 PHE B CA 1
ATOM 9808 C C . PHE B 1 304 ? -19.328 -50.375 -8.425 1.00 33.43 304 PHE B C 1
ATOM 9809 O O . PHE B 1 304 ? -18.986 -50.174 -7.257 1.00 33.94 304 PHE B O 1
ATOM 9826 N N . ILE B 1 305 ? -20.600 -50.307 -8.817 1.00 32.91 305 ILE B N 1
ATOM 9827 C CA . ILE B 1 305 ? -21.650 -49.949 -7.875 1.00 32.90 305 ILE B CA 1
ATOM 9828 C C . ILE B 1 305 ? -21.814 -51.044 -6.827 1.00 35.42 305 ILE B C 1
ATOM 9829 O O . ILE B 1 305 ? -22.007 -50.764 -5.636 1.00 35.43 305 ILE B O 1
ATOM 9845 N N . GLN B 1 306 ? -21.692 -52.305 -7.243 1.00 38.44 306 GLN B N 1
ATOM 9846 C CA . GLN B 1 306 ? -21.851 -53.407 -6.300 1.00 42.67 306 GLN B CA 1
ATOM 9847 C C . GLN B 1 306 ? -20.787 -53.377 -5.209 1.00 42.63 306 GLN B C 1
ATOM 9848 O O . GLN B 1 306 ? -21.026 -53.869 -4.101 1.00 42.49 306 GLN B O 1
ATOM 9862 N N . LYS B 1 307 ? -19.618 -52.795 -5.484 1.00 41.18 307 LYS B N 1
ATOM 9863 C CA . LYS B 1 307 ? -18.514 -52.841 -4.534 1.00 43.30 307 LYS B CA 1
ATOM 9864 C C . LYS B 1 307 ? -18.317 -51.542 -3.763 1.00 40.56 307 LYS B C 1
ATOM 9865 O O . LYS B 1 307 ? -17.406 -51.466 -2.935 1.00 40.55 307 LYS B O 1
ATOM 9884 N N . PHE B 1 308 ? -19.140 -50.524 -4.000 1.00 37.24 308 PHE B N 1
ATOM 9885 C CA . PHE B 1 308 ? -19.083 -49.319 -3.184 1.00 36.83 308 PHE B CA 1
ATOM 9886 C C . PHE B 1 308 ? -19.503 -49.655 -1.756 1.00 40.86 308 PHE B C 1
ATOM 9887 O O . PHE B 1 308 ? -20.649 -50.050 -1.513 1.00 41.09 308 PHE B O 1
ATOM 9904 N N . ASP B 1 309 ? -18.573 -49.504 -0.808 1.00 44.54 309 ASP B N 1
ATOM 9905 C CA . ASP B 1 309 ? -18.873 -49.791 0.587 1.00 48.29 309 ASP B CA 1
ATOM 9906 C C . ASP B 1 309 ? -19.681 -48.690 1.265 1.00 45.08 309 ASP B C 1
ATOM 9907 O O . ASP B 1 309 ? -20.244 -48.932 2.333 1.00 45.13 309 ASP B O 1
ATOM 9916 N N . PHE B 1 310 ? -19.789 -47.504 0.674 1.00 42.27 310 PHE B N 1
ATOM 9917 C CA . PHE B 1 310 ? -20.640 -46.486 1.279 1.00 41.57 310 PHE B CA 1
ATOM 9918 C C . PHE B 1 310 ? -22.123 -46.692 0.979 1.00 40.98 310 PHE B C 1
ATOM 9919 O O . PHE B 1 310 ? -22.953 -45.951 1.513 1.00 42.16 310 PHE B O 1
ATOM 9936 N N . LEU B 1 311 ? -22.487 -47.685 0.170 1.00 39.30 311 LEU B N 1
ATOM 9937 C CA . LEU B 1 311 ? -23.882 -47.977 -0.137 1.00 37.79 311 LEU B CA 1
ATOM 9938 C C . LEU B 1 311 ? -24.327 -49.242 0.578 1.00 39.33 311 LEU B C 1
ATOM 9939 O O . LEU B 1 311 ? -23.612 -50.250 0.594 1.00 39.54 311 LEU B O 1
ATOM 9955 N N . SER B 1 312 ? -25.526 -49.192 1.145 1.00 40.98 312 SER B N 1
ATOM 9956 C CA . SER B 1 312 ? -26.123 -50.383 1.713 1.00 44.00 312 SER B CA 1
ATOM 9957 C C . SER B 1 312 ? -26.686 -51.267 0.608 1.00 43.78 312 SER B C 1
ATOM 9958 O O . SER B 1 312 ? -26.911 -50.829 -0.523 1.00 39.93 312 SER B O 1
ATOM 9966 N N . ASP B 1 313 ? -26.932 -52.534 0.960 1.00 45.22 313 ASP B N 1
ATOM 9967 C CA . ASP B 1 313 ? -27.625 -53.427 0.042 1.00 46.00 313 ASP B CA 1
ATOM 9968 C C . ASP B 1 313 ? -28.923 -52.791 -0.435 1.00 45.03 313 ASP B C 1
ATOM 9969 O O . ASP B 1 313 ? -29.267 -52.868 -1.622 1.00 45.39 313 ASP B O 1
ATOM 9978 N N . ALA B 1 314 ? -29.649 -52.136 0.471 1.00 43.59 314 ALA B N 1
ATOM 9979 C CA . ALA B 1 314 ? -30.890 -51.479 0.081 1.00 42.97 314 ALA B CA 1
ATOM 9980 C C . ALA B 1 314 ? -30.627 -50.367 -0.932 1.00 41.10 314 ALA B C 1
ATOM 9981 O O . ALA B 1 314 ? -31.340 -50.241 -1.935 1.00 39.98 314 ALA B O 1
ATOM 9988 N N . ASP B 1 315 ? -29.612 -49.539 -0.674 1.00 40.41 315 ASP B N 1
ATOM 9989 C CA . ASP B 1 315 ? -29.232 -48.496 -1.624 1.00 39.30 315 ASP B CA 1
ATOM 9990 C C . ASP B 1 315 ? -28.930 -49.076 -3.001 1.00 38.17 315 ASP B C 1
ATOM 9991 O O . ASP B 1 315 ? -29.273 -48.477 -4.028 1.00 35.22 315 ASP B O 1
ATOM 10000 N N . LYS B 1 316 ? -28.254 -50.224 -3.042 1.00 38.34 316 LYS B N 1
ATOM 10001 C CA . LYS B 1 316 ? -27.889 -50.826 -4.316 1.00 37.64 316 LYS B CA 1
ATOM 10002 C C . LYS B 1 316 ? -29.119 -51.355 -5.037 1.00 39.23 316 LYS B C 1
ATOM 10003 O O . LYS B 1 316 ? -29.228 -51.231 -6.265 1.00 39.42 316 LYS B O 1
ATOM 10011 N N . LYS B 1 317 ? -30.064 -51.922 -4.286 1.00 40.11 317 LYS B N 1
ATOM 10012 C CA . LYS B 1 317 ? -31.318 -52.368 -4.884 1.00 41.09 317 LYS B CA 1
ATOM 10013 C C . LYS B 1 317 ? -32.099 -51.200 -5.472 1.00 39.15 317 LYS B C 1
ATOM 10014 O O . LYS B 1 317 ? -32.745 -51.345 -6.511 1.00 39.09 317 LYS B O 1
ATOM 10033 N N . LEU B 1 318 ? -32.080 -50.040 -4.812 1.00 38.48 318 LEU B N 1
ATOM 10034 C CA . LEU B 1 318 ? -32.662 -48.844 -5.420 1.00 37.77 318 LEU B CA 1
ATOM 10035 C C . LEU B 1 318 ? -32.052 -48.577 -6.791 1.00 36.59 318 LEU B C 1
ATOM 10036 O O . LEU B 1 318 ? -32.767 -48.395 -7.785 1.00 35.20 318 LEU B O 1
ATOM 10052 N N . ILE B 1 319 ? -30.722 -48.542 -6.860 1.00 34.77 319 ILE B N 1
ATOM 10053 C CA . ILE B 1 319 ? -30.060 -48.154 -8.102 1.00 33.04 319 ILE B CA 1
ATOM 10054 C C . ILE B 1 319 ? -30.329 -49.179 -9.195 1.00 34.27 319 ILE B C 1
ATOM 10055 O O . ILE B 1 319 ? -30.570 -48.819 -10.354 1.00 32.51 319 ILE B O 1
ATOM 10071 N N . PHE B 1 320 ? -30.312 -50.470 -8.841 1.00 35.65 320 PHE B N 1
ATOM 10072 C CA . PHE B 1 320 ? -30.329 -51.537 -9.831 1.00 36.69 320 PHE B CA 1
ATOM 10073 C C . PHE B 1 320 ? -31.725 -51.923 -10.294 1.00 37.26 320 PHE B C 1
ATOM 10074 O O . PHE B 1 320 ? -31.856 -52.469 -11.396 1.00 37.70 320 PHE B O 1
ATOM 10091 N N . GLU B 1 321 ? -32.770 -51.651 -9.515 1.00 37.73 321 GLU B N 1
ATOM 10092 C CA . GLU B 1 321 ? -34.100 -52.061 -9.962 1.00 39.64 321 GLU B CA 1
ATOM 10093 C C . GLU B 1 321 ? -35.231 -51.169 -9.449 1.00 39.04 321 GLU B C 1
ATOM 10094 O O . GLU B 1 321 ? -36.121 -50.804 -10.221 1.00 38.99 321 GLU B O 1
ATOM 10106 N N . ASP B 1 322 ? -35.221 -50.796 -8.168 1.00 39.30 322 ASP B N 1
ATOM 10107 C CA . ASP B 1 322 ? -36.424 -50.213 -7.581 1.00 40.03 322 ASP B CA 1
ATOM 10108 C C . ASP B 1 322 ? -36.732 -48.851 -8.179 1.00 38.47 322 ASP B C 1
ATOM 10109 O O . ASP B 1 322 ? -37.888 -48.547 -8.486 1.00 39.16 322 ASP B O 1
ATOM 10118 N N . ASN B 1 323 ? -35.712 -47.999 -8.330 1.00 36.54 323 ASN B N 1
ATOM 10119 C CA . ASN B 1 323 ? -35.955 -46.678 -8.897 1.00 35.61 323 ASN B CA 1
ATOM 10120 C C . ASN B 1 323 ? -36.531 -46.795 -10.304 1.00 35.14 323 ASN B C 1
ATOM 10121 O O . ASN B 1 323 ? -37.507 -46.121 -10.643 1.00 35.39 323 ASN B O 1
ATOM 10132 N N . ALA B 1 324 ? -35.949 -47.666 -11.131 1.00 35.01 324 ALA B N 1
ATOM 10133 C CA . ALA B 1 324 ? -36.455 -47.850 -12.485 1.00 35.07 324 ALA B CA 1
ATOM 10134 C C . ALA B 1 324 ? -37.879 -48.400 -12.472 1.00 37.39 324 ALA B C 1
ATOM 10135 O O . ALA B 1 324 ? -38.731 -47.941 -13.241 1.00 37.25 324 ALA B O 1
ATOM 10142 N N . ARG B 1 325 ? -38.166 -49.374 -11.594 1.00 38.76 325 ARG B N 1
ATOM 10143 C CA . ARG B 1 325 ? -39.534 -49.879 -11.517 1.00 40.85 325 ARG B CA 1
ATOM 10144 C C . ARG B 1 325 ? -40.515 -48.755 -11.210 1.00 41.02 325 ARG B C 1
ATOM 10145 O O . ARG B 1 325 ? -41.610 -48.702 -11.774 1.00 42.10 325 ARG B O 1
ATOM 10166 N N . LYS B 1 326 ? -40.138 -47.844 -10.317 1.00 40.15 326 LYS B N 1
ATOM 10167 C CA . LYS B 1 326 ? -41.026 -46.743 -9.967 1.00 41.39 326 LYS B CA 1
ATOM 10168 C C . LYS B 1 326 ? -41.099 -45.709 -11.087 1.00 39.69 326 LYS B C 1
ATOM 10169 O O . LYS B 1 326 ? -42.194 -45.284 -11.489 1.00 40.12 326 LYS B O 1
ATOM 10188 N N . VAL B 1 327 ? -39.939 -45.273 -11.593 1.00 37.30 327 VAL B N 1
ATOM 10189 C CA . VAL B 1 327 ? -39.924 -44.173 -12.548 1.00 35.90 327 VAL B CA 1
ATOM 10190 C C . VAL B 1 327 ? -40.552 -44.594 -13.869 1.00 36.50 327 VAL B C 1
ATOM 10191 O O . VAL B 1 327 ? -41.303 -43.831 -14.478 1.00 37.02 327 VAL B O 1
ATOM 10204 N N . PHE B 1 328 ? -40.238 -45.789 -14.355 1.00 36.80 328 PHE B N 1
ATOM 10205 C CA . PHE B 1 328 ? -40.784 -46.250 -15.624 1.00 37.44 328 PHE B CA 1
ATOM 10206 C C . PHE B 1 328 ? -42.017 -47.130 -15.446 1.00 40.04 328 PHE B C 1
ATOM 10207 O O . PHE B 1 328 ? -42.422 -47.798 -16.398 1.00 40.87 328 PHE B O 1
ATOM 10224 N N . ASN B 1 329 ? -42.601 -47.166 -14.247 1.00 41.09 329 ASN B N 1
ATOM 10225 C CA . ASN B 1 329 ? -43.831 -47.917 -13.977 1.00 43.90 329 ASN B CA 1
ATOM 10226 C C . ASN B 1 329 ? -43.753 -49.351 -14.496 1.00 44.59 329 ASN B C 1
ATOM 10227 O O . ASN B 1 329 ? -44.597 -49.804 -15.269 1.00 46.00 329 ASN B O 1
ATOM 10238 N N . LEU B 1 330 ? -42.735 -50.075 -14.037 1.00 44.04 330 LEU B N 1
ATOM 10239 C CA . LEU B 1 330 ? -42.529 -51.455 -14.455 1.00 45.68 330 LEU B CA 1
ATOM 10240 C C . LEU B 1 330 ? -43.303 -52.376 -13.522 1.00 49.75 330 LEU B C 1
ATOM 10241 O O . LEU B 1 330 ? -43.238 -52.224 -12.298 1.00 49.89 330 LEU B O 1
ATOM 10257 N N . GLU B 1 331 ? -44.025 -53.332 -14.103 1.00 54.16 331 GLU B N 1
ATOM 10258 C CA . GLU B 1 331 ? -44.814 -54.289 -13.329 1.00 58.88 331 GLU B CA 1
ATOM 10259 C C . GLU B 1 331 ? -44.054 -55.595 -13.116 1.00 60.39 331 GLU B C 1
ATOM 10260 O O . GLU B 1 331 ? -43.301 -56.050 -13.980 1.00 60.54 331 GLU B O 1
ATOM 10264 N N . VAL B 1 332 ? -44.292 -56.221 -11.966 1.00 61.53 332 VAL B N 1
ATOM 10265 C CA . VAL B 1 332 ? -43.613 -57.471 -11.646 1.00 61.32 332 VAL B CA 1
ATOM 10266 C C . VAL B 1 332 ? -44.278 -58.625 -12.389 1.00 61.72 332 VAL B C 1
ATOM 10267 O O . VAL B 1 332 ? -44.476 -58.566 -13.600 1.00 60.31 332 VAL B O 1
ATOM 10271 N N . MET C 1 1 ? -36.353 35.001 -19.169 1.00 45.28 1 MET C N 1
ATOM 10272 C CA . MET C 1 1 ? -35.854 33.656 -18.804 1.00 44.98 1 MET C CA 1
ATOM 10273 C C . MET C 1 1 ? -35.454 32.915 -20.077 1.00 40.35 1 MET C C 1
ATOM 10274 O O . MET C 1 1 ? -36.024 33.162 -21.149 1.00 38.52 1 MET C O 1
ATOM 10290 N N . ILE C 1 2 ? -34.462 32.031 -19.956 1.00 36.78 2 ILE C N 1
ATOM 10291 C CA . ILE C 1 2 ? -34.015 31.189 -21.061 1.00 34.62 2 ILE C CA 1
ATOM 10292 C C . ILE C 1 2 ? -34.197 29.734 -20.637 1.00 33.03 2 ILE C C 1
ATOM 10293 O O . ILE C 1 2 ? -33.622 29.291 -19.633 1.00 32.79 2 ILE C O 1
ATOM 10309 N N . ILE C 1 3 ? -35.029 29.014 -21.384 1.00 32.13 3 ILE C N 1
ATOM 10310 C CA . ILE C 1 3 ? -35.265 27.590 -21.202 1.00 30.64 3 ILE C CA 1
ATOM 10311 C C . ILE C 1 3 ? -34.656 26.897 -22.414 1.00 30.24 3 ILE C C 1
ATOM 10312 O O . ILE C 1 3 ? -35.009 27.212 -23.557 1.00 30.82 3 ILE C O 1
ATOM 10328 N N . ASP C 1 4 ? -33.722 25.994 -22.167 1.00 29.22 4 ASP C N 1
ATOM 10329 C CA . ASP C 1 4 ? -33.070 25.198 -23.200 1.00 28.63 4 ASP C CA 1
ATOM 10330 C C . ASP C 1 4 ? -33.818 23.863 -23.298 1.00 27.46 4 ASP C C 1
ATOM 10331 O O . ASP C 1 4 ? -33.780 23.057 -22.363 1.00 26.53 4 ASP C O 1
ATOM 10340 N N . CYS C 1 5 ? -34.509 23.630 -24.414 1.00 27.17 5 CYS C N 1
ATOM 10341 C CA . CYS C 1 5 ? -35.359 22.452 -24.537 1.00 26.13 5 CYS C CA 1
ATOM 10342 C C . CYS C 1 5 ? -34.616 21.202 -24.998 1.00 25.86 5 CYS C C 1
ATOM 10343 O O . CYS C 1 5 ? -35.254 20.154 -25.156 1.00 24.30 5 CYS C O 1
ATOM 10351 N N . HIS C 1 6 ? -33.304 21.274 -25.231 1.00 25.91 6 HIS C N 1
ATOM 10352 C CA . HIS C 1 6 ? -32.571 20.132 -25.808 1.00 26.00 6 HIS C CA 1
ATOM 10353 C C . HIS C 1 6 ? -31.248 19.937 -25.064 1.00 27.01 6 HIS C C 1
ATOM 10354 O O . HIS C 1 6 ? -30.187 20.390 -25.490 1.00 29.24 6 HIS C O 1
ATOM 10368 N N . GLY C 1 7 ? -31.312 19.254 -23.927 1.00 28.23 7 GLY C N 1
ATOM 10369 C CA . GLY C 1 7 ? -30.119 18.832 -23.230 1.00 28.68 7 GLY C CA 1
ATOM 10370 C C . GLY C 1 7 ? -30.216 17.352 -22.904 1.00 27.71 7 GLY C C 1
ATOM 10371 O O . GLY C 1 7 ? -31.303 16.785 -22.818 1.00 25.86 7 GLY C O 1
ATOM 10375 N N . HIS C 1 8 ? -29.056 16.725 -22.743 1.00 25.51 8 HIS C N 1
ATOM 10376 C CA . HIS C 1 8 ? -29.010 15.318 -22.381 1.00 24.41 8 HIS C CA 1
ATOM 10377 C C . HIS C 1 8 ? -28.305 15.150 -21.041 1.00 24.83 8 HIS C C 1
ATOM 10378 O O . HIS C 1 8 ? -27.388 15.897 -20.708 1.00 24.64 8 HIS C O 1
ATOM 10392 N N . VAL C 1 9 ? -28.738 14.127 -20.299 1.00 25.15 9 VAL C N 1
ATOM 10393 C CA . VAL C 1 9 ? -28.320 13.961 -18.916 1.00 26.19 9 VAL C CA 1
ATOM 10394 C C . VAL C 1 9 ? -26.810 13.799 -18.847 1.00 26.70 9 VAL C C 1
ATOM 10395 O O . VAL C 1 9 ? -26.187 13.132 -19.687 1.00 25.73 9 VAL C O 1
ATOM 10408 N N . SER C 1 10 ? -26.216 14.438 -17.855 1.00 26.63 10 SER C N 1
ATOM 10409 C CA . SER C 1 10 ? -24.847 14.157 -17.431 1.00 27.76 10 SER C CA 1
ATOM 10410 C C . SER C 1 10 ? -24.984 13.212 -16.245 1.00 29.67 10 SER C C 1
ATOM 10411 O O . SER C 1 10 ? -25.348 13.639 -15.141 1.00 30.71 10 SER C O 1
ATOM 10419 N N . ALA C 1 11 ? -24.714 11.935 -16.480 1.00 28.95 11 ALA C N 1
ATOM 10420 C CA . ALA C 1 11 ? -24.972 10.867 -15.530 1.00 29.80 11 ALA C CA 1
ATOM 10421 C C . ALA C 1 11 ? -23.686 10.387 -14.872 1.00 29.09 11 ALA C C 1
ATOM 10422 O O . ALA C 1 11 ? -22.604 10.481 -15.459 1.00 29.56 11 ALA C O 1
ATOM 10429 N N . PRO C 1 12 ? -23.774 9.844 -13.662 1.00 27.22 12 PRO C N 1
ATOM 10430 C CA . PRO C 1 12 ? -22.600 9.206 -13.067 1.00 29.76 12 PRO C CA 1
ATOM 10431 C C . PRO C 1 12 ? -22.124 8.052 -13.934 1.00 27.68 12 PRO C C 1
ATOM 10432 O O . PRO C 1 12 ? -22.907 7.407 -14.619 1.00 26.17 12 PRO C O 1
ATOM 10443 N N . VAL C 1 13 ? -20.819 7.803 -13.896 1.00 30.56 13 VAL C N 1
ATOM 10444 C CA . VAL C 1 13 ? -20.231 6.752 -14.715 1.00 32.90 13 VAL C CA 1
ATOM 10445 C C . VAL C 1 13 ? -20.900 5.401 -14.457 1.00 31.25 13 VAL C C 1
ATOM 10446 O O . VAL C 1 13 ? -20.932 4.539 -15.347 1.00 30.56 13 VAL C O 1
ATOM 10459 N N . GLU C 1 14 ? -21.450 5.200 -13.250 1.00 28.83 14 GLU C N 1
ATOM 10460 C CA . GLU C 1 14 ? -22.115 3.946 -12.899 1.00 30.27 14 GLU C CA 1
ATOM 10461 C C . GLU C 1 14 ? -23.249 3.586 -13.857 1.00 27.23 14 GLU C C 1
ATOM 10462 O O . GLU C 1 14 ? -23.528 2.393 -14.069 1.00 26.02 14 GLU C O 1
ATOM 10474 N N . LEU C 1 15 ? -23.926 4.587 -14.424 1.00 26.38 15 LEU C N 1
ATOM 10475 C CA . LEU C 1 15 ? -25.028 4.322 -15.344 1.00 25.52 15 LEU C CA 1
ATOM 10476 C C . LEU C 1 15 ? -24.540 3.620 -16.602 1.00 25.80 15 LEU C C 1
ATOM 10477 O O . LEU C 1 15 ? -25.154 2.646 -17.071 1.00 23.96 15 LEU C O 1
ATOM 10493 N N . TRP C 1 16 ? -23.432 4.104 -17.169 1.00 27.06 16 TRP C N 1
ATOM 10494 C CA . TRP C 1 16 ? -22.905 3.507 -18.391 1.00 26.42 16 TRP C CA 1
ATOM 10495 C C . TRP C 1 16 ? -22.278 2.157 -18.100 1.00 27.39 16 TRP C C 1
ATOM 10496 O O . TRP C 1 16 ? -22.416 1.217 -18.896 1.00 27.60 16 TRP C O 1
ATOM 10517 N N . ALA C 1 17 ? -21.602 2.026 -16.959 1.00 29.15 17 ALA C N 1
ATOM 10518 C CA . ALA C 1 17 ? -21.099 0.718 -16.559 1.00 29.66 17 ALA C CA 1
ATOM 10519 C C . ALA C 1 17 ? -22.237 -0.285 -16.420 1.00 32.45 17 ALA C C 1
ATOM 10520 O O . ALA C 1 17 ? -22.071 -1.467 -16.748 1.00 31.43 17 ALA C O 1
ATOM 10527 N N . TYR C 1 18 ? -23.394 0.158 -15.912 1.00 31.30 18 TYR C N 1
ATOM 10528 C CA . TYR C 1 18 ? -24.540 -0.742 -15.803 1.00 30.13 18 TYR C CA 1
ATOM 10529 C C . TYR C 1 18 ? -24.950 -1.259 -17.174 1.00 27.95 18 TYR C C 1
ATOM 10530 O O . TYR C 1 18 ? -25.212 -2.457 -17.339 1.00 26.83 18 TYR C O 1
ATOM 10548 N N . LYS C 1 19 ? -24.982 -0.373 -18.172 1.00 25.59 19 LYS C N 1
ATOM 10549 C CA . LYS C 1 19 ? -25.305 -0.779 -19.533 1.00 25.13 19 LYS C CA 1
ATOM 10550 C C . LYS C 1 19 ? -24.352 -1.856 -20.024 1.00 26.48 19 LYS C C 1
ATOM 10551 O O . LYS C 1 19 ? -24.776 -2.852 -20.626 1.00 24.20 19 LYS C O 1
ATOM 10570 N N . ALA C 1 20 ? -23.050 -1.645 -19.819 1.00 28.48 20 ALA C N 1
ATOM 10571 C CA . ALA C 1 20 ? -22.064 -2.613 -20.275 1.00 30.00 20 ALA C CA 1
ATOM 10572 C C . ALA C 1 20 ? -22.312 -3.972 -19.643 1.00 31.71 20 ALA C C 1
ATOM 10573 O O . ALA C 1 20 ? -22.192 -5.008 -20.307 1.00 31.65 20 ALA C O 1
ATOM 10580 N N . SER C 1 21 ? -22.683 -3.992 -18.366 1.00 31.76 21 SER C N 1
ATOM 10581 C CA . SER C 1 21 ? -22.908 -5.263 -17.698 1.00 33.12 21 SER C CA 1
ATOM 10582 C C . SER C 1 21 ? -24.193 -5.928 -18.168 1.00 27.26 21 SER C C 1
ATOM 10583 O O . SER C 1 21 ? -24.233 -7.153 -18.313 1.00 27.70 21 SER C O 1
ATOM 10591 N N . LEU C 1 22 ? -25.259 -5.154 -18.380 1.00 24.15 22 LEU C N 1
ATOM 10592 C CA . LEU C 1 22 ? -26.474 -5.735 -18.931 1.00 23.15 22 LEU C CA 1
ATOM 10593 C C . LEU C 1 22 ? -26.181 -6.424 -20.246 1.00 23.08 22 LEU C C 1
ATOM 10594 O O . LEU C 1 22 ? -26.672 -7.525 -20.506 1.00 22.50 22 LEU C O 1
ATOM 10610 N N . LEU C 1 23 ? -25.430 -5.753 -21.120 1.00 25.44 23 LEU C N 1
ATOM 10611 C CA . LEU C 1 23 ? -25.111 -6.348 -22.406 1.00 26.75 23 LEU C CA 1
ATOM 10612 C C . LEU C 1 23 ? -24.272 -7.589 -22.222 1.00 27.84 23 LEU C C 1
ATOM 10613 O O . LEU C 1 23 ? -24.446 -8.570 -22.952 1.00 28.42 23 LEU C O 1
ATOM 10629 N N . ALA C 1 24 ? -23.376 -7.572 -21.232 1.00 26.73 24 ALA C N 1
ATOM 10630 C CA . ALA C 1 24 ? -22.455 -8.680 -21.021 1.00 27.26 24 ALA C CA 1
ATOM 10631 C C . ALA C 1 24 ? -23.171 -9.927 -20.513 1.00 26.56 24 ALA C C 1
ATOM 10632 O O . ALA C 1 24 ? -22.923 -11.036 -21.008 1.00 25.62 24 ALA C O 1
ATOM 10639 N N . HIS C 1 25 ? -24.027 -9.789 -19.493 1.00 25.71 25 HIS C N 1
ATOM 10640 C CA . HIS C 1 25 ? -24.726 -10.971 -19.001 1.00 29.60 25 HIS C CA 1
ATOM 10641 C C . HIS C 1 25 ? -26.094 -11.143 -19.654 1.00 31.69 25 HIS C C 1
ATOM 10642 O O . HIS C 1 25 ? -26.779 -12.134 -19.374 1.00 28.48 25 HIS C O 1
ATOM 10656 N N A ARG C 1 26 ? -26.499 -10.232 -20.533 0.46 34.98 26 ARG C N 1
ATOM 10657 N N B ARG C 1 26 ? -26.476 -10.227 -20.553 0.54 34.96 26 ARG C N 1
ATOM 10658 C CA A ARG C 1 26 ? -27.689 -10.442 -21.344 0.46 36.14 26 ARG C CA 1
ATOM 10659 C CA B ARG C 1 26 ? -27.700 -10.345 -21.353 0.54 36.07 26 ARG C CA 1
ATOM 10660 C C A ARG C 1 26 ? -28.949 -10.549 -20.501 0.46 39.14 26 ARG C C 1
ATOM 10661 C C B ARG C 1 26 ? -28.924 -10.594 -20.479 0.54 39.17 26 ARG C C 1
ATOM 10662 O O A ARG C 1 26 ? -29.940 -11.149 -20.932 0.46 39.29 26 ARG C O 1
ATOM 10663 O O B ARG C 1 26 ? -29.847 -11.315 -20.857 0.54 39.46 26 ARG C O 1
ATOM 10682 N N . GLY C 1 27 ? -28.931 -9.987 -19.299 1.00 43.81 27 GLY C N 1
ATOM 10683 C CA . GLY C 1 27 ? -30.015 -10.157 -18.359 1.00 49.83 27 GLY C CA 1
ATOM 10684 C C . GLY C 1 27 ? -29.988 -11.442 -17.580 1.00 53.69 27 GLY C C 1
ATOM 10685 O O . GLY C 1 27 ? -30.935 -11.712 -16.833 1.00 58.78 27 GLY C O 1
ATOM 10689 N N . SER C 1 28 ? -28.925 -12.240 -17.698 1.00 48.68 28 SER C N 1
ATOM 10690 C CA . SER C 1 28 ? -28.891 -13.496 -16.959 1.00 46.53 28 SER C CA 1
ATOM 10691 C C . SER C 1 28 ? -28.702 -13.274 -15.463 1.00 47.83 28 SER C C 1
ATOM 10692 O O . SER C 1 28 ? -28.991 -14.180 -14.678 1.00 47.25 28 SER C O 1
ATOM 10700 N N . HIS C 1 29 ? -28.227 -12.102 -15.045 1.00 50.43 29 HIS C N 1
ATOM 10701 C CA . HIS C 1 29 ? -28.167 -11.762 -13.626 1.00 55.04 29 HIS C CA 1
ATOM 10702 C C . HIS C 1 29 ? -29.448 -11.108 -13.135 1.00 56.72 29 HIS C C 1
ATOM 10703 O O . HIS C 1 29 ? -29.483 -10.597 -12.011 1.00 57.59 29 HIS C O 1
ATOM 10717 N N . GLY C 1 30 ? -30.489 -11.093 -13.958 1.00 56.98 30 GLY C N 1
ATOM 10718 C CA . GLY C 1 30 ? -31.693 -10.374 -13.621 1.00 57.30 30 GLY C CA 1
ATOM 10719 C C . GLY C 1 30 ? -31.567 -8.891 -13.915 1.00 55.74 30 GLY C C 1
ATOM 10720 O O . GLY C 1 30 ? -30.538 -8.376 -14.357 1.00 55.68 30 GLY C O 1
ATOM 10724 N N . ARG C 1 31 ? -32.665 -8.191 -13.643 1.00 52.47 31 ARG C N 1
ATOM 10725 C CA . ARG C 1 31 ? -32.763 -6.783 -13.989 1.00 48.13 31 ARG C CA 1
ATOM 10726 C C . ARG C 1 31 ? -31.785 -5.929 -13.180 1.00 45.96 31 ARG C C 1
ATOM 10727 O O . ARG C 1 31 ? -31.187 -4.985 -13.714 1.00 44.09 31 ARG C O 1
ATOM 10748 N N . GLY C 1 32 ? -31.633 -6.226 -11.890 1.00 43.51 32 GLY C N 1
ATOM 10749 C CA . GLY C 1 32 ? -30.771 -5.425 -11.048 1.00 42.14 32 GLY C CA 1
ATOM 10750 C C . GLY C 1 32 ? -31.143 -3.961 -11.120 1.00 39.23 32 GLY C C 1
ATOM 10751 O O . GLY C 1 32 ? -32.320 -3.590 -11.155 1.00 39.30 32 GLY C O 1
ATOM 10755 N N . GLY C 1 33 ? -30.131 -3.109 -11.153 1.00 37.60 33 GLY C N 1
ATOM 10756 C CA . GLY C 1 33 ? -30.371 -1.682 -11.287 1.00 35.33 33 GLY C CA 1
ATOM 10757 C C . GLY C 1 33 ? -29.130 -0.873 -11.002 1.00 34.00 33 GLY C C 1
ATOM 10758 O O . GLY C 1 33 ? -28.170 -1.375 -10.412 1.00 33.89 33 GLY C O 1
ATOM 10762 N N . VAL C 1 34 ? -29.133 0.383 -11.434 1.00 32.81 34 VAL C N 1
ATOM 10763 C CA . VAL C 1 34 ? -28.007 1.263 -11.173 1.00 34.89 34 VAL C CA 1
ATOM 10764 C C . VAL C 1 34 ? -27.964 1.540 -9.680 1.00 37.47 34 VAL C C 1
ATOM 10765 O O . VAL C 1 34 ? -29.001 1.806 -9.062 1.00 38.20 34 VAL C O 1
ATOM 10778 N N . LYS C 1 35 ? -26.782 1.421 -9.080 1.00 40.94 35 LYS C N 1
ATOM 10779 C CA . LYS C 1 35 ? -26.583 1.737 -7.667 1.00 44.71 35 LYS C CA 1
ATOM 10780 C C . LYS C 1 35 ? -25.782 3.033 -7.579 1.00 43.97 35 LYS C C 1
ATOM 10781 O O . LYS C 1 35 ? -24.553 3.009 -7.669 1.00 44.87 35 LYS C O 1
ATOM 10789 N N . VAL C 1 36 ? -26.473 4.161 -7.409 1.00 41.09 36 VAL C N 1
ATOM 10790 C CA . VAL C 1 36 ? -25.814 5.456 -7.255 1.00 38.81 36 VAL C CA 1
ATOM 10791 C C . VAL C 1 36 ? -26.509 6.236 -6.155 1.00 37.43 36 VAL C C 1
ATOM 10792 O O . VAL C 1 36 ? -27.727 6.143 -5.977 1.00 37.24 36 VAL C O 1
ATOM 10805 N N . THR C 1 37 ? -25.719 7.016 -5.421 1.00 35.86 37 THR C N 1
ATOM 10806 C CA . THR C 1 37 ? -26.225 7.895 -4.393 1.00 35.27 37 THR C CA 1
ATOM 10807 C C . THR C 1 37 ? -26.672 9.225 -4.998 1.00 34.16 37 THR C C 1
ATOM 10808 O O . THR C 1 37 ? -26.283 9.602 -6.109 1.00 32.94 37 THR C O 1
ATOM 10819 N N . ASP C 1 38 ? -27.492 9.946 -4.236 1.00 35.48 38 ASP C N 1
ATOM 10820 C CA . ASP C 1 38 ? -27.840 11.322 -4.598 1.00 35.15 38 ASP C CA 1
ATOM 10821 C C . ASP C 1 38 ? -26.590 12.164 -4.824 1.00 36.10 38 ASP C C 1
ATOM 10822 O O . ASP C 1 38 ? -26.524 12.958 -5.772 1.00 35.07 38 ASP C O 1
ATOM 10831 N N . GLU C 1 39 ? -25.589 11.998 -3.960 1.00 38.22 39 GLU C N 1
ATOM 10832 C CA . GLU C 1 39 ? -24.325 12.721 -4.085 1.00 41.41 39 GLU C CA 1
ATOM 10833 C C . GLU C 1 39 ? -23.645 12.450 -5.423 1.00 37.81 39 GLU C C 1
ATOM 10834 O O . GLU C 1 39 ? -23.121 13.372 -6.061 1.00 36.13 39 GLU C O 1
ATOM 10842 N N . GLN C 1 40 ? -23.636 11.192 -5.867 1.00 35.06 40 GLN C N 1
ATOM 10843 C CA . GLN C 1 40 ? -23.020 10.870 -7.152 1.00 34.03 40 GLN C CA 1
ATOM 10844 C C . GLN C 1 40 ? -23.793 11.484 -8.307 1.00 32.27 40 GLN C C 1
ATOM 10845 O O . GLN C 1 40 ? -23.194 11.930 -9.291 1.00 32.42 40 GLN C O 1
ATOM 10859 N N . ILE C 1 41 ? -25.119 11.533 -8.201 1.00 31.92 41 ILE C N 1
ATOM 10860 C CA . ILE C 1 41 ? -25.928 12.102 -9.274 1.00 31.45 41 ILE C CA 1
ATOM 10861 C C . ILE C 1 41 ? -25.677 13.609 -9.382 1.00 31.02 41 ILE C C 1
ATOM 10862 O O . ILE C 1 41 ? -25.575 14.161 -10.488 1.00 31.13 41 ILE C O 1
ATOM 10878 N N . ILE C 1 42 ? -25.561 14.286 -8.241 1.00 31.69 42 ILE C N 1
ATOM 10879 C CA . ILE C 1 42 ? -25.302 15.728 -8.233 1.00 32.28 42 ILE C CA 1
ATOM 10880 C C . ILE C 1 42 ? -23.904 16.024 -8.756 1.00 33.05 42 ILE C C 1
ATOM 10881 O O . ILE C 1 42 ? -23.710 16.913 -9.596 1.00 32.55 42 ILE C O 1
ATOM 10897 N N . ALA C 1 43 ? -22.902 15.307 -8.246 1.00 33.87 43 ALA C N 1
ATOM 10898 C CA . ALA C 1 43 ? -21.531 15.539 -8.696 1.00 35.01 43 ALA C CA 1
ATOM 10899 C C . ALA C 1 43 ? -21.427 15.447 -10.220 1.00 33.38 43 ALA C C 1
ATOM 10900 O O . ALA C 1 43 ? -20.699 16.223 -10.852 1.00 33.75 43 ALA C O 1
ATOM 10907 N N . ALA C 1 44 ? -22.175 14.521 -10.827 1.00 31.75 44 ALA C N 1
ATOM 10908 C CA . ALA C 1 44 ? -22.066 14.288 -12.261 1.00 30.96 44 ALA C CA 1
ATOM 10909 C C . ALA C 1 44 ? -22.507 15.507 -13.054 1.00 31.75 44 ALA C C 1
ATOM 10910 O O . ALA C 1 44 ? -21.994 15.752 -14.150 1.00 31.63 44 ALA C O 1
ATOM 10917 N N . ALA C 1 45 ? -23.458 16.276 -12.527 1.00 32.82 45 ALA C N 1
ATOM 10918 C CA . ALA C 1 45 ? -23.932 17.471 -13.217 1.00 33.29 45 ALA C CA 1
ATOM 10919 C C . ALA C 1 45 ? -22.968 18.645 -13.091 1.00 34.33 45 ALA C C 1
ATOM 10920 O O . ALA C 1 45 ? -23.161 19.678 -13.758 1.00 34.91 45 ALA C O 1
ATOM 10927 N N . HIS C 1 46 ? -21.925 18.506 -12.285 1.00 33.67 46 HIS C N 1
ATOM 10928 C CA . HIS C 1 46 ? -20.900 19.534 -12.140 1.00 36.67 46 HIS C CA 1
ATOM 10929 C C . HIS C 1 46 ? -19.543 19.081 -12.644 1.00 40.45 46 HIS C C 1
ATOM 10930 O O . HIS C 1 46 ? -18.657 19.921 -12.816 1.00 41.91 46 HIS C O 1
ATOM 10944 N N . HIS C 1 47 ? -19.361 17.788 -12.887 1.00 44.44 47 HIS C N 1
ATOM 10945 C CA . HIS C 1 47 ? -18.060 17.258 -13.270 1.00 50.84 47 HIS C CA 1
ATOM 10946 C C . HIS C 1 47 ? -17.633 17.781 -14.637 1.00 52.99 47 HIS C C 1
ATOM 10947 O O . HIS C 1 47 ? -18.422 17.790 -15.583 1.00 49.98 47 HIS C O 1
ATOM 10961 N N . LYS C 1 48 ? -16.361 18.179 -14.744 1.00 60.18 48 LYS C N 1
ATOM 10962 C CA . LYS C 1 48 ? -15.842 18.713 -16.002 1.00 65.58 48 LYS C CA 1
ATOM 10963 C C . LYS C 1 48 ? -15.838 17.644 -17.093 1.00 72.37 48 LYS C C 1
ATOM 10964 O O . LYS C 1 48 ? -16.481 17.802 -18.139 1.00 71.56 48 LYS C O 1
ATOM 10972 N N . GLU C 1 49 ? -15.111 16.547 -16.859 1.00 79.58 49 GLU C N 1
ATOM 10973 C CA . GLU C 1 49 ? -15.076 15.368 -17.737 1.00 84.90 49 GLU C CA 1
ATOM 10974 C C . GLU C 1 49 ? -14.660 15.804 -19.139 1.00 86.01 49 GLU C C 1
ATOM 10975 O O . GLU C 1 49 ? -13.583 16.410 -19.280 1.00 88.10 49 GLU C O 1
ATOM 10983 N N . THR C 1 50 ? -15.438 15.517 -20.189 1.00 84.05 50 THR C N 1
ATOM 10984 C CA . THR C 1 50 ? -14.990 15.743 -21.559 1.00 83.44 50 THR C CA 1
ATOM 10985 C C . THR C 1 50 ? -15.142 17.188 -22.020 1.00 83.42 50 THR C C 1
ATOM 10986 O O . THR C 1 50 ? -14.531 17.566 -23.027 1.00 86.50 50 THR C O 1
ATOM 10992 N N . TRP C 1 51 ? -15.925 17.997 -21.327 1.00 78.74 51 TRP C N 1
ATOM 10993 C CA . TRP C 1 51 ? -16.207 19.358 -21.752 1.00 75.04 51 TRP C CA 1
ATOM 10994 C C . TRP C 1 51 ? -15.300 20.338 -21.034 1.00 73.23 51 TRP C C 1
ATOM 10995 O O . TRP C 1 51 ? -14.651 19.997 -20.042 1.00 73.67 51 TRP C O 1
ATOM 11016 N N . PRO C 1 52 ? -15.222 21.583 -21.516 1.00 71.76 52 PRO C N 1
ATOM 11017 C CA . PRO C 1 52 ? -14.416 22.598 -20.815 1.00 70.82 52 PRO C CA 1
ATOM 11018 C C . PRO C 1 52 ? -14.802 22.815 -19.367 1.00 66.09 52 PRO C C 1
ATOM 11019 O O . PRO C 1 52 ? -13.986 23.338 -18.600 1.00 67.12 52 PRO C O 1
ATOM 11030 N N . ASP C 1 53 ? -16.015 22.458 -18.966 1.00 61.48 53 ASP C N 1
ATOM 11031 C CA . ASP C 1 53 ? -16.448 22.694 -17.598 1.00 58.42 53 ASP C CA 1
ATOM 11032 C C . ASP C 1 53 ? -17.658 21.815 -17.325 1.00 52.26 53 ASP C C 1
ATOM 11033 O O . ASP C 1 53 ? -18.100 21.052 -18.185 1.00 51.39 53 ASP C O 1
ATOM 11042 N N . GLY C 1 54 ? -18.186 21.925 -16.108 1.00 48.20 54 GLY C N 1
ATOM 11043 C CA . GLY C 1 54 ? -19.333 21.135 -15.726 1.00 42.79 54 GLY C CA 1
ATOM 11044 C C . GLY C 1 54 ? -20.599 21.578 -16.432 1.00 37.90 54 GLY C C 1
ATOM 11045 O O . GLY C 1 54 ? -20.723 22.692 -16.943 1.00 37.66 54 GLY C O 1
ATOM 11049 N N . HIS C 1 55 ? -21.566 20.668 -16.425 1.00 34.28 55 HIS C N 1
ATOM 11050 C CA . HIS C 1 55 ? -22.834 20.887 -17.106 1.00 33.21 55 HIS C CA 1
ATOM 11051 C C . HIS C 1 55 ? -23.539 22.121 -16.552 1.00 35.04 55 HIS C C 1
ATOM 11052 O O . HIS C 1 55 ? -23.926 23.027 -17.307 1.00 34.87 55 HIS C O 1
ATOM 11066 N N . ILE C 1 56 ? -23.655 22.218 -15.227 1.00 34.80 56 ILE C N 1
ATOM 11067 C CA . ILE C 1 56 ? -24.384 23.344 -14.653 1.00 34.98 56 ILE C CA 1
ATOM 11068 C C . ILE C 1 56 ? -23.617 24.647 -14.838 1.00 36.71 56 ILE C C 1
ATOM 11069 O O . ILE C 1 56 ? -24.217 25.692 -15.106 1.00 37.21 56 ILE C O 1
ATOM 11085 N N . GLU C 1 57 ? -22.291 24.619 -14.684 1.00 39.62 57 GLU C N 1
ATOM 11086 C CA . GLU C 1 57 ? -21.513 25.846 -14.832 1.00 42.67 57 GLU C CA 1
ATOM 11087 C C . GLU C 1 57 ? -21.643 26.400 -16.245 1.00 40.22 57 GLU C C 1
ATOM 11088 O O . GLU C 1 57 ? -21.742 27.621 -16.437 1.00 39.73 57 GLU C O 1
ATOM 11100 N N . LEU C 1 58 ? -21.644 25.523 -17.252 1.00 35.73 58 LEU C N 1
ATOM 11101 C CA . LEU C 1 58 ? -21.791 26.009 -18.618 1.00 35.74 58 LEU C CA 1
ATOM 11102 C C . LEU C 1 58 ? -23.147 26.671 -18.808 1.00 35.15 58 LEU C C 1
ATOM 11103 O O . LEU C 1 58 ? -23.237 27.767 -19.364 1.00 36.86 58 LEU C O 1
ATOM 11119 N N . LEU C 1 59 ? -24.215 26.050 -18.310 1.00 34.64 59 LEU C N 1
ATOM 11120 C CA . LEU C 1 59 ? -25.525 26.674 -18.440 1.00 34.62 59 LEU C CA 1
ATOM 11121 C C . LEU C 1 59 ? -25.553 28.023 -17.728 1.00 36.99 59 LEU C C 1
ATOM 11122 O O . LEU C 1 59 ? -26.137 28.989 -18.239 1.00 38.19 59 LEU C O 1
ATOM 11138 N N . HIS C 1 60 ? -24.879 28.127 -16.575 1.00 37.72 60 HIS C N 1
ATOM 11139 C CA . HIS C 1 60 ? -24.759 29.425 -15.911 1.00 39.71 60 HIS C CA 1
ATOM 11140 C C . HIS C 1 60 ? -23.941 30.393 -16.755 1.00 39.37 60 HIS C C 1
ATOM 11141 O O . HIS C 1 60 ? -24.341 31.546 -16.962 1.00 39.69 60 HIS C O 1
ATOM 11155 N N . ASN C 1 61 ? -22.781 29.953 -17.253 1.00 40.29 61 ASN C N 1
ATOM 11156 C CA . ASN C 1 61 ? -21.974 30.845 -18.081 1.00 43.16 61 ASN C CA 1
ATOM 11157 C C . ASN C 1 61 ? -22.773 31.353 -19.274 1.00 42.08 61 ASN C C 1
ATOM 11158 O O . ASN C 1 61 ? -22.580 32.488 -19.721 1.00 42.18 61 ASN C O 1
ATOM 11169 N N . HIS C 1 62 ? -23.648 30.511 -19.835 1.00 38.83 62 HIS C N 1
ATOM 11170 C CA . HIS C 1 62 ? -24.408 30.887 -21.021 1.00 38.92 62 HIS C CA 1
ATOM 11171 C C . HIS C 1 62 ? -25.708 31.605 -20.694 1.00 38.58 62 HIS C C 1
ATOM 11172 O O . HIS C 1 62 ? -26.422 32.007 -21.617 1.00 38.84 62 HIS C O 1
ATOM 11186 N N . GLY C 1 63 ? -26.038 31.775 -19.417 1.00 39.05 63 GLY C N 1
ATOM 11187 C CA . GLY C 1 63 ? -27.273 32.447 -19.063 1.00 39.25 63 GLY C CA 1
ATOM 11188 C C . GLY C 1 63 ? -28.513 31.618 -19.273 1.00 38.18 63 GLY C C 1
ATOM 11189 O O . GLY C 1 63 ? -29.613 32.164 -19.347 1.00 39.05 63 GLY C O 1
ATOM 11193 N N . THR C 1 64 ? -28.375 30.306 -19.386 1.00 35.98 64 THR C N 1
ATOM 11194 C CA . THR C 1 64 ? -29.547 29.454 -19.444 1.00 33.89 64 THR C CA 1
ATOM 11195 C C . THR C 1 64 ? -30.098 29.255 -18.044 1.00 33.56 64 THR C C 1
ATOM 11196 O O . THR C 1 64 ? -29.364 28.879 -17.128 1.00 34.19 64 THR C O 1
ATOM 11207 N N . ASP C 1 65 ? -31.393 29.511 -17.878 1.00 33.39 65 ASP C N 1
ATOM 11208 C CA . ASP C 1 65 ? -31.986 29.380 -16.555 1.00 34.28 65 ASP C CA 1
ATOM 11209 C C . ASP C 1 65 ? -32.397 27.942 -16.265 1.00 31.88 65 ASP C C 1
ATOM 11210 O O . ASP C 1 65 ? -32.217 27.473 -15.143 1.00 31.91 65 ASP C O 1
ATOM 11219 N N . MET C 1 66 ? -32.967 27.238 -17.246 1.00 30.87 66 MET C N 1
ATOM 11220 C CA . MET C 1 66 ? -33.388 25.857 -17.044 1.00 31.04 66 MET C CA 1
ATOM 11221 C C . MET C 1 66 ? -33.176 25.079 -18.333 1.00 29.60 66 MET C C 1
ATOM 11222 O O . MET C 1 66 ? -33.127 25.652 -19.424 1.00 29.04 66 MET C O 1
ATOM 11236 N N . GLN C 1 67 ? -33.041 23.763 -18.197 1.00 27.64 67 GLN C N 1
ATOM 11237 C CA . GLN C 1 67 ? -32.837 22.915 -19.358 1.00 27.38 67 GLN C CA 1
ATOM 11238 C C . GLN C 1 67 ? -33.645 21.634 -19.202 1.00 27.00 67 GLN C C 1
ATOM 11239 O O . GLN C 1 67 ? -33.678 21.035 -18.125 1.00 27.15 67 GLN C O 1
ATOM 11253 N N . LEU C 1 68 ? -34.307 21.233 -20.281 1.00 27.67 68 LEU C N 1
ATOM 11254 C CA . LEU C 1 68 ? -35.014 19.967 -20.302 1.00 28.04 68 LEU C CA 1
ATOM 11255 C C . LEU C 1 68 ? -33.991 18.902 -20.650 1.00 25.83 68 LEU C C 1
ATOM 11256 O O . LEU C 1 68 ? -33.386 18.962 -21.721 1.00 25.31 68 LEU C O 1
ATOM 11272 N N . ILE C 1 69 ? -33.741 17.970 -19.732 1.00 25.80 69 ILE C N 1
ATOM 11273 C CA . ILE C 1 69 ? -32.741 16.929 -19.949 1.00 24.42 69 ILE C CA 1
ATOM 11274 C C . ILE C 1 69 ? -33.431 15.596 -20.217 1.00 24.31 69 ILE C C 1
ATOM 11275 O O . ILE C 1 69 ? -34.367 15.196 -19.510 1.00 22.58 69 ILE C O 1
ATOM 11291 N N . SER C 1 70 ? -32.957 14.925 -21.247 1.00 23.55 70 SER C N 1
ATOM 11292 C CA . SER C 1 70 ? -33.442 13.649 -21.725 1.00 23.63 70 SER C CA 1
ATOM 11293 C C . SER C 1 70 ? -32.268 12.669 -21.761 1.00 23.99 70 SER C C 1
ATOM 11294 O O . SER C 1 70 ? -31.124 13.064 -21.513 1.00 23.78 70 SER C O 1
ATOM 11302 N N . PRO C 1 71 ? -32.499 11.393 -22.049 1.00 24.37 71 PRO C N 1
ATOM 11303 C CA . PRO C 1 71 ? -31.378 10.445 -22.153 1.00 24.58 71 PRO C CA 1
ATOM 11304 C C . PRO C 1 71 ? -30.368 10.886 -23.206 1.00 24.78 71 PRO C C 1
ATOM 11305 O O . PRO C 1 71 ? -30.695 11.618 -24.147 1.00 24.04 71 PRO C O 1
ATOM 11316 N N . ARG C 1 72 ? -29.135 10.413 -23.059 1.00 21.68 72 ARG C N 1
ATOM 11317 C CA . ARG C 1 72 ? -28.142 10.535 -24.135 1.00 22.39 72 ARG C CA 1
ATOM 11318 C C . ARG C 1 72 ? -28.549 9.574 -25.245 1.00 21.00 72 ARG C C 1
ATOM 11319 O O . ARG C 1 72 ? -28.404 8.353 -25.071 1.00 21.32 72 ARG C O 1
ATOM 11340 N N . PRO C 1 73 ? -29.076 10.052 -26.374 1.00 20.37 73 PRO C N 1
ATOM 11341 C CA . PRO C 1 73 ? -29.727 9.127 -27.305 1.00 19.06 73 PRO C CA 1
ATOM 11342 C C . PRO C 1 73 ? -28.807 8.055 -27.871 1.00 20.28 73 PRO C C 1
ATOM 11343 O O . PRO C 1 73 ? -29.246 6.913 -28.072 1.00 18.43 73 PRO C O 1
ATOM 11354 N N . PHE C 1 74 ? -27.543 8.381 -28.145 1.00 21.65 74 PHE C N 1
ATOM 11355 C CA . PHE C 1 74 ? -26.679 7.402 -28.791 1.00 24.00 74 PHE C CA 1
ATOM 11356 C C . PHE C 1 74 ? -26.314 6.241 -27.877 1.00 21.04 74 PHE C C 1
ATOM 11357 O O . PHE C 1 74 ? -25.725 5.272 -28.355 1.00 18.76 74 PHE C O 1
ATOM 11374 N N . GLN C 1 75 ? -26.671 6.299 -26.608 1.00 18.58 75 GLN C N 1
ATOM 11375 C CA . GLN C 1 75 ? -26.482 5.177 -25.697 1.00 21.25 75 GLN C CA 1
ATOM 11376 C C . GLN C 1 75 ? -27.696 4.264 -25.582 1.00 21.50 75 GLN C C 1
ATOM 11377 O O . GLN C 1 75 ? -27.588 3.231 -24.924 1.00 21.60 75 GLN C O 1
ATOM 11391 N N . MET C 1 76 ? -28.824 4.569 -26.232 1.00 21.31 76 MET C N 1
ATOM 11392 C CA . MET C 1 76 ? -30.072 3.889 -25.888 1.00 21.47 76 MET C CA 1
ATOM 11393 C C . MET C 1 76 ? -30.296 2.574 -26.631 1.00 19.93 76 MET C C 1
ATOM 11394 O O . MET C 1 76 ? -31.299 1.907 -26.359 1.00 21.58 76 MET C O 1
ATOM 11408 N N . MET C 1 77 ? -29.404 2.197 -27.542 1.00 19.82 77 MET C N 1
ATOM 11409 C CA . MET C 1 77 ? -29.263 0.833 -28.047 1.00 20.10 77 MET C CA 1
ATOM 11410 C C . MET C 1 77 ? -30.614 0.174 -28.355 1.00 20.15 77 MET C C 1
ATOM 11411 O O . MET C 1 77 ? -30.906 -0.953 -27.938 1.00 18.84 77 MET C O 1
ATOM 11425 N N . ASN C 1 78 ? -31.424 0.871 -29.161 1.00 19.64 78 ASN C N 1
ATOM 11426 C CA . ASN C 1 78 ? -32.767 0.395 -29.485 1.00 20.06 78 ASN C CA 1
ATOM 11427 C C . ASN C 1 78 ? -32.746 -0.873 -30.347 1.00 20.22 78 ASN C C 1
ATOM 11428 O O . ASN C 1 78 ? -33.767 -1.570 -30.420 1.00 19.95 78 ASN C O 1
ATOM 11439 N N . SER C 1 79 ? -31.621 -1.189 -30.995 1.00 18.04 79 SER C N 1
ATOM 11440 C CA . SER C 1 79 ? -31.473 -2.382 -31.817 1.00 19.73 79 SER C CA 1
ATOM 11441 C C . SER C 1 79 ? -30.803 -3.532 -31.079 1.00 19.71 79 SER C C 1
ATOM 11442 O O . SER C 1 79 ? -30.509 -4.556 -31.702 1.00 20.72 79 SER C O 1
ATOM 11450 N N . ALA C 1 80 ? -30.525 -3.380 -29.786 1.00 19.58 80 ALA C N 1
ATOM 11451 C CA . ALA C 1 80 ? -29.763 -4.392 -29.068 1.00 20.10 80 ALA C CA 1
ATOM 11452 C C . ALA C 1 80 ? -30.653 -5.563 -28.687 1.00 21.00 80 ALA C C 1
ATOM 11453 O O . ALA C 1 80 ? -31.877 -5.448 -28.570 1.00 21.17 80 ALA C O 1
ATOM 11460 N N . LYS C 1 81 ? -30.009 -6.694 -28.458 1.00 25.94 81 LYS C N 1
ATOM 11461 C CA . LYS C 1 81 ? -30.703 -7.908 -28.018 1.00 27.95 81 LYS C CA 1
ATOM 11462 C C . LYS C 1 81 ? -30.076 -8.395 -26.722 1.00 27.20 81 LYS C C 1
ATOM 11463 O O . LYS C 1 81 ? -28.873 -8.197 -26.518 1.00 28.17 81 LYS C O 1
ATOM 11482 N N . PRO C 1 82 ? -30.875 -9.035 -25.840 1.00 24.99 82 PRO C N 1
ATOM 11483 C CA . PRO C 1 82 ? -32.314 -9.315 -25.945 1.00 23.03 82 PRO C CA 1
ATOM 11484 C C . PRO C 1 82 ? -33.131 -8.069 -25.661 1.00 21.52 82 PRO C C 1
ATOM 11485 O O . PRO C 1 82 ? -32.623 -7.150 -25.048 1.00 20.81 82 PRO C O 1
ATOM 11496 N N . ALA C 1 83 ? -34.395 -8.059 -26.086 1.00 22.58 83 ALA C N 1
ATOM 11497 C CA . ALA C 1 83 ? -35.241 -6.876 -25.937 1.00 22.54 83 ALA C CA 1
ATOM 11498 C C . ALA C 1 83 ? -35.278 -6.377 -24.501 1.00 22.60 83 ALA C C 1
ATOM 11499 O O . ALA C 1 83 ? -35.341 -5.158 -24.265 1.00 20.75 83 ALA C O 1
ATOM 11506 N N . ARG C 1 84 ? -35.201 -7.286 -23.520 1.00 22.25 84 ARG C N 1
ATOM 11507 C CA . ARG C 1 84 ? -35.398 -6.845 -22.145 1.00 23.65 84 ARG C CA 1
ATOM 11508 C C . ARG C 1 84 ? -34.308 -5.881 -21.681 1.00 23.63 84 ARG C C 1
ATOM 11509 O O . ARG C 1 84 ? -34.576 -5.036 -20.825 1.00 23.97 84 ARG C O 1
ATOM 11530 N N . VAL C 1 85 ? -33.095 -5.957 -22.232 1.00 24.28 85 VAL C N 1
ATOM 11531 C CA . VAL C 1 85 ? -32.069 -5.033 -21.753 1.00 24.88 85 VAL C CA 1
ATOM 11532 C C . VAL C 1 85 ? -32.349 -3.628 -22.272 1.00 23.40 85 VAL C C 1
ATOM 11533 O O . VAL C 1 85 ? -31.963 -2.642 -21.631 1.00 22.88 85 VAL C O 1
ATOM 11546 N N . VAL C 1 86 ? -32.997 -3.506 -23.436 1.00 22.68 86 VAL C N 1
ATOM 11547 C CA . VAL C 1 86 ? -33.373 -2.188 -23.945 1.00 23.03 86 VAL C CA 1
ATOM 11548 C C . VAL C 1 86 ? -34.378 -1.535 -23.010 1.00 22.59 86 VAL C C 1
ATOM 11549 O O . VAL C 1 86 ? -34.284 -0.335 -22.697 1.00 22.18 86 VAL C O 1
ATOM 11562 N N . HIS C 1 87 ? -35.392 -2.304 -22.608 1.00 21.17 87 HIS C N 1
ATOM 11563 C CA . HIS C 1 87 ? -36.392 -1.804 -21.675 1.00 21.21 87 HIS C CA 1
ATOM 11564 C C . HIS C 1 87 ? -35.757 -1.450 -20.343 1.00 21.43 87 HIS C C 1
ATOM 11565 O O . HIS C 1 87 ? -35.984 -0.364 -19.797 1.00 22.22 87 HIS C O 1
ATOM 11579 N N . TRP C 1 88 ? -34.955 -2.368 -19.791 1.00 21.22 88 TRP C N 1
ATOM 11580 C CA . TRP C 1 88 ? -34.394 -2.133 -18.470 1.00 22.03 88 TRP C CA 1
ATOM 11581 C C . TRP C 1 88 ? -33.511 -0.893 -18.466 1.00 21.89 88 TRP C C 1
ATOM 11582 O O . TRP C 1 88 ? -33.600 -0.064 -17.555 1.00 21.49 88 TRP C O 1
ATOM 11603 N N . PHE C 1 89 ? -32.617 -0.775 -19.449 1.00 20.80 89 PHE C N 1
ATOM 11604 C CA . PHE C 1 89 ? -31.731 0.382 -19.477 1.00 20.38 89 PHE C CA 1
ATOM 11605 C C . PHE C 1 89 ? -32.527 1.667 -19.611 1.00 20.57 89 PHE C C 1
ATOM 11606 O O . PHE C 1 89 ? -32.265 2.648 -18.906 1.00 21.92 89 PHE C O 1
ATOM 11623 N N . CYS C 1 90 ? -33.491 1.697 -20.530 1.00 20.81 90 CYS C N 1
ATOM 11624 C CA . CYS C 1 90 ? -34.298 2.907 -20.675 1.00 20.82 90 CYS C CA 1
ATOM 11625 C C . CYS C 1 90 ? -34.939 3.296 -19.346 1.00 20.49 90 CYS C C 1
ATOM 11626 O O . CYS C 1 90 ? -34.916 4.469 -18.946 1.00 19.85 90 CYS C O 1
ATOM 11634 N N . GLU C 1 91 ? -35.489 2.319 -18.632 1.00 20.09 91 GLU C N 1
ATOM 11635 C CA . GLU C 1 91 ? -36.120 2.598 -17.348 1.00 22.21 91 GLU C CA 1
ATOM 11636 C C . GLU C 1 91 ? -35.115 3.148 -16.339 1.00 22.68 91 GLU C C 1
ATOM 11637 O O . GLU C 1 91 ? -35.413 4.105 -15.618 1.00 22.38 91 GLU C O 1
ATOM 11649 N N . GLU C 1 92 ? -33.908 2.571 -16.284 1.00 21.42 92 GLU C N 1
ATOM 11650 C CA . GLU C 1 92 ? -32.910 3.072 -15.346 1.00 21.93 92 GLU C CA 1
ATOM 11651 C C . GLU C 1 92 ? -32.485 4.499 -15.687 1.00 23.07 92 GLU C C 1
ATOM 11652 O O . GLU C 1 92 ? -32.308 5.321 -14.779 1.00 23.31 92 GLU C O 1
ATOM 11664 N N . VAL C 1 93 ? -32.303 4.811 -16.978 1.00 22.32 93 VAL C N 1
ATOM 11665 C CA . VAL C 1 93 ? -31.952 6.181 -17.360 1.00 23.65 93 VAL C CA 1
ATOM 11666 C C . VAL C 1 93 ? -33.049 7.145 -16.923 1.00 22.23 93 VAL C C 1
ATOM 11667 O O . VAL C 1 93 ? -32.777 8.172 -16.285 1.00 21.65 93 VAL C O 1
ATOM 11680 N N . ASN C 1 94 ? -34.304 6.823 -17.248 1.00 20.58 94 ASN C N 1
ATOM 11681 C CA . ASN C 1 94 ? -35.415 7.683 -16.846 1.00 23.72 94 ASN C CA 1
ATOM 11682 C C . ASN C 1 94 ? -35.466 7.871 -15.331 1.00 24.02 94 ASN C C 1
ATOM 11683 O O . ASN C 1 94 ? -35.712 8.987 -14.849 1.00 25.39 94 ASN C O 1
ATOM 11694 N N . THR C 1 95 ? -35.268 6.790 -14.558 1.00 22.58 95 THR C N 1
ATOM 11695 C CA . THR C 1 95 ? -35.248 6.918 -13.106 1.00 23.35 95 THR C CA 1
ATOM 11696 C C . THR C 1 95 ? -34.135 7.865 -12.672 1.00 23.33 95 THR C C 1
ATOM 11697 O O . THR C 1 95 ? -34.324 8.691 -11.776 1.00 21.30 95 THR C O 1
ATOM 11708 N N . LEU C 1 96 ? -32.968 7.771 -13.313 1.00 24.63 96 LEU C N 1
ATOM 11709 C CA . LEU C 1 96 ? -31.855 8.605 -12.892 1.00 27.38 96 LEU C CA 1
ATOM 11710 C C . LEU C 1 96 ? -32.114 10.073 -13.238 1.00 27.78 96 LEU C C 1
ATOM 11711 O O . LEU C 1 96 ? -31.780 10.967 -12.454 1.00 28.49 96 LEU C O 1
ATOM 11727 N N . ILE C 1 97 ? -32.728 10.338 -14.393 1.00 25.15 97 ILE C N 1
ATOM 11728 C CA . ILE C 1 97 ? -33.072 11.712 -14.752 1.00 25.57 97 ILE C CA 1
ATOM 11729 C C . ILE C 1 97 ? -34.087 12.280 -13.767 1.00 25.64 97 ILE C C 1
ATOM 11730 O O . ILE C 1 97 ? -33.982 13.435 -13.344 1.00 26.31 97 ILE C O 1
ATOM 11746 N N . HIS C 1 98 ? -35.089 11.483 -13.386 1.00 25.44 98 HIS C N 1
ATOM 11747 C CA . HIS C 1 98 ? -36.026 11.933 -12.365 1.00 27.57 98 HIS C CA 1
ATOM 11748 C C . HIS C 1 98 ? -35.284 12.334 -11.093 1.00 28.10 98 HIS C C 1
ATOM 11749 O O . HIS C 1 98 ? -35.511 13.416 -10.527 1.00 26.97 98 HIS C O 1
ATOM 11763 N N . ARG C 1 99 ? -34.377 11.474 -10.630 1.00 27.51 99 ARG C N 1
ATOM 11764 C CA . ARG C 1 99 ? -33.643 11.789 -9.409 1.00 28.29 99 ARG C CA 1
ATOM 11765 C C . ARG C 1 99 ? -32.822 13.063 -9.564 1.00 26.73 99 ARG C C 1
ATOM 11766 O O . ARG C 1 99 ? -32.821 13.915 -8.674 1.00 28.32 99 ARG C O 1
ATOM 11787 N N . GLN C 1 100 ? -32.118 13.218 -10.689 1.00 26.19 100 GLN C N 1
ATOM 11788 C CA . GLN C 1 100 ? -31.278 14.403 -10.850 1.00 28.39 100 GLN C CA 1
ATOM 11789 C C . GLN C 1 100 ? -32.122 15.681 -10.887 1.00 27.19 100 GLN C C 1
ATOM 11790 O O . GLN C 1 100 ? -31.751 16.688 -10.271 1.00 27.83 100 GLN C O 1
ATOM 11804 N N . CYS C 1 101 ? -33.277 15.646 -11.569 1.00 25.55 101 CYS C N 1
ATOM 11805 C CA . CYS C 1 101 ? -34.173 16.803 -11.591 1.00 27.56 101 CYS C CA 1
ATOM 11806 C C . CYS C 1 101 ? -34.788 17.056 -10.227 1.00 29.19 101 CYS C C 1
ATOM 11807 O O . CYS C 1 101 ? -35.021 18.210 -9.854 1.00 31.20 101 CYS C O 1
ATOM 11815 N N . THR C 1 102 ? -35.090 15.992 -9.478 1.00 29.46 102 THR C N 1
ATOM 11816 C CA . THR C 1 102 ? -35.567 16.168 -8.108 1.00 31.08 102 THR C CA 1
ATOM 11817 C C . THR C 1 102 ? -34.495 16.811 -7.245 1.00 30.29 102 THR C C 1
ATOM 11818 O O . THR C 1 102 ? -34.792 17.659 -6.390 1.00 32.11 102 THR C O 1
ATOM 11829 N N . LEU C 1 103 ? -33.240 16.415 -7.443 1.00 27.66 103 LEU C N 1
ATOM 11830 C CA . LEU C 1 103 ? -32.159 16.921 -6.613 1.00 29.67 103 LEU C CA 1
ATOM 11831 C C . LEU C 1 103 ? -31.743 18.338 -6.999 1.00 30.40 103 LEU C C 1
ATOM 11832 O O . LEU C 1 103 ? -31.219 19.067 -6.151 1.00 30.45 103 LEU C O 1
ATOM 11848 N N . ILE C 1 104 ? -31.933 18.723 -8.260 1.00 31.26 104 ILE C N 1
ATOM 11849 C CA . ILE C 1 104 ? -31.511 20.034 -8.768 1.00 33.55 104 ILE C CA 1
ATOM 11850 C C . ILE C 1 104 ? -32.674 20.664 -9.529 1.00 32.37 104 ILE C C 1
ATOM 11851 O O . ILE C 1 104 ? -32.562 20.928 -10.740 1.00 31.62 104 ILE C O 1
ATOM 11867 N N . PRO C 1 105 ? -33.801 20.934 -8.862 1.00 34.68 105 PRO C N 1
ATOM 11868 C CA . PRO C 1 105 ? -35.016 21.361 -9.586 1.00 35.05 105 PRO C CA 1
ATOM 11869 C C . PRO C 1 105 ? -34.970 22.789 -10.120 1.00 35.71 105 PRO C C 1
ATOM 11870 O O . PRO C 1 105 ? -35.840 23.152 -10.927 1.00 34.49 105 PRO C O 1
ATOM 11881 N N . GLU C 1 106 ? -34.007 23.605 -9.694 1.00 37.06 106 GLU C N 1
ATOM 11882 C CA . GLU C 1 106 ? -33.879 24.951 -10.225 1.00 40.33 106 GLU C CA 1
ATOM 11883 C C . GLU C 1 106 ? -33.172 24.963 -11.568 1.00 38.70 106 GLU C C 1
ATOM 11884 O O . GLU C 1 106 ? -33.102 26.014 -12.216 1.00 38.45 106 GLU C O 1
ATOM 11892 N N . MET C 1 107 ? -32.672 23.826 -12.007 1.00 37.82 107 MET C N 1
ATOM 11893 C CA . MET C 1 107 ? -31.917 23.757 -13.243 1.00 39.40 107 MET C CA 1
ATOM 11894 C C . MET C 1 107 ? -32.517 22.793 -14.255 1.00 33.94 107 MET C C 1
ATOM 11895 O O . MET C 1 107 ? -32.584 23.132 -15.439 1.00 31.40 107 MET C O 1
ATOM 11909 N N . PHE C 1 108 ? -33.004 21.625 -13.828 1.00 29.36 108 PHE C N 1
ATOM 11910 C CA . PHE C 1 108 ? -33.298 20.535 -14.759 1.00 27.06 108 PHE C CA 1
ATOM 11911 C C . PHE C 1 108 ? -34.756 20.108 -14.711 1.00 26.27 108 PHE C C 1
ATOM 11912 O O . PHE C 1 108 ? -35.331 19.923 -13.629 1.00 27.35 108 PHE C O 1
ATOM 11929 N N . ILE C 1 109 ? -35.330 19.938 -15.900 1.00 24.80 109 ILE C N 1
ATOM 11930 C CA . ILE C 1 109 ? -36.692 19.458 -16.096 1.00 24.90 109 ILE C CA 1
ATOM 11931 C C . ILE C 1 109 ? -36.649 18.128 -16.847 1.00 24.55 109 ILE C C 1
ATOM 11932 O O . ILE C 1 109 ? -35.925 18.002 -17.848 1.00 22.82 109 ILE C O 1
ATOM 11948 N N . PRO C 1 110 ? -37.422 17.124 -16.426 1.00 25.66 110 PRO C N 1
ATOM 11949 C CA . PRO C 1 110 ? -37.239 15.757 -16.957 1.00 24.88 110 PRO C CA 1
ATOM 11950 C C . PRO C 1 110 ? -37.969 15.503 -18.276 1.00 24.71 110 PRO C C 1
ATOM 11951 O O . PRO C 1 110 ? -39.163 15.774 -18.408 1.00 25.20 110 PRO C O 1
ATOM 11962 N N . VAL C 1 111 ? -37.246 14.939 -19.245 1.00 22.46 111 VAL C N 1
ATOM 11963 C CA . VAL C 1 111 ? -37.829 14.459 -20.488 1.00 21.72 111 VAL C CA 1
ATOM 11964 C C . VAL C 1 111 ? -37.397 12.996 -20.637 1.00 21.80 111 VAL C C 1
ATOM 11965 O O . VAL C 1 111 ? -36.252 12.647 -20.326 1.00 20.68 111 VAL C O 1
ATOM 11978 N N . ALA C 1 112 ? -38.319 12.131 -21.069 1.00 22.62 112 ALA C N 1
ATOM 11979 C CA . ALA C 1 112 ? -38.132 10.694 -20.950 1.00 22.42 112 ALA C CA 1
ATOM 11980 C C . ALA C 1 112 ? -37.656 10.054 -22.249 1.00 22.88 112 ALA C C 1
ATOM 11981 O O . ALA C 1 112 ? -37.961 10.517 -23.353 1.00 23.58 112 ALA C O 1
ATOM 11988 N N . GLY C 1 113 ? -36.908 8.967 -22.100 1.00 21.16 113 GLY C N 1
ATOM 11989 C CA . GLY C 1 113 ? -36.683 8.070 -23.204 1.00 21.63 113 GLY C CA 1
ATOM 11990 C C . GLY C 1 113 ? -37.834 7.087 -23.329 1.00 20.57 113 GLY C C 1
ATOM 11991 O O . GLY C 1 113 ? -38.476 6.726 -22.347 1.00 22.16 113 GLY C O 1
ATOM 11995 N N . LEU C 1 114 ? -38.094 6.658 -24.561 1.00 20.65 114 LEU C N 1
ATOM 11996 C CA . LEU C 1 114 ? -39.041 5.569 -24.771 1.00 20.43 114 LEU C CA 1
ATOM 11997 C C . LEU C 1 114 ? -38.284 4.269 -24.954 1.00 21.00 114 LEU C C 1
ATOM 11998 O O . LEU C 1 114 ? -37.279 4.242 -25.670 1.00 21.71 114 LEU C O 1
ATOM 12014 N N . PRO C 1 115 ? -38.758 3.126 -24.352 1.00 20.13 115 PRO C N 1
ATOM 12015 C CA . PRO C 1 115 ? -38.049 1.842 -24.520 1.00 18.58 115 PRO C CA 1
ATOM 12016 C C . PRO C 1 115 ? -38.389 1.161 -25.842 1.00 20.58 115 PRO C C 1
ATOM 12017 O O . PRO C 1 115 ? -38.964 0.065 -25.885 1.00 19.54 115 PRO C O 1
ATOM 12028 N N . GLN C 1 116 ? -38.050 1.841 -26.941 1.00 21.37 116 GLN C N 1
ATOM 12029 C CA . GLN C 1 116 ? -38.311 1.342 -28.285 1.00 22.06 116 GLN C CA 1
ATOM 12030 C C . GLN C 1 116 ? -37.354 0.211 -28.614 1.00 23.62 116 GLN C C 1
ATOM 12031 O O . GLN C 1 116 ? -36.130 0.397 -28.628 1.00 24.77 116 GLN C O 1
ATOM 12045 N N . VAL C 1 117 ? -37.916 -0.966 -28.821 1.00 22.66 117 VAL C N 1
ATOM 12046 C CA . VAL C 1 117 ? -37.184 -2.133 -29.282 1.00 20.95 117 VAL C CA 1
ATOM 12047 C C . VAL C 1 117 ? -37.537 -2.314 -30.752 1.00 21.16 117 VAL C C 1
ATOM 12048 O O . VAL C 1 117 ? -38.717 -2.427 -31.101 1.00 21.22 117 VAL C O 1
ATOM 12061 N N . ALA C 1 118 ? -36.526 -2.309 -31.617 1.00 19.39 118 ALA C N 1
ATOM 12062 C CA . ALA C 1 118 ? -36.755 -2.511 -33.038 1.00 20.23 118 ALA C CA 1
ATOM 12063 C C . ALA C 1 118 ? -37.658 -3.711 -33.261 1.00 21.45 118 ALA C C 1
ATOM 12064 O O . ALA C 1 118 ? -37.353 -4.815 -32.810 1.00 21.27 118 ALA C O 1
ATOM 12071 N N . GLY C 1 119 ? -38.778 -3.495 -33.949 1.00 22.65 119 GLY C N 1
ATOM 12072 C CA . GLY C 1 119 ? -39.687 -4.568 -34.275 1.00 25.00 119 GLY C CA 1
ATOM 12073 C C . GLY C 1 119 ? -40.852 -4.735 -33.322 1.00 24.60 119 GLY C C 1
ATOM 12074 O O . GLY C 1 119 ? -41.830 -5.391 -33.683 1.00 24.96 119 GLY C O 1
ATOM 12078 N N . GLU C 1 120 ? -40.788 -4.154 -32.130 1.00 23.92 120 GLU C N 1
ATOM 12079 C CA . GLU C 1 120 ? -41.884 -4.348 -31.204 1.00 25.07 120 GLU C CA 1
ATOM 12080 C C . GLU C 1 120 ? -43.012 -3.373 -31.522 1.00 25.01 120 GLU C C 1
ATOM 12081 O O . GLU C 1 120 ? -42.763 -2.255 -31.976 1.00 24.80 120 GLU C O 1
ATOM 12093 N N . PRO C 1 121 ? -44.257 -3.759 -31.277 1.00 26.39 121 PRO C N 1
ATOM 12094 C CA . PRO C 1 121 ? -45.343 -2.785 -31.402 1.00 27.21 121 PRO C CA 1
ATOM 12095 C C . PRO C 1 121 ? -45.131 -1.609 -30.462 1.00 25.17 121 PRO C C 1
ATOM 12096 O O . PRO C 1 121 ? -44.629 -1.761 -29.339 1.00 24.01 121 PRO C O 1
ATOM 12107 N N . ILE C 1 122 ? -45.540 -0.421 -30.925 1.00 24.31 122 ILE C N 1
ATOM 12108 C CA . ILE C 1 122 ? -45.273 0.788 -30.158 1.00 22.81 122 ILE C CA 1
ATOM 12109 C C . ILE C 1 122 ? -45.972 0.762 -28.809 1.00 23.81 122 ILE C C 1
ATOM 12110 O O . ILE C 1 122 ? -45.524 1.426 -27.877 1.00 21.50 122 ILE C O 1
ATOM 12126 N N . GLU C 1 123 ? -47.062 0.003 -28.665 1.00 26.09 123 GLU C N 1
ATOM 12127 C CA . GLU C 1 123 ? -47.737 -0.059 -27.375 1.00 27.48 123 GLU C CA 1
ATOM 12128 C C . GLU C 1 123 ? -46.831 -0.579 -26.258 1.00 26.14 123 GLU C C 1
ATOM 12129 O O . GLU C 1 123 ? -47.141 -0.381 -25.080 1.00 27.19 123 GLU C O 1
ATOM 12141 N N . ASN C 1 124 ? -45.717 -1.231 -26.592 1.00 26.26 124 ASN C N 1
ATOM 12142 C CA . ASN C 1 124 ? -44.834 -1.746 -25.556 1.00 27.23 124 ASN C CA 1
ATOM 12143 C C . ASN C 1 124 ? -44.096 -0.638 -24.811 1.00 26.66 124 ASN C C 1
ATOM 12144 O O . ASN C 1 124 ? -43.436 -0.936 -23.809 1.00 26.14 124 ASN C O 1
ATOM 12155 N N . VAL C 1 125 ? -44.179 0.620 -25.273 1.00 25.42 125 VAL C N 1
ATOM 12156 C CA . VAL C 1 125 ? -43.591 1.733 -24.529 1.00 24.37 125 VAL C CA 1
ATOM 12157 C C . VAL C 1 125 ? -44.589 2.406 -23.590 1.00 24.00 125 VAL C C 1
ATOM 12158 O O . VAL C 1 125 ? -44.202 3.327 -22.863 1.00 23.52 125 VAL C O 1
ATOM 12171 N N . PHE C 1 126 ? -45.847 1.947 -23.539 1.00 23.44 126 PHE C N 1
ATOM 12172 C CA . PHE C 1 126 ? -46.881 2.707 -22.840 1.00 24.55 126 PHE C CA 1
ATOM 12173 C C . PHE C 1 126 ? -46.727 2.613 -21.325 1.00 26.43 126 PHE C C 1
ATOM 12174 O O . PHE C 1 126 ? -46.938 3.603 -20.617 1.00 27.67 126 PHE C O 1
ATOM 12191 N N . ALA C 1 127 ? -46.399 1.430 -20.808 1.00 26.01 127 ALA C N 1
ATOM 12192 C CA . ALA C 1 127 ? -46.202 1.275 -19.372 1.00 26.99 127 ALA C CA 1
ATOM 12193 C C . ALA C 1 127 ? -45.151 2.252 -18.858 1.00 25.50 127 ALA C C 1
ATOM 12194 O O . ALA C 1 127 ? -45.357 2.929 -17.845 1.00 26.08 127 ALA C O 1
ATOM 12201 N N . GLU C 1 128 ? -44.023 2.361 -19.561 1.00 24.33 128 GLU C N 1
ATOM 12202 C CA . GLU C 1 128 ? -42.972 3.266 -19.107 1.00 24.56 128 GLU C CA 1
ATOM 12203 C C . GLU C 1 128 ? -43.393 4.726 -19.254 1.00 24.01 128 GLU C C 1
ATOM 12204 O O . GLU C 1 128 ? -43.060 5.566 -18.400 1.00 22.95 128 GLU C O 1
ATOM 12216 N N . MET C 1 129 ? -44.134 5.052 -20.322 1.00 25.26 129 MET C N 1
ATOM 12217 C CA . MET C 1 129 ? -44.703 6.395 -20.447 1.00 25.74 129 MET C CA 1
ATOM 12218 C C . MET C 1 129 ? -45.566 6.739 -19.239 1.00 27.72 129 MET C C 1
ATOM 12219 O O . MET C 1 129 ? -45.417 7.809 -18.642 1.00 27.78 129 MET C O 1
ATOM 12233 N N . ASP C 1 130 ? -46.474 5.838 -18.856 1.00 29.12 130 ASP C N 1
ATOM 12234 C CA . ASP C 1 130 ? -47.310 6.088 -17.684 1.00 29.83 130 ASP C CA 1
ATOM 12235 C C . ASP C 1 130 ? -46.471 6.297 -16.428 1.00 29.17 130 ASP C C 1
ATOM 12236 O O . ASP C 1 130 ? -46.813 7.122 -15.577 1.00 29.01 130 ASP C O 1
ATOM 12245 N N . ARG C 1 131 ? -45.386 5.536 -16.270 1.00 27.47 131 ARG C N 1
ATOM 12246 C CA . ARG C 1 131 ? -44.544 5.727 -15.091 1.00 26.70 131 ARG C CA 1
ATOM 12247 C C . ARG C 1 131 ? -43.869 7.095 -15.122 1.00 26.17 131 ARG C C 1
ATOM 12248 O O . ARG C 1 131 ? -43.739 7.766 -14.088 1.00 25.35 131 ARG C O 1
ATOM 12269 N N . CYS C 1 132 ? -43.389 7.499 -16.290 1.00 24.73 132 CYS C N 1
ATOM 12270 C CA . CYS C 1 132 ? -42.749 8.798 -16.402 1.00 25.76 132 CYS C CA 1
ATOM 12271 C C . CYS C 1 132 ? -43.759 9.917 -16.168 1.00 26.05 132 CYS C C 1
ATOM 12272 O O . CYS C 1 132 ? -43.461 10.887 -15.469 1.00 29.27 132 CYS C O 1
ATOM 12280 N N . VAL C 1 133 ? -44.981 9.770 -16.680 1.00 26.42 133 VAL C N 1
ATOM 12281 C CA . VAL C 1 133 ? -46.022 10.753 -16.375 1.00 28.15 133 VAL C CA 1
ATOM 12282 C C . VAL C 1 133 ? -46.209 10.882 -14.869 1.00 29.88 133 VAL C C 1
ATOM 12283 O O . VAL C 1 133 ? -46.316 11.992 -14.336 1.00 30.40 133 VAL C O 1
ATOM 12296 N N . SER C 1 134 ? -46.264 9.756 -14.159 1.00 32.81 134 SER C N 1
ATOM 12297 C CA . SER C 1 134 ? -46.411 9.810 -12.709 1.00 36.15 134 SER C CA 1
ATOM 12298 C C . SER C 1 134 ? -45.231 10.494 -12.039 1.00 34.04 134 SER C C 1
ATOM 12299 O O . SER C 1 134 ? -45.390 11.088 -10.969 1.00 34.83 134 SER C O 1
ATOM 12307 N N . MET C 1 135 ? -44.043 10.392 -12.628 1.00 32.92 135 MET C N 1
ATOM 12308 C CA . MET C 1 135 ? -42.845 11.007 -12.079 1.00 33.03 135 MET C CA 1
ATOM 12309 C C . MET C 1 135 ? -42.690 12.468 -12.472 1.00 31.21 135 MET C C 1
ATOM 12310 O O . MET C 1 135 ? -41.699 13.085 -12.079 1.00 32.50 135 MET C O 1
ATOM 12324 N N . GLY C 1 136 ? -43.613 13.027 -13.249 1.00 30.75 136 GLY C N 1
ATOM 12325 C CA . GLY C 1 136 ? -43.543 14.430 -13.623 1.00 29.57 136 GLY C CA 1
ATOM 12326 C C . GLY C 1 136 ? -42.823 14.740 -14.919 1.00 29.51 136 GLY C C 1
ATOM 12327 O O . GLY C 1 136 ? -42.490 15.913 -15.156 1.00 30.38 136 GLY C O 1
ATOM 12331 N N . PHE C 1 137 ? -42.580 13.747 -15.774 1.00 26.39 137 PHE C N 1
ATOM 12332 C CA . PHE C 1 137 ? -41.908 14.008 -17.037 1.00 26.21 137 PHE C CA 1
ATOM 12333 C C . PHE C 1 137 ? -42.806 14.825 -17.964 1.00 26.83 137 PHE C C 1
ATOM 12334 O O . PHE C 1 137 ? -44.037 14.740 -17.914 1.00 27.78 137 PHE C O 1
ATOM 12351 N N . LYS C 1 138 ? -42.170 15.605 -18.837 1.00 25.74 138 LYS C N 1
ATOM 12352 C CA . LYS C 1 138 ? -42.850 16.645 -19.605 1.00 27.61 138 LYS C CA 1
ATOM 12353 C C . LYS C 1 138 ? -42.785 16.411 -21.106 1.00 27.51 138 LYS C C 1
ATOM 12354 O O . LYS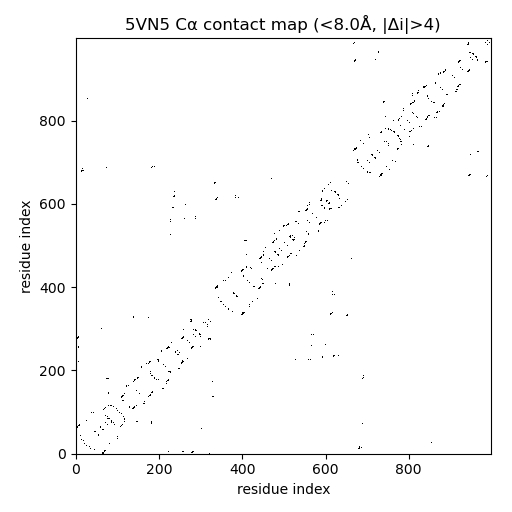 C 1 138 ? -43.224 17.276 -21.877 1.00 27.71 138 LYS C O 1
ATOM 12373 N N . GLY C 1 139 ? -42.240 15.281 -21.535 1.00 25.11 139 GLY C N 1
ATOM 12374 C CA . GLY C 1 139 ? -42.152 14.967 -22.947 1.00 23.50 139 GLY C CA 1
ATOM 12375 C C . GLY C 1 139 ? -41.405 13.660 -23.117 1.00 22.79 139 GLY C C 1
ATOM 12376 O O . GLY C 1 139 ? -40.934 13.056 -22.140 1.00 22.29 139 GLY C O 1
ATOM 12380 N N . PHE C 1 140 ? -41.305 13.229 -24.377 1.00 21.94 140 PHE C N 1
ATOM 12381 C CA . PHE C 1 140 ? -40.710 11.941 -24.727 1.00 22.67 140 PHE C CA 1
ATOM 12382 C C . PHE C 1 140 ? -39.856 12.072 -25.978 1.00 23.04 140 PHE C C 1
ATOM 12383 O O . PHE C 1 140 ? -40.308 12.620 -26.990 1.00 22.59 140 PHE C O 1
ATOM 12400 N N . LEU C 1 141 ? -38.641 11.519 -25.929 1.00 22.77 141 LEU C N 1
ATOM 12401 C CA . LEU C 1 141 ? -37.859 11.387 -27.154 1.00 23.09 141 LEU C CA 1
ATOM 12402 C C . LEU C 1 141 ? -38.462 10.283 -28.005 1.00 22.36 141 LEU C C 1
ATOM 12403 O O . LEU C 1 141 ? -38.751 9.193 -27.508 1.00 21.59 141 LEU C O 1
ATOM 12419 N N . LEU C 1 142 ? -38.669 10.567 -29.285 1.00 21.55 142 LEU C N 1
ATOM 12420 C CA . LEU C 1 142 ? -39.245 9.600 -30.209 1.00 21.76 142 LEU C CA 1
ATOM 12421 C C . LEU C 1 142 ? -38.210 9.285 -31.272 1.00 21.35 142 LEU C C 1
ATOM 12422 O O . LEU C 1 142 ? -37.763 10.185 -31.994 1.00 21.43 142 LEU C O 1
ATOM 12438 N N . ASN C 1 143 ? -37.879 8.002 -31.408 1.00 22.31 143 ASN C N 1
ATOM 12439 C CA . ASN C 1 143 ? -36.834 7.574 -32.321 1.00 20.22 143 ASN C CA 1
ATOM 12440 C C . ASN C 1 143 ? -37.481 6.993 -33.571 1.00 20.53 143 ASN C C 1
ATOM 12441 O O . ASN C 1 143 ? -38.163 5.960 -33.482 1.00 21.69 143 ASN C O 1
ATOM 12452 N N . PRO C 1 144 ? -37.340 7.628 -34.738 1.00 18.68 144 PRO C N 1
ATOM 12453 C CA . PRO C 1 144 ? -37.899 7.056 -35.974 1.00 18.20 144 PRO C CA 1
ATOM 12454 C C . PRO C 1 144 ? -37.127 5.858 -36.493 1.00 18.71 144 PRO C C 1
ATOM 12455 O O . PRO C 1 144 ? -37.595 5.186 -37.428 1.00 19.14 144 PRO C O 1
ATOM 12466 N N . ASP C 1 145 ? -35.951 5.580 -35.951 1.00 18.72 145 ASP C N 1
ATOM 12467 C CA . ASP C 1 145 ? -35.124 4.481 -36.423 1.00 19.11 145 ASP C CA 1
ATOM 12468 C C . ASP C 1 145 ? -34.598 3.670 -35.244 1.00 18.41 145 ASP C C 1
ATOM 12469 O O . ASP C 1 145 ? -33.394 3.670 -34.939 1.00 17.70 145 ASP C O 1
ATOM 12478 N N . PRO C 1 146 ? -35.478 2.918 -34.582 1.00 19.23 146 PRO C N 1
ATOM 12479 C CA . PRO C 1 146 ? -35.005 1.995 -33.538 1.00 17.77 146 PRO C CA 1
ATOM 12480 C C . PRO C 1 146 ? -34.128 0.865 -34.079 1.00 19.24 146 PRO C C 1
ATOM 12481 O O . PRO C 1 146 ? -33.473 0.174 -33.278 1.00 19.24 146 PRO C O 1
ATOM 12492 N N . TYR C 1 147 ? -34.109 0.634 -35.406 1.00 18.22 147 TYR C N 1
ATOM 12493 C CA . TYR C 1 147 ? -33.187 -0.329 -36.014 1.00 18.41 147 TYR C CA 1
ATOM 12494 C C . TYR C 1 147 ? -31.750 0.189 -36.086 1.00 19.75 147 TYR C C 1
ATOM 12495 O O . TYR C 1 147 ? -30.840 -0.602 -36.376 1.00 17.14 147 TYR C O 1
ATOM 12513 N N . GLU C 1 148 ? -31.535 1.483 -35.811 1.00 18.55 148 GLU C N 1
ATOM 12514 C CA . GLU C 1 148 ? -30.206 2.096 -35.680 1.00 18.22 148 GLU C CA 1
ATOM 12515 C C . GLU C 1 148 ? -29.344 1.839 -36.922 1.00 19.10 148 GLU C C 1
ATOM 12516 O O . GLU C 1 148 ? -28.215 1.328 -36.860 1.00 20.28 148 GLU C O 1
ATOM 12528 N N . ASN C 1 149 ? -29.896 2.250 -38.068 1.00 16.95 149 ASN C N 1
ATOM 12529 C CA . ASN C 1 149 ? -29.209 2.187 -39.353 1.00 17.75 149 ASN C CA 1
ATOM 12530 C C . ASN C 1 149 ? -28.738 0.766 -39.623 1.00 19.31 149 ASN C C 1
ATOM 12531 O O . ASN C 1 149 ? -27.564 0.509 -39.892 1.00 19.90 149 ASN C O 1
ATOM 12542 N N . GLY C 1 150 ? -29.682 -0.169 -39.551 1.00 18.94 150 GLY C N 1
ATOM 12543 C CA . GLY C 1 150 ? -29.406 -1.569 -39.779 1.00 21.80 150 GLY C CA 1
ATOM 12544 C C . GLY C 1 150 ? -29.897 -2.024 -41.138 1.00 22.56 150 GLY C C 1
ATOM 12545 O O . GLY C 1 150 ? -30.223 -1.223 -42.013 1.00 23.11 150 GLY C O 1
ATOM 12549 N N . ALA C 1 151 ? -29.964 -3.350 -41.299 1.00 20.92 151 ALA C N 1
ATOM 12550 C CA . ALA C 1 151 ? -30.419 -3.917 -42.561 1.00 23.28 151 ALA C CA 1
ATOM 12551 C C . ALA C 1 151 ? -31.905 -3.656 -42.788 1.00 25.25 151 ALA C C 1
ATOM 12552 O O . ALA C 1 151 ? -32.354 -3.609 -43.937 1.00 26.29 151 ALA C O 1
ATOM 12559 N N . GLU C 1 152 ? -32.671 -3.488 -41.711 1.00 23.98 152 GLU C N 1
ATOM 12560 C CA . GLU C 1 152 ? -34.099 -3.233 -41.752 1.00 25.70 152 GLU C CA 1
ATOM 12561 C C . GLU C 1 152 ? -34.385 -1.849 -41.195 1.00 23.33 152 GLU C C 1
ATOM 12562 O O . GLU C 1 152 ? -33.514 -1.203 -40.616 1.00 21.35 152 GLU C O 1
ATOM 12574 N N . GLU C 1 153 ? -35.631 -1.415 -41.345 1.00 21.92 153 GLU C N 1
ATOM 12575 C CA . GLU C 1 153 ? -36.052 -0.112 -40.848 1.00 22.69 153 GLU C CA 1
ATOM 12576 C C . GLU C 1 153 ? -37.490 -0.228 -40.362 1.00 21.82 153 GLU C C 1
ATOM 12577 O O . GLU C 1 153 ? -38.188 -1.197 -40.667 1.00 19.34 153 GLU C O 1
ATOM 12589 N N . ALA C 1 154 ? -37.909 0.752 -39.564 1.00 22.55 154 ALA C N 1
ATOM 12590 C CA . ALA C 1 154 ? -39.267 0.824 -39.054 1.00 22.59 154 ALA C CA 1
ATOM 12591 C C . ALA C 1 154 ? -40.193 1.404 -40.115 1.00 23.94 154 ALA C C 1
ATOM 12592 O O . ALA C 1 154 ? -39.742 1.917 -41.138 1.00 23.20 154 ALA C O 1
ATOM 12599 N N . PRO C 1 155 ? -41.507 1.330 -39.903 1.00 26.26 155 PRO C N 1
ATOM 12600 C CA . PRO C 1 155 ? -42.421 2.008 -40.812 1.00 25.95 155 PRO C CA 1
ATOM 12601 C C . PRO C 1 155 ? -42.216 3.499 -40.751 1.00 24.62 155 PRO C C 1
ATOM 12602 O O . PRO C 1 155 ? -41.783 4.046 -39.717 1.00 24.15 155 PRO C O 1
ATOM 12613 N N . PRO C 1 156 ? -42.528 4.227 -41.827 1.00 23.52 156 PRO C N 1
ATOM 12614 C CA . PRO C 1 156 ? -42.487 5.692 -41.747 1.00 23.52 156 PRO C CA 1
ATOM 12615 C C . PRO C 1 156 ? -43.445 6.209 -40.682 1.00 22.72 156 PRO C C 1
ATOM 12616 O O . PRO C 1 156 ? -44.405 5.541 -40.293 1.00 22.06 156 PRO C O 1
ATOM 12627 N N . LEU C 1 157 ? -43.201 7.441 -40.236 1.00 22.41 157 LEU C N 1
ATOM 12628 C CA . LEU C 1 157 ? -43.996 7.974 -39.136 1.00 23.35 157 LEU C CA 1
ATOM 12629 C C . LEU C 1 157 ? -45.465 8.139 -39.488 1.00 25.44 157 LEU C C 1
ATOM 12630 O O . LEU C 1 157 ? -46.279 8.259 -38.571 1.00 26.59 157 LEU C O 1
ATOM 12646 N N . GLY C 1 158 ? -45.826 8.139 -40.778 1.00 26.28 158 GLY C N 1
ATOM 12647 C CA . GLY C 1 158 ? -47.226 8.205 -41.183 1.00 26.94 158 GLY C CA 1
ATOM 12648 C C . GLY C 1 158 ? -47.975 6.895 -41.103 1.00 26.69 158 GLY C C 1
ATOM 12649 O O . GLY C 1 158 ? -49.204 6.889 -41.207 1.00 27.65 158 GLY C O 1
ATOM 12653 N N . ASP C 1 159 ? -47.263 5.791 -40.900 1.00 25.03 159 ASP C N 1
ATOM 12654 C CA . ASP C 1 159 ? -47.874 4.478 -40.843 1.00 25.76 159 ASP C CA 1
ATOM 12655 C C . ASP C 1 159 ? -48.708 4.313 -39.575 1.00 26.03 159 ASP C C 1
ATOM 12656 O O . ASP C 1 159 ? -48.381 4.843 -38.509 1.00 25.98 159 ASP C O 1
ATOM 12665 N N . ARG C 1 160 ? -49.775 3.529 -39.688 1.00 28.08 160 ARG C N 1
ATOM 12666 C CA . ARG C 1 160 ? -50.627 3.267 -38.535 1.00 31.88 160 ARG C CA 1
ATOM 12667 C C . ARG C 1 160 ? -49.897 2.539 -37.403 1.00 28.39 160 ARG C C 1
ATOM 12668 O O . ARG C 1 160 ? -50.394 2.545 -36.276 1.00 27.92 160 ARG C O 1
ATOM 12678 N N . TYR C 1 161 ? -48.731 1.942 -37.664 1.00 27.24 161 TYR C N 1
ATOM 12679 C CA . TYR C 1 161 ? -47.919 1.363 -36.595 1.00 26.43 161 TYR C CA 1
ATOM 12680 C C . TYR C 1 161 ? -47.692 2.356 -35.457 1.00 26.74 161 TYR C C 1
ATOM 12681 O O . TYR C 1 161 ? -47.624 1.961 -34.288 1.00 26.44 161 TYR C O 1
ATOM 12699 N N . TRP C 1 162 ? -47.588 3.647 -35.779 1.00 26.22 162 TRP C N 1
ATOM 12700 C CA . TRP C 1 162 ? -47.321 4.682 -34.794 1.00 25.46 162 TRP C CA 1
ATOM 12701 C C . TRP C 1 162 ? -48.588 5.312 -34.243 1.00 25.42 162 TRP C C 1
ATOM 12702 O O . TRP C 1 162 ? -48.518 6.010 -33.232 1.00 25.68 162 TRP C O 1
ATOM 12723 N N . TYR C 1 163 ? -49.736 5.087 -34.872 1.00 27.01 163 TYR C N 1
ATOM 12724 C CA . TYR C 1 163 ? -50.938 5.811 -34.467 1.00 28.55 163 TYR C CA 1
ATOM 12725 C C . TYR C 1 163 ? -51.298 5.608 -33.001 1.00 30.51 163 TYR C C 1
ATOM 12726 O O . TYR C 1 163 ? -51.718 6.587 -32.361 1.00 32.95 163 TYR C O 1
ATOM 12744 N N . PRO C 1 164 ? -51.144 4.425 -32.405 1.00 30.03 164 PRO C N 1
ATOM 12745 C CA . PRO C 1 164 ? -51.414 4.314 -30.962 1.00 29.92 164 PRO C CA 1
ATOM 12746 C C . PRO C 1 164 ? -50.601 5.283 -30.128 1.00 28.17 164 PRO C C 1
ATOM 12747 O O . PRO C 1 164 ? -51.106 5.810 -29.133 1.00 28.21 164 PRO C O 1
ATOM 12758 N N . LEU C 1 165 ? -49.343 5.529 -30.504 1.00 26.98 165 LEU C N 1
ATOM 12759 C CA . LEU C 1 165 ? -48.514 6.457 -29.742 1.00 26.57 165 LEU C CA 1
ATOM 12760 C C . LEU C 1 165 ? -49.022 7.886 -29.873 1.00 27.03 165 LEU C C 1
ATOM 12761 O O . LEU C 1 165 ? -49.098 8.617 -28.876 1.00 27.30 165 LEU C O 1
ATOM 12777 N N . TYR C 1 166 ? -49.370 8.309 -31.093 1.00 25.61 166 TYR C N 1
ATOM 12778 C CA . TYR C 1 166 ? -49.901 9.654 -31.280 1.00 26.19 166 TYR C CA 1
ATOM 12779 C C . TYR C 1 166 ? -51.178 9.851 -30.476 1.00 28.24 166 TYR C C 1
ATOM 12780 O O . TYR C 1 166 ? -51.378 10.902 -29.850 1.00 27.73 166 TYR C O 1
ATOM 12798 N N . GLU C 1 167 ? -52.055 8.848 -30.477 1.00 30.65 167 GLU C N 1
ATOM 12799 C CA . GLU C 1 167 ? -53.255 8.918 -29.659 1.00 34.24 167 GLU C CA 1
ATOM 12800 C C . GLU C 1 167 ? -52.903 9.164 -28.194 1.00 32.39 167 GLU C C 1
ATOM 12801 O O . GLU C 1 167 ? -53.466 10.054 -27.551 1.00 33.00 167 GLU C O 1
ATOM 12813 N N . LYS C 1 168 ? -51.966 8.383 -27.651 1.00 29.41 168 LYS C N 1
ATOM 12814 C CA . LYS C 1 168 ? -51.605 8.536 -26.244 1.00 28.75 168 LYS C CA 1
ATOM 12815 C C . LYS C 1 168 ? -51.002 9.910 -25.979 1.00 28.27 168 LYS C C 1
ATOM 12816 O O . LYS C 1 168 ? -51.338 10.559 -24.985 1.00 28.72 168 LYS C O 1
ATOM 12835 N N . LEU C 1 169 ? -50.121 10.384 -26.865 1.00 28.08 169 LEU C N 1
ATOM 12836 C CA . LEU C 1 169 ? -49.533 11.709 -26.668 1.00 28.51 169 LEU C CA 1
ATOM 12837 C C . LEU C 1 169 ? -50.601 12.795 -26.632 1.00 29.44 169 LEU C C 1
ATOM 12838 O O . LEU C 1 169 ? -50.503 13.748 -25.846 1.00 29.87 169 LEU C O 1
ATOM 12854 N N . CYS C 1 170 ? -51.635 12.664 -27.461 1.00 31.26 170 CYS C N 1
ATOM 12855 C CA . CYS C 1 170 ? -52.744 13.610 -27.421 1.00 33.19 170 CYS C CA 1
ATOM 12856 C C . CYS C 1 170 ? -53.552 13.464 -26.137 1.00 35.14 170 CYS C C 1
ATOM 12857 O O . CYS C 1 170 ? -53.982 14.465 -25.557 1.00 36.65 170 CYS C O 1
ATOM 12865 N N . GLU C 1 171 ? -53.767 12.232 -25.668 1.00 35.43 171 GLU C N 1
ATOM 12866 C CA . GLU C 1 171 ? -54.431 12.043 -24.380 1.00 36.17 171 GLU C CA 1
ATOM 12867 C C . GLU C 1 171 ? -53.674 12.758 -23.271 1.00 34.36 171 GLU C C 1
ATOM 12868 O O . GLU C 1 171 ? -54.271 13.439 -22.431 1.00 33.96 171 GLU C O 1
ATOM 12880 N N . LEU C 1 172 ? -52.355 12.576 -23.228 1.00 33.00 172 LEU C N 1
ATOM 12881 C CA . LEU C 1 172 ? -51.532 13.219 -22.213 1.00 32.18 172 LEU C CA 1
ATOM 12882 C C . LEU C 1 172 ? -51.304 14.699 -22.481 1.00 32.72 172 LEU C C 1
ATOM 12883 O O . LEU C 1 172 ? -50.923 15.426 -21.557 1.00 33.34 172 LEU C O 1
ATOM 12899 N N . ASP C 1 173 ? -51.527 15.151 -23.714 1.00 32.07 173 ASP C N 1
ATOM 12900 C CA . ASP C 1 173 ? -51.125 16.479 -24.167 1.00 31.43 173 ASP C CA 1
ATOM 12901 C C . ASP C 1 173 ? -49.647 16.740 -23.872 1.00 29.91 173 ASP C C 1
ATOM 12902 O O . ASP C 1 173 ? -49.270 17.786 -23.341 1.00 31.21 173 ASP C O 1
ATOM 12911 N N . LEU C 1 174 ? -48.801 15.782 -24.249 1.00 28.51 174 LEU C N 1
ATOM 12912 C CA . LEU C 1 174 ? -47.363 15.913 -24.083 1.00 27.90 174 LEU C CA 1
ATOM 12913 C C . LEU C 1 174 ? -46.653 15.692 -25.416 1.00 26.20 174 LEU C C 1
ATOM 12914 O O . LEU C 1 174 ? -47.150 14.958 -26.280 1.00 26.95 174 LEU C O 1
ATOM 12930 N N . PRO C 1 175 ? -45.497 16.318 -25.618 1.00 25.37 175 PRO C N 1
ATOM 12931 C CA . PRO C 1 175 ? -44.861 16.277 -26.933 1.00 24.93 175 PRO C CA 1
ATOM 12932 C C . PRO C 1 175 ? -43.960 15.069 -27.129 1.00 24.41 175 PRO C C 1
ATOM 12933 O O . PRO C 1 175 ? -43.416 14.485 -26.193 1.00 24.49 175 PRO C O 1
ATOM 12944 N N . ALA C 1 176 ? -43.814 14.709 -28.389 1.00 24.47 176 ALA C N 1
ATOM 12945 C CA . ALA C 1 176 ? -42.717 13.881 -28.842 1.00 23.84 176 ALA C CA 1
ATOM 12946 C C . ALA C 1 176 ? -41.627 14.801 -29.364 1.00 24.46 176 ALA C C 1
ATOM 12947 O O . ALA C 1 176 ? -41.915 15.741 -30.106 1.00 25.53 176 ALA C O 1
ATOM 12954 N N . HIS C 1 177 ? -40.394 14.523 -28.979 1.00 23.23 177 HIS C N 1
ATOM 12955 C CA . HIS C 1 177 ? -39.205 15.242 -29.429 1.00 22.58 177 HIS C CA 1
ATOM 12956 C C . HIS C 1 177 ? -38.424 14.276 -30.312 1.00 22.18 177 HIS C C 1
ATOM 12957 O O . HIS C 1 177 ? -37.777 13.359 -29.794 1.00 20.95 177 HIS C O 1
ATOM 12971 N N . ILE C 1 178 ? -38.503 14.468 -31.635 1.00 22.02 178 ILE C N 1
ATOM 12972 C CA . ILE C 1 178 ? -37.874 13.548 -32.585 1.00 22.06 178 ILE C CA 1
ATOM 12973 C C . ILE C 1 178 ? -36.374 13.509 -32.362 1.00 22.15 178 ILE C C 1
ATOM 12974 O O . ILE C 1 178 ? -35.691 14.540 -32.447 1.00 22.81 178 ILE C O 1
ATOM 12990 N N . HIS C 1 179 ? -35.843 12.310 -32.152 1.00 19.59 179 HIS C N 1
ATOM 12991 C CA . HIS C 1 179 ? -34.404 12.149 -31.948 1.00 19.74 179 HIS C CA 1
ATOM 12992 C C . HIS C 1 179 ? -34.018 10.715 -32.264 1.00 19.25 179 HIS C C 1
ATOM 12993 O O . HIS C 1 179 ? -34.529 9.793 -31.629 1.00 20.87 179 HIS C O 1
ATOM 13007 N N . ALA C 1 180 ? -33.117 10.522 -33.228 1.00 18.75 180 ALA C N 1
ATOM 13008 C CA . ALA C 1 180 ? -32.579 9.194 -33.486 1.00 18.53 180 ALA C CA 1
ATOM 13009 C C . ALA C 1 180 ? -31.583 8.819 -32.393 1.00 18.53 180 ALA C C 1
ATOM 13010 O O . ALA C 1 180 ? -31.192 9.642 -31.557 1.00 18.93 180 ALA C O 1
ATOM 13017 N N . THR C 1 181 ? -31.198 7.553 -32.367 1.00 19.78 181 THR C N 1
ATOM 13018 C CA . THR C 1 181 ? -30.241 7.040 -31.392 1.00 21.09 181 THR C CA 1
ATOM 13019 C C . THR C 1 181 ? -28.948 6.696 -32.142 1.00 23.47 181 THR C C 1
ATOM 13020 O O . THR C 1 181 ? -28.540 7.479 -32.989 1.00 26.46 181 THR C O 1
ATOM 13031 N N . GLY C 1 182 ? -28.355 5.529 -31.931 1.00 23.72 182 GLY C N 1
ATOM 13032 C CA . GLY C 1 182 ? -27.105 5.202 -32.579 1.00 23.92 182 GLY C CA 1
ATOM 13033 C C . GLY C 1 182 ? -27.277 4.797 -34.029 1.00 22.29 182 GLY C C 1
ATOM 13034 O O . GLY C 1 182 ? -28.377 4.762 -34.591 1.00 21.05 182 GLY C O 1
ATOM 13038 N N . SER C 1 183 ? -26.141 4.454 -34.635 1.00 21.13 183 SER C N 1
ATOM 13039 C CA . SER C 1 183 ? -26.079 4.083 -36.040 1.00 19.76 183 SER C CA 1
ATOM 13040 C C . SER C 1 183 ? -25.043 2.991 -36.248 1.00 19.65 183 SER C C 1
ATOM 13041 O O . SER C 1 183 ? -23.881 3.152 -35.856 1.00 19.63 183 SER C O 1
ATOM 13049 N N . GLN C 1 184 ? -25.454 1.902 -36.882 1.00 19.13 184 GLN C N 1
ATOM 13050 C CA . GLN C 1 184 ? -24.549 0.793 -37.179 1.00 21.12 184 GLN C CA 1
ATOM 13051 C C . GLN C 1 184 ? -23.741 0.981 -38.471 1.00 25.71 184 GLN C C 1
ATOM 13052 O O . GLN C 1 184 ? -23.008 0.068 -38.871 1.00 28.71 184 GLN C O 1
ATOM 13066 N N . SER C 1 185 ? -23.808 2.142 -39.102 1.00 27.31 185 SER C N 1
ATOM 13067 C CA . SER C 1 185 ? -23.170 2.348 -40.389 1.00 27.08 185 SER C CA 1
ATOM 13068 C C . SER C 1 185 ? -21.743 2.843 -40.225 1.00 27.47 185 SER C C 1
ATOM 13069 O O . SER C 1 185 ? -21.468 3.698 -39.384 1.00 27.83 185 SER C O 1
ATOM 13077 N N . GLU C 1 186 ? -20.846 2.328 -41.062 1.00 28.90 186 GLU C N 1
ATOM 13078 C CA . GLU C 1 186 ? -19.506 2.882 -41.164 1.00 33.55 186 GLU C CA 1
ATOM 13079 C C . GLU C 1 186 ? -19.471 4.164 -41.982 1.00 33.50 186 GLU C C 1
ATOM 13080 O O . GLU C 1 186 ? -18.535 4.945 -41.825 1.00 36.99 186 GLU C O 1
ATOM 13092 N N . ARG C 1 187 ? -20.457 4.404 -42.846 1.00 30.46 187 ARG C N 1
ATOM 13093 C CA . ARG C 1 187 ? -20.459 5.630 -43.642 1.00 31.34 187 ARG C CA 1
ATOM 13094 C C . ARG C 1 187 ? -21.024 6.796 -42.868 1.00 31.98 187 ARG C C 1
ATOM 13095 O O . ARG C 1 187 ? -20.606 7.941 -43.067 1.00 31.68 187 ARG C O 1
ATOM 13116 N N . SER C 1 188 ? -22.022 6.516 -42.033 1.00 34.67 188 SER C N 1
ATOM 13117 C CA . SER C 1 188 ? -22.881 7.524 -41.419 1.00 38.07 188 SER C CA 1
ATOM 13118 C C . SER C 1 188 ? -22.823 7.348 -39.906 1.00 36.77 188 SER C C 1
ATOM 13119 O O . SER C 1 188 ? -23.667 6.643 -39.327 1.00 37.34 188 SER C O 1
ATOM 13127 N N . PRO C 1 189 ? -21.849 7.968 -39.229 1.00 32.34 189 PRO C N 1
ATOM 13128 C CA . PRO C 1 189 ? -21.795 7.923 -37.760 1.00 31.77 189 PRO C CA 1
ATOM 13129 C C . PRO C 1 189 ? -22.949 8.679 -37.111 1.00 28.48 189 PRO C C 1
ATOM 13130 O O . PRO C 1 189 ? -23.664 9.460 -37.740 1.00 25.13 189 PRO C O 1
ATOM 13141 N N . TYR C 1 190 ? -23.123 8.421 -35.808 1.00 27.06 190 TYR C N 1
ATOM 13142 C CA . TYR C 1 190 ? -24.381 8.774 -35.146 1.00 25.63 190 TYR C CA 1
ATOM 13143 C C . TYR C 1 190 ? -24.673 10.273 -35.226 1.00 24.16 190 TYR C C 1
ATOM 13144 O O . TYR C 1 190 ? -25.836 10.675 -35.344 1.00 23.42 190 TYR C O 1
ATOM 13162 N N . SER C 1 191 ? -23.648 11.121 -35.175 1.00 25.27 191 SER C N 1
ATOM 13163 C CA . SER C 1 191 ? -23.926 12.554 -35.176 1.00 25.87 191 SER C CA 1
ATOM 13164 C C . SER C 1 191 ? -24.484 13.002 -36.519 1.00 27.33 191 SER C C 1
ATOM 13165 O O . SER C 1 191 ? -25.277 13.950 -36.586 1.00 27.05 191 SER C O 1
ATOM 13173 N N . LEU C 1 192 ? -24.087 12.324 -37.590 1.00 27.59 192 LEU C N 1
ATOM 13174 C CA . LEU C 1 192 ? -24.662 12.576 -38.907 1.00 26.13 192 LEU C CA 1
ATOM 13175 C C . LEU C 1 192 ? -26.009 11.878 -39.058 1.00 24.07 192 LEU C C 1
ATOM 13176 O O . LEU C 1 192 ? -26.964 12.447 -39.604 1.00 21.49 192 LEU C O 1
ATOM 13192 N N . HIS C 1 193 ? -26.106 10.653 -38.556 1.00 22.11 193 HIS C N 1
ATOM 13193 C CA . HIS C 1 193 ? -27.351 9.896 -38.635 1.00 22.76 193 HIS C CA 1
ATOM 13194 C C . HIS C 1 193 ? -28.509 10.673 -38.011 1.00 22.87 193 HIS C C 1
ATOM 13195 O O . HIS C 1 193 ? -29.631 10.665 -38.542 1.00 23.04 193 HIS C O 1
ATOM 13209 N N . PHE C 1 194 ? -28.252 11.356 -36.890 1.00 23.09 194 PHE C N 1
ATOM 13210 C CA . PHE C 1 194 ? -29.244 12.246 -36.283 1.00 22.88 194 PHE C CA 1
ATOM 13211 C C . PHE C 1 194 ? -29.920 13.117 -37.325 1.00 22.05 194 PHE C C 1
ATOM 13212 O O . PHE C 1 194 ? -31.150 13.259 -37.352 1.00 21.10 194 PHE C O 1
ATOM 13229 N N . ILE C 1 195 ? -29.108 13.781 -38.132 1.00 22.53 195 ILE C N 1
ATOM 13230 C CA . ILE C 1 195 ? -29.619 14.745 -39.093 1.00 23.07 195 ILE C CA 1
ATOM 13231 C C . ILE C 1 195 ? -30.460 14.054 -40.149 1.00 22.38 195 ILE C C 1
ATOM 13232 O O . ILE C 1 195 ? -31.538 14.539 -40.525 1.00 20.97 195 ILE C O 1
ATOM 13248 N N . ASN C 1 196 ? -29.949 12.954 -40.701 1.00 20.73 196 ASN C N 1
ATOM 13249 C CA . ASN C 1 196 ? -30.670 12.296 -41.787 1.00 22.71 196 ASN C CA 1
ATOM 13250 C C . ASN C 1 196 ? -31.999 11.772 -41.291 1.00 21.40 196 ASN C C 1
ATOM 13251 O O . ASN C 1 196 ? -33.013 11.849 -41.994 1.00 21.09 196 ASN C O 1
ATOM 13262 N N . GLU C 1 197 ? -32.027 11.291 -40.050 1.00 20.41 197 GLU C N 1
ATOM 13263 C CA . GLU C 1 197 ? -33.259 10.736 -39.519 1.00 19.21 197 GLU C CA 1
ATOM 13264 C C . GLU C 1 197 ? -34.265 11.825 -39.215 1.00 19.74 197 GLU C C 1
ATOM 13265 O O . GLU C 1 197 ? -35.470 11.611 -39.378 1.00 19.73 197 GLU C O 1
ATOM 13277 N N . GLU C 1 198 ? -33.794 12.991 -38.747 1.00 21.53 198 GLU C N 1
ATOM 13278 C CA . GLU C 1 198 ? -34.693 14.118 -38.582 1.00 23.66 198 GLU C CA 1
ATOM 13279 C C . GLU C 1 198 ? -35.310 14.496 -39.910 1.00 22.23 198 GLU C C 1
ATOM 13280 O O . GLU C 1 198 ? -36.481 14.874 -39.966 1.00 24.12 198 GLU C O 1
ATOM 13292 N N . THR C 1 199 ? -34.530 14.411 -40.990 1.00 20.84 199 THR C N 1
ATOM 13293 C CA . THR C 1 199 ? -35.055 14.767 -42.304 1.00 19.68 199 THR C CA 1
ATOM 13294 C C . THR C 1 199 ? -36.150 13.791 -42.722 1.00 20.35 199 THR C C 1
ATOM 13295 O O . THR C 1 199 ? -37.215 14.205 -43.210 1.00 19.70 199 THR C O 1
ATOM 13306 N N . ILE C 1 200 ? -35.897 12.491 -42.549 1.00 19.31 200 ILE C N 1
ATOM 13307 C CA . ILE C 1 200 ? -36.884 11.481 -42.935 1.00 20.16 200 ILE C CA 1
ATOM 13308 C C . ILE C 1 200 ? -38.142 11.627 -42.089 1.00 19.95 200 ILE C C 1
ATOM 13309 O O . ILE C 1 200 ? -39.268 11.620 -42.605 1.00 21.26 200 ILE C O 1
ATOM 13325 N N . ALA C 1 201 ? -37.968 11.743 -40.771 1.00 20.35 201 ALA C N 1
ATOM 13326 C CA . ALA C 1 201 ? -39.114 11.855 -39.874 1.00 20.68 201 ALA C CA 1
ATOM 13327 C C . ALA C 1 201 ? -39.962 13.058 -40.238 1.00 21.14 201 ALA C C 1
ATOM 13328 O O . ALA C 1 201 ? -41.193 12.973 -40.302 1.00 22.23 201 ALA C O 1
ATOM 13335 N N . THR C 1 202 ? -39.318 14.199 -40.478 1.00 22.32 202 THR C N 1
ATOM 13336 C CA . THR C 1 202 ? -40.065 15.391 -40.839 1.00 23.91 202 THR C CA 1
ATOM 13337 C C . THR C 1 202 ? -40.772 15.207 -42.172 1.00 24.50 202 THR C C 1
ATOM 13338 O O . THR C 1 202 ? -41.950 15.569 -42.326 1.00 23.93 202 THR C O 1
ATOM 13349 N N . TYR C 1 203 ? -40.064 14.649 -43.156 1.00 23.63 203 TYR C N 1
ATOM 13350 C CA . TYR C 1 203 ? -40.679 14.402 -44.448 1.00 23.70 203 TYR C CA 1
ATOM 13351 C C . TYR C 1 203 ? -41.897 13.495 -44.303 1.00 23.53 203 TYR C C 1
ATOM 13352 O O . TYR C 1 203 ? -42.959 13.779 -44.863 1.00 24.72 203 TYR C O 1
ATOM 13370 N N . ASN C 1 204 ? -41.762 12.394 -43.549 1.00 23.60 204 ASN C N 1
ATOM 13371 C CA . ASN C 1 204 ? -42.902 11.498 -43.347 1.00 24.12 204 ASN C CA 1
ATOM 13372 C C . ASN C 1 204 ? -44.089 12.254 -42.768 1.00 24.87 204 ASN C C 1
ATOM 13373 O O . ASN C 1 204 ? -45.224 12.080 -43.221 1.00 26.11 204 ASN C O 1
ATOM 13384 N N . LEU C 1 205 ? -43.849 13.072 -41.730 1.00 24.78 205 LEU C N 1
ATOM 13385 C CA . LEU C 1 205 ? -44.953 13.748 -41.060 1.00 28.03 205 LEU C CA 1
ATOM 13386 C C . LEU C 1 205 ? -45.604 14.794 -41.953 1.00 28.19 205 LEU C C 1
ATOM 13387 O O . LEU C 1 205 ? -46.783 15.119 -41.764 1.00 30.98 205 LEU C O 1
ATOM 13403 N N . CYS C 1 206 ? -44.865 15.352 -42.906 1.00 27.18 206 CYS C N 1
ATOM 13404 C CA . CYS C 1 206 ? -45.419 16.401 -43.751 1.00 27.36 206 CYS C CA 1
ATOM 13405 C C . CYS C 1 206 ? -46.001 15.865 -45.058 1.00 27.48 206 CYS C C 1
ATOM 13406 O O . CYS C 1 206 ? -46.593 16.639 -45.808 1.00 26.70 206 CYS C O 1
ATOM 13414 N N . THR C 1 207 ? -45.849 14.564 -45.342 1.00 27.83 207 THR C N 1
ATOM 13415 C CA . THR C 1 207 ? -46.443 13.935 -46.515 1.00 29.69 207 THR C CA 1
ATOM 13416 C C . THR C 1 207 ? -47.447 12.846 -46.143 1.00 31.53 207 THR C C 1
ATOM 13417 O O . THR C 1 207 ? -47.761 11.996 -46.978 1.00 33.44 207 THR C O 1
ATOM 13428 N N . SER C 1 208 ? -47.947 12.842 -44.909 1.00 30.18 208 SER C N 1
ATOM 13429 C CA . SER C 1 208 ? -48.913 11.861 -44.437 1.00 30.44 208 SER C CA 1
ATOM 13430 C C . SER C 1 208 ? -50.078 12.592 -43.769 1.00 31.42 208 SER C C 1
ATOM 13431 O O . SER C 1 208 ? -50.096 13.826 -43.682 1.00 31.15 208 SER C O 1
ATOM 13439 N N . SER C 1 209 ? -51.026 11.813 -43.242 1.00 31.61 209 SER C N 1
ATOM 13440 C CA . SER C 1 209 ? -52.253 12.329 -42.642 1.00 34.52 209 SER C CA 1
ATOM 13441 C C . SER C 1 209 ? -52.169 12.490 -41.126 1.00 33.35 209 SER C C 1
ATOM 13442 O O . SER C 1 209 ? -53.196 12.723 -40.482 1.00 33.78 209 SER C O 1
ATOM 13450 N N . VAL C 1 210 ? -50.979 12.360 -40.541 1.00 31.93 210 VAL C N 1
ATOM 13451 C CA . VAL C 1 210 ? -50.845 12.393 -39.087 1.00 31.19 210 VAL C CA 1
ATOM 13452 C C . VAL C 1 210 ? -51.553 13.613 -38.505 1.00 31.59 210 VAL C C 1
ATOM 13453 O O . VAL C 1 210 ? -52.371 13.504 -37.581 1.00 29.92 210 VAL C O 1
ATOM 13466 N N . PHE C 1 211 ? -51.227 14.800 -39.012 1.00 31.63 211 PHE C N 1
ATOM 13467 C CA . PHE C 1 211 ? -51.803 15.995 -38.410 1.00 32.56 211 PHE C CA 1
ATOM 13468 C C . PHE C 1 211 ? -53.253 16.204 -38.802 1.00 34.97 211 PHE C C 1
ATOM 13469 O O . PHE C 1 211 ? -53.973 16.899 -38.076 1.00 34.52 211 PHE C O 1
ATOM 13486 N N . ASP C 1 212 ? -53.712 15.599 -39.901 1.00 37.47 212 ASP C N 1
ATOM 13487 C CA . ASP C 1 212 ? -55.147 15.559 -40.153 1.00 42.54 212 ASP C CA 1
ATOM 13488 C C . ASP C 1 212 ? -55.845 14.721 -39.091 1.00 41.41 212 ASP C C 1
ATOM 13489 O O . ASP C 1 212 ? -56.916 15.096 -38.598 1.00 42.11 212 ASP C O 1
ATOM 13498 N N . ASP C 1 213 ? -55.243 13.590 -38.716 1.00 36.86 213 ASP C N 1
ATOM 13499 C CA . ASP C 1 213 ? -55.854 12.670 -37.767 1.00 36.50 213 ASP C CA 1
ATOM 13500 C C . ASP C 1 213 ? -55.577 13.038 -36.315 1.00 35.44 213 ASP C C 1
ATOM 13501 O O . ASP C 1 213 ? -56.361 12.651 -35.441 1.00 35.93 213 ASP C O 1
ATOM 13510 N N . PHE C 1 214 ? -54.497 13.780 -36.046 1.00 33.81 214 PHE C N 1
ATOM 13511 C CA . PHE C 1 214 ? -54.115 14.207 -34.694 1.00 33.19 214 PHE C CA 1
ATOM 13512 C C . PHE C 1 214 ? -53.775 15.692 -34.701 1.00 32.77 214 PHE C C 1
ATOM 13513 O O . PHE C 1 214 ? -52.615 16.073 -34.522 1.00 30.85 214 PHE C O 1
ATOM 13530 N N . PRO C 1 215 ? -54.773 16.563 -34.892 1.00 34.49 215 PRO C N 1
ATOM 13531 C CA . PRO C 1 215 ? -54.479 17.998 -35.044 1.00 35.47 215 PRO C CA 1
ATOM 13532 C C . PRO C 1 215 ? -53.775 18.624 -33.853 1.00 35.90 215 PRO C C 1
ATOM 13533 O O . PRO C 1 215 ? -53.100 19.643 -34.029 1.00 36.57 215 PRO C O 1
ATOM 13544 N N . GLN C 1 216 ? -53.951 18.092 -32.644 1.00 36.19 216 GLN C N 1
ATOM 13545 C CA . GLN C 1 216 ? -53.316 18.647 -31.456 1.00 37.50 216 GLN C CA 1
ATOM 13546 C C . GLN C 1 216 ? -52.015 17.944 -31.087 1.00 34.14 216 GLN C C 1
ATOM 13547 O O . GLN C 1 216 ? -51.414 18.283 -30.061 1.00 34.48 216 GLN C O 1
ATOM 13555 N N . LEU C 1 217 ? -51.565 16.979 -31.886 1.00 30.08 217 LEU C N 1
ATOM 13556 C CA . LEU C 1 217 ? -50.290 16.330 -31.606 1.00 28.20 217 LEU C CA 1
ATOM 13557 C C . LEU C 1 217 ? -49.159 17.352 -31.619 1.00 27.63 217 LEU C C 1
ATOM 13558 O O . LEU C 1 217 ? -49.037 18.159 -32.553 1.00 27.14 217 LEU C O 1
ATOM 13574 N N . LYS C 1 218 ? -48.319 17.294 -30.595 1.00 26.04 218 LYS C N 1
ATOM 13575 C CA . LYS C 1 218 ? -47.169 18.177 -30.450 1.00 28.34 218 LYS C CA 1
ATOM 13576 C C . LYS C 1 218 ? -45.893 17.404 -30.748 1.00 27.28 218 LYS C C 1
ATOM 13577 O O . LYS C 1 218 ? -45.590 16.414 -30.068 1.00 26.90 218 LYS C O 1
ATOM 13596 N N . VAL C 1 219 ? -45.157 17.852 -31.764 1.00 26.10 219 VAL C N 1
ATOM 13597 C CA . VAL C 1 219 ? -43.899 17.236 -32.177 1.00 26.59 219 VAL C CA 1
ATOM 13598 C C . VAL C 1 219 ? -42.846 18.327 -32.275 1.00 25.82 219 VAL C C 1
ATOM 13599 O O . VAL C 1 219 ? -43.070 19.349 -32.938 1.00 26.23 219 VAL C O 1
ATOM 13612 N N . VAL C 1 220 ? -41.707 18.118 -31.622 1.00 25.60 220 VAL C N 1
ATOM 13613 C CA . VAL C 1 220 ? -40.554 19.006 -31.749 1.00 26.50 220 VAL C CA 1
ATOM 13614 C C . VAL C 1 220 ? -39.485 18.237 -32.501 1.00 25.98 220 VAL C C 1
ATOM 13615 O O . VAL C 1 220 ? -39.112 17.142 -32.081 1.00 24.31 220 VAL C O 1
ATOM 13628 N N . VAL C 1 221 ? -38.982 18.802 -33.603 1.00 24.58 221 VAL C N 1
ATOM 13629 C CA . VAL C 1 221 ? -37.947 18.141 -34.391 1.00 22.85 221 VAL C CA 1
ATOM 13630 C C . VAL C 1 221 ? -36.590 18.698 -33.990 1.00 21.77 221 VAL C C 1
ATOM 13631 O O . VAL C 1 221 ? -36.376 19.922 -34.009 1.00 21.71 221 VAL C O 1
ATOM 13644 N N . SER C 1 222 ? -35.675 17.800 -33.632 1.00 20.12 222 SER C N 1
ATOM 13645 C CA . SER C 1 222 ? -34.346 18.177 -33.177 1.00 20.98 222 SER C CA 1
ATOM 13646 C C . SER C 1 222 ? -33.513 18.797 -34.298 1.00 22.18 222 SER C C 1
ATOM 13647 O O . SER C 1 222 ? -33.724 18.557 -35.491 1.00 20.25 222 SER C O 1
ATOM 13655 N N . HIS C 1 223 ? -32.544 19.616 -33.883 1.00 22.62 223 HIS C N 1
ATOM 13656 C CA . HIS C 1 223 ? -31.504 20.149 -34.765 1.00 22.22 223 HIS C CA 1
ATOM 13657 C C . HIS C 1 223 ? -32.100 20.898 -35.950 1.00 23.02 223 HIS C C 1
ATOM 13658 O O . HIS C 1 223 ? -31.713 20.697 -37.106 1.00 22.12 223 HIS C O 1
ATOM 13672 N N . GLY C 1 224 ? -33.024 21.809 -35.645 1.00 22.72 224 GLY C N 1
ATOM 13673 C CA . GLY C 1 224 ? -33.608 22.655 -36.654 1.00 23.30 224 GLY C CA 1
ATOM 13674 C C . GLY C 1 224 ? -34.157 21.903 -37.848 1.00 23.01 224 GLY C C 1
ATOM 13675 O O . GLY C 1 224 ? -34.152 22.442 -38.956 1.00 22.87 224 GLY C O 1
ATOM 13679 N N . GLY C 1 225 ? -34.607 20.665 -37.635 1.00 24.30 225 GLY C N 1
ATOM 13680 C CA . GLY C 1 225 ? -35.305 19.909 -38.660 1.00 23.88 225 GLY C CA 1
ATOM 13681 C C . GLY C 1 225 ? -34.428 19.134 -39.619 1.00 23.91 225 GLY C C 1
ATOM 13682 O O . GLY C 1 225 ? -34.859 18.859 -40.748 1.00 24.68 225 GLY C O 1
ATOM 13686 N N . GLY C 1 226 ? -33.217 18.764 -39.206 1.00 22.44 226 GLY C N 1
ATOM 13687 C CA . GLY C 1 226 ? -32.290 18.077 -40.089 1.00 20.80 226 GLY C CA 1
ATOM 13688 C C . GLY C 1 226 ? -31.954 18.928 -41.305 1.00 20.70 226 GLY C C 1
ATOM 13689 O O . GLY C 1 226 ? -31.364 19.998 -41.193 1.00 21.97 226 GLY C O 1
ATOM 13693 N N . ALA C 1 227 ? -32.337 18.446 -42.487 1.00 20.16 227 ALA C N 1
ATOM 13694 C CA . ALA C 1 227 ? -32.131 19.152 -43.745 1.00 21.77 227 ALA C CA 1
ATOM 13695 C C . ALA C 1 227 ? -33.327 19.976 -44.186 1.00 22.72 227 ALA C C 1
ATOM 13696 O O . ALA C 1 227 ? -33.190 20.774 -45.118 1.00 23.60 227 ALA C O 1
ATOM 13703 N N . ILE C 1 228 ? -34.490 19.803 -43.560 1.00 23.72 228 ILE C N 1
ATOM 13704 C CA . ILE C 1 228 ? -35.744 20.194 -44.219 1.00 24.96 228 ILE C CA 1
ATOM 13705 C C . ILE C 1 228 ? -35.846 21.697 -44.477 1.00 23.69 228 ILE C C 1
ATOM 13706 O O . ILE C 1 228 ? -36.195 22.081 -45.602 1.00 24.65 228 ILE C O 1
ATOM 13722 N N . PRO C 1 229 ? -35.633 22.584 -43.502 1.00 23.59 229 PRO C N 1
ATOM 13723 C CA . PRO C 1 229 ? -35.791 24.019 -43.803 1.00 24.61 229 PRO C CA 1
ATOM 13724 C C . PRO C 1 229 ? -34.910 24.468 -44.944 1.00 24.10 229 PRO C C 1
ATOM 13725 O O . PRO C 1 229 ? -35.312 25.340 -45.723 1.00 25.13 229 PRO C O 1
ATOM 13736 N N . TYR C 1 230 ? -33.720 23.875 -45.058 1.00 23.45 230 TYR C N 1
ATOM 13737 C CA . TYR C 1 230 ? -32.792 24.167 -46.144 1.00 23.85 230 TYR C CA 1
ATOM 13738 C C . TYR C 1 230 ? -33.267 23.569 -47.466 1.00 23.95 230 TYR C C 1
ATOM 13739 O O . TYR C 1 230 ? -33.114 24.180 -48.522 1.00 24.81 230 TYR C O 1
ATOM 13757 N N . GLN C 1 231 ? -33.838 22.373 -47.435 1.00 23.23 231 GLN C N 1
ATOM 13758 C CA . GLN C 1 231 ? -34.231 21.680 -48.652 1.00 23.82 231 GLN C CA 1
ATOM 13759 C C . GLN C 1 231 ? -35.731 21.789 -48.923 1.00 25.15 231 GLN C C 1
ATOM 13760 O O . GLN C 1 231 ? -36.261 21.041 -49.756 1.00 24.31 231 GLN C O 1
ATOM 13774 N N . LEU C 1 232 ? -36.418 22.724 -48.258 1.00 24.59 232 LEU C N 1
ATOM 13775 C CA . LEU C 1 232 ? -37.878 22.732 -48.255 1.00 25.19 232 LEU C CA 1
ATOM 13776 C C . LEU C 1 232 ? -38.444 22.879 -49.661 1.00 26.38 232 LEU C C 1
ATOM 13777 O O . LEU C 1 232 ? -39.477 22.282 -49.990 1.00 26.67 232 LEU C O 1
ATOM 13793 N N . GLY C 1 233 ? -37.792 23.683 -50.497 1.00 27.86 233 GLY C N 1
ATOM 13794 C CA . GLY C 1 233 ? -38.331 23.973 -51.814 1.00 30.40 233 GLY C CA 1
ATOM 13795 C C . GLY C 1 233 ? -38.665 22.730 -52.619 1.00 31.83 233 GLY C C 1
ATOM 13796 O O . GLY C 1 233 ? -39.737 22.633 -53.221 1.00 33.10 233 GLY C O 1
ATOM 13800 N N . ARG C 1 234 ? -37.748 21.757 -52.647 1.00 30.13 234 ARG C N 1
ATOM 13801 C CA . ARG C 1 234 ? -37.963 20.599 -53.507 1.00 30.83 234 ARG C CA 1
ATOM 13802 C C . ARG C 1 234 ? -39.115 19.739 -53.007 1.00 30.31 234 ARG C C 1
ATOM 13803 O O . ARG C 1 234 ? -39.830 19.125 -53.812 1.00 31.71 234 ARG C O 1
ATOM 13824 N N . PHE C 1 235 ? -39.296 19.658 -51.692 1.00 28.49 235 PHE C N 1
ATOM 13825 C CA . PHE C 1 235 ? -40.391 18.863 -51.149 1.00 29.98 235 PHE C CA 1
ATOM 13826 C C . PHE C 1 235 ? -41.726 19.570 -51.308 1.00 31.51 235 PHE C C 1
ATOM 13827 O O . PHE C 1 235 ? -42.736 18.926 -51.618 1.00 33.81 235 PHE C O 1
ATOM 13844 N N . GLU C 1 236 ? -41.741 20.890 -51.117 1.00 30.05 236 GLU C N 1
ATOM 13845 C CA . GLU C 1 236 ? -42.950 21.661 -51.385 1.00 30.45 236 GLU C CA 1
ATOM 13846 C C . GLU C 1 236 ? -43.393 21.490 -52.836 1.00 32.28 236 GLU C C 1
ATOM 13847 O O . GLU C 1 236 ? -44.583 21.289 -53.107 1.00 33.44 236 GLU C O 1
ATOM 13859 N N . SER C 1 237 ? -42.448 21.587 -53.781 1.00 31.66 237 SER C N 1
ATOM 13860 C CA . SER C 1 237 ? -42.783 21.469 -55.202 1.00 33.94 237 SER C CA 1
ATOM 13861 C C . SER C 1 237 ? -43.490 20.156 -55.512 1.00 36.75 237 SER C C 1
ATOM 13862 O O . SER C 1 237 ? -44.457 20.130 -56.282 1.00 35.70 237 SER C O 1
ATOM 13870 N N . GLN C 1 238 ? -42.994 19.044 -54.970 1.00 38.80 238 GLN C N 1
ATOM 13871 C CA . GLN C 1 238 ? -43.575 17.764 -55.341 1.00 44.13 238 GLN C CA 1
ATOM 13872 C C . GLN C 1 238 ? -44.878 17.471 -54.602 1.00 45.08 238 GLN C C 1
ATOM 13873 O O . GLN C 1 238 ? -45.575 16.514 -54.973 1.00 46.12 238 GLN C O 1
ATOM 13887 N N . SER C 1 239 ? -45.239 18.284 -53.602 1.00 41.61 239 SER C N 1
ATOM 13888 C CA . SER C 1 239 ? -46.456 18.081 -52.826 1.00 40.90 239 SER C CA 1
ATOM 13889 C C . SER C 1 239 ? -47.667 18.766 -53.437 1.00 45.17 239 SER C C 1
ATOM 13890 O O . SER C 1 239 ? -48.770 18.644 -52.893 1.00 46.34 239 SER C O 1
ATOM 13898 N N . ARG C 1 240 ? -47.501 19.484 -54.545 1.00 49.02 240 ARG C N 1
ATOM 13899 C CA . ARG C 1 240 ? -48.588 20.319 -55.039 1.00 55.37 240 ARG C CA 1
ATOM 13900 C C . ARG C 1 240 ? -49.774 19.524 -55.570 1.00 63.59 240 ARG C C 1
ATOM 13901 O O . ARG C 1 240 ? -50.843 20.109 -55.772 1.00 64.88 240 ARG C O 1
ATOM 13922 N N . ARG C 1 241 ? -49.634 18.218 -55.789 1.00 71.06 241 ARG C N 1
ATOM 13923 C CA . ARG C 1 241 ? -50.748 17.394 -56.241 1.00 78.78 241 ARG C CA 1
ATOM 13924 C C . ARG C 1 241 ? -51.262 16.473 -55.136 1.00 76.08 241 ARG C C 1
ATOM 13925 O O . ARG C 1 241 ? -51.827 15.414 -55.421 1.00 79.40 241 ARG C O 1
ATOM 13935 N N . SER C 1 242 ? -51.097 16.875 -53.876 1.00 66.87 242 SER C N 1
ATOM 13936 C CA . SER C 1 242 ? -51.493 16.065 -52.734 1.00 61.07 242 SER C CA 1
ATOM 13937 C C . SER C 1 242 ? -52.594 16.755 -51.933 1.00 64.20 242 SER C C 1
ATOM 13938 O O . SER C 1 242 ? -52.950 17.915 -52.168 1.00 62.31 242 SER C O 1
ATOM 13946 N N . LYS C 1 243 ? -53.127 15.998 -50.971 1.00 71.93 243 LYS C N 1
ATOM 13947 C CA . LYS C 1 243 ? -54.156 16.476 -50.055 1.00 77.91 243 LYS C CA 1
ATOM 13948 C C . LYS C 1 243 ? -53.834 17.874 -49.528 1.00 75.76 243 LYS C C 1
ATOM 13949 O O . LYS C 1 243 ? -54.617 18.815 -49.698 1.00 79.14 243 LYS C O 1
ATOM 13957 N N . HIS C 1 244 ? -52.674 18.022 -48.892 1.00 67.64 244 HIS C N 1
ATOM 13958 C CA . HIS C 1 244 ? -52.201 19.305 -48.405 1.00 60.86 244 HIS C CA 1
ATOM 13959 C C . HIS C 1 244 ? -50.761 19.511 -48.850 1.00 54.09 244 HIS C C 1
ATOM 13960 O O . HIS C 1 244 ? -50.029 18.547 -49.090 1.00 54.11 244 HIS C O 1
ATOM 13974 N N . LEU C 1 245 ? -50.361 20.775 -48.966 1.00 47.13 245 LEU C N 1
ATOM 13975 C CA . LEU C 1 245 ? -48.975 21.096 -49.280 1.00 40.72 245 LEU C CA 1
ATOM 13976 C C . LEU C 1 245 ? -48.051 20.645 -48.149 1.00 36.79 245 LEU C C 1
ATOM 13977 O O . LEU C 1 245 ? -48.447 20.555 -46.985 1.00 36.68 245 LEU C O 1
ATOM 13993 N N . PHE C 1 246 ? -46.794 20.378 -48.507 1.00 34.59 246 PHE C N 1
ATOM 13994 C CA . PHE C 1 246 ? -45.776 20.063 -47.508 1.00 30.28 246 PHE C CA 1
ATOM 13995 C C . PHE C 1 246 ? -45.727 21.148 -46.445 1.00 30.41 246 PHE C C 1
ATOM 13996 O O . PHE C 1 246 ? -45.725 20.863 -45.242 1.00 28.52 246 PHE C O 1
ATOM 14013 N N . SER C 1 247 ? -45.737 22.410 -46.873 1.00 32.04 247 SER C N 1
ATOM 14014 C CA . SER C 1 247 ? -45.659 23.519 -45.928 1.00 31.67 247 SER C CA 1
ATOM 14015 C C . SER C 1 247 ? -46.879 23.582 -45.009 1.00 33.54 247 SER C C 1
ATOM 14016 O O . SER C 1 247 ? -46.777 24.066 -43.872 1.00 33.62 247 SER C O 1
ATOM 14024 N N . GLU C 1 248 ? -48.043 23.129 -45.478 1.00 33.79 248 GLU C N 1
ATOM 14025 C CA . GLU C 1 248 ? -49.242 23.204 -44.649 1.00 35.79 248 GLU C CA 1
ATOM 14026 C C . GLU C 1 248 ? -49.181 22.218 -43.491 1.00 33.33 248 GLU C C 1
ATOM 14027 O O . GLU C 1 248 ? -49.663 22.509 -42.391 1.00 32.12 248 GLU C O 1
ATOM 14039 N N . ARG C 1 249 ? -48.590 21.048 -43.709 1.00 32.20 249 ARG C N 1
ATOM 14040 C CA . ARG C 1 249 ? -48.405 20.143 -42.588 1.00 32.39 249 ARG C CA 1
ATOM 14041 C C . ARG C 1 249 ? -47.200 20.550 -41.762 1.00 30.94 249 ARG C C 1
ATOM 14042 O O . ARG C 1 249 ? -47.241 20.452 -40.536 1.00 30.53 249 ARG C O 1
ATOM 14063 N N . MET C 1 250 ? -46.153 21.070 -42.409 1.00 31.01 250 MET C N 1
ATOM 14064 C CA . MET C 1 250 ? -44.969 21.499 -41.678 1.00 30.37 250 MET C CA 1
ATOM 14065 C C . MET C 1 250 ? -45.299 22.625 -40.693 1.00 30.01 250 MET C C 1
ATOM 14066 O O . MET C 1 250 ? -44.649 22.737 -39.648 1.00 28.67 250 MET C O 1
ATOM 14080 N N . ALA C 1 251 ? -46.318 23.441 -40.992 1.00 30.13 251 ALA C N 1
ATOM 14081 C CA . ALA C 1 251 ? -46.718 24.528 -40.101 1.00 30.67 251 ALA C CA 1
ATOM 14082 C C . ALA C 1 251 ? -47.162 24.016 -38.735 1.00 30.89 251 ALA C C 1
ATOM 14083 O O . ALA C 1 251 ? -47.184 24.786 -37.771 1.00 31.10 251 ALA C O 1
ATOM 14090 N N . LYS C 1 252 ? -47.518 22.737 -38.631 1.00 32.08 252 LYS C N 1
ATOM 14091 C CA . LYS C 1 252 ? -47.911 22.148 -37.355 1.00 33.53 252 LYS C CA 1
ATOM 14092 C C . LYS C 1 252 ? -46.713 21.783 -36.479 1.00 32.02 252 LYS C C 1
ATOM 14093 O O . LYS C 1 252 ? -46.864 21.666 -35.256 1.00 33.17 252 LYS C O 1
ATOM 14112 N N . LEU C 1 253 ? -45.536 21.615 -37.069 1.00 28.36 253 LEU C N 1
ATOM 14113 C CA . LEU C 1 253 ? -44.377 21.126 -36.343 1.00 26.61 253 LEU C CA 1
ATOM 14114 C C . LEU C 1 253 ? -43.677 22.239 -35.574 1.00 27.28 253 LEU C C 1
ATOM 14115 O O . LEU C 1 253 ? -43.657 23.396 -35.989 1.00 27.48 253 LEU C O 1
ATOM 14131 N N . TYR C 1 254 ? -43.077 21.866 -34.454 1.00 27.83 254 TYR C N 1
ATOM 14132 C CA . TYR C 1 254 ? -42.130 22.740 -33.773 1.00 27.14 254 TYR C CA 1
ATOM 14133 C C . TYR C 1 254 ? -40.729 22.221 -34.063 1.00 25.45 254 TYR C C 1
ATOM 14134 O O . TYR C 1 254 ? -40.536 21.055 -34.404 1.00 22.98 254 TYR C O 1
ATOM 14152 N N . PHE C 1 255 ? -39.757 23.115 -33.943 1.00 24.94 255 PHE C N 1
ATOM 14153 C CA . PHE C 1 255 ? -38.370 22.836 -34.277 1.00 23.42 255 PHE C CA 1
ATOM 14154 C C . PHE C 1 255 ? -37.490 23.425 -33.197 1.00 24.03 255 PHE C C 1
ATOM 14155 O O . PHE C 1 255 ? -37.685 24.580 -32.831 1.00 24.88 255 PHE C O 1
ATOM 14172 N N . ASP C 1 256 ? -36.515 22.663 -32.702 1.00 23.60 256 ASP C N 1
ATOM 14173 C CA . ASP C 1 256 ? -35.584 23.275 -31.772 1.00 24.37 256 ASP C CA 1
ATOM 14174 C C . ASP C 1 256 ? -34.433 23.915 -32.556 1.00 25.24 256 ASP C C 1
ATOM 14175 O O . ASP C 1 256 ? -34.251 23.672 -33.752 1.00 24.61 256 ASP C O 1
ATOM 14184 N N . THR C 1 257 ? -33.709 24.814 -31.883 1.00 25.03 257 THR C N 1
ATOM 14185 C CA . THR C 1 257 ? -32.674 25.620 -32.515 1.00 25.54 257 THR C CA 1
ATOM 14186 C C . THR C 1 257 ? -31.267 25.071 -32.292 1.00 25.28 257 THR C C 1
ATOM 14187 O O . THR C 1 257 ? -30.308 25.847 -32.193 1.00 26.14 257 THR C O 1
ATOM 14198 N N . VAL C 1 258 ? -31.100 23.750 -32.232 1.00 24.24 258 VAL C N 1
ATOM 14199 C CA . VAL C 1 258 ? -29.757 23.214 -32.046 1.00 24.16 258 VAL C CA 1
ATOM 14200 C C . VAL C 1 258 ? -29.080 23.255 -33.402 1.00 24.09 258 VAL C C 1
ATOM 14201 O O . VAL C 1 258 ? -29.064 22.258 -34.140 1.00 23.57 258 VAL C O 1
ATOM 14214 N N . LEU C 1 259 ? -28.565 24.435 -33.727 1.00 24.69 259 LEU C N 1
ATOM 14215 C CA . LEU C 1 259 ? -27.782 24.746 -34.909 1.00 24.93 259 LEU C CA 1
ATOM 14216 C C . LEU C 1 259 ? -26.675 25.691 -34.473 1.00 26.55 259 LEU C C 1
ATOM 14217 O O . LEU C 1 259 ? -26.932 26.646 -33.730 1.00 27.16 259 LEU C O 1
ATOM 14233 N N . TYR C 1 260 ? -25.449 25.432 -34.926 1.00 27.13 260 TYR C N 1
ATOM 14234 C CA . TYR C 1 260 ? -24.279 26.128 -34.392 1.00 28.00 260 TYR C CA 1
ATOM 14235 C C . TYR C 1 260 ? -23.672 27.121 -35.370 1.00 29.98 260 TYR C C 1
ATOM 14236 O O . TYR C 1 260 ? -22.523 27.533 -35.177 1.00 32.20 260 TYR C O 1
ATOM 14254 N N . THR C 1 261 ? -24.412 27.542 -36.401 1.00 28.98 261 THR C N 1
ATOM 14255 C CA . THR C 1 261 ? -24.009 28.673 -37.230 1.00 29.77 261 THR C CA 1
ATOM 14256 C C . THR C 1 261 ? -25.119 29.714 -37.249 1.00 30.46 261 THR C C 1
ATOM 14257 O O . THR C 1 261 ? -26.307 29.373 -37.240 1.00 29.39 261 THR C O 1
ATOM 14268 N N . GLU C 1 262 ? -24.727 30.993 -37.273 1.00 31.34 262 GLU C N 1
ATOM 14269 C CA . GLU C 1 262 ? -25.718 32.057 -37.303 1.00 32.11 262 GLU C CA 1
ATOM 14270 C C . GLU C 1 262 ? -26.606 31.968 -38.548 1.00 31.77 262 GLU C C 1
ATOM 14271 O O . GLU C 1 262 ? -27.824 32.165 -38.460 1.00 31.23 262 GLU C O 1
ATOM 14283 N N . GLY C 1 263 ? -26.019 31.682 -39.719 1.00 31.09 263 GLY C N 1
ATOM 14284 C CA . GLY C 1 263 ? -26.816 31.635 -40.943 1.00 30.66 263 GLY C CA 1
ATOM 14285 C C . GLY C 1 263 ? -27.902 30.565 -40.904 1.00 29.41 263 GLY C C 1
ATOM 14286 O O . GLY C 1 263 ? -29.016 30.781 -41.382 1.00 29.17 263 GLY C O 1
ATOM 14290 N N . ALA C 1 264 ? -27.602 29.405 -40.304 1.00 28.08 264 ALA C N 1
ATOM 14291 C CA . ALA C 1 264 ? -28.604 28.344 -40.200 1.00 26.80 264 ALA C CA 1
ATOM 14292 C C . ALA C 1 264 ? -29.712 28.721 -39.228 1.00 28.18 264 ALA C C 1
ATOM 14293 O O . ALA C 1 264 ? -30.890 28.465 -39.500 1.00 28.63 264 ALA C O 1
ATOM 14300 N N . LEU C 1 265 ? -29.360 29.325 -38.082 1.00 27.86 265 LEU C N 1
ATOM 14301 C CA . LEU C 1 265 ? -30.390 29.791 -37.157 1.00 28.86 265 LEU C CA 1
ATOM 14302 C C . LEU C 1 265 ? -31.305 30.808 -37.831 1.00 29.14 265 LEU C C 1
ATOM 14303 O O . LEU C 1 265 ? -32.532 30.748 -37.682 1.00 28.99 265 LEU C O 1
ATOM 14319 N N . ARG C 1 266 ? -30.721 31.749 -38.572 1.00 30.12 266 ARG C N 1
ATOM 14320 C CA . ARG C 1 266 ? -31.524 32.732 -39.291 1.00 31.05 266 ARG C CA 1
ATOM 14321 C C . ARG C 1 266 ? -32.466 32.044 -40.277 1.00 30.18 266 ARG C C 1
ATOM 14322 O O . ARG C 1 266 ? -33.659 32.363 -40.344 1.00 30.52 266 ARG C O 1
ATOM 14332 N N . LEU C 1 267 ? -31.953 31.073 -41.036 1.00 29.16 267 LEU C N 1
ATOM 14333 C CA . LEU C 1 267 ? -32.809 30.397 -42.012 1.00 29.86 267 LEU C CA 1
ATOM 14334 C C . LEU C 1 267 ? -33.922 29.623 -41.315 1.00 27.75 267 LEU C C 1
ATOM 14335 O O . LEU C 1 267 ? -35.078 29.672 -41.745 1.00 27.96 267 LEU C O 1
ATOM 14351 N N . LEU C 1 268 ? -33.605 28.930 -40.218 1.00 27.01 268 LEU C N 1
ATOM 14352 C CA . LEU C 1 268 ? -34.634 28.193 -39.491 1.00 26.41 268 LEU C CA 1
ATOM 14353 C C . LEU C 1 268 ? -35.773 29.109 -39.080 1.00 27.88 268 LEU C C 1
ATOM 14354 O O . LEU C 1 268 ? -36.944 28.822 -39.345 1.00 27.77 268 LEU C O 1
ATOM 14370 N N . ILE C 1 269 ? -35.447 30.216 -38.409 1.00 29.67 269 ILE C N 1
ATOM 14371 C CA . ILE C 1 269 ? -36.481 31.071 -37.840 1.00 30.84 269 ILE C CA 1
ATOM 14372 C C . ILE C 1 269 ? -37.245 31.794 -38.940 1.00 31.42 269 ILE C C 1
ATOM 14373 O O . ILE C 1 269 ? -38.461 31.976 -38.839 1.00 32.30 269 ILE C O 1
ATOM 14389 N N . GLU C 1 270 ? -36.560 32.218 -40.004 1.00 30.66 270 GLU C N 1
ATOM 14390 C CA . GLU C 1 270 ? -37.288 32.857 -41.095 1.00 32.50 270 GLU C CA 1
ATOM 14391 C C . GLU C 1 270 ? -38.184 31.871 -41.822 1.00 32.30 270 GLU C C 1
ATOM 14392 O O . GLU C 1 270 ? -39.219 32.264 -42.359 1.00 32.82 270 GLU C O 1
ATOM 14404 N N . THR C 1 271 ? -37.816 30.586 -41.836 1.00 31.89 271 THR C N 1
ATOM 14405 C CA . THR C 1 271 ? -38.594 29.587 -42.563 1.00 32.45 271 THR C CA 1
ATOM 14406 C C . THR C 1 271 ? -39.845 29.171 -41.790 1.00 31.78 271 THR C C 1
ATOM 14407 O O . THR C 1 271 ? -40.946 29.175 -42.348 1.00 31.71 271 THR C O 1
ATOM 14418 N N . VAL C 1 272 ? -39.708 28.820 -40.506 1.00 29.10 272 VAL C N 1
ATOM 14419 C CA . VAL C 1 272 ? -40.851 28.327 -39.737 1.00 29.17 272 VAL C CA 1
ATOM 14420 C C . VAL C 1 272 ? -41.437 29.365 -38.796 1.00 31.20 272 VAL C C 1
ATOM 14421 O O . VAL C 1 272 ? -42.535 29.142 -38.260 1.00 31.47 272 VAL C O 1
ATOM 14434 N N . GLY C 1 273 ? -40.754 30.481 -38.576 1.00 31.51 273 GLY C N 1
ATOM 14435 C CA . GLY C 1 273 ? -41.261 31.550 -37.741 1.00 33.43 273 GLY C CA 1
ATOM 14436 C C . GLY C 1 273 ? -40.935 31.326 -36.278 1.00 33.27 273 GLY C C 1
ATOM 14437 O O . GLY C 1 273 ? -40.744 30.187 -35.824 1.00 32.22 273 GLY C O 1
ATOM 14441 N N . PRO C 1 274 ? -40.874 32.417 -35.503 1.00 33.53 274 PRO C N 1
ATOM 14442 C CA . PRO C 1 274 ? -40.612 32.276 -34.063 1.00 33.57 274 PRO C CA 1
ATOM 14443 C C . PRO C 1 274 ? -41.721 31.563 -33.321 1.00 32.04 274 PRO C C 1
ATOM 14444 O O . PRO C 1 274 ? -41.482 31.078 -32.214 1.00 32.62 274 PRO C O 1
ATOM 14455 N N . GLU C 1 275 ? -42.924 31.487 -33.887 1.00 32.31 275 GLU C N 1
ATOM 14456 C CA . GLU C 1 275 ? -44.020 30.801 -33.218 1.00 33.41 275 GLU C CA 1
ATOM 14457 C C . GLU C 1 275 ? -43.819 29.293 -33.178 1.00 31.90 275 GLU C C 1
ATOM 14458 O O . GLU C 1 275 ? -44.578 28.600 -32.492 1.00 31.45 275 GLU C O 1
ATOM 14470 N N . ARG C 1 276 ? -42.847 28.766 -33.923 1.00 32.09 276 ARG C N 1
ATOM 14471 C CA . ARG C 1 276 ? -42.613 27.327 -33.966 1.00 30.99 276 ARG C CA 1
ATOM 14472 C C . ARG C 1 276 ? -41.167 26.949 -33.647 1.00 31.53 276 ARG C C 1
ATOM 14473 O O . ARG C 1 276 ? -40.783 25.786 -33.847 1.00 29.71 276 ARG C O 1
ATOM 14494 N N . CYS C 1 277 ? -40.365 27.869 -33.116 1.00 31.16 277 CYS C N 1
ATOM 14495 C CA . CYS C 1 277 ? -38.978 27.581 -32.769 1.00 29.74 277 CYS C CA 1
ATOM 14496 C C . CYS C 1 277 ? -38.809 27.563 -31.260 1.00 29.17 277 CYS C C 1
ATOM 14497 O O . CYS C 1 277 ? -39.250 28.488 -30.574 1.00 29.27 277 CYS C O 1
ATOM 14505 N N . LEU C 1 278 ? -38.172 26.510 -30.749 1.00 27.25 278 LEU C N 1
ATOM 14506 C CA . LEU C 1 278 ? -37.853 26.395 -29.330 1.00 28.52 278 LEU C CA 1
ATOM 14507 C C . LEU C 1 278 ? -36.340 26.440 -29.167 1.00 28.51 278 LEU C C 1
ATOM 14508 O O . LEU C 1 278 ? -35.629 25.630 -29.771 1.00 26.67 278 LEU C O 1
ATOM 14524 N N . PHE C 1 279 ? -35.848 27.390 -28.368 1.00 28.94 279 PHE C N 1
ATOM 14525 C CA . PHE C 1 279 ? -34.420 27.459 -28.116 1.00 29.18 279 PHE C CA 1
ATOM 14526 C C . PHE C 1 279 ? -33.924 26.125 -27.567 1.00 28.35 279 PHE C C 1
ATOM 14527 O O . PHE C 1 279 ? -34.480 25.600 -26.598 1.00 28.48 279 PHE C O 1
ATOM 14544 N N . GLY C 1 280 ? -32.870 25.601 -28.171 1.00 27.80 280 GLY C N 1
ATOM 14545 C CA . GLY C 1 280 ? -32.200 24.407 -27.665 1.00 28.47 280 GLY C CA 1
ATOM 14546 C C . GLY C 1 280 ? -30.746 24.492 -28.062 1.00 28.35 280 GLY C C 1
ATOM 14547 O O . GLY C 1 280 ? -30.410 25.130 -29.057 1.00 28.02 280 GLY C O 1
ATOM 14551 N N . SER C 1 281 ? -29.870 23.891 -27.260 1.00 27.36 281 SER C N 1
ATOM 14552 C CA . SER C 1 281 ? -28.444 23.987 -27.536 1.00 27.69 281 SER C CA 1
ATOM 14553 C C . SER C 1 281 ? -27.670 22.675 -27.482 1.00 27.03 281 SER C C 1
ATOM 14554 O O . SER C 1 281 ? -26.569 22.619 -28.042 1.00 26.93 281 SER C O 1
ATOM 14562 N N . GLU C 1 282 ? -28.177 21.635 -26.814 1.00 28.09 282 GLU C N 1
ATOM 14563 C CA . GLU C 1 282 ? -27.443 20.382 -26.600 1.00 28.57 282 GLU C CA 1
ATOM 14564 C C . GLU C 1 282 ? -26.174 20.593 -25.804 1.00 28.84 282 GLU C C 1
ATOM 14565 O O . GLU C 1 282 ? -25.234 19.805 -25.931 1.00 28.11 282 GLU C O 1
ATOM 14577 N N . CYS C 1 283 ? -26.124 21.651 -24.993 1.00 30.05 283 CYS C N 1
ATOM 14578 C CA . CYS C 1 283 ? -24.966 21.918 -24.162 1.00 31.94 283 CYS C CA 1
ATOM 14579 C C . CYS C 1 283 ? -25.133 21.194 -22.839 1.00 32.22 283 CYS C C 1
ATOM 14580 O O . CYS C 1 283 ? -26.179 21.331 -22.212 1.00 33.94 283 CYS C O 1
ATOM 14588 N N . PRO C 1 284 ? -24.110 20.438 -22.390 1.00 31.57 284 PRO C N 1
ATOM 14589 C CA . PRO C 1 284 ? -22.836 20.153 -23.054 1.00 31.43 284 PRO C CA 1
ATOM 14590 C C . PRO C 1 284 ? -22.963 18.992 -24.044 1.00 32.05 284 PRO C C 1
ATOM 14591 O O . PRO C 1 284 ? -23.745 18.062 -23.829 1.00 29.91 284 PRO C O 1
ATOM 14602 N N . GLY C 1 285 ? -22.183 19.040 -25.113 1.00 35.32 285 GLY C N 1
ATOM 14603 C CA . GLY C 1 285 ? -22.252 17.987 -26.112 1.00 35.91 285 GLY C CA 1
ATOM 14604 C C . GLY C 1 285 ? -21.448 18.297 -27.355 1.00 37.67 285 GLY C C 1
ATOM 14605 O O . GLY C 1 285 ? -20.331 18.821 -27.278 1.00 38.49 285 GLY C O 1
ATOM 14609 N N . VAL C 1 286 ? -22.042 17.982 -28.508 1.00 37.70 286 VAL C N 1
ATOM 14610 C CA . VAL C 1 286 ? -21.340 18.058 -29.786 1.00 37.94 286 VAL C CA 1
ATOM 14611 C C . VAL C 1 286 ? -20.788 19.461 -30.010 1.00 36.58 286 VAL C C 1
ATOM 14612 O O . VAL C 1 286 ? -19.676 19.631 -30.520 1.00 36.67 286 VAL C O 1
ATOM 14625 N N . GLY C 1 287 ? -21.544 20.481 -29.621 1.00 35.37 287 GLY C N 1
ATOM 14626 C CA . GLY C 1 287 ? -21.176 21.863 -29.828 1.00 35.77 287 GLY C CA 1
ATOM 14627 C C . GLY C 1 287 ? -20.296 22.458 -28.750 1.00 36.43 287 GLY C C 1
ATOM 14628 O O . GLY C 1 287 ? -20.046 23.670 -28.781 1.00 36.64 287 GLY C O 1
ATOM 14632 N N . SER C 1 288 ? -19.811 21.648 -27.802 1.00 36.81 288 SER C N 1
ATOM 14633 C CA . SER C 1 288 ? -19.065 22.162 -26.646 1.00 39.99 288 SER C CA 1
ATOM 14634 C C . SER C 1 288 ? -17.572 22.287 -26.961 1.00 42.29 288 SER C C 1
ATOM 14635 O O . SER C 1 288 ? -16.705 21.729 -26.290 1.00 43.51 288 SER C O 1
ATOM 14643 N N . THR C 1 289 ? -17.287 23.043 -28.013 1.00 43.64 289 THR C N 1
ATOM 14644 C CA . THR C 1 289 ? -15.928 23.406 -28.379 1.00 45.02 289 THR C CA 1
ATOM 14645 C C . THR C 1 289 ? -15.866 24.915 -28.571 1.00 45.29 289 THR C C 1
ATOM 14646 O O . THR C 1 289 ? -16.833 25.537 -29.016 1.00 44.16 289 THR C O 1
ATOM 14657 N N . ILE C 1 290 ? -14.724 25.506 -28.217 1.00 47.13 290 ILE C N 1
ATOM 14658 C CA . ILE C 1 290 ? -14.576 26.956 -28.301 1.00 48.41 290 ILE C CA 1
ATOM 14659 C C . ILE C 1 290 ? -14.585 27.380 -29.762 1.00 48.53 290 ILE C C 1
ATOM 14660 O O . ILE C 1 290 ? -13.813 26.863 -30.582 1.00 47.88 290 ILE C O 1
ATOM 14676 N N . ASP C 1 291 ? -15.461 28.324 -30.092 1.00 49.92 291 ASP C N 1
ATOM 14677 C CA . ASP C 1 291 ? -15.448 28.944 -31.414 1.00 52.07 291 ASP C CA 1
ATOM 14678 C C . ASP C 1 291 ? -14.340 29.993 -31.448 1.00 55.24 291 ASP C C 1
ATOM 14679 O O . ASP C 1 291 ? -14.415 30.970 -30.698 1.00 54.33 291 ASP C O 1
ATOM 14688 N N . PRO C 1 292 ? -13.298 29.827 -32.275 1.00 58.92 292 PRO C N 1
ATOM 14689 C CA . PRO C 1 292 ? -12.191 30.799 -32.249 1.00 61.77 292 PRO C CA 1
ATOM 14690 C C . PRO C 1 292 ? -12.643 32.224 -32.507 1.00 61.77 292 PRO C C 1
ATOM 14691 O O . PRO C 1 292 ? -12.091 33.153 -31.914 1.00 62.93 292 PRO C O 1
ATOM 14702 N N . ALA C 1 293 ? -13.657 32.417 -33.355 1.00 61.81 293 ALA C N 1
ATOM 14703 C CA . ALA C 1 293 ? -14.111 33.751 -33.724 1.00 63.15 293 ALA C CA 1
ATOM 14704 C C . ALA C 1 293 ? -14.789 34.491 -32.574 1.00 63.57 293 ALA C C 1
ATOM 14705 O O . ALA C 1 293 ? -14.840 35.727 -32.594 1.00 66.67 293 ALA C O 1
ATOM 14712 N N . THR C 1 294 ? -15.308 33.778 -31.575 1.00 58.21 294 THR C N 1
ATOM 14713 C CA . THR C 1 294 ? -16.023 34.409 -30.472 1.00 55.33 294 THR C CA 1
ATOM 14714 C C . THR C 1 294 ? -15.390 34.177 -29.107 1.00 53.97 294 THR C C 1
ATOM 14715 O O . THR C 1 294 ? -15.809 34.820 -28.137 1.00 54.10 294 THR C O 1
ATOM 14726 N N . GLY C 1 295 ? -14.411 33.281 -28.993 1.00 53.61 295 GLY C N 1
ATOM 14727 C CA . GLY C 1 295 ? -13.907 32.904 -27.691 1.00 54.38 295 GLY C CA 1
ATOM 14728 C C . GLY C 1 295 ? -14.909 32.186 -26.818 1.00 53.02 295 GLY C C 1
ATOM 14729 O O . GLY C 1 295 ? -14.631 31.961 -25.636 1.00 53.37 295 GLY C O 1
ATOM 14733 N N . LYS C 1 296 ? -16.066 31.811 -27.362 1.00 51.04 296 LYS C N 1
ATOM 14734 C CA . LYS C 1 296 ? -17.106 31.126 -26.612 1.00 51.67 296 LYS C CA 1
ATOM 14735 C C . LYS C 1 296 ? -17.412 29.788 -27.280 1.00 47.27 296 LYS C C 1
ATOM 14736 O O . LYS C 1 296 ? -17.050 29.547 -28.432 1.00 47.23 296 LYS C O 1
ATOM 14744 N N . GLN C 1 297 ? -18.068 28.907 -26.537 1.00 44.61 297 GLN C N 1
ATOM 14745 C CA . GLN C 1 297 ? -18.439 27.613 -27.092 1.00 40.79 297 GLN C CA 1
ATOM 14746 C C . GLN C 1 297 ? -19.410 27.768 -28.263 1.00 37.79 297 GLN C C 1
ATOM 14747 O O . GLN C 1 297 ? -20.229 28.688 -28.311 1.00 36.65 297 GLN C O 1
ATOM 14761 N N . MET C 1 298 ? -19.338 26.830 -29.209 1.00 37.68 298 MET C N 1
ATOM 14762 C CA . MET C 1 298 ? -20.238 26.909 -30.359 1.00 39.43 298 MET C CA 1
ATOM 14763 C C . MET C 1 298 ? -21.690 26.707 -29.954 1.00 38.00 298 MET C C 1
ATOM 14764 O O . MET C 1 298 ? -22.589 27.218 -30.630 1.00 37.03 298 MET C O 1
ATOM 14778 N N . ASP C 1 299 ? -21.950 25.965 -28.868 1.00 35.75 299 ASP C N 1
ATOM 14779 C CA . ASP C 1 299 ? -23.326 25.792 -28.431 1.00 34.49 299 ASP C CA 1
ATOM 14780 C C . ASP C 1 299 ? -23.815 26.962 -27.588 1.00 35.12 299 ASP C C 1
ATOM 14781 O O . ASP C 1 299 ? -24.938 26.909 -27.077 1.00 35.65 299 ASP C O 1
ATOM 14790 N N . HIS C 1 300 ? -23.017 28.019 -27.428 1.00 35.94 300 HIS C N 1
ATOM 14791 C CA . HIS C 1 300 ? -23.515 29.255 -26.829 1.00 35.81 300 HIS C CA 1
ATOM 14792 C C . HIS C 1 300 ? -24.157 30.063 -27.956 1.00 36.17 300 HIS C C 1
ATOM 14793 O O . HIS C 1 300 ? -23.588 31.011 -28.494 1.00 36.41 300 HIS C O 1
ATOM 14807 N N . ILE C 1 301 ? -25.352 29.613 -28.356 1.00 34.14 301 ILE C N 1
ATOM 14808 C CA . ILE C 1 301 ? -26.043 30.202 -29.501 1.00 34.92 301 ILE C CA 1
ATOM 14809 C C . ILE C 1 301 ? -27.102 31.226 -29.097 1.00 35.65 301 ILE C C 1
ATOM 14810 O O . ILE C 1 301 ? -27.609 31.951 -29.973 1.00 35.58 301 ILE C O 1
ATOM 14826 N N . ALA C 1 302 ? -27.425 31.342 -27.810 1.00 35.90 302 ALA C N 1
ATOM 14827 C CA . ALA C 1 302 ? -28.383 32.361 -27.381 1.00 36.26 302 ALA C CA 1
ATOM 14828 C C . ALA C 1 302 ? -28.054 33.745 -27.930 1.00 37.67 302 ALA C C 1
ATOM 14829 O O . ALA C 1 302 ? -28.975 34.423 -28.407 1.00 37.80 302 ALA C O 1
ATOM 14836 N N . PRO C 1 303 ? -26.800 34.220 -27.904 1.00 39.09 303 PRO C N 1
ATOM 14837 C CA . PRO C 1 303 ? -26.537 35.611 -28.339 1.00 40.51 303 PRO C CA 1
ATOM 14838 C C . PRO C 1 303 ? -26.828 35.851 -29.812 1.00 39.72 303 PRO C C 1
ATOM 14839 O O . PRO C 1 303 ? -27.203 36.972 -30.190 1.00 40.76 303 PRO C O 1
ATOM 14850 N N . PHE C 1 304 ? -26.661 34.839 -30.662 1.00 37.91 304 PHE C N 1
ATOM 14851 C CA . PHE C 1 304 ? -27.050 34.992 -32.057 1.00 37.74 304 PHE C CA 1
ATOM 14852 C C . PHE C 1 304 ? -28.518 35.372 -32.161 1.00 37.23 304 PHE C C 1
ATOM 14853 O O . PHE C 1 304 ? -28.875 36.340 -32.844 1.00 38.39 304 PHE C O 1
ATOM 14870 N N . ILE C 1 305 ? -29.379 34.640 -31.453 1.00 36.10 305 ILE C N 1
ATOM 14871 C CA . ILE C 1 305 ? -30.817 34.867 -31.534 1.00 35.92 305 ILE C CA 1
ATOM 14872 C C . ILE C 1 305 ? -31.180 36.212 -30.920 1.00 38.19 305 ILE C C 1
ATOM 14873 O O . ILE C 1 305 ? -31.993 36.963 -31.477 1.00 38.34 305 ILE C O 1
ATOM 14889 N N . GLN C 1 306 ? -30.577 36.538 -29.772 1.00 39.08 306 GLN C N 1
ATOM 14890 C CA . GLN C 1 306 ? -30.868 37.798 -29.095 1.00 43.02 306 GLN C CA 1
ATOM 14891 C C . GLN C 1 306 ? -30.521 39.003 -29.957 1.00 43.58 306 GLN C C 1
ATOM 14892 O O . GLN C 1 306 ? -31.104 40.082 -29.776 1.00 43.83 306 GLN C O 1
ATOM 14906 N N . LYS C 1 307 ? -29.592 38.849 -30.890 1.00 44.86 307 LYS C N 1
ATOM 14907 C CA . LYS C 1 307 ? -29.107 39.970 -31.683 1.00 47.61 307 LYS C CA 1
ATOM 14908 C C . LYS C 1 307 ? -29.734 40.046 -33.070 1.00 46.88 307 LYS C C 1
ATOM 14909 O O . LYS C 1 307 ? -29.419 40.980 -33.818 1.00 48.07 307 LYS C O 1
ATOM 14928 N N . PHE C 1 308 ? -30.631 39.124 -33.421 1.00 40.76 308 PHE C N 1
ATOM 14929 C CA . PHE C 1 308 ? -31.322 39.189 -34.708 1.00 40.65 308 PHE C CA 1
ATOM 14930 C C . PHE C 1 308 ? -32.262 40.389 -34.726 1.00 44.61 308 PHE C C 1
ATOM 14931 O O . PHE C 1 308 ? -33.265 40.417 -34.006 1.00 43.00 308 PHE C O 1
ATOM 14948 N N . ASP C 1 309 ? -31.968 41.367 -35.585 1.00 51.51 309 ASP C N 1
ATOM 14949 C CA . ASP C 1 309 ? -32.790 42.571 -35.645 1.00 57.30 309 ASP C CA 1
ATOM 14950 C C . ASP C 1 309 ? -34.182 42.307 -36.205 1.00 54.69 309 ASP C C 1
ATOM 14951 O O . ASP C 1 309 ? -35.105 43.073 -35.915 1.00 55.60 309 ASP C O 1
ATOM 14958 N N . PHE C 1 310 ? -34.364 41.244 -36.982 1.00 48.73 310 PHE C N 1
ATOM 14959 C CA . PHE C 1 310 ? -35.654 41.014 -37.618 1.00 45.84 310 PHE C CA 1
ATOM 14960 C C . PHE C 1 310 ? -36.686 40.386 -36.691 1.00 43.99 310 PHE C C 1
ATOM 14961 O O . PHE C 1 310 ? -37.831 40.194 -37.118 1.00 44.29 310 PHE C O 1
ATOM 14978 N N . LEU C 1 311 ? -36.321 40.069 -35.449 1.00 41.93 311 LEU C N 1
ATOM 14979 C CA . LEU C 1 311 ? -37.242 39.531 -34.460 1.00 40.77 311 LEU C CA 1
ATOM 14980 C C . LEU C 1 311 ? -37.576 40.587 -33.417 1.00 42.05 311 LEU C C 1
ATOM 14981 O O . LEU C 1 311 ? -36.696 41.326 -32.968 1.00 43.22 311 LEU C O 1
ATOM 14997 N N . SER C 1 312 ? -38.839 40.634 -33.008 1.00 42.35 312 SER C N 1
ATOM 14998 C CA . SER C 1 312 ? -39.234 41.504 -31.907 1.00 44.53 312 SER C CA 1
ATOM 14999 C C . SER C 1 312 ? -38.800 40.903 -30.571 1.00 44.22 312 SER C C 1
ATOM 15000 O O . SER C 1 312 ? -38.518 39.708 -30.461 1.00 42.03 312 SER C O 1
ATOM 15008 N N . ASP C 1 313 ? -38.770 41.743 -29.531 1.00 45.37 313 ASP C N 1
ATOM 15009 C CA . ASP C 1 313 ? -38.494 41.189 -28.210 1.00 45.27 313 ASP C CA 1
ATOM 15010 C C . ASP C 1 313 ? -39.526 40.135 -27.829 1.00 44.06 313 ASP C C 1
ATOM 15011 O O . ASP C 1 313 ? -39.190 39.158 -27.155 1.00 43.10 313 ASP C O 1
ATOM 15020 N N . ALA C 1 314 ? -40.773 40.295 -28.273 1.00 44.18 314 ALA C N 1
ATOM 15021 C CA . ALA C 1 314 ? -41.779 39.264 -28.038 1.00 43.10 314 ALA C CA 1
ATOM 15022 C C . ALA C 1 314 ? -41.433 37.981 -28.781 1.00 40.96 314 ALA C C 1
ATOM 15023 O O . ALA C 1 314 ? -41.566 36.881 -28.223 1.00 39.89 314 ALA C O 1
ATOM 15030 N N . ASP C 1 315 ? -40.995 38.103 -30.037 1.00 40.44 315 ASP C N 1
ATOM 15031 C CA . ASP C 1 315 ? -40.551 36.930 -30.789 1.00 39.92 315 ASP C CA 1
ATOM 15032 C C . ASP C 1 315 ? -39.476 36.187 -30.020 1.00 38.22 315 ASP C C 1
ATOM 15033 O O . ASP C 1 315 ? -39.510 34.955 -29.906 1.00 36.63 315 ASP C O 1
ATOM 15042 N N . LYS C 1 316 ? -38.503 36.927 -29.482 1.00 38.83 316 LYS C N 1
ATOM 15043 C CA . LYS C 1 316 ? -37.414 36.278 -28.766 1.00 38.98 316 LYS C CA 1
ATOM 15044 C C . LYS C 1 316 ? -37.907 35.619 -27.487 1.00 40.13 316 LYS C C 1
ATOM 15045 O O . LYS C 1 316 ? -37.406 34.549 -27.110 1.00 38.82 316 LYS C O 1
ATOM 15064 N N . LYS C 1 317 ? -38.909 36.199 -26.829 1.00 40.11 317 LYS C N 1
ATOM 15065 C CA . LYS C 1 317 ? -39.481 35.535 -25.663 1.00 39.44 317 LYS C CA 1
ATOM 15066 C C . LYS C 1 317 ? -40.162 34.215 -26.043 1.00 37.85 317 LYS C C 1
ATOM 15067 O O . LYS C 1 317 ? -40.100 33.240 -25.279 1.00 37.11 317 LYS C O 1
ATOM 15086 N N . LEU C 1 318 ? -40.828 34.160 -27.203 1.00 37.06 318 LEU C N 1
ATOM 15087 C CA . LEU C 1 318 ? -41.380 32.884 -27.666 1.00 35.83 318 LEU C CA 1
ATOM 15088 C C . LEU C 1 318 ? -40.275 31.847 -27.799 1.00 34.24 318 LEU C C 1
ATOM 15089 O O . LEU C 1 318 ? -40.385 30.724 -27.280 1.00 33.25 318 LEU C O 1
ATOM 15105 N N . ILE C 1 319 ? -39.189 32.222 -28.475 1.00 33.94 319 ILE C N 1
ATOM 15106 C CA . ILE C 1 319 ? -38.119 31.270 -28.751 1.00 32.99 319 ILE C CA 1
ATOM 15107 C C . ILE C 1 319 ? -37.440 30.847 -27.463 1.00 33.93 319 ILE C C 1
ATOM 15108 O O . ILE C 1 319 ? -37.130 29.667 -27.275 1.00 31.78 319 ILE C O 1
ATOM 15124 N N . PHE C 1 320 ? -37.185 31.792 -26.557 1.00 34.43 320 PHE C N 1
ATOM 15125 C CA . PHE C 1 320 ? -36.417 31.444 -25.377 1.00 34.87 320 PHE C CA 1
ATOM 15126 C C . PHE C 1 320 ? -37.254 30.842 -24.263 1.00 35.24 320 PHE C C 1
ATOM 15127 O O . PHE C 1 320 ? -36.690 30.174 -23.397 1.00 35.04 320 PHE C O 1
ATOM 15144 N N . GLU C 1 321 ? -38.570 31.042 -24.260 1.00 35.30 321 GLU C N 1
ATOM 15145 C CA . GLU C 1 321 ? -39.329 30.758 -23.052 1.00 36.00 321 GLU C CA 1
ATOM 15146 C C . GLU C 1 321 ? -40.727 30.222 -23.321 1.00 35.44 321 GLU C C 1
ATOM 15147 O O . GLU C 1 321 ? -41.055 29.112 -22.895 1.00 34.75 321 GLU C O 1
ATOM 15159 N N . ASP C 1 322 ? -41.565 31.016 -24.001 1.00 35.90 322 ASP C N 1
ATOM 15160 C CA . ASP C 1 322 ? -43.007 30.760 -24.014 1.00 36.18 322 ASP C CA 1
ATOM 15161 C C . ASP C 1 322 ? -43.355 29.488 -24.770 1.00 34.38 322 ASP C C 1
ATOM 15162 O O . ASP C 1 322 ? -44.286 28.772 -24.388 1.00 34.31 322 ASP C O 1
ATOM 15171 N N . ASN C 1 323 ? -42.683 29.238 -25.894 1.00 33.23 323 ASN C N 1
ATOM 15172 C CA . ASN C 1 323 ? -42.986 28.038 -26.671 1.00 31.80 323 ASN C CA 1
ATOM 15173 C C . ASN C 1 323 ? -42.686 26.778 -25.872 1.00 31.50 323 ASN C C 1
ATOM 15174 O O . ASN C 1 323 ? -43.480 25.831 -25.870 1.00 31.22 323 ASN C O 1
ATOM 15185 N N . ALA C 1 324 ? -41.548 26.737 -25.183 1.00 32.02 324 ALA C N 1
ATOM 15186 C CA . ALA C 1 324 ? -41.252 25.543 -24.394 1.00 31.13 324 ALA C CA 1
ATOM 15187 C C . ALA C 1 324 ? -42.274 25.372 -23.274 1.00 31.90 324 ALA C C 1
ATOM 15188 O O . ALA C 1 324 ? -42.721 24.253 -22.998 1.00 31.02 324 ALA C O 1
ATOM 15195 N N . ARG C 1 325 ? -42.683 26.478 -22.638 1.00 33.01 325 ARG C N 1
ATOM 15196 C CA . ARG C 1 325 ? -43.701 26.395 -21.592 1.00 36.06 325 ARG C CA 1
ATOM 15197 C C . ARG C 1 325 ? -44.993 25.780 -22.119 1.00 33.83 325 ARG C C 1
ATOM 15198 O O . ARG C 1 325 ? -45.617 24.951 -21.444 1.00 34.33 325 ARG C O 1
ATOM 15208 N N . LYS C 1 326 ? -45.432 26.199 -23.299 1.00 33.97 326 LYS C N 1
ATOM 15209 C CA . LYS C 1 326 ? -46.661 25.655 -23.865 1.00 36.05 326 LYS C CA 1
ATOM 15210 C C . LYS C 1 326 ? -46.475 24.201 -24.312 1.00 33.38 326 LYS C C 1
ATOM 15211 O O . LYS C 1 326 ? -47.320 23.340 -24.032 1.00 32.81 326 LYS C O 1
ATOM 15230 N N . VAL C 1 327 ? -45.367 23.907 -25.005 1.00 31.11 327 VAL C N 1
ATOM 15231 C CA . VAL C 1 327 ? -45.215 22.602 -25.650 1.00 29.22 327 VAL C CA 1
ATOM 15232 C C . VAL C 1 327 ? -44.960 21.513 -24.616 1.00 29.20 327 VAL C C 1
ATOM 15233 O O . VAL C 1 327 ? -45.482 20.393 -24.729 1.00 28.93 327 VAL C O 1
ATOM 15246 N N . PHE C 1 328 ? -44.133 21.804 -23.616 1.00 29.46 328 PHE C N 1
ATOM 15247 C CA . PHE C 1 328 ? -43.775 20.833 -22.590 1.00 29.79 328 PHE C CA 1
ATOM 15248 C C . PHE C 1 328 ? -44.581 21.015 -21.302 1.00 31.15 328 PHE C C 1
ATOM 15249 O O . PHE C 1 328 ? -44.245 20.409 -20.276 1.00 31.19 328 PHE C O 1
ATOM 15266 N N . ASN C 1 329 ? -45.652 21.807 -21.336 1.00 31.80 329 ASN C N 1
ATOM 15267 C CA . ASN C 1 329 ? -46.580 21.918 -20.199 1.00 34.21 329 ASN C CA 1
ATOM 15268 C C . ASN C 1 329 ? -45.850 22.319 -18.917 1.00 34.50 329 ASN C C 1
ATOM 15269 O O . ASN C 1 329 ? -46.052 21.737 -17.851 1.00 34.91 329 ASN C O 1
ATOM 15280 N N . LEU C 1 330 ? -45.003 23.336 -19.022 1.00 34.46 330 LEU C N 1
ATOM 15281 C CA . LEU C 1 330 ? -44.226 23.796 -17.882 1.00 37.43 330 LEU C CA 1
ATOM 15282 C C . LEU C 1 330 ? -45.065 24.802 -17.102 1.00 44.38 330 LEU C C 1
ATOM 15283 O O . LEU C 1 330 ? -45.478 25.826 -17.652 1.00 45.13 330 LEU C O 1
ATOM 15299 N N . GLU C 1 331 ? -45.333 24.497 -15.834 1.00 50.17 331 GLU C N 1
ATOM 15300 C CA . GLU C 1 331 ? -46.096 25.385 -14.965 1.00 55.75 331 GLU C CA 1
ATOM 15301 C C . GLU C 1 331 ? -45.187 26.438 -14.334 1.00 60.03 331 GLU C C 1
ATOM 15302 O O . GLU C 1 331 ? -43.959 26.347 -14.377 1.00 59.86 331 GLU C O 1
ATOM 15306 N N . VAL C 1 332 ? -45.814 27.445 -13.721 1.00 64.02 332 VAL C N 1
ATOM 15307 C CA . VAL C 1 332 ? -45.083 28.511 -13.039 1.00 69.43 332 VAL C CA 1
ATOM 15308 C C . VAL C 1 332 ? -44.172 27.892 -11.985 1.00 78.85 332 VAL C C 1
ATOM 15309 O O . VAL C 1 332 ? -44.642 27.335 -10.984 1.00 78.40 332 VAL C O 1
ATOM 15313 N N . GLU C 1 333 ? -42.861 27.956 -12.225 1.00 90.77 333 GLU C N 1
ATOM 15314 C CA . GLU C 1 333 ? -41.865 27.425 -11.301 1.00 100.48 333 GLU C CA 1
ATOM 15315 C C . GLU C 1 333 ? -40.756 28.445 -11.069 1.00 104.05 333 GLU C C 1
ATOM 15316 O O . GLU C 1 333 ? -40.793 29.204 -10.094 1.00 108.34 333 GLU C O 1
ATOM 15324 N N . ASN C 1 334 ? -39.769 28.469 -11.959 1.00 101.31 334 ASN C N 1
ATOM 15325 C CA . ASN C 1 334 ? -38.645 29.388 -11.831 1.00 99.90 334 ASN C CA 1
ATOM 15326 C C . ASN C 1 334 ? -37.634 29.193 -12.954 1.00 95.76 334 ASN C C 1
ATOM 15327 O O . ASN C 1 334 ? -36.435 29.063 -12.699 1.00 94.33 334 ASN C O 1
#

Foldseek 3Di:
DFEAEDAAAQAQPQLLVLLVVCQVCVQPVHLDARDDDLVSRVVSQFDQPVFPGGNVVVCVVLVHFAYEHEHQQQSLLLADPDLVSSVSSQLRRQVSLLSSCVSVVRYYAYAGEFSHHVPDQSVVRVVVVVVSVVSRHQAYEDAQASNQADPDGDDACQDCSCVVVQVVCLVVLGAYEYFHYAHPDPVAGRVRVRLVRLQRNLLSQLPHCSCVVRVSHAYEREPLRRCCLVVVVVQQVVCVVDDDGSVVRVLSYAYEHQYQDLVSSVSSCVRNHLQRYAYHQNPPDDQSDADPVPRDGRSSCLVSLVPPPVADPVSSCSHRPVVCCNNSVPDD/DFEAADAAAQAQPQLLVLLVVCLVCVQVVHLDARDDDLVRGVCSQFPCPPFPTGNVVVCVVLVHFAYEHEHQQQSLLLADPDLVSSVSSQLRSQVSLLSSCVSVVRYYAYEGEFSHHVPDQSVVRVVVVVVSVVSRHLAYEDAQASNQADPDGDDACQDCSCVVVLVVCVVVLGAYEYFHYAHPDPVAGRVRVRLVRLQRNLLSQLQHCSCVVRVSYAYEREQLRRCCLVVVVVQQVVCPPDPDGSVVRSLSYAYENQYQDLVSSVSSCVRNHLQRYAYHQNPPDPQSDAPVVVRDTSSSCLVSLVPPPVADPVSSCSRRPVVCCNNSVNDD/DFEAADAAAQAQPQLLVLLVVCLVCVCPVHLDARDDDLVRRQVSQFCCPPFNTGNVVQCVVLVHFEYEYEHQQQSLLLADPDLVSSVSSQLRRQVSLLSSCVSVVRYYAYEGEFSHHVPDQSCVRVVVVVVSVVSRHQAYEDAQASNQADPDGDDACQDCSCVVVQVVCLVVLGAYEYFHYAHPDPVAGRVRVRLVRLQRNLLSQLQHCSCVVRVSYAYEREQLRRCCLVVVVVQQVVCPPDPDGSVVRSLSYAYENQYQDLVSSVSSCVRNNLQRYAYHQNPPDPQSDQDPVPRHTSSSCLVSLVPPPVADPVSSCSHRPDVCCNRRVPDPDD

B-factor: mean 34.44, std 13.12, range [12.23, 121.58]

Secondary structure (DSSP, 8-state):
--EEEEEE----HHHHHHHHHHHHHTTTT-S------HHHHHHHHH--TTSSS-HHHHHHHHT--EEEEE--GGGS-TT-SSHHHHHHHHHHHHHHHHHHHHHSTTTEEE-EEP-PPTTS-GGGGHHHHHHHHHTT---EEE-S-TT-S-SS-PPPTTSGGGHHHHHHHHHHT--EEE-------SSS-HHHHHHHHHHHHHHHHHSSSHHHH-TT--EEESGGGTTHHHHHHHHHHHHHTSSS-HHHHHTT-EEE----SHHHHHHHHHHH-GGGEE-----SSTT--B-TTT--BTT--HHHHHH-TTS-HHHHHIIIIIHHHHHTT---/--EEEEEE----HHHHHHHHHHHHHTTTT-S------HHHHHHHHH--TTSSS-HHHHHHHHT--EEEEE--GGG--TT-SSHHHHHHHHHHHHHHHHHHHHHSTTTEEE-BPP---TTS-GGGGHHHHHHHHHTT---EEE-S-TT-S-SS-PPPTTSGGGHHHHHHHHHHT--EEE-------SSS-HHHHHHHHHHHHHHHHHTSSHHHH-TT--EEESGGGTTHHHHHHHHHHHHTSSSS-HHHHHTT-EEE----SHHHHHHHHHHH-GGGEE-----SSTT-SEETTTTEETT--HHHHHH-TTS-HHHHHIIIIIHHHHHTT---/--EEEEEE----HHHHHHHHHHHHHTTTT-S------HHHHHHHHH--TTSSS-HHHHHHHTT--EEEEE--GGGS-TT-SSHHHHHHHHHHHHHHHHHHHHHSTTTEEE-BPP---TTS-GGGGHHHHHHHHHTT---EEE-S-TT-S-SS-PPPTTSGGGHHHHHHHHHHT--EEE-------SSS-HHHHHHHHHHHHHHHHHSSSHHHH-TT--EEESGGGTTHHHHHHHHHHHTTTSSS-HHHHHTT-EEE----SHHHHHHHHHHH-GGGEE-----SSTT-SEETTTTEETT--HHHHHT-TTS-HHHHHIIIIIHHHHH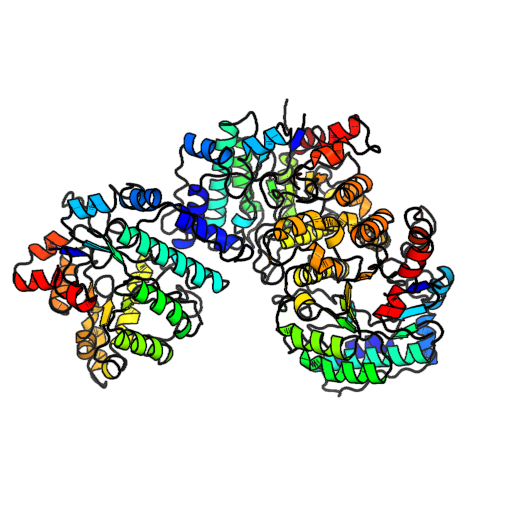TT--S--

Solvent-accessible surface area: 35326 Å² total; per-residue (Å²): 97,18,4,0,2,3,0,24,0,2,7,8,41,45,0,16,7,24,4,0,31,1,39,8,18,42,10,57,104,32,102,64,36,25,89,14,71,56,125,69,0,62,58,9,0,78,115,105,62,118,61,66,34,0,2,14,50,5,1,117,101,22,40,8,66,42,0,2,0,4,0,43,5,31,1,12,15,4,36,20,123,11,28,90,0,2,34,37,0,2,33,30,0,0,40,5,0,56,71,1,9,88,54,10,79,119,6,4,17,18,2,0,4,9,2,7,5,19,54,37,76,3,84,68,2,44,80,9,0,68,87,0,54,101,37,36,5,56,0,2,15,1,4,2,3,1,44,11,44,28,73,122,64,6,42,33,1,21,60,176,57,0,24,34,0,2,97,27,2,42,129,48,66,13,0,1,3,0,2,0,8,6,9,73,7,90,11,3,25,17,2,0,8,6,0,9,5,0,0,12,0,0,28,10,0,2,63,25,53,0,7,72,68,27,76,135,8,21,1,0,0,0,0,0,0,0,0,0,1,1,4,24,2,7,5,18,0,73,9,62,102,54,165,79,50,0,41,98,16,9,56,76,0,13,0,0,0,1,3,10,37,69,17,0,0,73,12,0,2,106,46,28,14,18,88,68,0,0,5,0,4,9,0,13,12,26,0,8,34,76,40,114,95,98,52,50,16,23,1,53,0,3,34,68,0,78,151,8,142,78,14,59,119,70,30,39,100,49,1,13,14,38,6,1,68,114,0,0,53,20,98,151,92,19,1,0,3,3,0,28,0,8,14,8,110,51,0,45,54,24,33,62,55,0,68,87,34,120,12,94,146,35,76,61,35,25,89,13,83,66,80,68,0,54,54,14,0,79,124,123,60,104,40,60,50,0,2,10,51,4,1,114,102,22,39,8,65,36,0,1,0,5,0,62,4,84,31,13,14,5,34,20,136,19,31,116,0,0,34,47,1,3,40,20,0,0,42,3,0,57,74,1,10,90,60,22,93,81,10,6,20,15,2,0,4,9,1,7,10,26,54,38,78,5,109,62,2,47,82,8,0,67,86,0,52,101,41,36,5,57,0,1,14,0,4,2,3,2,45,11,45,28,71,120,65,3,46,31,2,21,60,178,54,0,12,57,0,1,88,29,2,42,134,46,71,14,0,1,3,0,1,1,8,11,28,121,12,149,12,1,50,87,12,0,8,9,0,8,4,0,0,10,0,0,26,8,1,1,61,21,39,0,10,49,75,14,68,132,7,23,1,0,0,0,0,0,0,0,0,0,1,1,4,24,2,4,2,20,1,60,9,61,93,68,150,70,46,0,40,89,18,10,57,77,0,18,0,0,0,2,3,12,38,90,27,0,0,80,11,0,2,83,45,26,16,18,88,68,0,0,5,0,5,12,1,16,13,27,0,5,14,80,40,105,96,98,51,52,11,16,1,35,0,3,26,52,0,87,163,6,132,72,15,58,122,69,31,35,109,46,0,12,25,41,4,1,56,112,0,0,50,19,87,135,98,19,4,0,2,3,0,6,1,7,16,8,40,40,0,32,9,26,4,0,31,0,42,10,17,45,9,51,97,33,78,57,17,22,160,15,77,69,116,58,0,61,48,10,0,92,114,121,93,110,56,72,32,0,1,10,74,8,0,105,81,20,40,8,63,11,0,2,0,5,0,29,5,33,5,12,16,4,33,19,129,15,32,82,0,1,34,43,0,3,40,21,0,0,42,5,0,54,68,1,8,85,56,26,84,136,11,4,20,16,2,0,4,11,1,7,9,20,54,36,73,3,83,67,2,44,81,9,0,69,86,0,56,100,36,36,5,56,0,1,14,1,4,14,9,2,44,11,52,33,119,121,146,15,46,75,2,20,59,178,58,0,20,38,0,1,99,24,2,42,125,46,63,14,0,1,4,1,2,0,8,6,7,76,31,107,220,14,52,24,48,85,6,15,56,67,17,0,23,90,0,0,88,22,1,1,62,22,39,0,7,50,72,27,77,144,7,24,1,0,0,0,20,3,0,17,31,0,14,168,70,36,54,155,44,26,64,137,9,161,210,58,134,66,52,0,40,94,14,9,60,75,0,20,0,0,0,4,34,48,80,69,43,34,0,88,71,2,2,107,47,26,14,17,89,69,0,0,5,0,4,11,1,1,4,82,2,6,77,95,32,131,97,70,54,100,9,69,1,23,0,3,34,54,0,86,153,7,145,90,12,58,120,70,30,31,107,47,1,12,24,36,4,2,87,113,0,0,52,15,65,99,144,84